Protein AF-0000000074618425 (afdb_homodimer)

Organism: Saponaria officinalis (NCBI:txid3572)

Foldseek 3Di:
DPFPPQDQVRLLVLLVVQVVQDDPLHHPPCVLVVSCVVSVGDSVLSVLSSVQSSPPDDDPDRRNSGPPPPPCPPPDQDADDPVQLVPDDPVQVQDLVSVCVSRVHDSVSSVVCCVVVVDDDDDDDDAQDDDPVLLLQLLLVLLLQKDKDFADDPDPPPPGGTDIWIWGDLFQQEKFKDKDKAFLADPDDDDDDDPPDDDDDDDDPDPVPTDIWMKIFIFGAWDADPVGHTQALRGLAIGIQWDWDFACDCDPVHGGGPTDIDHDPDQALVNQVCCCLPPRLVSCVVRPGDPDALAHEYEDEPDRSHDDQVPPSNCVSQPPPPHHYTYDYRRHSCLCLGLCSVPVVVQLNVQLNPDHDDDDVRSVVSSRVSSVPDGSLVSNVSVQLSSQQSLVSLVVSSDPPDDRDDPPQVVCVVVPNRDSIDIHDPVSSVVSCVVCVVVVNCPPPCVVCVVNPHDD/DPFPPQDQVRLLVLLVVQVVCDDPLHHPPCVLVVSCVVSVGDSVLSVLLSVQSSPPPDDPDRRNSGPPPPPCPPPDQDADDPVQQVPDDPVQVQDLVSVCVSRVHDSVSSVVCCVVVVDDDDDDDDAQDDDPVLLLQLLLVLLLQKDKDFADDPDPPPPGGTDIWIWGDLFQQEKFKDKDKAFLADPDDDDDDDPPDDDDDDDDPDPVPTDIWMKIFIFGAWDADPVGHTQALRGLAIGTQWDWDFACDCDPVHGGGPTDIDHDPDQALVNQVCCCLPPRLVSCVVRPGDPDALEHEYEDEPDRSHDDQVPPSNCVSQPPPPHHYTYDYRRHSCLCLGLCSVPVVVQLNVQLNPDHDDDDVRSVVSSRVSSVPDGSLVSNVSVQLSSQQSLVSLVVSSDPPDDRDDPPQVVCVVVPNRDSIDIHDPVSSVVSCVVCVVVPNCPPPCVVCVVNPHDD

Structure (mmCIF, N/CA/C/O backbone):
data_AF-0000000074618425-model_v1
#
loop_
_entity.id
_entity.type
_entity.pdbx_description
1 polymer 'DUF7769 domain-containing protein'
#
loop_
_atom_site.group_PDB
_atom_site.id
_atom_site.type_symbol
_atom_site.label_atom_id
_atom_site.label_alt_id
_atom_site.label_comp_id
_atom_site.label_asym_id
_atom_site.label_entity_id
_atom_site.label_seq_id
_atom_site.pdbx_PDB_ins_code
_atom_site.Cartn_x
_atom_site.Cartn_y
_atom_site.Cartn_z
_atom_site.occupancy
_atom_site.B_iso_or_equiv
_atom_site.auth_seq_id
_atom_site.auth_comp_id
_atom_site.auth_asym_id
_atom_site.auth_atom_id
_atom_site.pdbx_PDB_model_num
ATOM 1 N N . MET A 1 1 ? 39.094 30.672 15.562 1 30.22 1 MET A N 1
ATOM 2 C CA . MET A 1 1 ? 38.625 30.641 14.18 1 30.22 1 MET A CA 1
ATOM 3 C C . MET A 1 1 ? 39.125 29.391 13.461 1 30.22 1 MET A C 1
ATOM 5 O O . MET A 1 1 ? 40.312 29.141 13.406 1 30.22 1 MET A O 1
ATOM 9 N N . GLY A 1 2 ? 38.469 28.312 13.625 1 39.31 2 GLY A N 1
ATOM 10 C CA . GLY A 1 2 ? 38.938 27.031 13.133 1 39.31 2 GLY A CA 1
ATOM 11 C C . GLY A 1 2 ? 39.438 27.078 11.703 1 39.31 2 GLY A C 1
ATOM 12 O O . GLY A 1 2 ? 38.938 27.859 10.891 1 39.31 2 GLY A O 1
ATOM 13 N N . ALA A 1 3 ? 40.719 26.875 11.398 1 42.81 3 ALA A N 1
ATOM 14 C CA . ALA A 1 3 ? 41.438 26.859 10.125 1 42.81 3 ALA A CA 1
ATOM 15 C C . ALA A 1 3 ? 40.625 26.156 9.047 1 42.81 3 ALA A C 1
ATOM 17 O O . ALA A 1 3 ? 40.156 25.031 9.25 1 42.81 3 ALA A O 1
ATOM 18 N N . THR A 1 4 ? 39.812 26.875 8.328 1 51.66 4 THR A N 1
ATOM 19 C CA . THR A 1 4 ? 39 26.406 7.207 1 51.66 4 THR A CA 1
ATOM 20 C C . THR A 1 4 ? 39.844 25.547 6.266 1 51.66 4 THR A C 1
ATOM 22 O O . THR A 1 4 ? 40.938 25.938 5.859 1 51.66 4 THR A O 1
ATOM 25 N N . CYS A 1 5 ? 39.844 24.234 6.469 1 56.72 5 CYS A N 1
ATOM 26 C CA . CYS A 1 5 ? 40.531 23.266 5.625 1 56.72 5 CYS A CA 1
ATOM 27 C C . CYS A 1 5 ? 40.219 23.484 4.156 1 56.72 5 CYS A C 1
ATOM 29 O O . CYS A 1 5 ? 39.062 23.609 3.781 1 56.72 5 CYS A O 1
ATOM 31 N N . LEU A 1 6 ? 41.125 24.016 3.398 1 67.62 6 LEU A N 1
ATOM 32 C CA . LEU A 1 6 ? 41.031 24.25 1.964 1 67.62 6 LEU A CA 1
ATOM 33 C C . LEU A 1 6 ? 40.688 22.953 1.227 1 67.62 6 LEU A C 1
ATOM 35 O O . LEU A 1 6 ? 41.25 21.891 1.536 1 67.62 6 LEU A O 1
ATOM 39 N N . SER A 1 7 ? 39.688 22.953 0.461 1 70.56 7 SER A N 1
ATOM 40 C CA . SER A 1 7 ? 39.406 21.828 -0.425 1 70.56 7 SER A CA 1
ATOM 41 C C . SER A 1 7 ? 40.562 21.547 -1.346 1 70.56 7 SER A C 1
ATOM 43 O O . SER A 1 7 ? 41.5 22.359 -1.462 1 70.56 7 SER A O 1
ATOM 45 N N . GLU A 1 8 ? 40.625 20.281 -1.841 1 69.38 8 GLU A N 1
ATOM 46 C CA . GLU A 1 8 ? 41.688 19.922 -2.762 1 69.38 8 GLU A CA 1
ATOM 47 C C . GLU A 1 8 ? 41.781 20.922 -3.916 1 69.38 8 GLU A C 1
ATOM 49 O O . GLU A 1 8 ? 42.875 21.281 -4.355 1 69.38 8 GLU A O 1
ATOM 54 N N . LYS A 1 9 ? 40.625 21.297 -4.234 1 75.62 9 LYS A N 1
ATOM 55 C CA . LYS A 1 9 ? 40.625 22.297 -5.301 1 75.62 9 LYS A CA 1
ATOM 56 C C . LYS A 1 9 ? 41.219 23.625 -4.816 1 75.62 9 LYS A C 1
ATOM 58 O O . LYS A 1 9 ? 41.969 24.281 -5.543 1 75.62 9 LYS A O 1
ATOM 63 N N . GLY A 1 10 ? 40.906 23.953 -3.621 1 77.06 10 GLY A N 1
ATOM 64 C CA . GLY A 1 10 ? 41.438 25.172 -3.041 1 77.06 10 GLY A CA 1
ATOM 65 C C . GLY A 1 10 ? 42.938 25.141 -2.869 1 77.06 10 GLY A C 1
ATOM 66 O O . GLY A 1 10 ? 43.625 26.109 -3.164 1 77.06 10 GLY A O 1
ATOM 67 N N . ARG A 1 11 ? 43.438 24.031 -2.477 1 79.75 11 ARG A N 1
ATOM 68 C CA . ARG A 1 11 ? 44.875 23.859 -2.303 1 79.75 11 ARG A CA 1
ATOM 69 C C . ARG A 1 11 ? 45.594 23.984 -3.633 1 79.75 11 ARG A C 1
ATOM 71 O O . ARG A 1 11 ? 46.656 24.594 -3.699 1 79.75 11 ARG A O 1
ATOM 78 N N . HIS A 1 12 ? 44.969 23.406 -4.629 1 79.12 12 HIS A N 1
ATOM 79 C CA . HIS A 1 12 ? 45.531 23.516 -5.961 1 79.12 12 HIS A CA 1
ATOM 80 C C . HIS A 1 12 ? 45.594 24.953 -6.441 1 79.12 12 HIS A C 1
ATOM 82 O O . HIS A 1 12 ? 46.594 25.391 -7.02 1 79.12 12 HIS A O 1
ATOM 88 N N . GLU A 1 13 ? 44.531 25.594 -6.141 1 81.44 13 GLU A N 1
ATOM 89 C CA . GLU A 1 13 ? 44.469 27 -6.547 1 81.44 13 GLU A CA 1
ATOM 90 C C . GLU A 1 13 ? 45.562 27.812 -5.84 1 81.44 13 GLU A C 1
ATOM 92 O O . GLU A 1 13 ? 46.188 28.672 -6.453 1 81.44 13 GLU A O 1
ATOM 97 N N . VAL A 1 14 ? 45.719 27.531 -4.672 1 84.31 14 VAL A N 1
ATOM 98 C CA . VAL A 1 14 ? 46.75 28.219 -3.898 1 84.31 14 VAL A CA 1
ATOM 99 C C . VAL A 1 14 ? 48.125 27.859 -4.445 1 84.31 14 VAL A C 1
ATOM 101 O O . VAL A 1 14 ? 49 28.719 -4.598 1 84.31 14 VAL A O 1
ATOM 104 N N . GLY A 1 15 ? 48.344 26.625 -4.734 1 82.19 15 GLY A N 1
ATOM 105 C CA . GLY A 1 15 ? 49.625 26.172 -5.293 1 82.19 15 GLY A CA 1
ATOM 106 C C . GLY A 1 15 ? 49.969 26.859 -6.609 1 82.19 15 GLY A C 1
ATOM 107 O O . GLY A 1 15 ? 51.094 27.297 -6.805 1 82.19 15 GLY A O 1
ATOM 108 N N . VAL A 1 16 ? 48.969 26.906 -7.426 1 79.75 16 VAL A N 1
ATOM 109 C CA . VAL A 1 16 ? 49.156 27.547 -8.727 1 79.75 16 VAL A CA 1
ATOM 110 C C . VAL A 1 16 ? 49.469 29.031 -8.539 1 79.75 16 VAL A C 1
ATOM 112 O O . VAL A 1 16 ? 50.344 29.578 -9.203 1 79.75 16 VAL A O 1
ATOM 115 N N . TYR A 1 17 ? 48.812 29.703 -7.688 1 83.44 17 TYR A N 1
ATOM 116 C CA . TYR A 1 17 ? 49 31.109 -7.387 1 83.44 17 TYR A CA 1
ATOM 117 C C . TYR A 1 17 ? 50.438 31.359 -6.887 1 83.44 17 TYR A C 1
ATOM 119 O O . TYR A 1 17 ? 51.094 32.312 -7.32 1 83.44 17 TYR A O 1
ATOM 127 N N . LEU A 1 18 ? 50.906 30.5 -6.07 1 85 18 LEU A N 1
ATOM 128 C CA . LEU A 1 18 ? 52.25 30.641 -5.504 1 85 18 LEU A CA 1
ATOM 129 C C . LEU A 1 18 ? 53.312 30.422 -6.574 1 85 18 LEU A C 1
ATOM 131 O O . LEU A 1 18 ? 54.344 31.125 -6.594 1 85 18 LEU A O 1
ATOM 135 N N . LEU A 1 19 ? 53.031 29.516 -7.434 1 80.06 19 LEU A N 1
ATOM 136 C CA . LEU A 1 19 ? 53.969 29.25 -8.516 1 80.06 19 LEU A CA 1
ATOM 137 C C . LEU A 1 19 ? 54.062 30.438 -9.469 1 80.06 19 LEU A C 1
ATOM 139 O O . LEU A 1 19 ? 55.125 30.75 -9.977 1 80.06 19 LEU A O 1
ATOM 143 N N . GLN A 1 20 ? 52.969 31.016 -9.656 1 81 20 GLN A N 1
ATOM 144 C CA . GLN A 1 20 ? 52.906 32.188 -10.531 1 81 20 GLN A CA 1
ATOM 145 C C . GLN A 1 20 ? 53.688 33.375 -9.906 1 81 20 GLN A C 1
ATOM 147 O O . GLN A 1 20 ? 54.25 34.188 -10.625 1 81 20 GLN A O 1
ATOM 152 N N . GLN A 1 21 ? 53.719 33.406 -8.617 1 80.56 21 GLN A N 1
ATOM 153 C CA . GLN A 1 21 ? 54.375 34.531 -7.926 1 80.56 21 GLN A CA 1
ATOM 154 C C . GLN A 1 21 ? 55.844 34.219 -7.652 1 80.56 21 GLN A C 1
ATOM 156 O O . GLN A 1 21 ? 56.562 35.062 -7.156 1 80.56 21 GLN A O 1
ATOM 161 N N . SER A 1 22 ? 56.188 33 -7.938 1 79.44 22 SER A N 1
ATOM 162 C CA . SER A 1 22 ? 57.562 32.594 -7.68 1 79.44 22 SER A CA 1
ATOM 163 C C . SER A 1 22 ? 58.5 32.969 -8.828 1 79.44 22 SER A C 1
ATOM 165 O O . SER A 1 22 ? 58.094 32.938 -9.992 1 79.44 22 SER A O 1
ATOM 167 N N . VAL A 1 23 ? 59.594 33.688 -8.438 1 77.31 23 VAL A N 1
ATOM 168 C CA . VAL A 1 23 ? 60.656 34 -9.406 1 77.31 23 VAL A CA 1
ATOM 169 C C . VAL A 1 23 ? 61.875 33.125 -9.156 1 77.31 23 VAL A C 1
ATOM 171 O O . VAL A 1 23 ? 62.469 33.156 -8.086 1 77.31 23 VAL A O 1
ATOM 174 N N . ASN A 1 24 ? 62.344 32.219 -10.156 1 73.88 24 ASN A N 1
ATOM 175 C CA . ASN A 1 24 ? 63.469 31.281 -10.109 1 73.88 24 ASN A CA 1
ATOM 176 C C . ASN A 1 24 ? 63.375 30.344 -8.906 1 73.88 24 ASN A C 1
ATOM 178 O O . ASN A 1 24 ? 64.375 30.078 -8.227 1 73.88 24 ASN A O 1
ATOM 182 N N . GLY A 1 25 ? 62.125 29.812 -8.555 1 72.81 25 GLY A N 1
ATOM 183 C CA . GLY A 1 25 ? 61.875 28.828 -7.504 1 72.81 25 GLY A CA 1
ATOM 184 C C . GLY A 1 25 ? 61.844 29.453 -6.117 1 72.81 25 GLY A C 1
ATOM 185 O O . GLY A 1 25 ? 61.812 28.734 -5.113 1 72.81 25 GLY A O 1
ATOM 186 N N . LYS A 1 26 ? 61.969 30.75 -6.074 1 79.69 26 LYS A N 1
ATOM 187 C CA . LYS A 1 26 ? 61.969 31.438 -4.785 1 79.69 26 LYS A CA 1
ATOM 188 C C . LYS A 1 26 ? 60.781 32.438 -4.691 1 79.69 26 LYS A C 1
ATOM 190 O O . LYS A 1 26 ? 60.438 33.094 -5.672 1 79.69 26 LYS A O 1
ATOM 195 N N . LEU A 1 27 ? 60.062 32.438 -3.545 1 81.69 27 LEU A N 1
ATOM 196 C CA . LEU A 1 27 ? 58.969 33.344 -3.324 1 81.69 27 LEU A CA 1
ATOM 197 C C . LEU A 1 27 ? 59.438 34.688 -2.771 1 81.69 27 LEU A C 1
ATOM 199 O O . LEU A 1 27 ? 60.375 34.719 -1.945 1 81.69 27 LEU A O 1
ATOM 203 N N . ALA A 1 28 ? 59.094 35.812 -3.482 1 79.94 28 ALA A N 1
ATOM 204 C CA . ALA A 1 28 ? 59.469 37.125 -2.98 1 79.94 28 ALA A CA 1
ATOM 205 C C . ALA A 1 28 ? 59.031 37.312 -1.531 1 79.94 28 ALA A C 1
ATOM 207 O O . ALA A 1 28 ? 58.125 36.625 -1.06 1 79.94 28 ALA A O 1
ATOM 208 N N . ARG A 1 29 ? 59.781 38.062 -0.752 1 80.12 29 ARG A N 1
ATOM 209 C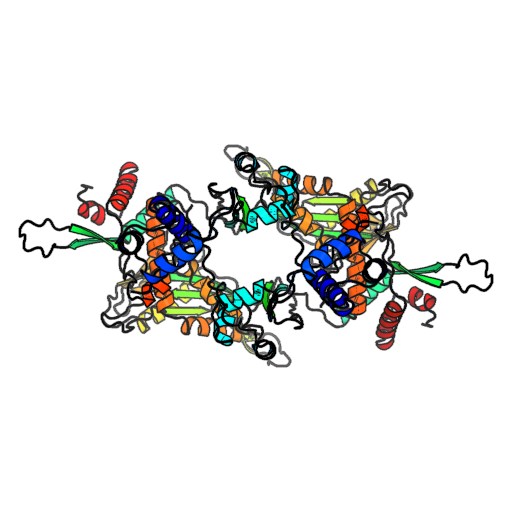 CA . ARG A 1 29 ? 59.5 38.344 0.647 1 80.12 29 ARG A CA 1
ATOM 210 C C . ARG A 1 29 ? 58.094 38.875 0.81 1 80.12 29 ARG A C 1
ATOM 212 O O . ARG A 1 29 ? 57.625 39.719 0.042 1 80.12 29 ARG A O 1
ATOM 219 N N . GLY A 1 30 ? 57.188 38.281 1.681 1 83.12 30 GLY A N 1
ATOM 220 C CA . GLY A 1 30 ? 55.844 38.781 2.008 1 83.12 30 GLY A CA 1
ATOM 221 C C . GLY A 1 30 ? 54.75 38.062 1.266 1 83.12 30 GLY A C 1
ATOM 222 O O . GLY A 1 30 ? 53.562 38.219 1.592 1 83.12 30 GLY A O 1
ATOM 223 N N . VAL A 1 31 ? 55.125 37.281 0.175 1 87.75 31 VAL A N 1
ATOM 224 C CA . VAL A 1 31 ? 54.125 36.625 -0.673 1 87.75 31 VAL A CA 1
ATOM 225 C C . VAL A 1 31 ? 53.406 35.562 0.123 1 87.75 31 VAL A C 1
ATOM 227 O O . VAL A 1 31 ? 52.188 35.375 -0.043 1 87.75 31 VAL A O 1
ATOM 230 N N . MET A 1 32 ? 54.125 34.906 0.938 1 86.19 32 MET A N 1
ATOM 231 C CA . MET A 1 32 ? 53.5 33.844 1.754 1 86.19 32 MET A CA 1
ATOM 232 C C . MET A 1 32 ? 52.469 34.438 2.695 1 86.19 32 MET A C 1
ATOM 234 O O . MET A 1 32 ? 51.375 33.875 2.854 1 86.19 32 MET A O 1
ATOM 238 N N . THR A 1 33 ? 52.75 35.594 3.275 1 86.44 33 THR A N 1
ATOM 239 C CA . THR A 1 33 ? 51.812 36.25 4.188 1 86.44 33 THR A CA 1
ATOM 240 C C . THR A 1 33 ? 50.625 36.812 3.434 1 86.44 33 THR A C 1
ATOM 242 O O . THR A 1 33 ? 49.5 36.75 3.92 1 86.44 33 THR A O 1
ATOM 245 N N . GLU A 1 34 ? 50.875 37.25 2.311 1 87.06 34 GLU A N 1
ATOM 246 C CA . GLU A 1 34 ? 49.812 37.781 1.464 1 87.06 34 GLU A CA 1
ATOM 247 C C . GLU A 1 34 ? 48.875 36.656 1.007 1 87.06 34 GLU A C 1
ATOM 249 O O . GLU A 1 34 ? 47.656 36.844 0.983 1 87.06 34 GLU A O 1
ATOM 254 N N . THR A 1 35 ? 49.469 35.594 0.581 1 87.5 35 THR A N 1
ATOM 255 C CA . THR A 1 35 ? 48.656 34.438 0.153 1 87.5 35 THR A CA 1
ATOM 256 C C . THR A 1 35 ? 47.812 33.906 1.303 1 87.5 35 THR A C 1
ATOM 258 O O . THR A 1 35 ? 46.656 33.562 1.107 1 87.5 35 THR A O 1
ATOM 261 N N . ALA A 1 36 ? 48.312 33.812 2.471 1 86.88 36 ALA A N 1
ATOM 262 C CA . ALA A 1 36 ? 47.594 33.375 3.664 1 86.88 36 ALA A CA 1
ATOM 263 C C . ALA A 1 36 ? 46.406 34.25 3.961 1 86.88 36 ALA A C 1
ATOM 265 O O . ALA A 1 36 ? 45.344 33.75 4.312 1 86.88 36 ALA A O 1
ATOM 266 N N . ALA A 1 37 ? 46.625 35.5 3.75 1 83.94 37 ALA A N 1
ATOM 267 C CA . ALA A 1 37 ? 45.562 36.469 3.969 1 83.94 37 ALA A CA 1
ATOM 268 C C . ALA A 1 37 ? 44.5 36.344 2.885 1 83.94 37 ALA A C 1
ATOM 270 O O . ALA A 1 37 ? 43.281 36.406 3.178 1 83.94 37 ALA A O 1
ATOM 271 N N . LYS A 1 38 ? 44.906 36.125 1.663 1 86 38 LYS A N 1
ATOM 272 C CA . LYS A 1 38 ? 44.031 36.062 0.509 1 86 38 LYS A CA 1
ATOM 273 C C . LYS A 1 38 ? 43.062 34.875 0.602 1 86 38 LYS A C 1
ATOM 275 O O . LYS A 1 38 ? 41.875 35 0.288 1 86 38 LYS A O 1
ATOM 280 N N . TRP A 1 39 ? 43.594 33.75 0.96 1 84.31 39 TRP A N 1
ATOM 281 C CA . TRP A 1 39 ? 42.812 32.531 1.002 1 84.31 39 TRP A CA 1
ATOM 282 C C . TRP A 1 39 ? 42.375 32.219 2.428 1 84.31 39 TRP A C 1
ATOM 284 O O . TRP A 1 39 ? 41.781 31.172 2.686 1 84.31 39 TRP A O 1
ATOM 294 N N . SER A 1 40 ? 42.656 33.156 3.441 1 81.38 40 SER A N 1
ATOM 295 C CA . SER A 1 40 ? 42.312 33 4.848 1 81.38 40 SER A CA 1
ATOM 296 C C . SER A 1 40 ? 42.812 31.656 5.402 1 81.38 40 SER A C 1
ATOM 298 O O . SER A 1 40 ? 42.031 30.922 6.016 1 81.38 40 SER A O 1
ATOM 300 N N . ILE A 1 41 ? 44.031 31.344 5.117 1 81.62 41 ILE A N 1
ATOM 301 C CA . ILE A 1 41 ? 44.688 30.141 5.645 1 81.62 41 ILE A CA 1
ATOM 302 C C . ILE A 1 41 ? 45.938 30.531 6.395 1 81.62 41 ILE A C 1
ATOM 304 O O . ILE A 1 41 ? 46.406 31.656 6.293 1 81.62 41 ILE A O 1
ATOM 308 N N . SER A 1 42 ? 46.375 29.578 7.188 1 81.69 42 SER A N 1
ATOM 309 C CA . SER A 1 42 ? 47.562 29.844 7.992 1 81.69 42 SER A CA 1
ATOM 310 C C . SER A 1 42 ? 48.812 29.906 7.125 1 81.69 42 SER A C 1
ATOM 312 O O . SER A 1 42 ? 48.875 29.281 6.07 1 81.69 42 SER A O 1
ATOM 314 N N . ARG A 1 43 ? 49.812 30.672 7.531 1 84.44 43 ARG A N 1
ATOM 315 C CA . ARG A 1 43 ? 51.094 30.766 6.844 1 84.44 43 ARG A CA 1
ATOM 316 C C . ARG A 1 43 ? 51.75 29.406 6.742 1 84.44 43 ARG A C 1
ATOM 318 O O . ARG A 1 43 ? 52.469 29.109 5.77 1 84.44 43 ARG A O 1
ATOM 325 N N . ARG A 1 44 ? 51.5 28.625 7.742 1 82.88 44 ARG A N 1
ATOM 326 C CA . ARG A 1 44 ? 52.062 27.281 7.746 1 82.88 44 ARG A CA 1
ATOM 327 C C . ARG A 1 44 ? 51.5 26.438 6.605 1 82.88 44 ARG A C 1
ATOM 329 O O . ARG A 1 44 ? 52.25 25.719 5.938 1 82.88 44 ARG A O 1
ATOM 336 N N . THR A 1 45 ? 50.188 26.562 6.434 1 80.06 45 THR A N 1
ATOM 337 C CA . THR A 1 45 ? 49.562 25.828 5.355 1 80.06 45 THR A CA 1
ATOM 338 C C . THR A 1 45 ? 50.062 26.297 3.994 1 80.06 45 THR A C 1
ATOM 340 O O . THR A 1 45 ? 50.312 25.469 3.102 1 80.06 45 THR A O 1
ATOM 343 N N . VAL A 1 46 ? 50.188 27.531 3.912 1 86.25 46 VAL A N 1
ATOM 344 C CA . VAL A 1 46 ? 50.75 28.078 2.676 1 86.25 46 VAL A CA 1
ATOM 345 C C . VAL A 1 46 ? 52.156 27.547 2.457 1 86.25 46 VAL A C 1
ATOM 347 O O . VAL A 1 46 ? 52.531 27.172 1.341 1 86.25 46 VAL A O 1
ATOM 350 N N . GLY A 1 47 ? 52.969 27.609 3.49 1 83.75 47 GLY A N 1
ATOM 351 C CA . GLY A 1 47 ? 54.312 27.078 3.414 1 83.75 47 GLY A CA 1
ATOM 352 C C . GLY A 1 47 ? 54.344 25.625 2.996 1 83.75 47 GLY A C 1
ATOM 353 O O . GLY A 1 47 ? 55.188 25.234 2.182 1 83.75 47 GLY A O 1
ATOM 354 N N . GLU A 1 48 ? 53.438 24.828 3.543 1 81.69 48 GLU A N 1
ATOM 355 C CA . GLU A 1 48 ? 53.344 23.406 3.188 1 81.69 48 GLU A CA 1
ATOM 356 C C . GLU A 1 48 ? 53 23.234 1.713 1 81.69 48 GLU A C 1
ATOM 358 O O . GLU A 1 48 ? 53.562 22.375 1.033 1 81.69 48 GLU A O 1
ATOM 363 N N . ILE A 1 49 ? 52.031 23.953 1.268 1 81.81 49 ILE A N 1
ATOM 364 C CA . ILE A 1 49 ? 51.625 23.906 -0.127 1 81.81 49 ILE A CA 1
ATOM 365 C C . ILE A 1 49 ? 52.781 24.328 -1.034 1 81.81 49 ILE A C 1
ATOM 367 O O . ILE A 1 49 ? 53.031 23.703 -2.072 1 81.81 49 ILE A O 1
ATOM 371 N N . TRP A 1 50 ? 53.438 25.297 -0.564 1 84.44 50 TRP A N 1
ATOM 372 C CA . TRP A 1 50 ? 54.594 25.797 -1.345 1 84.44 50 TRP A CA 1
ATOM 373 C C . TRP A 1 50 ? 55.688 24.75 -1.429 1 84.44 50 TRP A C 1
ATOM 375 O O . TRP A 1 50 ? 56.25 24.516 -2.498 1 84.44 50 TRP A O 1
ATOM 385 N N . LYS A 1 51 ? 55.969 24.188 -0.359 1 81.88 51 LYS A N 1
ATOM 386 C CA . LYS A 1 51 ? 57 23.141 -0.329 1 81.88 51 LYS A CA 1
ATOM 387 C C . LYS A 1 51 ? 56.656 22.016 -1.308 1 81.88 51 LYS A C 1
ATOM 389 O O . LYS A 1 51 ? 57.562 21.469 -1.956 1 81.88 51 LYS A O 1
ATOM 394 N N . LEU A 1 52 ? 55.375 21.75 -1.408 1 78.62 52 LEU A N 1
ATOM 395 C CA . LEU A 1 52 ? 54.938 20.703 -2.312 1 78.62 52 LEU A CA 1
ATOM 396 C C . LEU A 1 52 ? 54.938 21.188 -3.758 1 78.62 52 LEU A C 1
ATOM 398 O O . LEU A 1 52 ? 55.312 20.438 -4.668 1 78.62 52 LEU A O 1
ATOM 402 N N . ALA A 1 53 ? 54.5 22.344 -3.896 1 78.19 53 ALA A N 1
ATOM 403 C CA . ALA A 1 53 ? 54.375 22.922 -5.227 1 78.19 53 ALA A CA 1
ATOM 404 C C . ALA A 1 53 ? 55.75 23.234 -5.832 1 78.19 53 ALA A C 1
ATOM 406 O O . ALA A 1 53 ? 55.906 23.188 -7.051 1 78.19 53 ALA A O 1
ATOM 407 N N . SER A 1 54 ? 56.656 23.672 -4.957 1 73.81 54 SER A N 1
ATOM 408 C CA . SER A 1 54 ? 57.969 24.125 -5.441 1 73.81 54 SER A CA 1
ATOM 409 C C . SER A 1 54 ? 58.844 22.938 -5.797 1 73.81 54 SER A C 1
ATOM 411 O O . SER A 1 54 ? 59.938 23.109 -6.309 1 73.81 54 SER A O 1
ATOM 413 N N . LYS A 1 55 ? 58.438 21.75 -5.477 1 71.12 55 LYS A N 1
ATOM 414 C CA . LYS A 1 55 ? 59.219 20.594 -5.887 1 71.12 55 LYS A CA 1
ATOM 415 C C . LYS A 1 55 ? 59.344 20.531 -7.402 1 71.12 55 LYS A C 1
ATOM 417 O O . LYS A 1 55 ? 58.438 20.922 -8.133 1 71.12 55 LYS A O 1
ATOM 422 N N . PRO A 1 56 ? 60.656 20.438 -7.867 1 58.31 56 PRO A N 1
ATOM 423 C CA . PRO A 1 56 ? 60.906 20.484 -9.312 1 58.31 56 PRO A CA 1
ATOM 424 C C . PRO A 1 56 ? 59.938 19.625 -10.109 1 58.31 56 PRO A C 1
ATOM 426 O O . PRO A 1 56 ? 59.719 18.453 -9.766 1 58.31 56 PRO A O 1
ATOM 429 N N . LEU A 1 57 ? 58.844 20.281 -10.586 1 52.91 57 LEU A N 1
ATOM 430 C CA . LEU A 1 57 ? 57.875 19.594 -11.453 1 52.91 57 LEU A CA 1
ATOM 431 C C . LEU A 1 57 ? 58.531 19.094 -12.727 1 52.91 57 LEU A C 1
ATOM 433 O O . LEU A 1 57 ? 59.344 19.812 -13.328 1 52.91 57 LEU A O 1
ATOM 437 N N . LEU A 1 58 ? 58.781 17.844 -12.805 1 45.25 58 LEU A N 1
ATOM 438 C CA . LEU A 1 58 ? 59.156 17.438 -14.164 1 45.25 58 LEU A CA 1
ATOM 439 C C . LEU A 1 58 ? 58.188 18.047 -15.188 1 45.25 58 LEU A C 1
ATOM 441 O O . LEU A 1 58 ? 57.062 18.375 -14.875 1 45.25 58 LEU A O 1
ATOM 445 N N . VAL A 1 59 ? 58.594 18.281 -16.375 1 44.59 59 VAL A N 1
ATOM 446 C CA . VAL A 1 59 ? 57.875 18.766 -17.547 1 44.59 59 VAL A CA 1
ATOM 447 C C . VAL A 1 59 ? 56.594 17.969 -17.734 1 44.59 59 VAL A C 1
ATOM 449 O O . VAL A 1 59 ? 56.625 16.734 -17.812 1 44.59 59 VAL A O 1
ATOM 452 N N . GLY A 1 60 ? 55.281 18.641 -17.516 1 50.69 60 GLY A N 1
ATOM 453 C CA . GLY A 1 60 ? 53.938 18.109 -17.766 1 50.69 60 GLY A CA 1
ATOM 454 C C . GLY A 1 60 ? 53.219 17.703 -16.5 1 50.69 60 GLY A C 1
ATOM 455 O O . GLY A 1 60 ? 52.062 17.266 -16.562 1 50.69 60 GLY A O 1
ATOM 456 N N . GLN A 1 61 ? 53.938 17.484 -15.43 1 50.66 61 GLN A N 1
ATOM 457 C CA . GLN A 1 61 ? 53.281 16.938 -14.242 1 50.66 61 GLN A CA 1
ATOM 458 C C . GLN A 1 61 ? 52.625 18.047 -13.438 1 50.66 61 GLN A C 1
ATOM 460 O O . GLN A 1 61 ? 53.156 19.141 -13.297 1 50.66 61 GLN A O 1
ATOM 465 N N . LYS A 1 62 ? 51.375 17.922 -13.312 1 55.66 62 LYS A N 1
ATOM 466 C CA . LYS A 1 62 ? 50.594 18.875 -12.516 1 55.66 62 LYS A CA 1
ATOM 467 C C . LYS A 1 62 ? 51.062 18.875 -11.062 1 55.66 62 LYS A C 1
ATOM 469 O O . LYS A 1 62 ? 51.5 17.844 -10.547 1 55.66 62 LYS A O 1
ATOM 474 N N . CYS A 1 63 ? 51.25 20.047 -10.492 1 57.78 63 CYS A N 1
ATOM 475 C CA . CYS A 1 63 ? 51.656 20.281 -9.109 1 57.78 63 CYS A CA 1
ATOM 476 C C . CYS A 1 63 ? 50.719 19.562 -8.148 1 57.78 63 CYS A C 1
ATOM 478 O O . CYS A 1 63 ? 49.5 19.734 -8.227 1 57.78 63 CYS A O 1
ATOM 480 N N . ASP A 1 64 ? 51.125 18.391 -7.633 1 61.22 64 ASP A N 1
ATOM 481 C CA . ASP A 1 64 ? 50.281 17.656 -6.68 1 61.22 64 ASP A CA 1
ATOM 482 C C . ASP A 1 64 ? 50.312 18.328 -5.309 1 61.22 64 ASP A C 1
ATOM 484 O O . ASP A 1 64 ? 51.25 18.156 -4.547 1 61.22 64 ASP A O 1
ATOM 488 N N . VAL A 1 65 ? 49.594 19.297 -5.039 1 67.19 65 VAL A N 1
ATOM 489 C CA . VAL A 1 65 ? 49.531 20.016 -3.766 1 67.19 65 VAL A CA 1
ATOM 490 C C . VAL A 1 65 ? 48.438 19.406 -2.895 1 67.19 65 VAL A C 1
ATOM 492 O O . VAL A 1 65 ? 47.875 20.078 -2.035 1 67.19 65 VAL A O 1
ATOM 495 N N . LYS A 1 66 ? 48.125 18.109 -3.158 1 62.91 66 LYS A N 1
ATOM 496 C CA . LYS A 1 66 ? 47.062 17.438 -2.414 1 62.91 66 LYS A CA 1
ATOM 497 C C . LYS A 1 66 ? 47.375 17.391 -0.924 1 62.91 66 LYS A C 1
ATOM 499 O O . LYS A 1 66 ? 48.531 17.266 -0.541 1 62.91 66 LYS A O 1
ATOM 504 N N . SER A 1 67 ? 46.531 17.766 -0.021 1 60.41 67 SER A N 1
ATOM 505 C CA . SER A 1 67 ? 46.719 17.609 1.418 1 60.41 67 SER A CA 1
ATOM 506 C C . SER A 1 67 ? 47.094 16.172 1.773 1 60.41 67 SER A C 1
ATOM 508 O O . SER A 1 67 ? 46.594 15.227 1.145 1 60.41 67 SER A O 1
ATOM 510 N N . LYS A 1 68 ? 48.25 15.898 2.377 1 51.72 68 LYS A N 1
ATOM 511 C CA . LYS A 1 68 ? 48.625 14.562 2.844 1 51.72 68 LYS A CA 1
ATOM 512 C C . LYS A 1 68 ? 47.688 14.086 3.943 1 51.72 68 LYS A C 1
ATOM 514 O O . LYS A 1 68 ? 47.938 13.07 4.598 1 51.72 68 LYS A O 1
ATOM 519 N N . ARG A 1 69 ? 46.938 15.016 4.383 1 48.38 69 ARG A N 1
ATOM 520 C CA . ARG A 1 69 ? 46 14.609 5.422 1 48.38 69 ARG A CA 1
ATOM 521 C C . ARG A 1 69 ? 45.312 13.305 5.051 1 48.38 69 ARG A C 1
ATOM 523 O O . ARG A 1 69 ? 44.875 13.125 3.91 1 48.38 69 ARG A O 1
ATOM 530 N N . ILE A 1 70 ? 45.906 12.242 5.691 1 44.44 70 ILE A N 1
ATOM 531 C CA . ILE A 1 70 ? 45.188 10.969 5.527 1 44.44 70 ILE A CA 1
ATOM 532 C C . ILE A 1 70 ? 43.688 11.203 5.566 1 44.44 70 ILE A C 1
ATOM 534 O O . ILE A 1 70 ? 43.219 12.086 6.289 1 44.44 70 ILE A O 1
ATOM 538 N N . GLY A 1 71 ? 43.125 11 4.391 1 45.31 71 GLY A N 1
ATOM 539 C CA . GLY A 1 71 ? 41.688 11.109 4.418 1 45.31 71 GLY A CA 1
ATOM 540 C C . GLY A 1 71 ? 41.094 10.953 5.809 1 45.31 71 GLY A C 1
ATOM 541 O O . GLY A 1 71 ? 41.844 10.727 6.773 1 45.31 71 GLY A O 1
ATOM 542 N N . ASN A 1 72 ? 40 11.438 6.168 1 42.66 72 ASN A N 1
ATOM 543 C CA . ASN A 1 72 ? 39.281 11.289 7.43 1 42.66 72 ASN A CA 1
ATOM 544 C C . ASN A 1 72 ? 39.562 9.938 8.078 1 42.66 72 ASN A C 1
ATOM 546 O O . ASN A 1 72 ? 39.375 8.891 7.457 1 42.66 72 ASN A O 1
ATOM 550 N N . ALA A 1 73 ? 40.75 9.75 8.711 1 45.69 73 ALA A N 1
ATOM 551 C CA . ALA A 1 73 ? 40.75 8.586 9.594 1 45.69 73 ALA A CA 1
ATOM 552 C C . ALA A 1 73 ? 39.375 8.344 10.195 1 45.69 73 ALA A C 1
ATOM 554 O O . ALA A 1 73 ? 38.906 9.133 11.016 1 45.69 73 ALA A O 1
ATOM 555 N N . ASN A 1 74 ? 38.469 8.148 9.469 1 45.75 74 ASN A N 1
ATOM 556 C CA . ASN A 1 74 ? 37.062 7.969 9.883 1 45.75 74 ASN A CA 1
ATOM 557 C C . ASN A 1 74 ? 36.969 7.184 11.188 1 45.75 74 ASN A C 1
ATOM 559 O O . ASN A 1 74 ? 37.75 6.238 11.406 1 45.75 74 ASN A O 1
ATOM 563 N N . ARG A 1 75 ? 36.844 7.891 12.289 1 53.03 75 ARG A N 1
ATOM 564 C CA . ARG A 1 75 ? 36.5 7.152 13.492 1 53.03 75 ARG A CA 1
ATOM 565 C C . ARG A 1 75 ? 36 5.758 13.156 1 53.03 75 ARG A C 1
ATOM 567 O O . ARG A 1 75 ? 35.312 5.562 12.141 1 53.03 75 ARG A O 1
ATOM 574 N N . LYS A 1 76 ? 36.688 4.832 13.844 1 55.81 76 LYS A N 1
ATOM 575 C CA . LYS A 1 76 ? 36.281 3.445 13.68 1 55.81 76 LYS A CA 1
ATOM 576 C C . LYS A 1 76 ? 34.75 3.344 13.586 1 55.81 76 LYS A C 1
ATOM 578 O O . LYS A 1 76 ? 34.031 3.994 14.352 1 55.81 76 LYS A O 1
ATOM 583 N N . ARG A 1 77 ? 34.25 2.812 12.492 1 67 77 ARG A N 1
ATOM 584 C CA . ARG A 1 77 ? 32.812 2.625 12.273 1 67 77 ARG A CA 1
ATOM 585 C C . ARG A 1 77 ? 32.188 1.841 13.422 1 67 77 ARG A C 1
ATOM 587 O O . ARG A 1 77 ? 32.781 0.906 13.945 1 67 77 ARG A O 1
ATOM 594 N N . LEU A 1 78 ? 31.219 2.438 14 1 80.75 78 LEU A N 1
ATOM 595 C CA . LEU A 1 78 ? 30.469 1.73 15.039 1 80.75 78 LEU A CA 1
ATOM 596 C C . LEU A 1 78 ? 29.766 0.502 14.461 1 80.75 78 LEU A C 1
ATOM 598 O O . LEU A 1 78 ? 29.062 0.6 13.453 1 80.75 78 LEU A O 1
ATOM 602 N N . LEU A 1 79 ? 30.203 -0.684 14.906 1 84.38 79 LEU A N 1
ATOM 603 C CA . LEU A 1 79 ? 29.531 -1.914 14.492 1 84.38 79 LEU A CA 1
ATOM 604 C C . LEU A 1 79 ? 28.328 -2.199 15.367 1 84.38 79 LEU A C 1
ATOM 606 O O . LEU A 1 79 ? 28.344 -1.909 16.562 1 84.38 79 LEU A O 1
ATOM 610 N N . PRO A 1 80 ? 27.312 -2.682 14.688 1 87.56 80 PRO A N 1
ATOM 611 C CA . PRO A 1 80 ? 26.125 -3.004 15.484 1 87.56 80 PRO A CA 1
ATOM 612 C C . PRO A 1 80 ? 26.328 -4.211 16.391 1 87.56 80 PRO A C 1
ATOM 614 O O . PRO A 1 80 ? 27.031 -5.156 16.016 1 87.56 80 PRO A O 1
ATOM 617 N N . A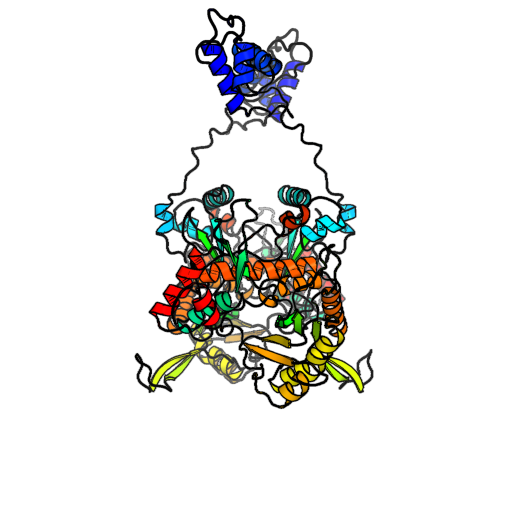SP A 1 81 ? 25.844 -4.055 17.547 1 87.31 81 ASP A N 1
ATOM 618 C CA . ASP A 1 81 ? 25.766 -5.203 18.453 1 87.31 81 ASP A CA 1
ATOM 619 C C . ASP A 1 81 ? 24.625 -6.129 18.062 1 87.31 81 ASP A C 1
ATOM 621 O O . ASP A 1 81 ? 23.469 -5.895 18.438 1 87.31 81 ASP A O 1
ATOM 625 N N . VAL A 1 82 ? 25 -7.16 17.391 1 87.44 82 VAL A N 1
ATOM 626 C CA . VAL A 1 82 ? 24.016 -8.07 16.812 1 87.44 82 VAL A CA 1
ATOM 627 C C . VAL A 1 82 ? 23.172 -8.68 17.922 1 87.44 82 VAL A C 1
ATOM 629 O O . VAL A 1 82 ? 21.938 -8.789 17.781 1 87.44 82 VAL A O 1
ATOM 632 N N . GLU A 1 83 ? 23.719 -9.055 18.969 1 88.19 83 GLU A N 1
ATOM 633 C CA . GLU A 1 83 ? 23 -9.703 20.062 1 88.19 83 GLU A CA 1
ATOM 634 C C . GLU A 1 83 ? 22.031 -8.734 20.734 1 88.19 83 GLU A C 1
ATOM 636 O O . GLU A 1 83 ? 20.938 -9.117 21.125 1 88.19 83 GLU A O 1
ATOM 641 N N . PHE A 1 84 ? 22.531 -7.609 20.844 1 90.44 84 PHE A N 1
ATOM 642 C CA . PHE A 1 84 ? 21.672 -6.598 21.453 1 90.44 84 PHE A CA 1
ATOM 643 C C . PHE A 1 84 ? 20.469 -6.312 20.562 1 90.44 84 PHE A C 1
ATOM 645 O O . PHE A 1 84 ? 19.344 -6.172 21.062 1 90.44 84 PHE A O 1
ATOM 652 N N . ILE A 1 85 ? 20.688 -6.285 19.312 1 90.75 85 ILE A N 1
ATOM 653 C CA . ILE A 1 85 ? 19.609 -5.984 18.375 1 90.75 85 ILE A CA 1
ATOM 654 C C . ILE A 1 85 ? 18.578 -7.109 18.391 1 90.75 85 ILE A C 1
ATOM 656 O O . ILE A 1 85 ? 17.375 -6.852 18.359 1 90.75 85 ILE A O 1
ATOM 660 N N . LYS A 1 86 ? 19.031 -8.281 18.547 1 89.19 86 LYS A N 1
ATOM 661 C CA . LYS A 1 86 ? 18.141 -9.445 18.562 1 89.19 86 LYS A CA 1
ATOM 662 C C . LYS A 1 86 ? 17.25 -9.438 19.797 1 89.19 86 LYS A C 1
ATOM 664 O O . LYS A 1 86 ? 16.172 -10.023 19.797 1 89.19 86 LYS A O 1
ATOM 669 N N . LYS A 1 87 ? 17.703 -8.75 20.781 1 90.06 87 LYS A N 1
ATOM 670 C CA . LYS A 1 87 ? 16.953 -8.711 22.031 1 90.06 87 LYS A CA 1
ATOM 671 C C . LYS A 1 87 ? 15.82 -7.68 21.969 1 90.06 87 LYS A C 1
ATOM 673 O O . LYS A 1 87 ? 14.867 -7.746 22.75 1 90.06 87 LYS A O 1
ATOM 678 N N . ILE A 1 88 ? 15.984 -6.805 21.078 1 90.94 88 ILE A N 1
ATOM 679 C CA . ILE A 1 88 ? 14.93 -5.809 20.922 1 90.94 88 ILE A CA 1
ATOM 680 C C . ILE A 1 88 ? 13.695 -6.461 20.297 1 90.94 88 ILE A C 1
ATOM 682 O O . ILE A 1 88 ? 13.805 -7.254 19.359 1 90.94 88 ILE A O 1
ATOM 686 N N . ASP A 1 89 ? 12.57 -6.148 20.859 1 89.19 89 ASP A N 1
ATOM 687 C CA . ASP A 1 89 ? 11.32 -6.672 20.312 1 89.19 89 ASP A CA 1
ATOM 688 C C . ASP A 1 89 ? 11.195 -6.336 18.828 1 89.19 89 ASP A C 1
ATOM 690 O O . ASP A 1 89 ? 11.516 -5.219 18.406 1 89.19 89 ASP A O 1
ATOM 694 N N . ILE A 1 90 ? 10.797 -7.266 18.047 1 87.69 90 ILE A N 1
ATOM 695 C CA . ILE A 1 90 ? 10.727 -7.137 16.594 1 87.69 90 ILE A CA 1
ATOM 696 C C . ILE A 1 90 ? 9.789 -5.984 16.234 1 87.69 90 ILE A C 1
ATOM 698 O O . ILE A 1 90 ? 10.008 -5.305 15.227 1 87.69 90 ILE A O 1
ATOM 702 N N . LYS A 1 91 ? 8.82 -5.703 17.047 1 85.5 91 LYS A N 1
ATOM 703 C CA . LYS A 1 91 ? 7.844 -4.652 16.766 1 85.5 91 LYS A CA 1
ATOM 704 C C . LYS A 1 91 ? 8.469 -3.27 16.922 1 85.5 91 LYS A C 1
ATOM 706 O O . LYS A 1 91 ? 7.98 -2.293 16.359 1 85.5 91 LYS A O 1
ATOM 711 N N . GLU A 1 92 ? 9.523 -3.221 17.672 1 88.31 92 GLU A N 1
ATOM 712 C CA . GLU A 1 92 ? 10.211 -1.952 17.891 1 88.31 92 GLU A CA 1
ATOM 713 C C . GLU A 1 92 ? 11.352 -1.761 16.906 1 88.31 92 GLU A C 1
ATOM 715 O O . GLU A 1 92 ? 12.164 -0.847 17.047 1 88.31 92 GLU A O 1
ATOM 720 N N . ARG A 1 93 ? 11.406 -2.631 15.938 1 89.88 93 ARG A N 1
ATOM 721 C CA . ARG A 1 93 ? 12.453 -2.566 14.914 1 89.88 93 ARG A CA 1
ATOM 722 C C . ARG A 1 93 ? 11.852 -2.285 13.539 1 89.88 93 ARG A C 1
ATOM 724 O O . ARG A 1 93 ? 12.375 -2.742 12.523 1 89.88 93 ARG A O 1
ATOM 731 N N . ASP A 1 94 ? 10.75 -1.638 13.484 1 88.81 94 ASP A N 1
ATOM 732 C CA . ASP A 1 94 ? 10.039 -1.454 12.219 1 88.81 94 ASP A CA 1
ATOM 733 C C . ASP A 1 94 ? 10.539 -0.212 11.484 1 88.81 94 ASP A C 1
ATOM 735 O O . ASP A 1 94 ? 10.336 -0.076 10.281 1 88.81 94 ASP A O 1
ATOM 739 N N . THR A 1 95 ? 11.062 0.715 12.25 1 90.25 95 THR A N 1
ATOM 740 C CA . THR A 1 95 ? 11.617 1.913 11.625 1 90.25 95 THR A CA 1
ATOM 741 C C . THR A 1 95 ? 13.039 2.162 12.117 1 90.25 95 THR A C 1
ATOM 743 O O . THR A 1 95 ? 13.414 1.733 13.211 1 90.25 95 THR A O 1
ATOM 746 N N . MET A 1 96 ? 13.773 2.891 11.289 1 90.62 96 MET A N 1
ATOM 747 C CA . MET A 1 96 ? 15.133 3.258 11.688 1 90.62 96 MET A CA 1
ATOM 748 C C . MET A 1 96 ? 15.117 4.199 12.883 1 90.62 96 MET A C 1
ATOM 750 O O . MET A 1 96 ? 16 4.141 13.734 1 90.62 96 MET A O 1
ATOM 754 N N . TYR A 1 97 ? 14.109 4.945 12.906 1 87 97 TYR A N 1
ATOM 755 C CA . TYR A 1 97 ? 13.992 5.906 13.992 1 87 97 TYR A CA 1
ATOM 756 C C . TYR A 1 97 ? 13.805 5.195 15.328 1 87 97 TYR A C 1
ATOM 758 O O . TYR A 1 97 ? 14.461 5.531 16.312 1 87 97 TYR A O 1
ATOM 766 N N . ARG A 1 98 ? 12.992 4.262 15.391 1 88.88 98 ARG A N 1
ATOM 767 C CA . ARG A 1 98 ? 12.766 3.533 16.641 1 88.88 98 ARG A CA 1
ATOM 768 C C . ARG A 1 98 ? 14.008 2.754 17.047 1 88.88 98 ARG A C 1
ATOM 770 O O . ARG A 1 98 ? 14.328 2.664 18.234 1 88.88 98 ARG A O 1
ATOM 777 N N . LEU A 1 99 ? 14.672 2.203 16.062 1 90.88 99 LEU A N 1
ATOM 778 C CA . LEU A 1 99 ? 15.891 1.46 16.344 1 90.88 99 LEU A CA 1
ATOM 779 C C . LEU A 1 99 ? 16.953 2.373 16.953 1 90.88 99 LEU A C 1
ATOM 781 O O . LEU A 1 99 ? 17.703 1.963 17.844 1 90.88 99 LEU A O 1
ATOM 785 N N . HIS A 1 100 ? 17.016 3.625 16.328 1 91.62 100 HIS A N 1
ATOM 786 C CA . HIS A 1 100 ? 18.016 4.551 16.844 1 91.62 100 HIS A CA 1
ATOM 787 C C . HIS A 1 100 ? 17.766 4.871 18.312 1 91.62 100 HIS A C 1
ATOM 789 O O . HIS A 1 100 ? 18.719 5.023 19.094 1 91.62 100 HIS A O 1
ATOM 795 N N . ILE A 1 101 ? 16.531 4.91 18.75 1 87.5 101 ILE A N 1
ATOM 796 C CA . ILE A 1 101 ? 16.156 5.199 20.141 1 87.5 101 ILE A CA 1
ATOM 797 C C . ILE A 1 101 ? 16.516 4.008 21.016 1 87.5 101 ILE A C 1
ATOM 799 O O . ILE A 1 101 ? 17.094 4.172 22.094 1 87.5 101 ILE A O 1
ATOM 803 N N . GLN A 1 102 ? 16.234 2.83 20.594 1 90.56 102 GLN A N 1
ATOM 804 C CA . GLN A 1 102 ? 16.438 1.62 21.391 1 90.56 102 GLN A CA 1
ATOM 805 C C . GLN A 1 102 ? 17.922 1.307 21.531 1 90.56 102 GLN A C 1
ATOM 807 O O . GLN A 1 102 ? 18.375 0.901 22.609 1 90.56 102 GLN A O 1
ATOM 812 N N . ILE A 1 103 ? 18.641 1.489 20.5 1 90.94 103 ILE A N 1
ATOM 813 C CA . ILE A 1 103 ? 20.047 1.109 20.5 1 90.94 103 ILE A CA 1
ATOM 814 C C . ILE A 1 103 ? 20.891 2.244 21.078 1 90.94 103 ILE A C 1
ATOM 816 O O . ILE A 1 103 ? 21.953 2.004 21.641 1 90.94 103 ILE A O 1
ATOM 820 N N . GLY A 1 104 ? 20.469 3.486 20.891 1 89.75 104 GLY A N 1
ATOM 821 C CA . GLY A 1 104 ? 21.203 4.633 21.406 1 89.75 104 GLY A CA 1
ATOM 822 C C . GLY A 1 104 ? 22.266 5.137 20.453 1 89.75 104 GLY A C 1
ATOM 823 O O . GLY A 1 104 ? 23.391 5.465 20.859 1 89.75 104 GLY A O 1
ATOM 824 N N . VAL A 1 105 ? 22.016 5.008 19.172 1 90.38 105 VAL A N 1
ATOM 825 C CA . VAL A 1 105 ? 22.906 5.523 18.141 1 90.38 105 VAL A CA 1
ATOM 826 C C . VAL A 1 105 ? 22.156 6.516 17.25 1 90.38 105 VAL A C 1
ATOM 828 O O . VAL A 1 105 ? 20.953 6.707 17.406 1 90.38 105 VAL A O 1
ATOM 831 N N . SER A 1 106 ? 22.859 7.23 16.375 1 89 106 SER A N 1
ATOM 832 C CA . SER A 1 106 ? 22.203 8.18 15.484 1 89 106 SER A CA 1
ATOM 833 C C . SER A 1 106 ? 21.484 7.453 14.352 1 89 106 SER A C 1
ATOM 835 O O . SER A 1 106 ? 21.828 6.32 14.008 1 89 106 SER A O 1
ATOM 837 N N . VAL A 1 107 ? 20.484 8.078 13.828 1 90.69 107 VAL A N 1
ATOM 838 C CA . VAL A 1 107 ? 19.734 7.512 12.711 1 90.69 107 VAL A CA 1
ATOM 839 C C . VAL A 1 107 ? 20.672 7.297 11.523 1 90.69 107 VAL A C 1
ATOM 841 O O . VAL A 1 107 ? 20.531 6.324 10.781 1 90.69 107 VAL A O 1
ATOM 844 N N . GLY A 1 108 ? 21.609 8.188 11.344 1 89.62 108 GLY A N 1
ATOM 845 C CA . GLY A 1 108 ? 22.594 8.055 10.281 1 89.62 108 GLY A CA 1
ATOM 846 C C . GLY A 1 108 ? 23.422 6.789 10.383 1 89.62 108 GLY A C 1
ATOM 847 O O . GLY A 1 108 ? 23.703 6.148 9.367 1 89.62 108 GLY A O 1
ATOM 848 N N . THR A 1 109 ? 23.75 6.465 11.602 1 89.94 109 THR A N 1
ATOM 849 C CA . THR A 1 109 ? 24.484 5.234 11.836 1 89.94 109 THR A CA 1
ATOM 850 C C . THR A 1 109 ? 23.672 4.016 11.414 1 89.94 109 THR A C 1
ATOM 852 O O . THR A 1 109 ? 24.203 3.096 10.781 1 89.94 109 THR A O 1
ATOM 855 N N . ILE A 1 110 ? 22.406 3.998 11.758 1 92.12 110 ILE A N 1
ATOM 856 C CA . ILE A 1 110 ? 21.516 2.902 11.367 1 92.12 110 ILE A CA 1
ATOM 857 C C . ILE A 1 110 ? 21.438 2.822 9.852 1 92.12 110 ILE A C 1
ATOM 859 O O . ILE A 1 110 ? 21.516 1.734 9.273 1 92.12 110 ILE A O 1
ATOM 863 N N . HIS A 1 111 ? 21.328 3.934 9.289 1 91.81 111 HIS A N 1
ATOM 864 C CA . HIS A 1 111 ? 21.281 4 7.832 1 91.81 111 HIS A CA 1
ATOM 865 C C . HIS A 1 111 ? 22.547 3.391 7.219 1 91.81 111 HIS A C 1
ATOM 867 O O . HIS A 1 111 ? 22.453 2.631 6.25 1 91.81 111 HIS A O 1
ATOM 873 N N . SER A 1 112 ? 23.641 3.766 7.766 1 88.75 112 SER A N 1
ATOM 874 C CA . SER A 1 112 ? 24.922 3.232 7.293 1 88.75 112 SER A CA 1
ATOM 875 C C . SER A 1 112 ? 24.969 1.716 7.445 1 88.75 112 SER A C 1
ATOM 877 O O . SER A 1 112 ? 25.484 1.016 6.566 1 88.75 112 SER A O 1
ATOM 879 N N . TRP A 1 113 ? 24.469 1.266 8.602 1 91.5 113 TRP A N 1
ATOM 880 C CA . TRP A 1 113 ? 24.453 -0.17 8.859 1 91.5 113 TRP A CA 1
ATOM 881 C C . TRP A 1 113 ? 23.594 -0.898 7.824 1 91.5 113 TRP A C 1
ATOM 883 O O . TRP A 1 113 ? 23.953 -1.987 7.371 1 91.5 113 TRP A O 1
ATOM 893 N N . VAL A 1 114 ? 22.484 -0.354 7.418 1 90.81 114 VAL A N 1
ATOM 894 C CA . VAL A 1 114 ? 21.594 -0.953 6.438 1 90.81 114 VAL A CA 1
ATOM 895 C C . VAL A 1 114 ? 22.234 -0.934 5.055 1 90.81 114 VAL A C 1
ATOM 897 O O . VAL A 1 114 ? 22.219 -1.936 4.336 1 90.81 114 VAL A O 1
ATOM 900 N N . LYS A 1 115 ? 22.828 0.192 4.754 1 84.75 115 LYS A N 1
ATOM 901 C CA . LYS A 1 115 ? 23.484 0.356 3.459 1 84.75 115 LYS A CA 1
ATOM 902 C C . LYS A 1 115 ? 24.641 -0.629 3.299 1 84.75 115 LYS A C 1
ATOM 904 O O . LYS A 1 115 ? 24.859 -1.162 2.209 1 84.75 115 LYS A O 1
ATOM 909 N N . GLU A 1 116 ? 25.312 -0.846 4.359 1 84.94 116 GLU A N 1
ATOM 910 C CA . GLU A 1 116 ? 26.469 -1.722 4.34 1 84.94 116 GLU A CA 1
ATOM 911 C C . GLU A 1 116 ? 26.062 -3.188 4.461 1 84.94 116 GLU A C 1
ATOM 913 O O . GLU A 1 116 ? 26.906 -4.082 4.371 1 84.94 116 GLU A O 1
ATOM 918 N N . GLY A 1 117 ? 24.797 -3.463 4.707 1 86.44 117 GLY A N 1
ATOM 919 C CA . GLY A 1 117 ? 24.297 -4.828 4.781 1 86.44 117 GLY A CA 1
ATOM 920 C C . GLY A 1 117 ? 24.438 -5.438 6.164 1 86.44 117 GLY A C 1
ATOM 921 O O . GLY A 1 117 ? 24.266 -6.645 6.336 1 86.44 117 GLY A O 1
ATOM 922 N N . LEU A 1 118 ? 24.828 -4.625 7.125 1 87.12 118 LEU A N 1
ATOM 923 C CA . LEU A 1 118 ? 24.938 -5.117 8.492 1 87.12 118 LEU A CA 1
ATOM 924 C C . LEU A 1 118 ? 23.562 -5.285 9.125 1 87.12 118 LEU A C 1
ATOM 926 O O . LEU A 1 118 ? 23.391 -6.074 10.055 1 87.12 118 LEU A O 1
ATOM 930 N N . LEU A 1 119 ? 22.688 -4.48 8.711 1 90.94 119 LEU A N 1
ATOM 931 C CA . LEU A 1 119 ? 21.266 -4.578 9.031 1 90.94 119 LEU A CA 1
ATOM 932 C C . LEU A 1 119 ? 20.438 -4.758 7.77 1 90.94 119 LEU A C 1
ATOM 934 O O . LEU A 1 119 ? 20.703 -4.129 6.746 1 90.94 119 LEU A O 1
ATOM 938 N N . LYS A 1 120 ? 19.516 -5.605 7.871 1 90.56 120 LYS A N 1
ATOM 939 C CA . LYS A 1 120 ? 18.719 -5.883 6.691 1 90.56 120 LYS A CA 1
ATOM 940 C C . LYS A 1 120 ? 17.266 -5.434 6.895 1 90.56 120 LYS A C 1
ATOM 942 O O . LYS A 1 120 ? 16.641 -5.777 7.902 1 90.56 120 LYS A O 1
ATOM 947 N N . ALA A 1 121 ? 16.859 -4.641 5.957 1 90.5 121 ALA A N 1
ATOM 948 C CA . ALA A 1 121 ? 15.445 -4.289 5.941 1 90.5 121 ALA A CA 1
ATOM 949 C C . ALA A 1 121 ? 14.609 -5.402 5.316 1 90.5 121 ALA A C 1
ATOM 951 O O . ALA A 1 121 ? 14.945 -5.91 4.242 1 90.5 121 ALA A O 1
ATOM 952 N N . HIS A 1 122 ? 13.609 -5.859 6.031 1 88.88 122 HIS A N 1
ATOM 953 C CA . HIS A 1 122 ? 12.781 -6.957 5.539 1 88.88 122 HIS A CA 1
ATOM 954 C C . HIS A 1 122 ? 11.297 -6.609 5.633 1 88.88 122 HIS A C 1
ATOM 956 O O . HIS A 1 122 ? 10.836 -6.121 6.664 1 88.88 122 HIS A O 1
ATOM 962 N N . SER A 1 123 ? 10.641 -6.77 4.535 1 87.56 123 SER A N 1
ATOM 963 C CA . SER A 1 123 ? 9.188 -6.641 4.523 1 87.56 123 SER A CA 1
ATOM 964 C C . SER A 1 123 ? 8.516 -7.988 4.766 1 87.56 123 SER A C 1
ATOM 966 O O . SER A 1 123 ? 8.703 -8.93 3.996 1 87.56 123 SER A O 1
ATOM 968 N N . SER A 1 124 ? 7.793 -8.078 5.785 1 85 124 SER A N 1
ATOM 969 C CA . SER A 1 124 ? 7.121 -9.32 6.16 1 85 124 SER A CA 1
ATOM 970 C C . SER A 1 124 ? 5.648 -9.297 5.762 1 85 124 SER A C 1
ATOM 972 O O . SER A 1 124 ? 4.852 -8.57 6.359 1 85 124 SER A O 1
ATOM 974 N N . PRO A 1 125 ? 5.332 -10.062 4.73 1 87.12 125 PRO A N 1
ATOM 975 C CA . PRO A 1 125 ? 3.916 -10.164 4.379 1 87.12 125 PRO A CA 1
ATOM 976 C C . PRO A 1 125 ? 3.125 -11.039 5.348 1 87.12 125 PRO A C 1
ATOM 978 O O . PRO A 1 125 ? 3.697 -11.914 6 1 87.12 125 PRO A O 1
ATOM 981 N N . LEU A 1 126 ? 1.911 -10.789 5.445 1 88.88 126 LEU A N 1
ATOM 982 C CA . LEU A 1 126 ? 1.012 -11.625 6.227 1 88.88 126 LEU A CA 1
ATOM 983 C C . LEU A 1 126 ? 0.661 -12.906 5.473 1 88.88 126 LEU A C 1
ATOM 985 O O . LEU A 1 126 ? 0.104 -12.844 4.371 1 88.88 126 LEU A O 1
ATOM 989 N N . HIS A 1 127 ? 0.997 -14.031 6.07 1 91.81 127 HIS A N 1
ATOM 990 C CA . HIS A 1 127 ? 0.681 -15.312 5.461 1 91.81 127 HIS A CA 1
ATOM 991 C C . HIS A 1 127 ? -0.694 -15.812 5.895 1 91.81 127 HIS A C 1
ATOM 993 O O . HIS A 1 127 ? -1.173 -15.453 6.973 1 91.81 127 HIS A O 1
ATOM 999 N N . PRO A 1 128 ? -1.307 -16.578 4.996 1 92.06 128 PRO A N 1
ATOM 1000 C CA . PRO A 1 128 ? -2.516 -17.25 5.477 1 92.06 128 PRO A CA 1
ATOM 1001 C C . PRO A 1 128 ? -2.232 -18.234 6.617 1 92.06 128 PRO A C 1
ATOM 1003 O O . PRO A 1 128 ? -1.27 -19 6.555 1 92.06 128 PRO A O 1
ATOM 1006 N N . LYS A 1 129 ? -3.031 -18.156 7.625 1 93.25 129 LYS A N 1
ATOM 1007 C CA . LYS A 1 129 ? -2.881 -19.078 8.742 1 93.25 129 LYS A CA 1
ATOM 1008 C C . LYS A 1 129 ? -3.254 -20.5 8.336 1 93.25 129 LYS A C 1
ATOM 1010 O O . LYS A 1 129 ? -4.312 -20.734 7.75 1 93.25 129 LYS A O 1
ATOM 1015 N N . LEU A 1 130 ? -2.359 -21.438 8.672 1 95.44 130 LEU A N 1
ATOM 1016 C CA . LEU A 1 130 ? -2.572 -22.844 8.297 1 95.44 130 LEU A CA 1
ATOM 1017 C C . LEU A 1 130 ? -2.775 -23.703 9.539 1 95.44 130 LEU A C 1
ATOM 1019 O O . LEU A 1 130 ? -2.02 -23.594 10.508 1 95.44 130 LEU A O 1
ATOM 1023 N N . ASN A 1 131 ? -3.832 -24.438 9.562 1 94.81 131 ASN A N 1
ATOM 1024 C CA . ASN A 1 131 ? -3.973 -25.469 10.578 1 94.81 131 ASN A CA 1
ATOM 1025 C C . ASN A 1 131 ? -3.34 -26.781 10.125 1 94.81 131 ASN A C 1
ATOM 1027 O O . ASN A 1 131 ? -2.771 -26.859 9.039 1 94.81 131 ASN A O 1
ATOM 1031 N N . ASP A 1 132 ? -3.346 -27.734 10.883 1 94.81 132 ASP A N 1
ATOM 1032 C CA . ASP A 1 132 ? -2.68 -29 10.578 1 94.81 132 ASP A CA 1
ATOM 1033 C C . ASP A 1 132 ? -3.314 -29.672 9.359 1 94.81 132 ASP A C 1
ATOM 1035 O O . ASP A 1 132 ? -2.615 -30.266 8.539 1 94.81 132 ASP A O 1
ATOM 1039 N N . VAL A 1 133 ? -4.57 -29.547 9.258 1 96.06 133 VAL A N 1
ATOM 1040 C CA . VAL A 1 133 ? -5.266 -30.141 8.125 1 96.06 133 VAL A CA 1
ATOM 1041 C C . VAL A 1 133 ? -4.824 -29.469 6.832 1 96.06 133 VAL A C 1
ATOM 1043 O O . VAL A 1 133 ? -4.617 -30.125 5.812 1 96.06 133 VAL A O 1
ATOM 1046 N N . ASN A 1 134 ? -4.672 -28.156 6.887 1 96.25 134 ASN A N 1
ATOM 1047 C CA . ASN A 1 134 ? -4.191 -27.406 5.73 1 96.25 134 ASN A CA 1
ATOM 1048 C C . ASN A 1 134 ? -2.807 -27.875 5.289 1 96.25 134 ASN A C 1
ATOM 1050 O O . ASN A 1 134 ? -2.562 -28.078 4.098 1 96.25 134 ASN A O 1
ATOM 1054 N N . LYS A 1 135 ? -1.978 -28.062 6.238 1 97.12 135 LYS A N 1
ATOM 1055 C CA . LYS A 1 135 ? -0.602 -28.469 5.953 1 97.12 135 LYS A CA 1
ATOM 1056 C C . LYS A 1 135 ? -0.553 -29.828 5.277 1 97.12 135 LYS A C 1
ATOM 1058 O O . LYS A 1 135 ? 0.198 -30.031 4.32 1 97.12 135 LYS A O 1
ATOM 1063 N N . ILE A 1 136 ? -1.366 -30.688 5.789 1 97.25 136 ILE A N 1
ATOM 1064 C CA . ILE A 1 136 ? -1.438 -32.031 5.238 1 97.25 136 ILE A CA 1
ATOM 1065 C C . ILE A 1 136 ? -1.919 -31.969 3.789 1 97.25 136 ILE A C 1
ATOM 1067 O O . ILE A 1 136 ? -1.339 -32.594 2.908 1 97.25 136 ILE A O 1
ATOM 1071 N N . GLN A 1 137 ? -2.91 -31.203 3.564 1 97.44 137 GLN A N 1
ATOM 1072 C CA . GLN A 1 137 ? -3.467 -31.078 2.221 1 97.44 137 GLN A CA 1
ATOM 1073 C C . GLN A 1 137 ? -2.447 -30.484 1.253 1 97.44 137 GLN A C 1
ATOM 1075 O O . GLN A 1 137 ? -2.395 -30.875 0.084 1 97.44 137 GLN A O 1
ATOM 1080 N N . ARG A 1 138 ? -1.69 -29.578 1.737 1 98 138 ARG A N 1
ATOM 1081 C CA . ARG A 1 138 ? -0.649 -28.969 0.92 1 98 138 ARG A CA 1
ATOM 1082 C C . ARG A 1 138 ? 0.419 -29.984 0.537 1 98 138 ARG A C 1
ATOM 1084 O O . ARG A 1 138 ? 0.833 -30.062 -0.623 1 98 138 ARG A O 1
ATOM 1091 N N . MET A 1 139 ? 0.831 -30.797 1.461 1 97.81 139 MET A N 1
ATOM 1092 C CA . MET A 1 139 ? 1.812 -31.844 1.184 1 97.81 139 MET A CA 1
ATOM 1093 C C . MET A 1 139 ? 1.255 -32.875 0.194 1 97.81 139 MET A C 1
ATOM 1095 O O . MET A 1 139 ? 1.94 -33.25 -0.753 1 97.81 139 MET A O 1
ATOM 1099 N N . LYS A 1 140 ? 0.057 -33.25 0.42 1 97.44 140 LYS A N 1
ATOM 1100 C CA . LYS A 1 140 ? -0.58 -34.219 -0.472 1 97.44 140 LYS A CA 1
ATOM 1101 C C . LYS A 1 140 ? -0.659 -33.688 -1.897 1 97.44 140 LYS A C 1
ATOM 1103 O O . LYS A 1 140 ? -0.395 -34.406 -2.857 1 97.44 140 LYS A O 1
ATOM 1108 N N . HIS A 1 141 ? -1.041 -32.438 -1.938 1 97.62 141 HIS A N 1
ATOM 1109 C CA . HIS A 1 141 ? -1.133 -31.797 -3.244 1 97.62 141 HIS A CA 1
ATOM 1110 C C . HIS A 1 141 ? 0.207 -31.828 -3.973 1 97.62 141 HIS A C 1
ATOM 1112 O O . HIS A 1 141 ? 0.262 -32.125 -5.168 1 97.62 141 HIS A O 1
ATOM 1118 N N . ALA A 1 142 ? 1.256 -31.516 -3.289 1 97.88 142 ALA A N 1
ATOM 1119 C CA . ALA A 1 142 ? 2.596 -31.531 -3.867 1 97.88 142 ALA A CA 1
ATOM 1120 C C . ALA A 1 142 ? 2.988 -32.938 -4.316 1 97.88 142 ALA A C 1
ATOM 1122 O O . ALA A 1 142 ? 3.484 -33.125 -5.43 1 97.88 142 ALA A O 1
ATOM 1123 N N . LEU A 1 143 ? 2.705 -33.906 -3.521 1 97.38 143 LEU A N 1
ATOM 1124 C CA . LEU A 1 143 ? 3.074 -35.281 -3.809 1 97.38 143 LEU A CA 1
ATOM 1125 C C . LEU A 1 143 ? 2.273 -35.844 -4.988 1 97.38 143 LEU A C 1
ATOM 1127 O O . LEU A 1 143 ? 2.805 -36.562 -5.812 1 97.38 143 LEU A O 1
ATOM 1131 N N . GLN A 1 144 ? 1.035 -35.438 -5.051 1 95.88 144 GLN A N 1
ATOM 1132 C CA . GLN A 1 144 ? 0.168 -35.906 -6.129 1 95.88 144 GLN A CA 1
ATOM 1133 C C . GLN A 1 144 ? 0.617 -35.344 -7.473 1 95.88 144 GLN A C 1
ATOM 1135 O O . GLN A 1 144 ? 0.243 -35.875 -8.531 1 95.88 144 GLN A O 1
ATOM 1140 N N . SER A 1 145 ? 1.404 -34.344 -7.41 1 96.5 145 SER A N 1
ATOM 1141 C CA . SER A 1 145 ? 1.852 -33.656 -8.633 1 96.5 145 SER A CA 1
ATOM 1142 C C . SER A 1 145 ? 3.145 -34.281 -9.156 1 96.5 145 SER A C 1
ATOM 1144 O O . SER A 1 145 ? 3.701 -33.844 -10.148 1 96.5 145 SER A O 1
ATOM 1146 N N . LEU A 1 146 ? 3.623 -35.344 -8.547 1 96.81 146 LEU A N 1
ATOM 1147 C CA . LEU A 1 146 ? 4.887 -35.969 -8.914 1 96.81 146 LEU A CA 1
ATOM 1148 C C . LEU A 1 146 ? 4.652 -37.219 -9.781 1 96.81 146 LEU A C 1
ATOM 1150 O O . LEU A 1 146 ? 3.566 -37.781 -9.75 1 96.81 146 LEU A O 1
ATOM 1154 N N . VAL A 1 147 ? 5.707 -37.562 -10.602 1 94.44 147 VAL A N 1
ATOM 1155 C CA . VAL A 1 147 ? 5.777 -38.781 -11.375 1 94.44 147 VAL A CA 1
ATOM 1156 C C . VAL A 1 147 ? 7.125 -39.469 -11.148 1 94.44 147 VAL A C 1
ATOM 1158 O O . VAL A 1 147 ? 8.164 -38.812 -11.102 1 94.44 147 VAL A O 1
ATOM 1161 N N . ILE A 1 148 ? 7.066 -40.719 -10.984 1 92.94 148 ILE A N 1
ATOM 1162 C CA . ILE A 1 148 ? 8.273 -41.5 -10.789 1 92.94 148 ILE A CA 1
ATOM 1163 C C . ILE A 1 148 ? 8.578 -42.281 -12.062 1 92.94 148 ILE A C 1
ATOM 1165 O O . ILE A 1 148 ? 7.715 -43 -12.586 1 92.94 148 ILE A O 1
ATOM 1169 N N . GLU A 1 149 ? 9.711 -42.094 -12.586 1 88.25 149 GLU A N 1
ATOM 1170 C CA . GLU A 1 149 ? 10.148 -42.812 -13.781 1 88.25 149 GLU A CA 1
ATOM 1171 C C . GLU A 1 149 ? 11.414 -43.625 -13.508 1 88.25 149 GLU A C 1
ATOM 1173 O O . GLU A 1 149 ? 12.297 -43.156 -12.781 1 88.25 149 GLU A O 1
ATOM 1178 N N . GLN A 1 150 ? 11.438 -44.812 -14.055 1 82.62 150 GLN A N 1
ATOM 1179 C CA . GLN A 1 150 ? 12.625 -45.656 -13.977 1 82.62 150 GLN A CA 1
ATOM 1180 C C . GLN A 1 150 ? 13.5 -45.469 -15.211 1 82.62 150 GLN A C 1
ATOM 1182 O O . GLN A 1 150 ? 13.023 -45.625 -16.344 1 82.62 150 GLN A O 1
ATOM 1187 N N . VAL A 1 151 ? 14.562 -44.875 -15.008 1 78.19 151 VAL A N 1
ATOM 1188 C CA . VAL A 1 151 ? 15.469 -44.656 -16.125 1 78.19 151 VAL A CA 1
ATOM 1189 C C . VAL A 1 151 ? 16.547 -45.719 -16.156 1 78.19 151 VAL A C 1
ATOM 1191 O O . VAL A 1 151 ? 17.188 -46 -15.133 1 78.19 151 VAL A O 1
ATOM 1194 N N . GLU A 1 152 ? 16.625 -46.469 -17.281 1 71.69 152 GLU A N 1
ATOM 1195 C CA . GLU A 1 152 ? 17.656 -47.469 -17.469 1 71.69 152 GLU A CA 1
ATOM 1196 C C . GLU A 1 152 ? 19 -46.844 -17.797 1 71.69 152 GLU A C 1
ATOM 1198 O O . GLU A 1 152 ? 19.062 -45.875 -18.578 1 71.69 152 GLU A O 1
ATOM 1203 N N . GLN A 1 153 ? 19.969 -46.875 -17 1 60.88 153 GLN A N 1
ATOM 1204 C CA . GLN A 1 153 ? 21.312 -46.375 -17.281 1 60.88 153 GLN A CA 1
ATOM 1205 C C . GLN A 1 153 ? 21.906 -47.031 -18.516 1 60.88 153 GLN A C 1
ATOM 1207 O O . GLN A 1 153 ? 21.828 -48.281 -18.656 1 60.88 153 GLN A O 1
ATOM 1212 N N . GLU A 1 154 ? 21.859 -46.375 -19.625 1 55.81 154 GLU A N 1
ATOM 1213 C CA . GLU A 1 154 ? 22.484 -46.906 -20.828 1 55.81 154 GLU A CA 1
ATOM 1214 C C . GLU A 1 154 ? 23.906 -47.406 -20.531 1 55.81 154 GLU A C 1
ATOM 1216 O O . GLU A 1 154 ? 24.875 -46.781 -20.969 1 55.81 154 GLU A O 1
ATOM 1221 N N . THR A 1 155 ? 24.328 -47.594 -19.422 1 54.75 155 THR A N 1
ATOM 1222 C CA . THR A 1 155 ? 25.672 -48.156 -19.391 1 54.75 155 THR A CA 1
ATOM 1223 C C . THR A 1 155 ? 25.672 -49.625 -19.844 1 54.75 155 THR A C 1
ATOM 1225 O O . THR A 1 155 ? 24.656 -50.312 -19.75 1 54.75 155 THR A O 1
ATOM 1228 N N . PHE A 1 156 ? 26.625 -50.031 -20.719 1 57.75 156 PHE A N 1
ATOM 1229 C CA . PHE A 1 156 ? 26.984 -51.344 -21.203 1 57.75 156 PHE A CA 1
ATOM 1230 C C . PHE A 1 156 ? 26.922 -52.375 -20.078 1 57.75 156 PHE A C 1
ATOM 1232 O O . PHE A 1 156 ? 27.156 -53.562 -20.297 1 57.75 156 PHE A O 1
ATOM 1239 N N . ASP A 1 157 ? 26.75 -51.781 -18.938 1 54.31 157 ASP A N 1
ATOM 1240 C CA . ASP A 1 157 ? 26.75 -52.75 -17.859 1 54.31 157 ASP A CA 1
ATOM 1241 C C . ASP A 1 157 ? 25.359 -53.344 -17.656 1 54.31 157 ASP A C 1
ATOM 1243 O O . ASP A 1 157 ? 24.422 -52.594 -17.312 1 54.31 157 ASP A O 1
ATOM 1247 N N . LEU A 1 158 ? 25.062 -54.406 -18.219 1 58.56 158 LEU A N 1
ATOM 1248 C CA . LEU A 1 158 ? 23.844 -55.188 -18.172 1 58.56 158 LEU A CA 1
ATOM 1249 C C . LEU A 1 158 ? 23.281 -55.25 -16.766 1 58.56 158 LEU A C 1
ATOM 1251 O O . LEU A 1 158 ? 22.109 -55.594 -16.562 1 58.56 158 LEU A O 1
ATOM 1255 N N . ASN A 1 159 ? 24.109 -54.969 -15.75 1 59.56 159 ASN A N 1
ATOM 1256 C CA . ASN A 1 159 ? 23.672 -55.094 -14.367 1 59.56 159 ASN A CA 1
ATOM 1257 C C . ASN A 1 159 ? 23.297 -53.719 -13.773 1 59.56 159 ASN A C 1
ATOM 1259 O O . ASN A 1 159 ? 23.141 -53.594 -12.562 1 59.56 159 ASN A O 1
ATOM 1263 N N . ALA A 1 160 ? 23.219 -52.75 -14.656 1 62.5 160 ALA A N 1
ATOM 1264 C CA . ALA A 1 160 ? 22.969 -51.406 -14.094 1 62.5 160 ALA A CA 1
ATOM 1265 C C . ALA A 1 160 ? 21.531 -51.281 -13.586 1 62.5 160 ALA A C 1
ATOM 1267 O O . ALA A 1 160 ? 20.594 -51.688 -14.273 1 62.5 160 ALA A O 1
ATOM 1268 N N . ILE A 1 161 ? 21.359 -51.156 -12.289 1 66.12 161 ILE A N 1
ATOM 1269 C CA . ILE A 1 161 ? 20.078 -50.969 -11.609 1 66.12 161 ILE A CA 1
ATOM 1270 C C . ILE A 1 161 ? 19.422 -49.688 -12.086 1 66.12 161 ILE A C 1
ATOM 1272 O O . ILE A 1 161 ? 20.062 -48.625 -12.133 1 66.12 161 ILE A O 1
ATOM 1276 N N . PRO A 1 162 ? 18.328 -49.844 -12.633 1 72.06 162 PRO A N 1
ATOM 1277 C CA . PRO A 1 162 ? 17.609 -48.625 -13.047 1 72.06 162 PRO A CA 1
ATOM 1278 C C . PRO A 1 162 ? 17.531 -47.594 -11.938 1 72.06 162 PRO A C 1
ATOM 1280 O O . PRO A 1 162 ? 17.453 -47.938 -10.758 1 72.06 162 PRO A O 1
ATOM 1283 N N . THR A 1 163 ? 17.906 -46.406 -12.312 1 79.94 163 THR A N 1
ATOM 1284 C CA . THR A 1 163 ? 17.797 -45.312 -11.352 1 79.94 163 THR A CA 1
ATOM 1285 C C . THR A 1 163 ? 16.406 -44.688 -11.391 1 79.94 163 THR A C 1
ATOM 1287 O O . THR A 1 163 ? 15.797 -44.562 -12.453 1 79.94 163 THR A O 1
ATOM 1290 N N . THR A 1 164 ? 15.859 -44.5 -10.18 1 83.56 164 THR A N 1
ATOM 1291 C CA . THR A 1 164 ? 14.547 -43.875 -10.031 1 83.56 164 THR A CA 1
ATOM 1292 C C . THR A 1 164 ? 14.656 -42.375 -10.133 1 83.56 164 THR A C 1
ATOM 1294 O O . THR A 1 164 ? 15.453 -41.75 -9.422 1 83.56 164 THR A O 1
ATOM 1297 N N . GLU A 1 165 ? 13.953 -41.844 -11.109 1 90.62 165 GLU A N 1
ATOM 1298 C CA . GLU A 1 165 ? 13.875 -40.375 -11.242 1 90.62 165 GLU A CA 1
ATOM 1299 C C . GLU A 1 165 ? 12.477 -39.875 -10.906 1 90.62 165 GLU A C 1
ATOM 1301 O O . GLU A 1 165 ? 11.477 -40.406 -11.383 1 90.62 165 GLU A O 1
ATOM 1306 N N . ILE A 1 166 ? 12.484 -38.906 -9.953 1 95.56 166 ILE A N 1
ATOM 1307 C CA . ILE A 1 166 ? 11.219 -38.281 -9.562 1 95.56 166 ILE A CA 1
ATOM 1308 C C . ILE A 1 166 ? 11.141 -36.844 -10.102 1 95.56 166 ILE A C 1
ATOM 1310 O O . ILE A 1 166 ? 12.055 -36.062 -9.875 1 95.56 166 ILE A O 1
ATOM 1314 N N . LYS A 1 167 ? 10.133 -36.594 -10.844 1 95.88 167 LYS A N 1
ATOM 1315 C CA . LYS A 1 167 ? 9.945 -35.25 -11.383 1 95.88 167 LYS A CA 1
ATOM 1316 C C . LYS A 1 167 ? 8.477 -34.812 -11.32 1 95.88 167 LYS A C 1
ATOM 1318 O O . LYS A 1 167 ? 7.602 -35.656 -11.07 1 95.88 167 LYS A O 1
ATOM 1323 N N . PHE A 1 168 ? 8.227 -33.594 -11.438 1 97.44 168 PHE A N 1
ATOM 1324 C CA . PHE A 1 168 ? 6.852 -33.125 -11.469 1 97.44 168 PHE A CA 1
ATOM 1325 C C . PHE A 1 168 ? 6.184 -33.469 -12.797 1 97.44 168 PHE A C 1
ATOM 1327 O O . PHE A 1 168 ? 6.848 -33.562 -13.828 1 97.44 168 PHE A O 1
ATOM 1334 N N . LYS A 1 169 ? 4.848 -33.625 -12.672 1 94.12 169 LYS A N 1
ATOM 1335 C CA . LYS A 1 169 ? 4.043 -33.75 -13.891 1 94.12 169 LYS A CA 1
ATOM 1336 C C . LYS A 1 169 ? 4.109 -32.469 -14.719 1 94.12 169 LYS A C 1
ATOM 1338 O O . LYS A 1 169 ? 4.387 -31.375 -14.188 1 94.12 169 LYS A O 1
ATOM 1343 N N . GLU A 1 170 ? 3.93 -32.531 -16 1 91.25 170 GLU A N 1
ATOM 1344 C CA . GLU A 1 170 ? 3.943 -31.375 -16.891 1 91.25 170 GLU A CA 1
ATOM 1345 C C . GLU A 1 170 ? 2.836 -30.391 -16.531 1 91.25 170 GLU A C 1
ATOM 1347 O O . GLU A 1 170 ? 2.992 -29.188 -16.719 1 91.25 170 GLU A O 1
ATOM 1352 N N . MET A 1 171 ? 1.719 -30.891 -16.016 1 92.88 171 MET A N 1
ATOM 1353 C CA . MET A 1 171 ? 0.607 -30.094 -15.5 1 92.88 171 MET A CA 1
ATOM 1354 C C . MET A 1 171 ? -0.098 -29.359 -16.641 1 92.88 171 MET A C 1
ATOM 1356 O O . MET A 1 171 ? -0.787 -28.359 -16.406 1 92.88 171 MET A O 1
ATOM 1360 N N . SER A 1 172 ? 0.075 -29.688 -17.891 1 93.44 172 SER A N 1
ATOM 1361 C CA . SER A 1 172 ? -0.53 -29.031 -19.047 1 93.44 172 SER A CA 1
ATOM 1362 C C . SER A 1 172 ? -2.029 -29.312 -19.109 1 93.44 172 SER A C 1
ATOM 1364 O O . SER A 1 172 ? -2.764 -28.594 -19.797 1 93.44 172 SER A O 1
ATOM 1366 N N . HIS A 1 173 ? -2.48 -30.375 -18.406 1 95.12 173 HIS A N 1
ATOM 1367 C CA . HIS A 1 173 ? -3.898 -30.719 -18.438 1 95.12 173 HIS A CA 1
ATOM 1368 C C . HIS A 1 173 ? -4.652 -30.031 -17.297 1 95.12 173 HIS A C 1
ATOM 1370 O O . HIS A 1 173 ? -5.863 -30.219 -17.156 1 95.12 173 HIS A O 1
ATOM 1376 N N . ILE A 1 174 ? -3.947 -29.25 -16.531 1 97.4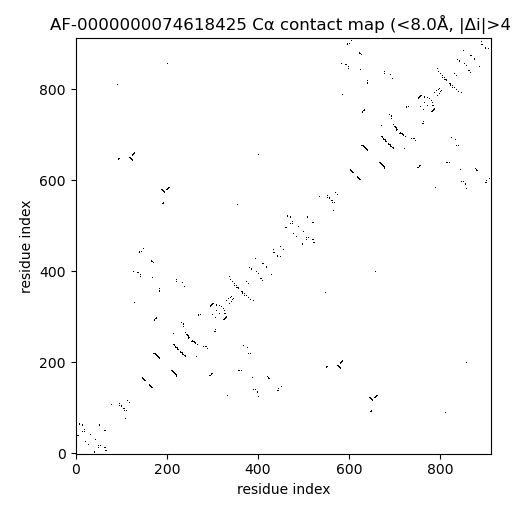4 174 ILE A N 1
ATOM 1377 C CA . ILE A 1 174 ? -4.551 -28.578 -15.391 1 97.44 174 ILE A CA 1
ATOM 1378 C C . ILE A 1 174 ? -4.742 -27.094 -15.711 1 97.44 174 ILE A C 1
ATOM 1380 O O . ILE A 1 174 ? -3.793 -26.406 -16.094 1 97.44 174 ILE A O 1
ATOM 1384 N N . ILE A 1 175 ? -5.906 -26.609 -15.547 1 98.31 175 ILE A N 1
ATOM 1385 C CA . ILE A 1 175 ? -6.23 -25.203 -15.727 1 98.31 175 ILE A CA 1
ATOM 1386 C C . ILE A 1 175 ? -6.371 -24.531 -14.359 1 98.31 175 ILE A C 1
ATOM 1388 O O . ILE A 1 175 ? -7.156 -24.969 -13.523 1 98.31 175 ILE A O 1
ATOM 1392 N N . HIS A 1 176 ? -5.59 -23.531 -14.109 1 98.62 176 HIS A N 1
ATOM 1393 C CA . HIS A 1 176 ? -5.715 -22.719 -12.906 1 98.62 176 HIS A CA 1
ATOM 1394 C C . HIS A 1 176 ? -6.695 -21.562 -13.117 1 98.62 176 HIS A C 1
ATOM 1396 O O . HIS A 1 176 ? -6.504 -20.734 -14.008 1 98.62 176 HIS A O 1
ATOM 1402 N N . MET A 1 177 ? -7.695 -21.547 -12.312 1 98.31 177 MET A N 1
ATOM 1403 C CA . MET A 1 177 ? -8.727 -20.516 -12.406 1 98.31 177 MET A CA 1
ATOM 1404 C C . MET A 1 177 ? -8.758 -19.656 -11.141 1 98.31 177 MET A C 1
ATOM 1406 O O . MET A 1 177 ? -8.609 -20.172 -10.039 1 98.31 177 MET A O 1
ATOM 1410 N N . ASP A 1 178 ? -8.844 -18.375 -11.266 1 97.5 178 ASP A N 1
ATOM 1411 C CA . ASP A 1 178 ? -8.922 -17.422 -10.156 1 97.5 178 ASP A CA 1
ATOM 1412 C C . ASP A 1 178 ? -9.477 -16.078 -10.625 1 97.5 178 ASP A C 1
ATOM 1414 O O . ASP A 1 178 ? -9.594 -15.836 -11.828 1 97.5 178 ASP A O 1
ATOM 1418 N N . GLU A 1 179 ? -9.93 -15.305 -9.695 1 96.75 179 GLU A N 1
ATOM 1419 C CA . GLU A 1 179 ? -10.492 -13.992 -10.016 1 96.75 179 GLU A CA 1
ATOM 1420 C C . GLU A 1 179 ? -9.609 -12.867 -9.484 1 96.75 179 GLU A C 1
ATOM 1422 O O . GLU A 1 179 ? -8.914 -13.039 -8.484 1 96.75 179 GLU A O 1
ATOM 1427 N N . LYS A 1 180 ? -9.648 -11.734 -10.156 1 96.94 180 LYS A N 1
ATOM 1428 C CA . LYS A 1 180 ? -8.844 -10.586 -9.758 1 96.94 180 LYS A CA 1
ATOM 1429 C C . LYS A 1 180 ? -9.516 -9.273 -10.148 1 96.94 180 LYS A C 1
ATOM 1431 O O . LYS A 1 180 ? -10.094 -9.172 -11.234 1 96.94 180 LYS A O 1
ATOM 1436 N N . TRP A 1 181 ? -9.484 -8.32 -9.242 1 96.19 181 TRP A N 1
ATOM 1437 C CA . TRP A 1 181 ? -9.938 -6.961 -9.531 1 96.19 181 TRP A CA 1
ATOM 1438 C C . TRP A 1 181 ? -8.852 -6.168 -10.258 1 96.19 181 TRP A C 1
ATOM 1440 O O . TRP A 1 181 ? -7.68 -6.211 -9.875 1 96.19 181 TRP A O 1
ATOM 1450 N N . PHE A 1 182 ? -9.203 -5.527 -11.289 1 96.94 182 PHE A N 1
ATOM 1451 C CA . PHE A 1 182 ? -8.367 -4.543 -11.961 1 96.94 182 PHE A CA 1
ATOM 1452 C C . PHE A 1 182 ? -8.969 -3.148 -11.852 1 96.94 182 PHE A C 1
ATOM 1454 O O . PHE A 1 182 ? -10.18 -2.979 -11.961 1 96.94 182 PHE A O 1
ATOM 1461 N N . PHE A 1 183 ? -8.117 -2.166 -11.609 1 94.38 183 PHE A N 1
ATOM 1462 C CA . PHE A 1 183 ? -8.555 -0.795 -11.375 1 94.38 183 PHE A CA 1
ATOM 1463 C C . PHE A 1 183 ? -8.102 0.118 -12.508 1 94.38 183 PHE A C 1
ATOM 1465 O O . PHE A 1 183 ? -7.066 -0.126 -13.133 1 94.38 183 PHE A O 1
ATOM 1472 N N . ILE A 1 184 ? -8.867 1.158 -12.742 1 92.12 184 ILE A N 1
ATOM 1473 C CA . ILE A 1 184 ? -8.523 2.117 -13.789 1 92.12 184 ILE A CA 1
ATOM 1474 C C . ILE A 1 184 ? -7.258 2.877 -13.391 1 92.12 184 ILE A C 1
ATOM 1476 O O . ILE A 1 184 ? -6.465 3.268 -14.258 1 92.12 184 ILE A O 1
ATOM 1480 N N . THR A 1 185 ? -7.137 3.055 -12.07 1 88.5 185 THR A N 1
ATOM 1481 C CA . THR A 1 185 ? -5.961 3.73 -11.531 1 88.5 185 THR A CA 1
ATOM 1482 C C . THR A 1 185 ? -5.672 3.27 -10.109 1 88.5 185 THR A C 1
ATOM 1484 O O . THR A 1 185 ? -6.496 2.588 -9.492 1 88.5 185 THR A O 1
ATOM 1487 N N . ASN A 1 186 ? -4.395 3.572 -9.75 1 87 186 ASN A N 1
ATOM 1488 C CA . ASN A 1 186 ? -3.998 3.242 -8.383 1 87 186 ASN A CA 1
ATOM 1489 C C . ASN A 1 186 ? -3.879 4.492 -7.516 1 87 186 ASN A C 1
ATOM 1491 O O . ASN A 1 186 ? -3.705 5.598 -8.031 1 87 186 ASN A O 1
ATOM 1495 N N . ASP A 1 187 ? -4.035 4.266 -6.215 1 86.12 187 ASP A N 1
ATOM 1496 C CA . ASP A 1 187 ? -3.926 5.371 -5.266 1 86.12 187 ASP A CA 1
ATOM 1497 C C . ASP A 1 187 ? -2.555 6.039 -5.359 1 86.12 187 ASP A C 1
ATOM 1499 O O . ASP A 1 187 ? -2.449 7.266 -5.266 1 86.12 187 ASP A O 1
ATOM 1503 N N . ASN A 1 188 ? -1.615 5.219 -5.488 1 87.06 188 ASN A N 1
ATOM 1504 C CA . ASN A 1 188 ? -0.248 5.703 -5.645 1 87.06 188 ASN A CA 1
ATOM 1505 C C . ASN A 1 188 ? 0.429 5.086 -6.863 1 87.06 188 ASN A C 1
ATOM 1507 O O . ASN A 1 188 ? 0.244 3.902 -7.152 1 87.06 188 ASN A O 1
ATOM 1511 N N . HIS A 1 189 ? 1.019 5.945 -7.574 1 87.06 189 HIS A N 1
ATOM 1512 C CA . HIS A 1 189 ? 1.739 5.488 -8.758 1 87.06 189 HIS A CA 1
ATOM 1513 C C . HIS A 1 189 ? 3.176 6.004 -8.758 1 87.06 189 HIS A C 1
ATOM 1515 O O . HIS A 1 189 ? 3.42 7.172 -8.461 1 87.06 189 HIS A O 1
ATOM 1521 N N . LYS A 1 190 ? 4.062 5.156 -9 1 89.19 190 LYS A N 1
ATOM 1522 C CA . LYS A 1 190 ? 5.473 5.523 -9.062 1 89.19 190 LYS A CA 1
ATOM 1523 C C . LYS A 1 190 ? 5.895 5.863 -10.492 1 89.19 190 LYS A C 1
ATOM 1525 O O . LYS A 1 190 ? 5.48 5.191 -11.438 1 89.19 190 LYS A O 1
ATOM 1530 N N . TYR A 1 191 ? 6.668 6.93 -10.648 1 90.12 191 TYR A N 1
ATOM 1531 C CA . TYR A 1 191 ? 7.203 7.352 -11.938 1 90.12 191 TYR A CA 1
ATOM 1532 C C . TYR A 1 191 ? 8.688 7.676 -11.836 1 90.12 191 TYR A C 1
ATOM 1534 O O . TYR A 1 191 ? 9.164 8.102 -10.773 1 90.12 191 TYR A O 1
ATOM 1542 N N . TYR A 1 192 ? 9.328 7.414 -12.859 1 92.12 192 TYR A N 1
ATOM 1543 C CA . TYR A 1 192 ? 10.695 7.898 -13.008 1 92.12 192 TYR A CA 1
ATOM 1544 C C . TYR A 1 192 ? 10.75 9.133 -13.898 1 92.12 192 TYR A C 1
ATOM 1546 O O . TYR A 1 192 ? 10.305 9.086 -15.047 1 92.12 192 TYR A O 1
ATOM 1554 N N . LEU A 1 193 ? 11.242 10.211 -13.336 1 92.12 193 LEU A N 1
ATOM 1555 C CA . LEU A 1 193 ? 11.219 11.5 -14.023 1 92.12 193 LEU A CA 1
ATOM 1556 C C . LEU A 1 193 ? 12.641 12 -14.273 1 92.12 193 LEU A C 1
ATOM 1558 O O . LEU A 1 193 ? 13.555 11.711 -13.5 1 92.12 193 LEU A O 1
ATOM 1562 N N . ALA A 1 194 ? 12.727 12.695 -15.383 1 88.81 194 ALA A N 1
ATOM 1563 C CA . ALA A 1 194 ? 13.977 13.406 -15.656 1 88.81 194 ALA A CA 1
ATOM 1564 C C . ALA A 1 194 ? 14.133 14.609 -14.734 1 88.81 194 ALA A C 1
ATOM 1566 O O . ALA A 1 194 ? 13.148 15.117 -14.188 1 88.81 194 ALA A O 1
ATOM 1567 N N . ASN A 1 195 ? 15.359 15.031 -14.531 1 82.62 195 ASN A N 1
ATOM 1568 C CA . ASN A 1 195 ? 15.609 16.188 -13.68 1 82.62 195 ASN A CA 1
ATOM 1569 C C . ASN A 1 195 ? 14.922 17.438 -14.219 1 82.62 195 ASN A C 1
ATOM 1571 O O . ASN A 1 195 ? 14.969 17.703 -15.414 1 82.62 195 ASN A O 1
ATOM 1575 N N . GLY A 1 196 ? 14.281 18.094 -13.328 1 79.88 196 GLY A N 1
ATOM 1576 C CA . GLY A 1 196 ? 13.641 19.344 -13.695 1 79.88 196 GLY A CA 1
ATOM 1577 C C . GLY A 1 196 ? 12.234 19.156 -14.242 1 79.88 196 GLY A C 1
ATOM 1578 O O . GLY A 1 196 ? 11.539 20.125 -14.531 1 79.88 196 GLY A O 1
ATOM 1579 N N . GLU A 1 197 ? 11.875 17.938 -14.461 1 86.19 197 GLU A N 1
ATOM 1580 C CA . GLU A 1 197 ? 10.539 17.672 -14.984 1 86.19 197 GLU A CA 1
ATOM 1581 C C . GLU A 1 197 ? 9.469 17.969 -13.938 1 86.19 197 GLU A C 1
ATOM 1583 O O . GLU A 1 197 ? 9.695 17.797 -12.742 1 86.19 197 GLU A O 1
ATOM 1588 N N . GLU A 1 198 ? 8.375 18.484 -14.469 1 83.94 198 GLU A N 1
ATOM 1589 C CA . GLU A 1 198 ? 7.246 18.75 -13.578 1 83.94 198 GLU A CA 1
ATOM 1590 C C . GLU A 1 198 ? 6.617 17.453 -13.078 1 83.94 198 GLU A C 1
ATOM 1592 O O . GLU A 1 198 ? 6.508 16.484 -13.828 1 83.94 198 GLU A O 1
ATOM 1597 N N . LEU A 1 199 ? 6.207 17.531 -11.883 1 86.19 199 LEU A N 1
ATOM 1598 C CA . LEU A 1 199 ? 5.59 16.344 -11.289 1 86.19 199 LEU A CA 1
ATOM 1599 C C . LEU A 1 199 ? 4.191 16.125 -11.859 1 86.19 199 LEU A C 1
ATOM 1601 O O . LEU A 1 199 ? 3.439 17.078 -12.078 1 86.19 199 LEU A O 1
ATOM 1605 N N . PRO A 1 200 ? 3.988 14.898 -12.203 1 86.38 200 PRO A N 1
ATOM 1606 C CA . PRO A 1 200 ? 2.646 14.594 -12.695 1 86.38 200 PRO A CA 1
ATOM 1607 C C . PRO A 1 200 ? 1.561 14.828 -11.648 1 86.38 200 PRO A C 1
ATOM 1609 O O . PRO A 1 200 ? 1.775 14.57 -10.461 1 86.38 200 PRO A O 1
ATOM 1612 N N . TYR A 1 201 ? 0.417 15.406 -12.102 1 89.25 201 TYR A N 1
ATOM 1613 C CA . TYR A 1 201 ? -0.729 15.641 -11.234 1 89.25 201 TYR A CA 1
ATOM 1614 C C . TYR A 1 201 ? -1.85 14.648 -11.531 1 89.25 201 TYR A C 1
ATOM 1616 O O . TYR A 1 201 ? -2.33 14.57 -12.664 1 89.25 201 TYR A O 1
ATOM 1624 N N . ARG A 1 202 ? -2.176 13.844 -10.586 1 88.12 202 ARG A N 1
ATOM 1625 C CA . ARG A 1 202 ? -3.277 12.891 -10.68 1 88.12 202 ARG A CA 1
ATOM 1626 C C . ARG A 1 202 ? -4.352 13.188 -9.641 1 88.12 202 ARG A C 1
ATOM 1628 O O . ARG A 1 202 ? -4.035 13.5 -8.492 1 88.12 202 ARG A O 1
ATOM 1635 N N . SER A 1 203 ? -5.613 13.141 -10.07 1 89.12 203 SER A N 1
ATOM 1636 C CA . SER A 1 203 ? -6.711 13.406 -9.141 1 89.12 203 SER A CA 1
ATOM 1637 C C . SER A 1 203 ? -7.879 12.461 -9.375 1 89.12 203 SER A C 1
ATOM 1639 O O . SER A 1 203 ? -7.957 11.812 -10.43 1 89.12 203 SER A O 1
ATOM 1641 N N . CYS A 1 204 ? -8.562 12.219 -8.367 1 87.06 204 CYS A N 1
ATOM 1642 C CA . CYS A 1 204 ? -9.758 11.391 -8.43 1 87.06 204 CYS A CA 1
ATOM 1643 C C . CYS A 1 204 ? -10.867 11.969 -7.562 1 87.06 204 CYS A C 1
ATOM 1645 O O . CYS A 1 204 ? -10.602 12.57 -6.52 1 87.06 204 CYS A O 1
ATOM 1647 N N . GLN A 1 205 ? -12.094 11.859 -8.031 1 82 205 GLN A N 1
ATOM 1648 C CA . GLN A 1 205 ? -13.242 12.383 -7.293 1 82 205 GLN A CA 1
ATOM 1649 C C . GLN A 1 205 ? -13.367 11.703 -5.934 1 82 205 GLN A C 1
ATOM 1651 O O . GLN A 1 205 ? -13.555 12.375 -4.914 1 82 205 GLN A O 1
ATOM 1656 N N . SER A 1 206 ? -13.352 10.43 -6.004 1 81 206 SER A N 1
ATOM 1657 C CA . SER A 1 206 ? -13.391 9.648 -4.773 1 81 206 SER A CA 1
ATOM 1658 C C . SER A 1 206 ? -12.469 8.445 -4.855 1 81 206 SER A C 1
ATOM 1660 O O . SER A 1 206 ? -12.617 7.598 -5.738 1 81 206 SER A O 1
ATOM 1662 N N . LYS A 1 207 ? -11.555 8.406 -3.916 1 77.81 207 LYS A N 1
ATOM 1663 C CA . LYS A 1 207 ? -10.633 7.273 -3.885 1 77.81 207 LYS A CA 1
ATOM 1664 C C . LYS A 1 207 ? -11.367 5.973 -3.564 1 77.81 207 LYS A C 1
ATOM 1666 O O . LYS A 1 207 ? -10.867 4.887 -3.854 1 77.81 207 LYS A O 1
ATOM 1671 N N . ARG A 1 208 ? -12.555 6.133 -2.959 1 76 208 ARG A N 1
ATOM 1672 C CA . ARG A 1 208 ? -13.328 4.965 -2.549 1 76 208 ARG A CA 1
ATOM 1673 C C . ARG A 1 208 ? -14.055 4.34 -3.736 1 76 208 ARG A C 1
ATOM 1675 O O . ARG A 1 208 ? -14.453 3.176 -3.684 1 76 208 ARG A O 1
ATOM 1682 N N . TYR A 1 209 ? -14.18 5.145 -4.777 1 81.62 209 TYR A N 1
ATOM 1683 C CA . TYR A 1 209 ? -15 4.668 -5.883 1 81.62 209 TYR A CA 1
ATOM 1684 C C . TYR A 1 209 ? -14.203 4.629 -7.18 1 81.62 209 TYR A C 1
ATOM 1686 O O . TYR A 1 209 ? -14.719 4.984 -8.242 1 81.62 209 TYR A O 1
ATOM 1694 N N . ILE A 1 210 ? -12.938 4.25 -7.059 1 86.81 210 ILE A N 1
ATOM 1695 C CA . ILE A 1 210 ? -12.164 4.055 -8.281 1 86.81 210 ILE A CA 1
ATOM 1696 C C . ILE A 1 210 ? -12.766 2.916 -9.094 1 86.81 210 ILE A C 1
ATOM 1698 O O . ILE A 1 210 ? -13.039 1.838 -8.562 1 86.81 210 ILE A O 1
ATOM 1702 N N . THR A 1 211 ? -13 3.184 -10.336 1 90.62 211 THR A N 1
ATOM 1703 C CA . THR A 1 211 ? -13.602 2.197 -11.227 1 90.62 211 THR A CA 1
ATOM 1704 C C . THR A 1 211 ? -12.781 0.913 -11.242 1 90.62 211 THR A C 1
ATOM 1706 O O . THR A 1 211 ? -11.555 0.956 -11.391 1 90.62 211 THR A O 1
ATOM 1709 N N . LYS A 1 212 ? -13.469 -0.157 -11.023 1 93.81 212 LYS A N 1
ATOM 1710 C CA . LYS A 1 212 ? -12.805 -1.46 -11.008 1 93.81 212 LYS A CA 1
ATOM 1711 C C . LYS A 1 212 ? -13.664 -2.518 -11.695 1 93.81 212 LYS A C 1
ATOM 1713 O O . LYS A 1 212 ? -14.891 -2.389 -11.75 1 93.81 212 LYS A O 1
ATOM 1718 N N . VAL A 1 213 ? -13.023 -3.467 -12.273 1 96.62 213 VAL A N 1
ATOM 1719 C CA . VAL A 1 213 ? -13.688 -4.598 -12.914 1 96.62 213 VAL A CA 1
ATOM 1720 C C . VAL A 1 213 ? -13.016 -5.902 -12.484 1 96.62 213 VAL A C 1
ATOM 1722 O O . VAL A 1 213 ? -11.789 -5.996 -12.469 1 96.62 213 VAL A O 1
ATOM 1725 N N . MET A 1 214 ? -13.875 -6.848 -12.023 1 97.44 214 MET A N 1
ATOM 1726 C CA . MET A 1 214 ? -13.359 -8.172 -11.703 1 97.44 214 MET A CA 1
ATOM 1727 C C . MET A 1 214 ? -13.273 -9.047 -12.953 1 97.44 214 MET A C 1
ATOM 1729 O O . MET A 1 214 ? -14.164 -9 -13.805 1 97.44 214 MET A O 1
ATOM 1733 N N . PHE A 1 215 ? -12.18 -9.773 -13.078 1 98.12 215 PHE A N 1
ATOM 1734 C CA . PHE A 1 215 ? -11.984 -10.703 -14.18 1 98.12 215 PHE A CA 1
ATOM 1735 C C . PHE A 1 215 ? -11.797 -12.125 -13.664 1 98.12 215 PHE A C 1
ATOM 1737 O O . PHE A 1 215 ? -11.164 -12.336 -12.625 1 98.12 215 PHE A O 1
ATOM 1744 N N . MET A 1 216 ? -12.375 -13.102 -14.352 1 97.88 216 MET A N 1
ATOM 1745 C CA . MET A 1 216 ? -12.039 -14.516 -14.18 1 97.88 216 MET A CA 1
ATOM 1746 C C . MET A 1 216 ? -10.93 -14.93 -15.148 1 97.88 216 MET A C 1
ATOM 1748 O O . MET A 1 216 ? -11.07 -14.766 -16.359 1 97.88 216 MET A O 1
ATOM 1752 N N . CYS A 1 217 ? -9.875 -15.406 -14.547 1 98.62 217 CYS A N 1
ATOM 1753 C CA . CYS A 1 217 ? -8.719 -15.797 -15.344 1 98.62 217 CYS A CA 1
ATOM 1754 C C . CYS A 1 217 ? -8.539 -17.312 -15.336 1 98.62 217 CYS A C 1
ATOM 1756 O O . CYS A 1 217 ? -8.633 -17.953 -14.281 1 98.62 217 CYS A O 1
ATOM 1758 N N . ALA A 1 218 ? -8.359 -17.922 -16.516 1 98.56 218 ALA A N 1
ATOM 1759 C CA . ALA A 1 218 ? -8.078 -19.344 -16.672 1 98.56 218 ALA A CA 1
ATOM 1760 C C . ALA A 1 218 ? -6.84 -19.562 -17.531 1 98.56 218 ALA A C 1
ATOM 1762 O O . ALA A 1 218 ? -6.801 -19.141 -18.688 1 98.56 218 ALA A O 1
ATOM 1763 N N . VAL A 1 219 ? -5.859 -20.219 -16.922 1 98.56 219 VAL A N 1
ATOM 1764 C CA . VAL A 1 219 ? -4.629 -20.469 -17.672 1 98.56 219 VAL A CA 1
ATOM 1765 C C . VAL A 1 219 ? -4.133 -21.891 -17.391 1 98.56 219 VAL A C 1
ATOM 1767 O O . VAL A 1 219 ? -4.367 -22.422 -16.312 1 98.56 219 VAL A O 1
ATOM 1770 N N . SER A 1 220 ? -3.543 -22.453 -18.328 1 97.88 220 SER A N 1
ATOM 1771 C CA . SER A 1 220 ? -2.82 -23.719 -18.234 1 97.88 220 SER A CA 1
ATOM 1772 C C . SER A 1 220 ? -1.36 -23.547 -18.656 1 97.88 220 SER A C 1
ATOM 1774 O O . SER A 1 220 ? -0.928 -22.453 -19 1 97.88 220 SER A O 1
ATOM 1776 N N . ARG A 1 221 ? -0.655 -24.562 -18.516 1 97.19 221 ARG A N 1
ATOM 1777 C CA . ARG A 1 221 ? 0.764 -24.484 -18.844 1 97.19 221 ARG A CA 1
ATOM 1778 C C . ARG A 1 221 ? 0.979 -24.531 -20.359 1 97.19 221 ARG A C 1
ATOM 1780 O O . ARG A 1 221 ? 0.426 -25.406 -21.047 1 97.19 221 ARG A O 1
ATOM 1787 N N . PRO A 1 222 ? 1.776 -23.594 -20.859 1 96.31 222 PRO A N 1
ATOM 1788 C CA . PRO A 1 222 ? 2.1 -23.656 -22.281 1 96.31 222 PRO A CA 1
ATOM 1789 C C . PRO A 1 222 ? 2.807 -24.953 -22.672 1 96.31 222 PRO A C 1
ATOM 1791 O O . PRO A 1 222 ? 3.555 -25.516 -21.875 1 96.31 222 PRO A O 1
ATOM 1794 N N . VAL A 1 223 ? 2.521 -25.406 -23.859 1 94.19 223 VAL A N 1
ATOM 1795 C CA . VAL A 1 223 ? 3.109 -26.641 -24.375 1 94.19 223 VAL A CA 1
ATOM 1796 C C . VAL A 1 223 ? 3.949 -26.344 -25.609 1 94.19 223 VAL A C 1
ATOM 1798 O O . VAL A 1 223 ? 3.494 -25.641 -26.516 1 94.19 223 VAL A O 1
ATOM 1801 N N . TYR A 1 224 ? 5.113 -26.828 -25.578 1 90.75 224 TYR A N 1
ATOM 1802 C CA . TYR A 1 224 ? 6.031 -26.656 -26.703 1 90.75 224 TYR A CA 1
ATOM 1803 C C . TYR A 1 224 ? 6.41 -28 -27.312 1 90.75 224 TYR A C 1
ATOM 1805 O O . TYR A 1 224 ? 6.484 -29 -26.609 1 90.75 224 TYR A O 1
ATOM 1813 N N . SER A 1 225 ? 6.621 -28.016 -28.625 1 88.25 225 SER A N 1
ATOM 1814 C CA . SER A 1 225 ? 7.16 -29.203 -29.297 1 88.25 225 SER A CA 1
ATOM 1815 C C . SER A 1 225 ? 8.617 -29.422 -28.922 1 88.25 225 SER A C 1
ATOM 1817 O O . SER A 1 225 ? 9.266 -28.547 -28.344 1 88.25 225 SER A O 1
ATOM 1819 N N . PRO A 1 226 ? 9.078 -30.625 -29.203 1 83.81 226 PRO A N 1
ATOM 1820 C CA . PRO A 1 226 ? 10.492 -30.891 -28.922 1 83.81 226 PRO A CA 1
ATOM 1821 C C . PRO A 1 226 ? 11.422 -29.938 -29.656 1 83.81 226 PRO A C 1
ATOM 1823 O O . PRO A 1 226 ? 12.531 -29.672 -29.188 1 83.81 226 PRO A O 1
ATOM 1826 N N . GLU A 1 227 ? 10.977 -29.328 -30.812 1 84.94 227 GLU A N 1
ATOM 1827 C CA . GLU A 1 227 ? 11.766 -28.391 -31.594 1 84.94 227 GLU A CA 1
ATOM 1828 C C . GLU A 1 227 ? 11.633 -26.969 -31.078 1 84.94 227 GLU A C 1
ATOM 1830 O O . GLU A 1 227 ? 12.312 -26.047 -31.547 1 84.94 227 GLU A O 1
ATOM 1835 N N . GLY A 1 228 ? 10.75 -26.828 -30.094 1 83.69 228 GLY A N 1
ATOM 1836 C CA . GLY A 1 228 ? 10.633 -25.516 -29.469 1 83.69 228 GLY A CA 1
ATOM 1837 C C . GLY A 1 228 ? 9.484 -24.688 -30.031 1 83.69 228 GLY A C 1
ATOM 1838 O O . GLY A 1 228 ? 9.352 -23.5 -29.719 1 83.69 228 GLY A O 1
ATOM 1839 N N . GLU A 1 229 ? 8.719 -25.328 -30.797 1 90.31 229 GLU A N 1
ATOM 1840 C CA . GLU A 1 229 ? 7.57 -24.625 -31.375 1 90.31 229 GLU A CA 1
ATOM 1841 C C . GLU A 1 229 ? 6.391 -24.609 -30.406 1 90.31 229 GLU A C 1
ATOM 1843 O O . GLU A 1 229 ? 6.102 -25.625 -29.75 1 90.31 229 GLU A O 1
ATOM 1848 N N . LEU A 1 230 ? 5.812 -23.469 -30.312 1 93.38 230 LEU A N 1
ATOM 1849 C CA . LEU A 1 230 ? 4.66 -23.328 -29.422 1 93.38 230 LEU A CA 1
ATOM 1850 C C . LEU A 1 230 ? 3.445 -24.047 -30 1 93.38 230 LEU A C 1
ATOM 1852 O O . LEU A 1 230 ? 2.977 -23.719 -31.094 1 93.38 230 LEU A O 1
ATOM 1856 N N . LEU A 1 231 ? 2.945 -25.047 -29.266 1 93 231 LEU A N 1
ATOM 1857 C CA . LEU A 1 231 ? 1.783 -25.812 -29.688 1 93 231 LEU A CA 1
ATOM 1858 C C . LEU A 1 231 ? 0.511 -25.281 -29.031 1 93 231 LEU A C 1
ATOM 1860 O O . LEU A 1 231 ? -0.559 -25.297 -29.656 1 93 231 LEU A O 1
ATOM 1864 N N . PHE A 1 232 ? 0.66 -24.938 -27.859 1 95.75 232 PHE A N 1
ATOM 1865 C CA . PHE A 1 232 ? -0.429 -24.438 -27.016 1 95.75 232 PHE A CA 1
ATOM 1866 C C . PHE A 1 232 ? 0.067 -23.359 -26.062 1 95.75 232 PHE A C 1
ATOM 1868 O O . PHE A 1 232 ? 1.018 -23.578 -25.312 1 95.75 232 PHE A O 1
ATOM 1875 N N . ASP A 1 233 ? -0.594 -22.141 -26.016 1 96.5 233 ASP A N 1
ATOM 1876 C CA . ASP A 1 233 ? -0.047 -21.031 -25.25 1 96.5 233 ASP A CA 1
ATOM 1877 C C . ASP A 1 233 ? -0.537 -21.062 -23.797 1 96.5 233 ASP A C 1
ATOM 1879 O O . ASP A 1 233 ? -0.051 -20.312 -22.953 1 96.5 233 ASP A O 1
ATOM 1883 N N . GLY A 1 234 ? -1.54 -21.906 -23.547 1 96.94 234 GLY A N 1
ATOM 1884 C CA . GLY A 1 234 ? -2.012 -22.109 -22.188 1 96.94 234 GLY A CA 1
ATOM 1885 C C . GLY A 1 234 ? -2.986 -21.031 -21.734 1 96.94 234 GLY A C 1
ATOM 1886 O O . GLY A 1 234 ? -3.539 -21.109 -20.625 1 96.94 234 GLY A O 1
ATOM 1887 N N . LYS A 1 235 ? -3.201 -20 -22.578 1 97.94 235 LYS A N 1
ATOM 1888 C CA . LYS A 1 235 ? -4.09 -18.891 -22.219 1 97.94 235 LYS A CA 1
ATOM 1889 C C . LYS A 1 235 ? -5.523 -19.188 -22.641 1 97.94 235 LYS A C 1
ATOM 1891 O O . LYS A 1 235 ? -5.922 -18.875 -23.766 1 97.94 235 LYS A O 1
ATOM 1896 N N . ILE A 1 236 ? -6.25 -19.75 -21.75 1 97.94 236 ILE A N 1
ATOM 1897 C CA . ILE A 1 236 ? -7.633 -20.109 -22.031 1 97.94 236 ILE A CA 1
ATOM 1898 C C . ILE A 1 236 ? -8.477 -18.859 -22.203 1 97.94 236 ILE A C 1
ATOM 1900 O O . ILE A 1 236 ? -9.195 -18.719 -23.203 1 97.94 236 ILE A O 1
ATOM 1904 N N . GLY A 1 237 ? -8.328 -18.016 -21.094 1 98 237 GLY A N 1
ATOM 1905 C CA . GLY A 1 237 ? -9.07 -16.781 -21.281 1 98 237 GLY A CA 1
ATOM 1906 C C . GLY A 1 237 ? -9.102 -15.898 -20.047 1 98 237 GLY A C 1
ATOM 1907 O O . GLY A 1 237 ? -8.758 -16.344 -18.953 1 98 237 GLY A O 1
ATOM 1908 N N . MET A 1 238 ? -9.367 -14.68 -20.297 1 98.06 238 MET A N 1
ATOM 1909 C CA . MET A 1 238 ? -9.688 -13.648 -19.312 1 98.06 238 MET A CA 1
ATOM 1910 C C . MET A 1 238 ? -11.109 -13.141 -19.5 1 98.06 238 MET A C 1
ATOM 1912 O O . MET A 1 238 ? -11.445 -12.602 -20.562 1 98.06 238 MET A O 1
ATOM 1916 N N . PHE A 1 239 ? -11.953 -13.289 -18.469 1 98.31 239 PHE A N 1
ATOM 1917 C CA . PHE A 1 239 ? -13.383 -13.047 -18.656 1 98.31 239 PHE A CA 1
ATOM 1918 C C . PHE A 1 239 ? -13.867 -11.984 -17.672 1 98.31 239 PHE A C 1
ATOM 1920 O O . PHE A 1 239 ? -13.953 -12.227 -16.469 1 98.31 239 PHE A O 1
ATOM 1927 N N . PRO A 1 240 ? -14.211 -10.773 -18.219 1 98 240 PRO A N 1
ATOM 1928 C CA . PRO A 1 240 ? -14.672 -9.703 -17.328 1 98 240 PRO A CA 1
ATOM 1929 C C . PRO A 1 240 ? -16.078 -9.953 -16.781 1 98 240 PRO A C 1
ATOM 1931 O O . PRO A 1 240 ? -16.953 -10.438 -17.516 1 98 240 PRO A O 1
ATOM 1934 N N . PHE A 1 241 ? -16.266 -9.734 -15.516 1 97.62 241 PHE A N 1
ATOM 1935 C CA . PHE A 1 241 ? -17.594 -9.75 -14.93 1 97.62 241 PHE A CA 1
ATOM 1936 C C . PHE A 1 241 ? -18.328 -8.445 -15.219 1 97.62 241 PHE A C 1
ATOM 1938 O O . PHE A 1 241 ? -18.469 -7.59 -14.336 1 97.62 241 PHE A O 1
ATOM 1945 N N . THR A 1 242 ? -18.828 -8.312 -16.406 1 95.94 242 THR A N 1
ATOM 1946 C CA . THR A 1 242 ? -19.562 -7.125 -16.844 1 95.94 242 THR A CA 1
ATOM 1947 C C . THR A 1 242 ? -20.922 -7.504 -17.422 1 95.94 242 THR A C 1
ATOM 1949 O O . THR A 1 242 ? -21.141 -8.656 -17.797 1 95.94 242 THR A O 1
ATOM 1952 N N . LYS A 1 243 ? -21.844 -6.594 -17.312 1 92.19 243 LYS A N 1
ATOM 1953 C CA . LYS A 1 243 ? -23.172 -6.754 -17.922 1 92.19 243 LYS A CA 1
ATOM 1954 C C . LYS A 1 243 ? -23.547 -5.523 -18.734 1 92.19 243 LYS A C 1
ATOM 1956 O O . LYS A 1 243 ? -23.062 -4.422 -18.469 1 92.19 243 LYS A O 1
ATOM 1961 N N . GLN A 1 244 ? -24.281 -5.805 -19.75 1 89.12 244 GLN A N 1
ATOM 1962 C CA . GLN A 1 244 ? -24.812 -4.703 -20.547 1 89.12 244 GLN A CA 1
ATOM 1963 C C . GLN A 1 244 ? -26.156 -4.227 -19.969 1 89.12 244 GLN A C 1
ATOM 1965 O O . GLN A 1 244 ? -27.047 -5.035 -19.719 1 89.12 244 GLN A O 1
ATOM 1970 N N . GLN A 1 245 ? -26.172 -2.963 -19.641 1 85.94 245 GLN A N 1
ATOM 1971 C CA . GLN A 1 245 ? -27.406 -2.387 -19.125 1 85.94 245 GLN A CA 1
ATOM 1972 C C . GLN A 1 245 ? -27.734 -1.066 -19.812 1 85.94 245 GLN A C 1
ATOM 1974 O O . GLN A 1 245 ? -26.828 -0.315 -20.188 1 85.94 245 GLN A O 1
ATOM 1979 N N . PRO A 1 246 ? -29.094 -0.917 -20.125 1 80.81 246 PRO A N 1
ATOM 1980 C CA . PRO A 1 246 ? -29.484 0.37 -20.719 1 80.81 246 PRO A CA 1
ATOM 1981 C C . PRO A 1 246 ? -29.219 1.545 -19.766 1 80.81 246 PRO A C 1
ATOM 1983 O O . PRO A 1 246 ? -29.453 1.437 -18.562 1 80.81 246 PRO A O 1
ATOM 1986 N N . ALA A 1 247 ? -28.734 2.59 -20.344 1 75.25 247 ALA A N 1
ATOM 1987 C CA . ALA A 1 247 ? -28.484 3.797 -19.562 1 75.25 247 ALA A CA 1
ATOM 1988 C C . ALA A 1 247 ? -29.766 4.32 -18.922 1 75.25 247 ALA A C 1
ATOM 1990 O O . ALA A 1 247 ? -30.781 4.5 -19.609 1 75.25 247 ALA A O 1
ATOM 1991 N N . ALA A 1 248 ? -29.781 4.516 -17.656 1 70.19 248 ALA A N 1
ATOM 1992 C CA . ALA A 1 248 ? -30.969 4.977 -16.938 1 70.19 248 ALA A CA 1
ATOM 1993 C C . ALA A 1 248 ? -31.234 6.457 -17.203 1 70.19 248 ALA A C 1
ATOM 1995 O O . ALA A 1 248 ? -32.375 6.895 -17.219 1 70.19 248 ALA A O 1
ATOM 1996 N N . ARG A 1 249 ? -30.188 7.219 -17.328 1 71.69 249 ARG A N 1
ATOM 1997 C CA . ARG A 1 249 ? -30.312 8.664 -17.484 1 71.69 249 ARG A CA 1
ATOM 1998 C C . ARG A 1 249 ? -29.641 9.148 -18.766 1 71.69 249 ARG A C 1
ATOM 2000 O O . ARG A 1 249 ? -28.734 8.5 -19.266 1 71.69 249 ARG A O 1
ATOM 2007 N N . ARG A 1 250 ? -30.375 10.148 -19.406 1 69.75 250 ARG A N 1
ATOM 2008 C CA . ARG A 1 250 ? -29.781 10.805 -20.562 1 69.75 250 ARG A CA 1
ATOM 2009 C C . ARG A 1 250 ? -28.562 11.633 -20.172 1 69.75 250 ARG A C 1
ATOM 2011 O O . ARG A 1 250 ? -28.5 12.148 -19.047 1 69.75 250 ARG A O 1
ATOM 2018 N N . SER A 1 251 ? -27.422 11.336 -20.672 1 66.81 251 SER A N 1
ATOM 2019 C CA . SER A 1 251 ? -26.281 12.242 -20.484 1 66.81 251 SER A CA 1
ATOM 2020 C C . SER A 1 251 ? -25.969 13.016 -21.75 1 66.81 251 SER A C 1
ATOM 2022 O O . SER A 1 251 ? -26.594 12.781 -22.797 1 66.81 251 SER A O 1
ATOM 2024 N N . ARG A 1 252 ? -25.172 14.141 -21.672 1 65.5 252 ARG A N 1
ATOM 2025 C CA . ARG A 1 252 ? -24.766 14.961 -22.812 1 65.5 252 ARG A CA 1
ATOM 2026 C C . ARG A 1 252 ? -24.312 14.086 -23.984 1 65.5 252 ARG A C 1
ATOM 2028 O O . ARG A 1 252 ? -24.562 14.414 -25.141 1 65.5 252 ARG A O 1
ATOM 2035 N N . TYR A 1 253 ? -23.641 12.945 -23.688 1 63.03 253 TYR A N 1
ATOM 2036 C CA . TYR A 1 253 ? -23.031 12.195 -24.781 1 63.03 253 TYR A CA 1
ATOM 2037 C C . TYR A 1 253 ? -23.766 10.883 -25.031 1 63.03 253 TYR A C 1
ATOM 2039 O O . TYR A 1 253 ? -23.375 10.094 -25.875 1 63.03 253 TYR A O 1
ATOM 2047 N N . ARG A 1 254 ? -24.797 10.656 -24.125 1 66.56 254 ARG A N 1
ATOM 2048 C CA . ARG A 1 254 ? -25.453 9.367 -24.297 1 66.56 254 ARG A CA 1
ATOM 2049 C C . ARG A 1 254 ? -26.969 9.5 -24.094 1 66.56 254 ARG A C 1
ATOM 2051 O O . ARG A 1 254 ? -27.406 10.227 -23.203 1 66.56 254 ARG A O 1
ATOM 2058 N N . GLN A 1 255 ? -27.641 8.938 -25.031 1 72.69 255 GLN A N 1
ATOM 2059 C CA . GLN A 1 255 ? -29.094 8.945 -24.922 1 72.69 255 GLN A CA 1
ATOM 2060 C C . GLN A 1 255 ? -29.578 7.91 -23.922 1 72.69 255 GLN A C 1
ATOM 2062 O O . GLN A 1 255 ? -28.906 6.914 -23.672 1 72.69 255 GLN A O 1
ATOM 2067 N N . ARG A 1 256 ? -30.578 8.297 -23.203 1 75.56 256 ARG A N 1
ATOM 2068 C CA . ARG A 1 256 ? -31.234 7.32 -22.328 1 75.56 256 ARG A CA 1
ATOM 2069 C C . ARG A 1 256 ? -31.547 6.039 -23.094 1 75.56 256 ARG A C 1
ATOM 2071 O O . ARG A 1 256 ? -31.969 6.09 -24.25 1 75.56 256 ARG A O 1
ATOM 2078 N N . GLY A 1 257 ? -31.141 4.891 -22.531 1 76.06 257 GLY A N 1
ATOM 2079 C CA . GLY A 1 257 ? -31.438 3.615 -23.156 1 76.06 257 GLY A CA 1
ATOM 2080 C C . GLY A 1 257 ? -30.25 3.016 -23.891 1 76.06 257 GLY A C 1
ATOM 2081 O O . GLY A 1 257 ? -30.281 1.849 -24.281 1 76.06 257 GLY A O 1
ATOM 2082 N N . THR A 1 258 ? -29.188 3.893 -24.047 1 79.31 258 THR A N 1
ATOM 2083 C CA . THR A 1 258 ? -27.984 3.361 -24.703 1 79.31 258 THR A CA 1
ATOM 2084 C C . THR A 1 258 ? -27.328 2.291 -23.844 1 79.31 258 THR A C 1
ATOM 2086 O O . THR A 1 258 ? -27.219 2.445 -22.625 1 79.31 258 THR A O 1
ATOM 2089 N N . MET A 1 259 ? -27.078 1.21 -24.547 1 83.69 259 MET A N 1
ATOM 2090 C CA . MET A 1 259 ? -26.484 0.098 -23.812 1 83.69 259 MET A CA 1
ATOM 2091 C C . MET A 1 259 ? -25.094 0.462 -23.312 1 83.69 259 MET A C 1
ATOM 2093 O O . MET A 1 259 ? -24.25 0.934 -24.094 1 83.69 259 MET A O 1
ATOM 2097 N N . GLU A 1 260 ? -25.016 0.355 -21.953 1 84.94 260 GLU A N 1
ATOM 2098 C CA . GLU A 1 260 ? -23.719 0.631 -21.344 1 84.94 260 GLU A CA 1
ATOM 2099 C C . GLU A 1 260 ? -23.172 -0.592 -20.609 1 84.94 260 GLU A C 1
ATOM 2101 O O . GLU A 1 260 ? -23.953 -1.4 -20.094 1 84.94 260 GLU A O 1
ATOM 2106 N N . THR A 1 261 ? -21.828 -0.712 -20.688 1 90.31 261 THR A N 1
ATOM 2107 C CA . THR A 1 261 ? -21.156 -1.797 -19.969 1 90.31 261 THR A CA 1
ATOM 2108 C C . THR A 1 261 ? -20.969 -1.436 -18.484 1 90.31 261 THR A C 1
ATOM 2110 O O . THR A 1 261 ? -20.422 -0.382 -18.172 1 90.31 261 THR A O 1
ATOM 2113 N N . LYS A 1 262 ? -21.594 -2.242 -17.672 1 91.5 262 LYS A N 1
ATOM 2114 C CA . LYS A 1 262 ? -21.422 -2.029 -16.234 1 91.5 262 LYS A CA 1
ATOM 2115 C C . LYS A 1 262 ? -20.719 -3.209 -15.578 1 91.5 262 LYS A C 1
ATOM 2117 O O . LYS A 1 262 ? -20.953 -4.363 -15.945 1 91.5 262 LYS A O 1
ATOM 2122 N N . ALA A 1 263 ? -19.812 -2.867 -14.656 1 92.75 263 ALA A N 1
ATOM 2123 C CA . ALA A 1 263 ? -19.125 -3.902 -13.891 1 92.75 263 ALA A CA 1
ATOM 2124 C C . ALA A 1 263 ? -20.062 -4.559 -12.883 1 92.75 263 ALA A C 1
ATOM 2126 O O . ALA A 1 263 ? -20.875 -3.885 -12.25 1 92.75 263 ALA A O 1
ATOM 2127 N N . ILE A 1 264 ? -19.984 -5.867 -12.82 1 91.88 264 ILE A N 1
ATOM 2128 C CA . ILE A 1 264 ? -20.703 -6.59 -11.773 1 91.88 264 ILE A CA 1
ATOM 2129 C C . ILE A 1 264 ? -19.906 -6.547 -10.469 1 91.88 264 ILE A C 1
ATOM 2131 O O . ILE A 1 264 ? -18.828 -7.121 -10.383 1 91.88 264 ILE A O 1
ATOM 2135 N N . GLU A 1 265 ? -20.406 -5.953 -9.477 1 85.69 265 GLU A N 1
ATOM 2136 C CA . GLU A 1 265 ? -19.625 -5.727 -8.258 1 85.69 265 GLU A CA 1
ATOM 2137 C C . GLU A 1 265 ? -19.828 -6.855 -7.254 1 85.69 265 GLU A C 1
ATOM 2139 O O . GLU A 1 265 ? -18.953 -7.133 -6.434 1 85.69 265 GLU A O 1
ATOM 2144 N N . SER A 1 266 ? -20.969 -7.52 -7.348 1 88.75 266 SER A N 1
ATOM 2145 C CA . SER A 1 266 ? -21.234 -8.641 -6.449 1 88.75 266 SER A CA 1
ATOM 2146 C C . SER A 1 266 ? -21.141 -9.969 -7.184 1 88.75 266 SER A C 1
ATOM 2148 O O . SER A 1 266 ? -22.062 -10.344 -7.922 1 88.75 266 SER A O 1
ATOM 2150 N N . ILE A 1 267 ? -20.141 -10.688 -6.945 1 90 267 ILE A N 1
ATOM 2151 C CA . ILE A 1 267 ? -19.922 -11.969 -7.605 1 90 267 ILE A CA 1
ATOM 2152 C C . ILE A 1 267 ? -20.5 -13.094 -6.746 1 90 267 ILE A C 1
ATOM 2154 O O . ILE A 1 267 ? -19.859 -13.547 -5.789 1 90 267 ILE A O 1
ATOM 2158 N N . THR A 1 268 ? -21.641 -13.562 -7.137 1 92.88 268 THR A N 1
ATOM 2159 C CA . THR A 1 268 ? -22.328 -14.641 -6.434 1 92.88 268 THR A CA 1
ATOM 2160 C C . THR A 1 268 ? -22 -15.992 -7.059 1 92.88 268 THR A C 1
ATOM 2162 O O . THR A 1 268 ? -21.344 -16.062 -8.102 1 92.88 268 THR A O 1
ATOM 2165 N N . LYS A 1 269 ? -22.469 -16.984 -6.375 1 94.12 269 LYS A N 1
ATOM 2166 C CA . LYS A 1 269 ? -22.281 -18.344 -6.863 1 94.12 269 LYS A CA 1
ATOM 2167 C C . LYS A 1 269 ? -22.938 -18.531 -8.227 1 94.12 269 LYS A C 1
ATOM 2169 O O . LYS A 1 269 ? -22.375 -19.188 -9.109 1 94.12 269 LYS A O 1
ATOM 2174 N N . GLU A 1 270 ? -24.031 -17.953 -8.359 1 94.12 270 GLU A N 1
ATOM 2175 C CA . GLU A 1 270 ? -24.766 -18.078 -9.609 1 94.12 270 GLU A CA 1
ATOM 2176 C C . GLU A 1 270 ? -24.031 -17.391 -10.758 1 94.12 270 GLU A C 1
ATOM 2178 O O . GLU A 1 270 ? -23.984 -17.906 -11.867 1 94.12 270 GLU A O 1
ATOM 2183 N N . VAL A 1 271 ? -23.484 -16.281 -10.461 1 94.69 271 VAL A N 1
ATOM 2184 C CA . VAL A 1 271 ? -22.75 -15.547 -11.477 1 94.69 271 VAL A CA 1
ATOM 2185 C C . VAL A 1 271 ? -21.5 -16.328 -11.867 1 94.69 271 VAL A C 1
ATOM 2187 O O . VAL A 1 271 ? -21.188 -16.484 -13.055 1 94.69 271 VAL A O 1
ATOM 2190 N N . THR A 1 272 ? -20.859 -16.812 -10.836 1 95.62 272 THR A N 1
ATOM 2191 C CA . THR A 1 272 ? -19.641 -17.578 -11.086 1 95.62 272 THR A CA 1
ATOM 2192 C C . THR A 1 272 ? -19.953 -18.828 -11.914 1 95.62 272 THR A C 1
ATOM 2194 O O . THR A 1 272 ? -19.234 -19.156 -12.852 1 95.62 272 THR A O 1
ATOM 2197 N N . LYS A 1 273 ? -21 -19.516 -11.578 1 96.12 273 LYS A N 1
ATOM 2198 C CA . LYS A 1 273 ? -21.422 -20.703 -12.305 1 96.12 273 LYS A CA 1
ATOM 2199 C C . LYS A 1 273 ? -21.688 -20.391 -13.773 1 96.12 273 LYS A C 1
ATOM 2201 O O . LYS A 1 273 ? -21.234 -21.109 -14.664 1 96.12 273 LYS A O 1
ATOM 2206 N N . ALA A 1 274 ? -22.375 -19.328 -13.953 1 96.31 274 ALA A N 1
ATOM 2207 C CA . ALA A 1 274 ? -22.703 -18.922 -15.32 1 96.31 274 ALA A CA 1
ATOM 2208 C C . ALA A 1 274 ? -21.438 -18.641 -16.125 1 96.31 274 ALA A C 1
ATOM 2210 O O . ALA A 1 274 ? -21.359 -19 -17.297 1 96.31 274 ALA A O 1
ATOM 2211 N N . TRP A 1 275 ? -20.5 -17.984 -15.539 1 97.19 275 TRP A N 1
ATOM 2212 C CA . TRP A 1 275 ? -19.25 -17.641 -16.219 1 97.19 275 TRP A CA 1
ATOM 2213 C C . TRP A 1 275 ? -18.453 -18.891 -16.578 1 97.19 275 TRP A C 1
ATOM 2215 O O . TRP A 1 275 ? -17.875 -18.969 -17.656 1 97.19 275 TRP A O 1
ATOM 2225 N N . ILE A 1 276 ? -18.438 -19.844 -15.68 1 97.5 276 ILE A N 1
ATOM 2226 C CA . ILE A 1 276 ? -17.703 -21.078 -15.922 1 97.5 276 ILE A CA 1
ATOM 2227 C C . ILE A 1 276 ? -18.344 -21.859 -17.062 1 97.5 276 ILE A C 1
ATOM 2229 O O . ILE A 1 276 ? -17.672 -22.266 -18.016 1 97.5 276 ILE A O 1
ATOM 2233 N N . ILE A 1 277 ? -19.641 -21.969 -17.047 1 97.25 277 ILE A N 1
ATOM 2234 C CA . ILE A 1 277 ? -20.391 -22.828 -17.969 1 97.25 277 ILE A CA 1
ATOM 2235 C C . ILE A 1 277 ? -20.484 -22.141 -19.328 1 97.25 277 ILE A C 1
ATOM 2237 O O . ILE A 1 277 ? -20.328 -22.781 -20.375 1 97.25 277 ILE A O 1
ATOM 2241 N N . GLU A 1 278 ? -20.625 -20.828 -19.281 1 97.25 278 GLU A N 1
ATOM 2242 C CA . GLU A 1 278 ? -20.953 -20.141 -20.516 1 97.25 278 GLU A CA 1
ATOM 2243 C C . GLU A 1 278 ? -19.703 -19.531 -21.156 1 97.25 278 GLU A C 1
ATOM 2245 O O . GLU A 1 278 ? -19.703 -19.203 -22.344 1 97.25 278 GLU A O 1
ATOM 2250 N N . LYS A 1 279 ? -18.672 -19.359 -20.391 1 97.44 279 LYS A N 1
ATOM 2251 C CA . LYS A 1 279 ? -17.516 -18.672 -20.938 1 97.44 279 LYS A CA 1
ATOM 2252 C C . LYS A 1 279 ? -16.266 -19.547 -20.844 1 97.44 279 LYS A C 1
ATOM 2254 O O . LYS A 1 279 ? -15.633 -19.844 -21.859 1 97.44 279 LYS A O 1
ATOM 2259 N N . VAL A 1 280 ? -15.953 -20.094 -19.703 1 97.94 280 VAL A N 1
ATOM 2260 C CA . VAL A 1 280 ? -14.695 -20.797 -19.484 1 97.94 280 VAL A CA 1
ATOM 2261 C C . VAL A 1 280 ? -14.711 -22.125 -20.25 1 97.94 280 VAL A C 1
ATOM 2263 O O . VAL A 1 280 ? -13.789 -22.422 -21 1 97.94 280 VAL A O 1
ATOM 2266 N N . ILE A 1 281 ? -15.766 -22.938 -20.078 1 97.94 281 ILE A N 1
ATOM 2267 C CA . ILE A 1 281 ? -15.836 -24.266 -20.688 1 97.94 281 ILE A CA 1
ATOM 2268 C C . ILE A 1 281 ? -15.797 -24.141 -22.203 1 97.94 281 ILE A C 1
ATOM 2270 O O . ILE A 1 281 ? -14.992 -24.797 -22.875 1 97.94 281 ILE A O 1
ATOM 2274 N N . PRO A 1 282 ? -16.625 -23.266 -22.781 1 97.75 282 PRO A N 1
ATOM 2275 C CA . PRO A 1 282 ? -16.531 -23.109 -24.234 1 97.75 282 PRO A CA 1
ATOM 2276 C C . PRO A 1 282 ? -15.148 -22.656 -24.703 1 97.75 282 PRO A C 1
ATOM 2278 O O . PRO A 1 282 ? -14.68 -23.109 -25.75 1 97.75 282 PRO A O 1
ATOM 2281 N N . ALA A 1 283 ? -14.523 -21.812 -23.938 1 97.94 283 ALA A N 1
ATOM 2282 C CA . ALA A 1 283 ? -13.18 -21.359 -24.297 1 97.94 283 ALA A CA 1
ATOM 2283 C C . ALA A 1 283 ? -12.18 -22.516 -24.25 1 97.94 283 ALA A C 1
ATOM 2285 O O . ALA A 1 283 ? -11.312 -22.625 -25.109 1 97.94 283 ALA A O 1
ATOM 2286 N N . ILE A 1 284 ? -12.289 -23.375 -23.234 1 97.62 284 ILE A N 1
ATOM 2287 C CA . ILE A 1 284 ? -11.438 -24.547 -23.125 1 97.62 284 ILE A CA 1
ATOM 2288 C C . ILE A 1 284 ? -11.617 -25.438 -24.359 1 97.62 284 ILE A C 1
ATOM 2290 O O . ILE A 1 284 ? -10.641 -25.812 -25 1 97.62 284 ILE A O 1
ATOM 2294 N N . LYS A 1 285 ? -12.867 -25.703 -24.703 1 96.38 285 LYS A N 1
ATOM 2295 C CA . LYS A 1 285 ? -13.172 -26.609 -25.797 1 96.38 285 LYS A CA 1
ATOM 2296 C C . LYS A 1 285 ? -12.664 -26.062 -27.125 1 96.38 285 LYS A C 1
ATOM 2298 O O . LYS A 1 285 ? -12.18 -26.812 -27.984 1 96.38 285 LYS A O 1
ATOM 2303 N N . SER A 1 286 ? -12.734 -24.797 -27.266 1 95.56 286 SER A N 1
ATOM 2304 C CA . SER A 1 286 ? -12.352 -24.156 -28.531 1 95.56 286 SER A CA 1
ATOM 2305 C C . SER A 1 286 ? -10.836 -24.078 -28.672 1 95.56 286 SER A C 1
ATOM 2307 O O . SER A 1 286 ? -10.305 -24.203 -29.781 1 95.56 286 SER A O 1
ATOM 2309 N N . LYS A 1 287 ? -10.141 -23.906 -27.578 1 95.44 287 LYS A N 1
ATOM 2310 C CA . LYS A 1 287 ? -8.711 -23.609 -27.672 1 95.44 287 LYS A CA 1
ATOM 2311 C C . LYS A 1 287 ? -7.875 -24.859 -27.391 1 95.44 287 LYS A C 1
ATOM 2313 O O . LYS A 1 287 ? -6.676 -24.891 -27.688 1 95.44 287 LYS A O 1
ATOM 2318 N N . TRP A 1 288 ? -8.461 -25.859 -26.859 1 95 288 TRP A N 1
ATOM 2319 C CA . TRP A 1 288 ? -7.707 -27.031 -26.438 1 95 288 TRP A CA 1
ATOM 2320 C C . TRP A 1 288 ? -7.02 -27.688 -27.641 1 95 288 TRP A C 1
ATOM 2322 O O . TRP A 1 288 ? -7.613 -27.828 -28.703 1 95 288 TRP A O 1
ATOM 2332 N N . PRO A 1 289 ? -5.75 -27.953 -27.484 1 90.25 289 PRO A N 1
ATOM 2333 C CA . PRO A 1 289 ? -5.008 -28.531 -28.609 1 90.25 289 PRO A CA 1
ATOM 2334 C C . PRO A 1 289 ? -5.617 -29.828 -29.125 1 90.25 289 PRO A C 1
ATOM 2336 O O . PRO A 1 289 ? -6.074 -30.656 -28.328 1 90.25 289 PRO A O 1
ATOM 2339 N N . GLU A 1 290 ? -5.426 -29.953 -30.438 1 86.81 290 GLU A N 1
ATOM 2340 C CA . GLU A 1 290 ? -5.898 -31.188 -31.078 1 86.81 290 GLU A CA 1
ATOM 2341 C C . GLU A 1 290 ? -5.016 -32.375 -30.703 1 86.81 290 GLU A C 1
ATOM 2343 O O . GLU A 1 290 ? -3.789 -32.25 -30.656 1 86.81 290 GLU A O 1
ATOM 2348 N N . GLY A 1 291 ? -5.52 -33.406 -30.281 1 84.75 291 GLY A N 1
ATOM 2349 C CA . GLY A 1 291 ? -4.75 -34.625 -29.969 1 84.75 291 GLY A CA 1
ATOM 2350 C C . GLY A 1 291 ? -4.445 -34.781 -28.5 1 84.75 291 GLY A C 1
ATOM 2351 O O . GLY A 1 291 ? -4.012 -35.844 -28.062 1 84.75 291 GLY A O 1
ATOM 2352 N N . ALA A 1 292 ? -4.574 -33.656 -27.828 1 88 292 ALA A N 1
ATOM 2353 C CA . ALA A 1 292 ? -4.348 -33.75 -26.391 1 88 292 ALA A CA 1
ATOM 2354 C C . ALA A 1 292 ? -5.492 -34.469 -25.703 1 88 292 ALA A C 1
ATOM 2356 O O . ALA A 1 292 ? -6.582 -34.625 -26.266 1 88 292 ALA A O 1
ATOM 2357 N N . SER A 1 293 ? -5.121 -34.969 -24.547 1 90.19 293 SER A N 1
ATOM 2358 C CA . SER A 1 293 ? -6.152 -35.625 -23.75 1 90.19 293 SER A CA 1
ATOM 2359 C C . SER A 1 293 ? -7.297 -34.688 -23.422 1 90.19 293 SER A C 1
ATOM 2361 O O . SER A 1 293 ? -7.062 -33.5 -23.094 1 90.19 293 SER A O 1
ATOM 2363 N N . LYS A 1 294 ? -8.484 -35.219 -23.547 1 93.12 294 LYS A N 1
ATOM 2364 C CA . LYS A 1 294 ? -9.656 -34.375 -23.281 1 93.12 294 LYS A CA 1
ATOM 2365 C C . LYS A 1 294 ? -10.094 -34.5 -21.812 1 93.12 294 LYS A C 1
ATOM 2367 O O . LYS A 1 294 ? -11.18 -34.031 -21.453 1 93.12 294 LYS A O 1
ATOM 2372 N N . HIS A 1 295 ? -9.234 -35.156 -21.094 1 95.62 295 HIS A N 1
ATOM 2373 C CA . HIS A 1 295 ? -9.414 -35.125 -19.641 1 95.62 295 HIS A CA 1
ATOM 2374 C C . HIS A 1 295 ? -8.711 -33.906 -19.047 1 95.62 295 HIS A C 1
ATOM 2376 O O . HIS A 1 295 ? -7.477 -33.875 -18.984 1 95.62 295 HIS A O 1
ATOM 2382 N N . ILE A 1 296 ? -9.43 -32.938 -18.641 1 97 296 ILE A N 1
ATOM 2383 C CA . ILE A 1 296 ? -8.914 -31.641 -18.203 1 97 296 ILE A CA 1
ATOM 2384 C C . ILE A 1 296 ? -9.352 -31.375 -16.75 1 97 296 ILE A C 1
ATOM 2386 O O . ILE A 1 296 ? -10.5 -31.641 -16.391 1 97 296 ILE A O 1
ATOM 2390 N N . LEU A 1 297 ? -8.469 -30.875 -15.984 1 97.38 297 LEU A N 1
ATOM 2391 C CA . LEU A 1 297 ? -8.781 -30.516 -14.602 1 97.38 297 LEU A CA 1
ATOM 2392 C C . LEU A 1 297 ? -8.781 -29 -14.438 1 97.38 297 LEU A C 1
ATOM 2394 O O . LEU A 1 297 ? -7.855 -28.312 -14.898 1 97.38 297 LEU A O 1
ATOM 2398 N N . ILE A 1 298 ? -9.844 -28.469 -13.852 1 98.06 298 ILE A N 1
ATOM 2399 C CA . ILE A 1 298 ? -9.898 -27.047 -13.5 1 98.06 298 ILE A CA 1
ATOM 2400 C C . ILE A 1 298 ? -9.695 -26.891 -12 1 98.06 298 ILE A C 1
ATOM 2402 O O . ILE A 1 298 ? -10.445 -27.453 -11.203 1 98.06 298 ILE A O 1
ATOM 2406 N N . GLN A 1 299 ? -8.672 -26.141 -11.688 1 98.06 299 GLN A N 1
ATOM 2407 C CA . GLN A 1 299 ? -8.367 -25.875 -10.289 1 98.06 299 GLN A CA 1
ATOM 2408 C C . GLN A 1 299 ? -8.938 -24.531 -9.844 1 98.06 299 GLN A C 1
ATOM 2410 O O . GLN A 1 299 ? -8.727 -23.516 -10.516 1 98.06 299 GLN A O 1
ATOM 2415 N N . GLN A 1 300 ? -9.688 -24.469 -8.766 1 96.75 300 GLN A N 1
ATOM 2416 C CA . GLN A 1 300 ? -10.203 -23.25 -8.18 1 96.75 300 GLN A CA 1
ATOM 2417 C C . GLN A 1 300 ? -9.906 -23.172 -6.684 1 96.75 300 GLN A C 1
ATOM 2419 O O . GLN A 1 300 ? -9.57 -24.188 -6.066 1 96.75 300 GLN A O 1
ATOM 2424 N N . ASP A 1 301 ? -9.93 -21.984 -6.145 1 94.44 301 ASP A N 1
ATOM 2425 C CA . ASP A 1 301 ? -9.758 -21.875 -4.699 1 94.44 301 ASP A CA 1
ATOM 2426 C C . ASP A 1 301 ? -11.062 -22.172 -3.965 1 94.44 301 ASP A C 1
ATOM 2428 O O . ASP A 1 301 ? -12.016 -22.672 -4.562 1 94.44 301 ASP A O 1
ATOM 2432 N N . ASN A 1 302 ? -11.094 -21.984 -2.658 1 92.06 302 ASN A N 1
ATOM 2433 C CA . ASN A 1 302 ? -12.211 -22.391 -1.814 1 92.06 302 ASN A CA 1
ATOM 2434 C C . ASN A 1 302 ? -13.117 -21.203 -1.477 1 92.06 302 ASN A C 1
ATOM 2436 O O . ASN A 1 302 ? -13.82 -21.234 -0.468 1 92.06 302 ASN A O 1
ATOM 2440 N N . ALA A 1 303 ? -13.109 -20.188 -2.311 1 89.94 303 ALA A N 1
ATOM 2441 C CA . ALA A 1 303 ? -13.914 -19 -2.029 1 89.94 303 ALA A CA 1
ATOM 2442 C C . ALA A 1 303 ? -15.406 -19.328 -2.018 1 89.94 303 ALA A C 1
ATOM 2444 O O . ALA A 1 303 ? -15.852 -20.203 -2.768 1 89.94 303 ALA A O 1
ATOM 2445 N N . LYS A 1 304 ? -16.234 -18.625 -1.282 1 85.81 304 LYS A N 1
ATOM 2446 C CA . LYS A 1 304 ? -17.656 -18.875 -1.052 1 85.81 304 LYS A CA 1
ATOM 2447 C C . LYS A 1 304 ? -18.438 -18.844 -2.359 1 85.81 304 LYS A C 1
ATOM 2449 O O . LYS A 1 304 ? -19.312 -19.672 -2.588 1 85.81 304 LYS A O 1
ATOM 2454 N N . PRO A 1 305 ? -18.094 -17.969 -3.254 1 90 305 PRO A N 1
ATOM 2455 C CA . PRO A 1 305 ? -18.875 -17.875 -4.488 1 90 305 PRO A CA 1
ATOM 2456 C C . PRO A 1 305 ? -18.562 -19 -5.473 1 90 305 PRO A C 1
ATOM 2458 O O . PRO A 1 305 ? -19.25 -19.141 -6.496 1 90 305 PRO A O 1
ATOM 2461 N N . HIS A 1 306 ? -17.641 -19.859 -5.215 1 92.12 306 HIS A N 1
ATOM 2462 C CA . HIS A 1 306 ? -17.266 -20.891 -6.164 1 92.12 306 HIS A CA 1
ATOM 2463 C C . HIS A 1 306 ? -18.219 -22.078 -6.094 1 92.12 306 HIS A C 1
ATOM 2465 O O . HIS A 1 306 ? -18.797 -22.359 -5.035 1 92.12 306 HIS A O 1
ATOM 2471 N N . ILE A 1 307 ? -18.391 -22.75 -7.168 1 91.69 307 ILE A N 1
ATOM 2472 C CA . ILE A 1 307 ? -19.344 -23.844 -7.25 1 91.69 307 ILE A CA 1
ATOM 2473 C C . ILE A 1 307 ? -18.656 -25.141 -6.824 1 91.69 307 ILE A C 1
ATOM 2475 O O . ILE A 1 307 ?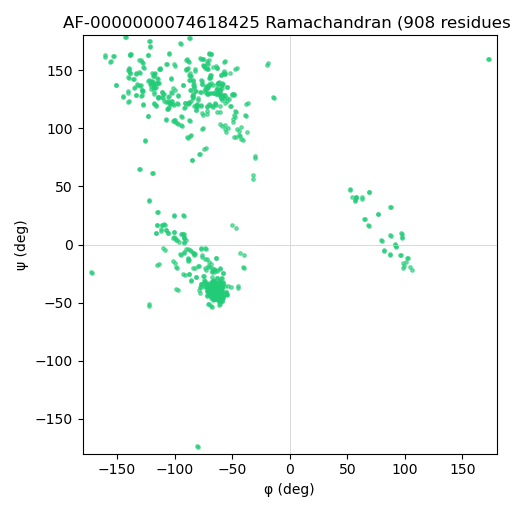 -17.438 -25.281 -6.922 1 91.69 307 ILE A O 1
ATOM 2479 N N . LYS A 1 308 ? -19.484 -26.062 -6.422 1 92.5 308 LYS A N 1
ATOM 2480 C CA . LYS A 1 308 ? -18.969 -27.375 -6.062 1 92.5 308 LYS A CA 1
ATOM 2481 C C . LYS A 1 308 ? -18.672 -28.203 -7.309 1 92.5 308 LYS A C 1
ATOM 2483 O O . LYS A 1 308 ? -19.203 -27.938 -8.391 1 92.5 308 LYS A O 1
ATOM 2488 N N . ASN A 1 309 ? -17.828 -29.234 -7.055 1 91.44 309 ASN A N 1
ATOM 2489 C CA . ASN A 1 309 ? -17.375 -30.047 -8.172 1 91.44 309 ASN A CA 1
ATOM 2490 C C . ASN A 1 309 ? -18.484 -30.969 -8.68 1 91.44 309 ASN A C 1
ATOM 2492 O O . ASN A 1 309 ? -18.391 -31.484 -9.797 1 91.44 309 ASN A O 1
ATOM 2496 N N . ASP A 1 310 ? -19.594 -31.125 -7.945 1 92.38 310 ASP A N 1
ATOM 2497 C CA . ASP A 1 310 ? -20.672 -32.031 -8.344 1 92.38 310 ASP A CA 1
ATOM 2498 C C . ASP A 1 310 ? -21.906 -31.25 -8.805 1 92.38 310 ASP A C 1
ATOM 2500 O O . ASP A 1 310 ? -23 -31.797 -8.844 1 92.38 310 ASP A O 1
ATOM 2504 N N . ASP A 1 311 ? -21.719 -29.984 -9.094 1 94.75 311 ASP A N 1
ATOM 2505 C CA . ASP A 1 311 ? -22.844 -29.203 -9.617 1 94.75 311 ASP A CA 1
ATOM 2506 C C . ASP A 1 311 ? -23.391 -29.812 -10.898 1 94.75 311 ASP A C 1
ATOM 2508 O O . ASP A 1 311 ? -22.641 -30.031 -11.859 1 94.75 311 ASP A O 1
ATOM 2512 N N . PRO A 1 312 ? -24.656 -30.047 -10.977 1 95.12 312 PRO A N 1
ATOM 2513 C CA . PRO A 1 312 ? -25.219 -30.781 -12.102 1 95.12 312 PRO A CA 1
ATOM 2514 C C . PRO A 1 312 ? -25.094 -30.031 -13.422 1 95.12 312 PRO A C 1
ATOM 2516 O O . PRO A 1 312 ? -24.828 -30.641 -14.469 1 95.12 312 PRO A O 1
ATOM 2519 N N . GLU A 1 313 ? -25.344 -28.766 -13.375 1 95.81 313 GLU A N 1
ATOM 2520 C CA . GLU A 1 313 ? -25.25 -27.984 -14.602 1 95.81 313 GLU A CA 1
ATOM 2521 C C . GLU A 1 313 ? -23.828 -27.922 -15.117 1 95.81 313 GLU A C 1
ATOM 2523 O O . GLU A 1 313 ? -23.594 -28 -16.328 1 95.81 313 GLU A O 1
ATOM 2528 N N . PHE A 1 314 ? -22.922 -27.781 -14.234 1 96.25 314 PHE A N 1
ATOM 2529 C CA . PHE A 1 314 ? -21.516 -27.797 -14.609 1 96.25 314 PHE A CA 1
ATOM 2530 C C . PHE A 1 314 ? -21.125 -29.141 -15.227 1 96.25 314 PHE A C 1
ATOM 2532 O O . PHE A 1 314 ? -20.484 -29.172 -16.281 1 96.25 314 PHE A O 1
ATOM 2539 N N . MET A 1 315 ? -21.531 -30.219 -14.562 1 96.5 315 MET A N 1
ATOM 2540 C CA . MET A 1 315 ? -21.172 -31.562 -15.008 1 96.5 315 MET A CA 1
ATOM 2541 C C . MET A 1 315 ? -21.703 -31.828 -16.406 1 96.5 315 MET A C 1
ATOM 2543 O O . MET A 1 315 ? -21.031 -32.438 -17.234 1 96.5 315 MET A O 1
ATOM 2547 N N . ALA A 1 316 ? -22.906 -31.312 -16.609 1 96.75 316 ALA A N 1
ATOM 2548 C CA . ALA A 1 316 ? -23.516 -31.516 -17.922 1 96.75 316 ALA A CA 1
ATOM 2549 C C . ALA A 1 316 ? -22.703 -30.812 -19.016 1 96.75 316 ALA A C 1
ATOM 2551 O O . ALA A 1 316 ? -22.453 -31.391 -20.062 1 96.75 316 ALA A O 1
ATOM 2552 N N . ALA A 1 317 ? -22.281 -29.641 -18.734 1 96.56 317 ALA A N 1
ATOM 2553 C CA . ALA A 1 317 ? -21.516 -28.875 -19.703 1 96.56 317 ALA A CA 1
ATOM 2554 C C . ALA A 1 317 ? -20.094 -29.422 -19.828 1 96.56 317 ALA A C 1
ATOM 2556 O O . ALA A 1 317 ? -19.531 -29.469 -20.922 1 96.56 317 ALA A O 1
ATOM 2557 N N . ALA A 1 318 ? -19.562 -29.922 -18.781 1 95.69 318 ALA A N 1
ATOM 2558 C CA . ALA A 1 318 ? -18.172 -30.359 -18.672 1 95.69 318 ALA A CA 1
ATOM 2559 C C . ALA A 1 318 ? -17.953 -31.688 -19.391 1 95.69 318 ALA A C 1
ATOM 2561 O O . ALA A 1 318 ? -16.859 -31.984 -19.844 1 95.69 318 ALA A O 1
ATOM 2562 N N . THR A 1 319 ? -19 -32.5 -19.5 1 95.25 319 THR A N 1
ATOM 2563 C CA . THR A 1 319 ? -18.844 -33.812 -20.062 1 95.25 319 THR A CA 1
ATOM 2564 C C . THR A 1 319 ? -19.453 -33.906 -21.469 1 95.25 319 THR A C 1
ATOM 2566 O O . THR A 1 319 ? -19.547 -34.969 -22.047 1 95.25 319 THR A O 1
ATOM 2569 N N . SER A 1 320 ? -19.75 -32.812 -21.984 1 93.31 320 SER A N 1
ATOM 2570 C CA . SER A 1 320 ? -20.328 -32.781 -23.328 1 93.31 320 SER A CA 1
ATOM 2571 C C . SER A 1 320 ? -19.25 -32.688 -24.391 1 93.31 320 SER A C 1
ATOM 2573 O O . SER A 1 320 ? -18.094 -32.375 -24.094 1 93.31 320 SER A O 1
ATOM 2575 N N . ASP A 1 321 ? -19.578 -33.062 -25.656 1 92.75 321 ASP A N 1
ATOM 2576 C CA . ASP A 1 321 ? -18.75 -32.875 -26.859 1 92.75 321 ASP A CA 1
ATOM 2577 C C . ASP A 1 321 ? -17.469 -33.688 -26.766 1 92.75 321 ASP A C 1
ATOM 2579 O O . ASP A 1 321 ? -16.406 -33.281 -27.25 1 92.75 321 ASP A O 1
ATOM 2583 N N . GLY A 1 322 ? -17.453 -34.719 -25.953 1 92.38 322 GLY A N 1
ATOM 2584 C CA . GLY A 1 322 ? -16.344 -35.656 -25.875 1 92.38 322 GLY A CA 1
ATOM 2585 C C . GLY A 1 322 ? -15.305 -35.25 -24.828 1 92.38 322 GLY A C 1
ATOM 2586 O O . GLY A 1 322 ? -14.258 -35.875 -24.703 1 92.38 322 GLY A O 1
ATOM 2587 N N . PHE A 1 323 ? -15.539 -34.188 -24.172 1 95.81 323 PHE A N 1
ATOM 2588 C CA . PHE A 1 323 ? -14.617 -33.719 -23.141 1 95.81 323 PHE A CA 1
ATOM 2589 C C . PHE A 1 323 ? -14.984 -34.312 -21.781 1 95.81 323 PHE A C 1
ATOM 2591 O O . PHE A 1 323 ? -16.125 -34.688 -21.562 1 95.81 323 PHE A O 1
ATOM 2598 N N . ASN A 1 324 ? -13.961 -34.438 -21.016 1 96.88 324 ASN A N 1
ATOM 2599 C CA . ASN A 1 324 ? -14.094 -34.781 -19.594 1 96.88 324 ASN A CA 1
ATOM 2600 C C . ASN A 1 324 ? -13.375 -33.75 -18.719 1 96.88 324 ASN A C 1
ATOM 2602 O O . ASN A 1 324 ? -12.211 -33.969 -18.359 1 96.88 324 ASN A O 1
ATOM 2606 N N . ILE A 1 325 ? -14.125 -32.75 -18.375 1 97.19 325 ILE A N 1
ATOM 2607 C CA . ILE A 1 325 ? -13.578 -31.656 -17.578 1 97.19 325 ILE A CA 1
ATOM 2608 C C . ILE A 1 325 ? -14.023 -31.797 -16.125 1 97.19 325 ILE A C 1
ATOM 2610 O O . ILE A 1 325 ? -15.211 -31.953 -15.844 1 97.19 325 ILE A O 1
ATOM 2614 N N . GLU A 1 326 ? -13.078 -31.844 -15.281 1 96.94 326 GLU A N 1
ATOM 2615 C CA . GLU A 1 326 ? -13.375 -31.984 -13.852 1 96.94 326 GLU A CA 1
ATOM 2616 C C . GLU A 1 326 ? -12.93 -30.734 -13.086 1 96.94 326 GLU A C 1
ATOM 2618 O O . GLU A 1 326 ? -11.93 -30.109 -13.438 1 96.94 326 GLU A O 1
ATOM 2623 N N . LEU A 1 327 ? -13.727 -30.422 -12.133 1 96.19 327 LEU A N 1
ATOM 2624 C CA . LEU A 1 327 ? -13.422 -29.297 -11.242 1 96.19 327 LEU A CA 1
ATOM 2625 C C . LEU A 1 327 ? -12.898 -29.797 -9.898 1 96.19 327 LEU A C 1
ATOM 2627 O O . LEU A 1 327 ? -13.422 -30.766 -9.344 1 96.19 327 LEU A O 1
ATOM 2631 N N . PHE A 1 328 ? -11.75 -29.203 -9.445 1 95 328 PHE A N 1
ATOM 2632 C CA . PHE A 1 328 ? -11.297 -29.562 -8.109 1 95 328 PHE A CA 1
ATOM 2633 C C . PHE A 1 328 ? -10.789 -28.328 -7.355 1 95 328 PHE A C 1
ATOM 2635 O O . PHE A 1 328 ? -10.562 -27.281 -7.957 1 95 328 PHE A O 1
ATOM 2642 N N . PHE A 1 329 ? -10.664 -28.469 -6.043 1 96.62 329 PHE A N 1
ATOM 2643 C CA . PHE A 1 329 ? -10.281 -27.375 -5.168 1 96.62 329 PHE A CA 1
ATOM 2644 C C . PHE A 1 329 ? -8.797 -27.453 -4.809 1 96.62 329 PHE A C 1
ATOM 2646 O O . PHE A 1 329 ? -8.289 -28.547 -4.52 1 96.62 329 PHE A O 1
ATOM 2653 N N . GLN A 1 330 ? -8.133 -26.359 -4.914 1 96.75 330 GLN A N 1
ATOM 2654 C CA . GLN A 1 330 ? -6.793 -26.312 -4.344 1 96.75 330 GLN A CA 1
ATOM 2655 C C . GLN A 1 330 ? -6.84 -26.375 -2.818 1 96.75 330 GLN A C 1
ATOM 2657 O O . GLN A 1 330 ? -7.883 -26.125 -2.213 1 96.75 330 GLN A O 1
ATOM 2662 N N . PRO A 1 331 ? -5.641 -26.688 -2.225 1 96.88 331 PRO A N 1
ATOM 2663 C CA . PRO A 1 331 ? -5.629 -26.688 -0.76 1 96.88 331 PRO A CA 1
ATOM 2664 C C . PRO A 1 331 ? -6.031 -25.328 -0.168 1 96.88 331 PRO A C 1
ATOM 2666 O O . PRO A 1 331 ? -5.648 -24.281 -0.698 1 96.88 331 PRO A O 1
ATOM 2669 N N . PRO A 1 332 ? -6.859 -25.422 0.922 1 95 332 PRO A N 1
ATOM 2670 C CA . PRO A 1 332 ? -7.316 -24.156 1.519 1 95 332 PRO A CA 1
ATOM 2671 C C . PRO A 1 332 ? -6.16 -23.266 1.968 1 95 332 PRO A C 1
ATOM 2673 O O . PRO A 1 332 ? -5.117 -23.766 2.393 1 95 332 PRO A O 1
ATOM 2676 N N . ASN A 1 333 ? -6.355 -21.938 1.889 1 93.88 333 ASN A N 1
ATOM 2677 C CA . ASN A 1 333 ? -5.398 -20.938 2.342 1 93.88 333 ASN A CA 1
ATOM 2678 C C . ASN A 1 333 ? -4.043 -21.109 1.664 1 93.88 333 ASN A C 1
ATOM 2680 O O . ASN A 1 333 ? -3 -21.031 2.316 1 93.88 333 ASN A O 1
ATOM 2684 N N . SER A 1 334 ? -4.125 -21.484 0.338 1 96.19 334 SER A N 1
ATOM 2685 C CA . SER A 1 334 ? -2.893 -21.75 -0.394 1 96.19 334 SER A CA 1
ATOM 2686 C C . SER A 1 334 ? -2.863 -21 -1.723 1 96.19 334 SER A C 1
ATOM 2688 O O . SER A 1 334 ? -2.766 -21.609 -2.785 1 96.19 334 SER A O 1
ATOM 2690 N N . PRO A 1 335 ? -2.828 -19.703 -1.584 1 94.88 335 PRO A N 1
ATOM 2691 C CA . PRO A 1 335 ? -2.758 -18.938 -2.83 1 94.88 335 PRO A CA 1
ATOM 2692 C C . PRO A 1 335 ? -1.475 -19.188 -3.613 1 94.88 335 PRO A C 1
ATOM 2694 O O . PRO A 1 335 ? -1.44 -19 -4.832 1 94.88 335 PRO A O 1
ATOM 2697 N N . ASP A 1 336 ? -0.441 -19.641 -2.965 1 95.75 336 ASP A N 1
ATOM 2698 C CA . ASP A 1 336 ? 0.846 -19.906 -3.602 1 95.75 336 ASP A CA 1
ATOM 2699 C C . ASP A 1 336 ? 0.781 -21.156 -4.477 1 95.75 336 ASP A C 1
ATOM 2701 O O . ASP A 1 336 ? 1.729 -21.469 -5.203 1 95.75 336 ASP A O 1
ATOM 2705 N N . LEU A 1 337 ? -0.313 -21.828 -4.48 1 97.81 337 LEU A N 1
ATOM 2706 C CA . LEU A 1 337 ? -0.463 -23.031 -5.297 1 97.81 337 LEU A CA 1
ATOM 2707 C C . LEU A 1 337 ? -1.34 -22.75 -6.512 1 97.81 337 LEU A C 1
ATOM 2709 O O . LEU A 1 337 ? -1.801 -23.688 -7.176 1 97.81 337 LEU A O 1
ATOM 2713 N N . ASN A 1 338 ? -1.636 -21.531 -6.754 1 98.06 338 ASN A N 1
ATOM 2714 C CA . ASN A 1 338 ? -2.326 -21.047 -7.949 1 98.06 338 ASN A CA 1
ATOM 2715 C C . ASN A 1 338 ? -1.456 -20.094 -8.758 1 98.06 338 ASN A C 1
ATOM 2717 O O . ASN A 1 338 ? -1.058 -19.047 -8.266 1 98.06 338 ASN A O 1
ATOM 2721 N N . THR A 1 339 ? -1.203 -20.453 -9.992 1 97.88 339 THR A N 1
ATOM 2722 C CA . THR A 1 339 ? -0.277 -19.703 -10.828 1 97.88 339 THR A CA 1
ATOM 2723 C C . THR A 1 339 ? -0.738 -18.25 -10.969 1 97.88 339 THR A C 1
ATOM 2725 O O . THR A 1 339 ? 0.085 -17.344 -11.055 1 97.88 339 THR A O 1
ATOM 2728 N N . ASN A 1 340 ? -2.094 -18.062 -10.977 1 98.38 340 ASN A N 1
ATOM 2729 C CA . ASN A 1 340 ? -2.625 -16.703 -11.078 1 98.38 340 ASN A CA 1
ATOM 2730 C C . ASN A 1 340 ? -2.154 -15.828 -9.914 1 98.38 340 ASN A C 1
ATOM 2732 O O . ASN A 1 340 ? -1.646 -14.727 -10.133 1 98.38 340 ASN A O 1
ATOM 2736 N N . ASP A 1 341 ? -2.188 -16.375 -8.719 1 96.31 341 ASP A N 1
ATOM 2737 C CA . ASP A 1 341 ? -1.808 -15.648 -7.516 1 96.31 341 ASP A CA 1
ATOM 2738 C C . ASP A 1 341 ? -0.291 -15.641 -7.332 1 96.31 341 ASP A C 1
ATOM 2740 O O . ASP A 1 341 ? 0.26 -14.719 -6.723 1 96.31 341 ASP A O 1
ATOM 2744 N N . LEU A 1 342 ? 0.328 -16.594 -7.805 1 95.19 342 LEU A N 1
ATOM 2745 C CA . LEU A 1 342 ? 1.762 -16.766 -7.594 1 95.19 342 LEU A CA 1
ATOM 2746 C C . LEU A 1 342 ? 2.551 -15.688 -8.32 1 95.19 342 LEU A C 1
ATOM 2748 O O . LEU A 1 342 ? 3.572 -15.211 -7.82 1 95.19 342 LEU A O 1
ATOM 2752 N N . GLY A 1 343 ? 2.004 -15.266 -9.492 1 94.5 343 GLY A N 1
ATOM 2753 C CA . GLY A 1 343 ? 2.771 -14.242 -10.195 1 94.5 343 GLY A CA 1
ATOM 2754 C C . GLY A 1 343 ? 2.045 -13.672 -11.398 1 94.5 343 GLY A C 1
ATOM 2755 O O . GLY A 1 343 ? 2.312 -12.539 -11.805 1 94.5 343 GLY A O 1
ATOM 2756 N N . TYR A 1 344 ? 1.156 -14.375 -11.938 1 97.56 344 TYR A N 1
ATOM 2757 C CA . TYR A 1 344 ? 0.543 -13.992 -13.211 1 97.56 344 TYR A CA 1
ATOM 2758 C C . TYR A 1 344 ? -0.26 -12.711 -13.062 1 97.56 344 TYR A C 1
ATOM 2760 O O . TYR A 1 344 ? -0.111 -11.781 -13.859 1 97.56 344 TYR A O 1
ATOM 2768 N N . PHE A 1 345 ? -1.089 -12.633 -12.008 1 98.06 345 PHE A N 1
ATOM 2769 C CA . PHE A 1 345 ? -1.916 -11.453 -11.781 1 98.06 345 PHE A CA 1
ATOM 2770 C C . PHE A 1 345 ? -1.05 -10.219 -11.562 1 98.06 345 PHE A C 1
ATOM 2772 O O . PHE A 1 345 ? -1.364 -9.141 -12.07 1 98.06 345 PHE A O 1
ATOM 2779 N N . ARG A 1 346 ? -0.038 -10.391 -10.797 1 95 346 ARG A N 1
ATOM 2780 C CA . ARG A 1 346 ? 0.865 -9.266 -10.562 1 95 346 ARG A CA 1
ATOM 2781 C C . ARG A 1 346 ? 1.458 -8.766 -11.875 1 95 346 ARG A C 1
ATOM 2783 O O . ARG A 1 346 ? 1.563 -7.555 -12.094 1 95 346 ARG A O 1
ATOM 2790 N N . ALA A 1 347 ? 1.877 -9.617 -12.711 1 95.06 347 ALA A N 1
ATOM 2791 C CA . ALA A 1 347 ? 2.443 -9.258 -14.008 1 95.06 347 ALA A CA 1
ATOM 2792 C C . ALA A 1 347 ? 1.419 -8.531 -14.875 1 95.06 347 ALA A C 1
ATOM 2794 O O . ALA A 1 347 ? 1.727 -7.496 -15.469 1 95.06 347 ALA A O 1
ATOM 2795 N N . LEU A 1 348 ? 0.232 -9.078 -14.891 1 97.19 348 LEU A N 1
ATOM 2796 C CA . LEU A 1 348 ? -0.821 -8.469 -15.695 1 97.19 348 LEU A CA 1
ATOM 2797 C C . LEU A 1 348 ? -1.169 -7.078 -15.18 1 97.19 348 LEU A C 1
ATOM 2799 O O . LEU A 1 348 ? -1.374 -6.152 -15.969 1 97.19 348 LEU A O 1
ATOM 2803 N N . GLN A 1 349 ? -1.222 -6.957 -13.875 1 95.25 349 GLN A N 1
ATOM 2804 C CA . GLN A 1 349 ? -1.538 -5.664 -13.281 1 95.25 349 GLN A CA 1
ATOM 2805 C C . GLN A 1 349 ? -0.468 -4.625 -13.609 1 95.25 349 GLN A C 1
ATOM 2807 O O . GLN A 1 349 ? -0.785 -3.473 -13.906 1 95.25 349 GLN A O 1
ATOM 2812 N N . SER A 1 350 ? 0.721 -5.055 -13.531 1 92.06 350 SER A N 1
ATOM 2813 C CA . SER A 1 350 ? 1.822 -4.152 -13.852 1 92.06 350 SER A CA 1
ATOM 2814 C C . SER A 1 350 ? 1.729 -3.662 -15.289 1 92.06 350 SER A C 1
ATOM 2816 O O . SER A 1 350 ? 1.888 -2.469 -15.555 1 92.06 350 SER A O 1
ATOM 2818 N N . LEU A 1 351 ? 1.457 -4.539 -16.156 1 92.94 351 LEU A N 1
ATOM 2819 C CA . LEU A 1 351 ? 1.366 -4.191 -17.578 1 92.94 351 LEU A CA 1
ATOM 2820 C C . LEU A 1 351 ? 0.135 -3.336 -17.844 1 92.94 351 LEU A C 1
ATOM 2822 O O . LEU A 1 351 ? 0.193 -2.389 -18.641 1 92.94 351 LEU A O 1
ATOM 2826 N N . GLN A 1 352 ? -0.911 -3.676 -17.219 1 94.06 352 GLN A N 1
ATOM 2827 C CA . GLN A 1 352 ? -2.158 -2.941 -17.391 1 94.06 352 GLN A CA 1
ATOM 2828 C C . GLN A 1 352 ? -2.043 -1.518 -16.859 1 94.06 352 GLN A C 1
ATOM 2830 O O . GLN A 1 352 ? -2.605 -0.584 -17.438 1 94.06 352 GLN A O 1
ATOM 2835 N N . SER A 1 353 ? -1.348 -1.361 -15.734 1 88.62 353 SER A N 1
ATOM 2836 C CA . SER A 1 353 ? -1.209 -0.056 -15.102 1 88.62 353 SER A CA 1
ATOM 2837 C C . SER A 1 353 ? -0.512 0.938 -16.016 1 88.62 353 SER A C 1
ATOM 2839 O O . SER A 1 353 ? -0.664 2.152 -15.867 1 88.62 353 SER A O 1
ATOM 2841 N N . ALA A 1 354 ? 0.2 0.439 -16.984 1 87.88 354 ALA A N 1
ATOM 2842 C CA . ALA A 1 354 ? 0.924 1.281 -17.938 1 87.88 354 ALA A CA 1
ATOM 2843 C C . ALA A 1 354 ? 0.008 1.75 -19.062 1 87.88 354 ALA A C 1
ATOM 2845 O O . ALA A 1 354 ? 0.377 2.629 -19.844 1 87.88 354 ALA A O 1
ATOM 2846 N N . LYS A 1 355 ? -1.118 1.219 -19.078 1 88.75 355 LYS A N 1
ATOM 2847 C CA . LYS A 1 355 ? -2.07 1.595 -20.125 1 88.75 355 LYS A CA 1
ATOM 2848 C C . LYS A 1 355 ? -3.127 2.555 -19.578 1 88.75 355 LYS A C 1
ATOM 2850 O O . LYS A 1 355 ? -3.562 2.426 -18.438 1 88.75 355 LYS A O 1
ATOM 2855 N N . LYS A 1 356 ? -3.479 3.467 -20.422 1 85.44 356 LYS A N 1
ATOM 2856 C CA . LYS A 1 356 ? -4.488 4.445 -20.031 1 85.44 356 LYS A CA 1
ATOM 2857 C C . LYS A 1 356 ? -5.895 3.902 -20.25 1 85.44 356 LYS A C 1
ATOM 2859 O O . LYS A 1 356 ? -6.164 3.262 -21.281 1 85.44 356 LYS A O 1
ATOM 2864 N N . ALA A 1 357 ? -6.711 3.992 -19.219 1 91 357 ALA A N 1
ATOM 2865 C CA . ALA A 1 357 ? -8.133 3.682 -19.312 1 91 357 ALA A CA 1
ATOM 2866 C C . ALA A 1 357 ? -8.977 4.746 -18.609 1 91 357 ALA A C 1
ATOM 2868 O O . ALA A 1 357 ? -8.625 5.211 -17.531 1 91 357 ALA A O 1
ATOM 2869 N N . ASN A 1 358 ? -10.078 5.191 -19.297 1 88.56 358 ASN A N 1
ATOM 2870 C CA . ASN A 1 358 ? -10.898 6.258 -18.734 1 88.56 358 ASN A CA 1
ATOM 2871 C C . ASN A 1 358 ? -12.297 5.762 -18.359 1 88.56 358 ASN A C 1
ATOM 2873 O O . ASN A 1 358 ? -13.047 6.461 -17.688 1 88.56 358 ASN A O 1
ATOM 2877 N N . ASN A 1 359 ? -12.664 4.656 -18.875 1 90.81 359 ASN A N 1
ATOM 2878 C CA . ASN A 1 359 ? -13.969 4.07 -18.594 1 90.81 359 ASN A CA 1
ATOM 2879 C C . ASN A 1 359 ? -13.891 2.549 -18.5 1 90.81 359 ASN A C 1
ATOM 2881 O O . ASN A 1 359 ? -12.82 1.966 -18.672 1 90.81 359 ASN A O 1
ATOM 2885 N N . VAL A 1 360 ? -14.961 1.937 -18.234 1 93.81 360 VAL A N 1
ATOM 2886 C CA . VAL A 1 360 ? -15.023 0.5 -18 1 93.81 360 VAL A CA 1
ATOM 2887 C C . VAL A 1 360 ? -14.617 -0.257 -19.266 1 93.81 360 VAL A C 1
ATOM 2889 O O . VAL A 1 360 ? -13.836 -1.21 -19.188 1 93.81 360 VAL A O 1
ATOM 2892 N N . ASP A 1 361 ? -15.062 0.165 -20.375 1 94.81 361 ASP A N 1
ATOM 2893 C CA . ASP A 1 361 ? -14.758 -0.504 -21.641 1 94.81 361 ASP A CA 1
ATOM 2894 C C . ASP A 1 361 ? -13.266 -0.456 -21.938 1 94.81 361 ASP A C 1
ATOM 2896 O O . ASP A 1 361 ? -12.68 -1.458 -22.359 1 94.81 361 ASP A O 1
ATOM 2900 N N . GLU A 1 362 ? -12.742 0.658 -21.688 1 95.44 362 GLU A N 1
ATOM 2901 C CA . GLU A 1 362 ? -11.312 0.806 -21.938 1 95.44 362 GLU A CA 1
ATOM 2902 C C . GLU A 1 362 ? -10.492 -0.035 -20.953 1 95.44 362 GLU A C 1
ATOM 2904 O O . GLU A 1 362 ? -9.461 -0.595 -21.328 1 95.44 362 GLU A O 1
ATOM 2909 N N . LEU A 1 363 ? -10.945 -0.08 -19.75 1 96.44 363 LEU A N 1
ATOM 2910 C CA . LEU A 1 363 ? -10.273 -0.922 -18.781 1 96.44 363 LEU A CA 1
ATOM 2911 C C . LEU A 1 363 ? -10.328 -2.391 -19.188 1 96.44 363 LEU A C 1
ATOM 2913 O O . LEU A 1 363 ? -9.312 -3.084 -19.172 1 96.44 363 LEU A O 1
ATOM 2917 N N . VAL A 1 364 ? -11.469 -2.826 -19.578 1 97.19 364 VAL A N 1
ATOM 2918 C CA . VAL A 1 364 ? -11.664 -4.211 -20 1 97.19 364 VAL A CA 1
ATOM 2919 C C . VAL A 1 364 ? -10.766 -4.512 -21.203 1 97.19 364 VAL A C 1
ATOM 2921 O O . VAL A 1 364 ? -10.062 -5.527 -21.219 1 97.19 364 VAL A O 1
ATOM 2924 N N . ASN A 1 365 ? -10.734 -3.637 -22.125 1 96.75 365 ASN A N 1
ATOM 2925 C CA . ASN A 1 365 ? -9.922 -3.828 -23.328 1 96.75 365 ASN A CA 1
ATOM 2926 C C . ASN A 1 365 ? -8.438 -3.873 -22.984 1 96.75 365 ASN A C 1
ATOM 2928 O O . ASN A 1 365 ? -7.688 -4.676 -23.547 1 96.75 365 ASN A O 1
ATOM 2932 N N . SER A 1 366 ? -8.125 -2.99 -22.094 1 96.38 366 SER A N 1
ATOM 2933 C CA . SER A 1 366 ? -6.723 -2.945 -21.703 1 96.38 366 SER A CA 1
ATOM 2934 C C . SER A 1 366 ? -6.293 -4.25 -21.047 1 96.38 366 SER A C 1
ATOM 2936 O O . SER A 1 366 ? -5.223 -4.777 -21.344 1 96.38 366 SER A O 1
ATOM 2938 N N . VAL A 1 367 ? -7.062 -4.801 -20.172 1 97.81 367 VAL A N 1
ATOM 2939 C CA . VAL A 1 367 ? -6.75 -6.039 -19.469 1 97.81 367 VAL A CA 1
ATOM 2940 C C . VAL A 1 367 ? -6.719 -7.207 -20.453 1 97.81 367 VAL A C 1
ATOM 2942 O O . VAL A 1 367 ? -5.805 -8.031 -20.422 1 97.81 367 VAL A O 1
ATOM 2945 N N . MET A 1 368 ? -7.664 -7.215 -21.344 1 97.44 368 MET A N 1
ATOM 2946 C CA . MET A 1 368 ? -7.727 -8.273 -22.344 1 97.44 368 MET A CA 1
ATOM 2947 C C . MET A 1 368 ? -6.504 -8.234 -23.266 1 97.44 368 MET A C 1
ATOM 2949 O O . MET A 1 368 ? -5.941 -9.281 -23.594 1 97.44 368 MET A O 1
ATOM 2953 N N . GLN A 1 369 ? -6.16 -7.086 -23.594 1 97 369 GLN A N 1
ATOM 2954 C CA . GLN A 1 369 ? -4.992 -6.934 -24.453 1 97 369 GLN A CA 1
ATOM 2955 C C . GLN A 1 369 ? -3.725 -7.41 -23.75 1 97 369 GLN A C 1
ATOM 2957 O O . GLN A 1 369 ? -2.912 -8.125 -24.359 1 97 369 GLN A O 1
ATOM 2962 N N . VAL A 1 370 ? -3.605 -6.969 -22.547 1 96.88 370 VAL A N 1
ATOM 2963 C CA . VAL A 1 370 ? -2.432 -7.359 -21.766 1 96.88 370 VAL A CA 1
ATOM 2964 C C . VAL A 1 370 ? -2.396 -8.875 -21.609 1 96.88 370 VAL A C 1
ATOM 2966 O O . VAL A 1 370 ? -1.335 -9.492 -21.734 1 96.88 370 VAL A O 1
ATOM 2969 N N . PHE A 1 371 ? -3.494 -9.477 -21.375 1 98.06 371 PHE A N 1
ATOM 2970 C CA . PHE A 1 371 ? -3.598 -10.922 -21.234 1 98.06 371 PHE A CA 1
ATOM 2971 C C . PHE A 1 371 ? -3.188 -11.625 -22.531 1 98.06 371 PHE A C 1
ATOM 2973 O O . PHE A 1 371 ? -2.375 -12.547 -22.516 1 98.06 371 PHE A O 1
ATOM 2980 N N . ASN A 1 372 ? -3.746 -11.117 -23.625 1 97.19 372 ASN A N 1
ATOM 2981 C CA . ASN A 1 372 ? -3.484 -11.727 -24.922 1 97.19 372 ASN A CA 1
ATOM 2982 C C . ASN A 1 372 ? -2.023 -11.562 -25.328 1 97.19 372 ASN A C 1
ATOM 2984 O O . ASN A 1 372 ? -1.443 -12.461 -25.938 1 97.19 372 ASN A O 1
ATOM 2988 N N . ASP A 1 373 ? -1.457 -10.477 -24.906 1 95.69 373 ASP A N 1
ATOM 2989 C CA . ASP A 1 373 ? -0.103 -10.164 -25.344 1 95.69 373 ASP A CA 1
ATOM 2990 C C . ASP A 1 373 ? 0.939 -10.797 -24.438 1 95.69 373 ASP A C 1
ATOM 2992 O O . ASP A 1 373 ? 2.123 -10.852 -24.781 1 95.69 373 ASP A O 1
ATOM 2996 N N . TYR A 1 374 ? 0.533 -11.266 -23.312 1 96.81 374 TYR A N 1
ATOM 2997 C CA . TYR A 1 374 ? 1.492 -11.797 -22.344 1 96.81 374 TYR A CA 1
ATOM 2998 C C . TYR A 1 374 ? 2.223 -13.008 -22.922 1 96.81 374 TYR A C 1
ATOM 3000 O O . TYR A 1 374 ? 1.605 -13.883 -23.531 1 96.81 374 TYR A O 1
ATOM 3008 N N . SER A 1 375 ? 3.477 -13.086 -22.688 1 95.31 375 SER A N 1
ATOM 3009 C CA . SER A 1 375 ? 4.328 -14.117 -23.266 1 95.31 375 SER A CA 1
ATOM 3010 C C . SER A 1 375 ? 4.047 -15.484 -22.656 1 95.31 375 SER A C 1
ATOM 3012 O O . SER A 1 375 ? 4.082 -15.648 -21.438 1 95.31 375 SER A O 1
ATOM 3014 N N . PRO A 1 376 ? 3.842 -16.5 -23.531 1 95.62 376 PRO A N 1
ATOM 3015 C CA . PRO A 1 376 ? 3.684 -17.859 -23.016 1 95.62 376 PRO A CA 1
ATOM 3016 C C . PRO A 1 376 ? 4.934 -18.359 -22.297 1 95.62 376 PRO A C 1
ATOM 3018 O O . PRO A 1 376 ? 4.832 -19.156 -21.359 1 95.62 376 PRO A O 1
ATOM 3021 N N . THR A 1 377 ? 6.035 -17.875 -22.688 1 93.44 377 THR A N 1
ATOM 3022 C CA . THR A 1 377 ? 7.285 -18.281 -22.047 1 93.44 377 THR A CA 1
ATOM 3023 C C . THR A 1 377 ? 7.328 -17.812 -20.594 1 93.44 377 THR A C 1
ATOM 3025 O O . THR A 1 377 ? 7.781 -18.547 -19.719 1 93.44 377 THR A O 1
ATOM 3028 N N . LYS A 1 378 ? 6.883 -16.609 -20.391 1 94.69 378 LYS A N 1
ATOM 3029 C CA . LYS A 1 378 ? 6.832 -16.094 -19.031 1 94.69 378 LYS A CA 1
ATOM 3030 C C . LYS A 1 378 ? 5.816 -16.844 -18.188 1 94.69 378 LYS A C 1
ATOM 3032 O O . LYS A 1 378 ? 6.043 -17.094 -17 1 94.69 378 LYS A O 1
ATOM 3037 N N . LEU A 1 379 ? 4.723 -17.172 -18.844 1 96.94 379 LEU A N 1
ATOM 3038 C CA . LEU A 1 379 ? 3.721 -17.984 -18.141 1 96.94 379 LEU A CA 1
ATOM 3039 C C . LEU A 1 379 ? 4.293 -19.328 -17.75 1 96.94 379 LEU A C 1
ATOM 3041 O O . LEU A 1 379 ? 4.07 -19.812 -16.625 1 96.94 379 LEU A O 1
ATOM 3045 N N . ASN A 1 380 ? 5.02 -19.953 -18.656 1 95.62 380 ASN A N 1
ATOM 3046 C CA . ASN A 1 380 ? 5.652 -21.25 -18.375 1 95.62 380 ASN A CA 1
ATOM 3047 C C . ASN A 1 380 ? 6.609 -21.141 -17.188 1 95.62 380 ASN A C 1
ATOM 3049 O O . ASN A 1 380 ? 6.699 -22.078 -16.375 1 95.62 380 ASN A O 1
ATOM 3053 N N . ARG A 1 381 ? 7.301 -20.047 -17.078 1 95 381 ARG A N 1
ATOM 3054 C CA . ARG A 1 381 ? 8.211 -19.844 -15.961 1 95 381 ARG A CA 1
ATOM 3055 C C . ARG A 1 381 ? 7.457 -19.828 -14.641 1 95 381 ARG A C 1
ATOM 3057 O O . ARG A 1 381 ? 7.977 -20.312 -13.625 1 95 381 ARG A O 1
ATOM 3064 N N . ILE A 1 382 ? 6.301 -19.266 -14.648 1 96.38 382 ILE A N 1
ATOM 3065 C CA . ILE A 1 382 ? 5.504 -19.219 -13.422 1 96.38 382 ILE A CA 1
ATOM 3066 C C . ILE A 1 382 ? 5.109 -20.641 -13.016 1 96.38 382 ILE A C 1
ATOM 3068 O O . ILE A 1 382 ? 5.098 -20.969 -11.828 1 96.38 382 ILE A O 1
ATOM 3072 N N . PHE A 1 383 ? 4.801 -21.453 -13.992 1 97 383 PHE A N 1
ATOM 3073 C CA . PHE A 1 383 ? 4.473 -22.844 -13.695 1 97 383 PHE A CA 1
ATOM 3074 C C . PHE A 1 383 ? 5.684 -23.578 -13.125 1 97 383 PHE A C 1
ATOM 3076 O O . PHE A 1 383 ? 5.539 -24.453 -12.266 1 97 383 PHE A O 1
ATOM 3083 N N . LEU A 1 384 ? 6.836 -23.234 -13.602 1 95.88 384 LEU A N 1
ATOM 3084 C CA . LEU A 1 384 ? 8.039 -23.828 -13.039 1 95.88 384 LEU A CA 1
ATOM 3085 C C . LEU A 1 384 ? 8.258 -23.359 -11.602 1 95.88 384 LEU A C 1
ATOM 3087 O O . LEU A 1 384 ? 8.695 -24.125 -10.75 1 95.88 384 LEU A O 1
ATOM 3091 N N . THR A 1 385 ? 7.98 -22.109 -11.414 1 96.19 385 THR A N 1
ATOM 3092 C CA . THR A 1 385 ? 8.047 -21.594 -10.055 1 96.19 385 THR A CA 1
ATOM 3093 C C . THR A 1 385 ? 7.062 -22.312 -9.141 1 96.19 385 THR A C 1
ATOM 3095 O O . THR A 1 385 ? 7.359 -22.562 -7.973 1 96.19 385 THR A O 1
ATOM 3098 N N . LEU A 1 386 ? 5.891 -22.594 -9.672 1 97.69 386 LEU A N 1
ATOM 3099 C CA . LEU A 1 386 ? 4.902 -23.375 -8.93 1 97.69 386 LEU A CA 1
ATOM 3100 C C . LEU A 1 386 ? 5.492 -24.703 -8.453 1 97.69 386 LEU A C 1
ATOM 3102 O O . LEU A 1 386 ? 5.297 -25.094 -7.297 1 97.69 386 LEU A O 1
ATOM 3106 N N . GLN A 1 387 ? 6.23 -25.344 -9.328 1 97.75 387 GLN A N 1
ATOM 3107 C CA . GLN A 1 387 ? 6.859 -26.609 -8.969 1 97.75 387 GLN A CA 1
ATOM 3108 C C . GLN A 1 387 ? 7.902 -26.406 -7.871 1 97.75 387 GLN A C 1
ATOM 3110 O O . GLN A 1 387 ? 7.992 -27.219 -6.945 1 97.75 387 GLN A O 1
ATOM 3115 N N . SER A 1 388 ? 8.617 -25.328 -7.977 1 97 388 SER A N 1
ATOM 3116 C CA . SER A 1 388 ? 9.602 -25.031 -6.941 1 97 388 SER A CA 1
ATOM 3117 C C . SER A 1 388 ? 8.93 -24.75 -5.602 1 97 388 SER A C 1
ATOM 3119 O O . SER A 1 388 ? 9.477 -25.078 -4.547 1 97 388 SER A O 1
ATOM 3121 N N . VAL A 1 389 ? 7.828 -24.125 -5.637 1 97.75 389 VAL A N 1
ATOM 3122 C CA . VAL A 1 389 ? 7.066 -23.859 -4.422 1 97.75 389 VAL A CA 1
ATOM 3123 C C . VAL A 1 389 ? 6.621 -25.172 -3.785 1 97.75 389 VAL A C 1
ATOM 3125 O O . VAL A 1 389 ? 6.684 -25.328 -2.564 1 97.75 389 VAL A O 1
ATOM 3128 N N . MET A 1 390 ? 6.215 -26.094 -4.617 1 98.19 390 MET A N 1
ATOM 3129 C CA . MET A 1 390 ? 5.777 -27.391 -4.098 1 98.19 390 MET A CA 1
ATOM 3130 C C . MET A 1 390 ? 6.941 -28.141 -3.453 1 98.19 390 MET A C 1
ATOM 3132 O O . MET A 1 390 ? 6.75 -28.859 -2.477 1 98.19 390 MET A O 1
ATOM 3136 N N . VAL A 1 391 ? 8.117 -27.938 -3.986 1 97.94 391 VAL A N 1
ATOM 3137 C CA . VAL A 1 391 ? 9.297 -28.516 -3.346 1 97.94 391 VAL A CA 1
ATOM 3138 C C . VAL A 1 391 ? 9.469 -27.906 -1.952 1 97.94 391 VAL A C 1
ATOM 3140 O O . VAL A 1 391 ? 9.688 -28.641 -0.979 1 97.94 391 VAL A O 1
ATOM 3143 N N . GLU A 1 392 ? 9.336 -26.609 -1.882 1 97.62 392 GLU A N 1
ATOM 3144 C CA . GLU A 1 392 ? 9.477 -25.922 -0.601 1 97.62 392 GLU A CA 1
ATOM 3145 C C . GLU A 1 392 ? 8.398 -26.375 0.386 1 97.62 392 GLU A C 1
ATOM 3147 O O . GLU A 1 392 ? 8.648 -26.453 1.591 1 97.62 392 GLU A O 1
ATOM 3152 N N . ILE A 1 393 ? 7.227 -26.609 -0.091 1 98 393 ILE A N 1
ATOM 3153 C CA . ILE A 1 393 ? 6.125 -27.062 0.75 1 98 393 ILE A CA 1
ATOM 3154 C C . ILE A 1 393 ? 6.48 -28.406 1.377 1 98 393 ILE A C 1
ATOM 3156 O O . ILE A 1 393 ? 6.242 -28.625 2.568 1 98 393 ILE A O 1
ATOM 3160 N N . MET A 1 394 ? 7.051 -29.297 0.597 1 97.69 394 MET A N 1
ATOM 3161 C CA . MET A 1 394 ? 7.465 -30.594 1.115 1 97.69 394 MET A CA 1
ATOM 3162 C C . MET A 1 394 ? 8.57 -30.438 2.154 1 97.69 394 MET A C 1
ATOM 3164 O O . MET A 1 394 ? 8.523 -31.078 3.213 1 97.69 394 MET A O 1
ATOM 3168 N N . LYS A 1 395 ? 9.508 -29.547 1.894 1 96.94 395 LYS A N 1
ATOM 3169 C CA . LYS A 1 395 ? 10.602 -29.297 2.828 1 96.94 395 LYS A CA 1
ATOM 3170 C C . LYS A 1 395 ? 10.086 -28.734 4.148 1 96.94 395 LYS A C 1
ATOM 3172 O O . LYS A 1 395 ? 10.586 -29.094 5.219 1 96.94 395 LYS A O 1
ATOM 3177 N N . ALA A 1 396 ? 9.07 -27.953 4.008 1 96.44 396 ALA A N 1
ATOM 3178 C CA . ALA A 1 396 ? 8.531 -27.25 5.176 1 96.44 396 ALA A CA 1
ATOM 3179 C C . ALA A 1 396 ? 7.418 -28.062 5.832 1 96.44 396 ALA A C 1
ATOM 3181 O O . ALA A 1 396 ? 6.719 -27.562 6.715 1 96.44 396 ALA A O 1
ATOM 3182 N N . LYS A 1 397 ? 7.188 -29.219 5.383 1 96.56 397 LYS A N 1
ATOM 3183 C CA . LYS A 1 397 ? 6.156 -30.109 5.922 1 96.56 397 LYS A CA 1
ATOM 3184 C C . LYS A 1 397 ? 4.781 -29.438 5.863 1 96.56 397 LYS A C 1
ATOM 3186 O O . LYS A 1 397 ? 4.043 -29.438 6.848 1 96.56 397 LYS A O 1
ATOM 3191 N N . GLY A 1 398 ? 4.566 -28.781 4.781 1 96.94 398 GLY A N 1
ATOM 3192 C CA . GLY A 1 398 ? 3.256 -28.219 4.512 1 96.94 398 GLY A CA 1
ATOM 3193 C C . GLY A 1 398 ? 3.146 -26.766 4.926 1 96.94 398 GLY A C 1
ATOM 3194 O O . GLY A 1 398 ? 2.178 -26.078 4.574 1 96.94 398 GLY A O 1
ATOM 3195 N N . HIS A 1 399 ? 4.102 -26.25 5.602 1 96 399 HIS A N 1
ATOM 3196 C CA . HIS A 1 399 ? 4.074 -24.875 6.09 1 96 399 HIS A CA 1
ATOM 3197 C C . HIS A 1 399 ? 4.34 -23.891 4.965 1 96 399 HIS A C 1
ATOM 3199 O O . HIS A 1 399 ? 4.797 -24.266 3.887 1 96 399 HIS A O 1
ATOM 3205 N N . ASN A 1 400 ? 3.92 -22.656 5.223 1 94.69 400 ASN A N 1
ATOM 3206 C CA . ASN A 1 400 ? 4.129 -21.641 4.191 1 94.69 400 ASN A CA 1
ATOM 3207 C C . ASN A 1 400 ? 5.18 -20.609 4.617 1 94.69 400 ASN A C 1
ATOM 3209 O O . ASN A 1 400 ? 5.223 -19.5 4.082 1 94.69 400 ASN A O 1
ATOM 3213 N N . ASN A 1 401 ? 5.91 -21 5.598 1 91.62 401 ASN A N 1
ATOM 3214 C CA . ASN A 1 401 ? 6.992 -20.125 6.043 1 91.62 401 ASN A CA 1
ATOM 3215 C C . ASN A 1 401 ? 8.258 -20.328 5.219 1 91.62 401 ASN A C 1
ATOM 3217 O O . ASN A 1 401 ? 9.25 -20.875 5.723 1 91.62 401 ASN A O 1
ATOM 3221 N N . PHE A 1 402 ? 8.289 -19.875 4.004 1 91.31 402 PHE A N 1
ATOM 3222 C CA . PHE A 1 402 ? 9.438 -19.922 3.111 1 91.31 402 PHE A CA 1
ATOM 3223 C C . PHE A 1 402 ? 9.344 -18.844 2.047 1 91.31 402 PHE A C 1
ATOM 3225 O O . PHE A 1 402 ? 8.266 -18.297 1.8 1 91.31 402 PHE A O 1
ATOM 3232 N N . SER A 1 403 ? 10.469 -18.484 1.512 1 87.44 403 SER A N 1
ATOM 3233 C CA . SER A 1 403 ? 10.492 -17.562 0.389 1 87.44 403 SER A CA 1
ATOM 3234 C C . SER A 1 403 ? 10.344 -18.297 -0.94 1 87.44 403 SER A C 1
ATOM 3236 O O . SER A 1 403 ? 10.859 -19.391 -1.108 1 87.44 403 SER A O 1
ATOM 3238 N N . ILE A 1 404 ? 9.625 -17.703 -1.801 1 88.25 404 ILE A N 1
ATOM 3239 C CA . ILE A 1 404 ? 9.508 -18.266 -3.137 1 88.25 404 ILE A CA 1
ATOM 3240 C C . ILE A 1 404 ? 10.891 -18.406 -3.766 1 88.25 404 ILE A C 1
ATOM 3242 O O . ILE A 1 404 ? 11.648 -17.438 -3.83 1 88.25 404 ILE A O 1
ATOM 3246 N N . PRO A 1 405 ? 11.211 -19.516 -4.199 1 87.5 405 PRO A N 1
ATOM 3247 C CA . PRO A 1 405 ? 12.555 -19.734 -4.742 1 87.5 405 PRO A CA 1
ATOM 3248 C C . PRO A 1 405 ? 12.797 -18.984 -6.047 1 87.5 405 PRO A C 1
ATOM 3250 O O . PRO A 1 405 ? 11.898 -18.875 -6.879 1 87.5 405 PRO A O 1
ATOM 3253 N N . HIS A 1 406 ? 14 -18.438 -6.113 1 85.06 406 HIS A N 1
ATOM 3254 C CA . HIS A 1 406 ? 14.438 -17.797 -7.352 1 85.06 406 HIS A CA 1
ATOM 3255 C C . HIS A 1 406 ? 15.367 -18.703 -8.141 1 85.06 406 HIS A C 1
ATOM 3257 O O . HIS A 1 406 ? 16.547 -18.844 -7.809 1 85.06 406 HIS A O 1
ATOM 3263 N N . MET A 1 407 ? 14.914 -19.25 -9.188 1 84.31 407 MET A N 1
ATOM 3264 C CA . MET A 1 407 ? 15.688 -20.234 -9.938 1 84.31 407 MET A CA 1
ATOM 3265 C C . MET A 1 407 ? 16.438 -19.578 -11.094 1 84.31 407 MET A C 1
ATOM 3267 O O . MET A 1 407 ? 17.328 -20.188 -11.695 1 84.31 407 MET A O 1
ATOM 3271 N N . GLY A 1 408 ? 16.172 -18.344 -11.336 1 86.5 408 GLY A N 1
ATOM 3272 C CA . GLY A 1 408 ? 16.781 -17.703 -12.492 1 86.5 408 GLY A CA 1
ATOM 3273 C C . GLY A 1 408 ? 16.266 -18.234 -13.812 1 86.5 408 GLY A C 1
ATOM 3274 O O . GLY A 1 408 ? 17.047 -18.547 -14.711 1 86.5 408 GLY A O 1
ATOM 3275 N N . ASN A 1 409 ? 14.992 -18.375 -13.914 1 82.62 409 ASN A N 1
ATOM 3276 C CA . ASN A 1 409 ? 14.336 -19 -15.055 1 82.62 409 ASN A CA 1
ATOM 3277 C C . ASN A 1 409 ? 14.727 -18.312 -16.359 1 82.62 409 ASN A C 1
ATOM 3279 O O . ASN A 1 409 ? 15 -19 -17.359 1 82.62 409 ASN A O 1
ATOM 3283 N N . ALA A 1 410 ? 14.789 -17.016 -16.312 1 82.81 410 ALA A N 1
ATOM 3284 C CA . ALA A 1 410 ? 15.117 -16.281 -17.531 1 82.81 410 ALA A CA 1
ATOM 3285 C C . ALA A 1 410 ? 16.516 -16.625 -18.016 1 82.81 410 ALA A C 1
ATOM 3287 O O . ALA A 1 410 ? 16.734 -16.859 -19.203 1 82.81 410 ALA A O 1
ATOM 3288 N N . HIS A 1 411 ? 17.406 -16.672 -17.078 1 80.94 411 HIS A N 1
ATOM 3289 C CA . HIS A 1 411 ? 18.781 -17 -17.422 1 80.94 411 HIS A CA 1
ATOM 3290 C C . HIS A 1 411 ? 18.906 -18.438 -17.922 1 80.94 411 HIS A C 1
ATOM 3292 O O . HIS A 1 411 ? 19.531 -18.688 -18.953 1 80.94 411 HIS A O 1
ATOM 3298 N N . LEU A 1 412 ? 18.297 -19.328 -17.234 1 83 412 LEU A N 1
ATOM 3299 C CA . LEU A 1 412 ? 18.328 -20.734 -17.625 1 83 412 LEU A CA 1
ATOM 3300 C C . LEU A 1 412 ? 17.703 -20.938 -19 1 83 412 LEU A C 1
ATOM 3302 O O . LEU A 1 412 ? 18.188 -21.766 -19.781 1 83 412 LEU A O 1
ATOM 3306 N N . GLU A 1 413 ? 16.75 -20.203 -19.234 1 84.62 413 GLU A N 1
ATOM 3307 C CA . GLU A 1 413 ? 16.078 -20.266 -20.531 1 84.62 413 GLU A CA 1
ATOM 3308 C C . GLU A 1 413 ? 17 -19.766 -21.656 1 84.62 413 GLU A C 1
ATOM 3310 O O . GLU A 1 413 ? 17.047 -20.375 -22.734 1 84.62 413 GLU A O 1
ATOM 3315 N N . ALA A 1 414 ? 17.703 -18.672 -21.406 1 80.75 414 ALA A N 1
ATOM 3316 C CA . ALA A 1 414 ? 18.578 -18.062 -22.391 1 80.75 414 ALA A CA 1
ATOM 3317 C C . ALA A 1 414 ? 19.703 -19.016 -22.797 1 80.75 414 ALA A C 1
ATOM 3319 O O . ALA A 1 414 ? 20.109 -19.047 -23.953 1 80.75 414 ALA A O 1
ATOM 3320 N N . ILE A 1 415 ? 20.125 -19.828 -21.844 1 83.81 415 ILE A N 1
ATOM 3321 C CA . ILE A 1 415 ? 21.234 -20.734 -22.141 1 83.81 415 ILE A CA 1
ATOM 3322 C C . ILE A 1 415 ? 20.688 -22.109 -22.5 1 83.81 415 ILE A C 1
ATOM 3324 O O . ILE A 1 415 ? 21.453 -23.078 -22.625 1 83.81 415 ILE A O 1
ATOM 3328 N N . GLY A 1 416 ? 19.359 -22.25 -22.562 1 79.19 416 GLY A N 1
ATOM 3329 C CA . GLY A 1 416 ? 18.719 -23.484 -23 1 79.19 416 GLY A CA 1
ATOM 3330 C C . GLY A 1 416 ? 18.734 -24.562 -21.938 1 79.19 416 GLY A C 1
ATOM 3331 O O . GLY A 1 416 ? 18.719 -25.75 -22.25 1 79.19 416 GLY A O 1
ATOM 3332 N N . MET A 1 417 ? 18.797 -24.141 -20.703 1 79.75 417 MET A N 1
ATOM 3333 C CA . MET A 1 417 ? 18.938 -25.109 -19.625 1 79.75 417 MET A CA 1
ATOM 3334 C C . MET A 1 417 ? 17.719 -25.078 -18.703 1 79.75 417 MET A C 1
ATOM 3336 O O . MET A 1 417 ? 17.75 -25.641 -17.609 1 79.75 417 MET A O 1
ATOM 3340 N N . LEU A 1 418 ? 16.75 -24.391 -19.141 1 87.56 418 LEU A N 1
ATOM 3341 C CA . LEU A 1 418 ? 15.539 -24.406 -18.328 1 87.56 418 LEU A CA 1
ATOM 3342 C C . LEU A 1 418 ? 14.859 -25.766 -18.375 1 87.56 418 LEU A C 1
ATOM 3344 O O . LEU A 1 418 ? 14.5 -26.25 -19.453 1 87.56 418 LEU A O 1
ATOM 3348 N N . PRO A 1 419 ? 14.734 -26.375 -17.234 1 87.19 419 PRO A N 1
ATOM 3349 C CA . PRO A 1 419 ? 14.102 -27.703 -17.25 1 87.19 419 PRO A CA 1
ATOM 3350 C C . PRO A 1 419 ? 12.617 -27.641 -17.609 1 87.19 419 PRO A C 1
ATOM 3352 O O . PRO A 1 419 ? 11.945 -26.656 -17.281 1 87.19 419 PRO A O 1
ATOM 3355 N N . ARG A 1 420 ? 12.195 -28.641 -18.281 1 87.44 420 ARG A N 1
ATOM 3356 C CA . ARG A 1 420 ? 10.766 -28.734 -18.578 1 87.44 420 ARG A CA 1
ATOM 3357 C C . ARG A 1 420 ? 9.969 -29 -17.297 1 87.44 420 ARG A C 1
ATOM 3359 O O . ARG A 1 420 ? 8.922 -28.375 -17.078 1 87.44 420 ARG A O 1
ATOM 3366 N N . ASN A 1 421 ? 10.5 -29.891 -16.531 1 93.81 421 ASN A N 1
ATOM 3367 C CA . ASN A 1 421 ? 9.953 -30.219 -15.211 1 93.81 421 ASN A CA 1
ATOM 3368 C C . ASN A 1 421 ? 11.055 -30.344 -14.164 1 93.81 421 ASN A C 1
ATOM 3370 O O . ASN A 1 421 ? 12.148 -30.828 -14.461 1 93.81 421 ASN A O 1
ATOM 3374 N N . LEU A 1 422 ? 10.766 -29.891 -13 1 95.19 422 LEU A N 1
ATOM 3375 C CA . LEU A 1 422 ? 11.766 -29.969 -11.93 1 95.19 422 LEU A CA 1
ATOM 3376 C C . LEU A 1 422 ? 11.859 -31.391 -11.383 1 95.19 422 LEU A C 1
ATOM 3378 O O . LEU A 1 422 ? 10.844 -32.062 -11.227 1 95.19 422 LEU A O 1
ATOM 3382 N N . MET A 1 423 ? 13.086 -31.734 -11.18 1 95.25 423 MET A N 1
ATOM 3383 C CA . MET A 1 423 ? 13.344 -33 -10.492 1 95.25 423 MET A CA 1
ATOM 3384 C C . MET A 1 423 ? 13.312 -32.812 -8.984 1 95.25 423 MET A C 1
ATOM 3386 O O . MET A 1 423 ? 13.656 -31.734 -8.477 1 95.25 423 MET A O 1
ATOM 3390 N N . VAL A 1 424 ? 12.852 -33.781 -8.352 1 96.81 424 VAL A N 1
ATOM 3391 C CA . VAL A 1 424 ? 12.781 -33.719 -6.898 1 96.81 424 VAL A CA 1
ATOM 3392 C C . VAL A 1 424 ? 13.617 -34.844 -6.285 1 96.81 424 VAL A C 1
ATOM 3394 O O . VAL A 1 424 ? 13.617 -35.969 -6.781 1 96.81 424 VAL A O 1
ATOM 3397 N N . ASP A 1 425 ? 14.305 -34.5 -5.242 1 95.12 425 ASP A N 1
ATOM 3398 C CA . ASP A 1 425 ? 15.133 -35.469 -4.52 1 95.12 425 ASP A CA 1
ATOM 3399 C C . ASP A 1 425 ? 14.281 -36.594 -3.922 1 95.12 425 ASP A C 1
ATOM 3401 O O . ASP A 1 425 ? 13.289 -36.312 -3.24 1 95.12 425 ASP A O 1
ATOM 3405 N N . GLU A 1 426 ? 14.766 -37.75 -4.176 1 94.12 426 GLU A N 1
ATOM 3406 C CA . GLU A 1 426 ? 14.031 -38.906 -3.676 1 94.12 426 GLU A CA 1
ATOM 3407 C C . GLU A 1 426 ? 13.961 -38.906 -2.15 1 94.12 426 GLU A C 1
ATOM 3409 O O . GLU A 1 426 ? 12.953 -39.312 -1.567 1 94.12 426 GLU A O 1
ATOM 3414 N N . VAL A 1 427 ? 14.984 -38.469 -1.538 1 95.31 427 VAL A N 1
ATOM 3415 C CA . VAL A 1 427 ? 15.039 -38.438 -0.081 1 95.31 427 VAL A CA 1
ATOM 3416 C C . VAL A 1 427 ? 13.961 -37.5 0.467 1 95.31 427 VAL A C 1
ATOM 3418 O O . VAL A 1 427 ? 13.289 -37.844 1.451 1 95.31 427 VAL A O 1
ATOM 3421 N N . LEU A 1 428 ? 13.805 -36.438 -0.179 1 97 428 LEU A N 1
ATOM 3422 C CA . LEU A 1 428 ? 12.789 -35.5 0.245 1 97 428 LEU A CA 1
ATOM 3423 C C . LEU A 1 428 ? 11.391 -36.062 0.104 1 97 428 LEU A C 1
ATOM 3425 O O . LEU A 1 428 ? 10.555 -35.938 0.998 1 97 428 LEU A O 1
ATOM 3429 N N . VAL A 1 429 ? 11.148 -36.719 -0.99 1 97.19 429 VAL A N 1
ATOM 3430 C CA . VAL A 1 429 ? 9.836 -37.312 -1.255 1 97.19 429 VAL A CA 1
ATOM 3431 C C . VAL A 1 429 ? 9.547 -38.406 -0.221 1 97.19 429 VAL A C 1
ATOM 3433 O O . VAL A 1 429 ? 8.453 -38.438 0.348 1 97.19 429 VAL A O 1
ATOM 3436 N N . ARG A 1 430 ? 10.547 -39.188 0.098 1 95.25 430 ARG A N 1
ATOM 3437 C CA . ARG A 1 430 ? 10.383 -40.25 1.075 1 95.25 430 ARG A CA 1
ATOM 3438 C C . ARG A 1 430 ? 10.109 -39.688 2.465 1 95.25 430 ARG A C 1
ATOM 3440 O O . ARG A 1 430 ? 9.258 -40.188 3.197 1 95.25 430 ARG A O 1
ATOM 3447 N N . GLU A 1 431 ? 10.805 -38.688 2.748 1 96.25 431 GLU A N 1
ATOM 3448 C CA . GLU A 1 431 ? 10.586 -38.031 4.039 1 96.25 431 GLU A CA 1
ATOM 3449 C C . GLU A 1 431 ? 9.156 -37.5 4.164 1 96.25 431 GLU A C 1
ATOM 3451 O O . GLU A 1 431 ? 8.531 -37.656 5.215 1 96.25 431 GLU A O 1
ATOM 3456 N N . CYS A 1 432 ? 8.68 -36.906 3.146 1 96.56 432 CYS A N 1
ATOM 3457 C CA . CYS A 1 432 ? 7.328 -36.344 3.139 1 96.56 432 CYS A CA 1
ATOM 3458 C C . CYS A 1 432 ? 6.293 -37.469 3.26 1 96.56 432 CYS A C 1
ATOM 3460 O O . CYS A 1 432 ? 5.34 -37.344 4.031 1 96.56 432 CYS A O 1
ATOM 3462 N N . VAL A 1 433 ? 6.52 -38.5 2.547 1 95.88 433 VAL A N 1
ATOM 3463 C CA . VAL A 1 433 ? 5.605 -39.656 2.566 1 95.88 433 VAL A CA 1
ATOM 3464 C C . VAL A 1 433 ? 5.605 -40.281 3.955 1 95.88 433 VAL A C 1
ATOM 3466 O O . VAL A 1 433 ? 4.543 -40.594 4.496 1 95.88 433 VAL A O 1
ATOM 3469 N N . GLU A 1 434 ? 6.766 -40.406 4.539 1 95 434 GLU A N 1
ATOM 3470 C CA . GLU A 1 434 ? 6.887 -41 5.867 1 95 434 GLU A CA 1
ATOM 3471 C C . GLU A 1 434 ? 6.188 -40.156 6.922 1 95 434 GLU A C 1
ATOM 3473 O O . GLU A 1 434 ? 5.57 -40.688 7.848 1 95 434 GLU A O 1
ATOM 3478 N N . ASN A 1 435 ? 6.328 -38.938 6.777 1 94.44 435 ASN A N 1
ATOM 3479 C CA . ASN A 1 435 ? 5.629 -38.031 7.684 1 94.44 435 ASN A CA 1
ATOM 3480 C C . ASN A 1 435 ? 4.117 -38.219 7.621 1 94.44 435 ASN A C 1
ATOM 3482 O O . ASN A 1 435 ? 3.443 -38.25 8.656 1 94.44 435 ASN A O 1
ATOM 3486 N N . LEU A 1 436 ? 3.596 -38.375 6.422 1 95.5 436 LEU A N 1
ATOM 3487 C CA . LEU A 1 436 ? 2.16 -38.562 6.23 1 95.5 436 LEU A CA 1
ATOM 3488 C C . LEU A 1 436 ? 1.716 -39.938 6.688 1 95.5 436 LEU A C 1
ATOM 3490 O O . LEU A 1 436 ? 0.604 -40.094 7.195 1 95.5 436 LEU A O 1
ATOM 3494 N N . MET A 1 437 ? 2.609 -40.938 6.531 1 93.75 437 MET A N 1
ATOM 3495 C CA . MET A 1 437 ? 2.307 -42.281 6.988 1 93.75 437 MET A CA 1
ATOM 3496 C C . MET A 1 437 ? 2.207 -42.312 8.508 1 93.75 437 MET A C 1
ATOM 3498 O O . MET A 1 437 ? 1.341 -43 9.055 1 93.75 437 MET A O 1
ATOM 3502 N N . GLU A 1 438 ? 3.043 -41.531 9.148 1 92.31 438 GLU A N 1
ATOM 3503 C CA . GLU A 1 438 ? 3.076 -41.5 10.609 1 92.31 438 GLU A CA 1
ATOM 3504 C C . GLU A 1 438 ? 1.76 -40.969 11.18 1 92.31 438 GLU A C 1
ATOM 3506 O O . GLU A 1 438 ? 1.317 -41.406 12.242 1 92.31 438 GLU A O 1
ATOM 3511 N N . ILE A 1 439 ? 1.129 -40.062 10.477 1 93.19 439 ILE A N 1
ATOM 3512 C CA . ILE A 1 439 ? -0.101 -39.469 10.992 1 93.19 439 ILE A CA 1
ATOM 3513 C C . ILE A 1 439 ? -1.307 -40.125 10.297 1 93.19 439 ILE A C 1
ATOM 3515 O O . ILE A 1 439 ? -2.428 -39.625 10.414 1 93.19 439 ILE A O 1
ATOM 3519 N N . ARG A 1 440 ? -1.186 -41.156 9.461 1 91.06 440 ARG A N 1
ATOM 3520 C CA . ARG A 1 440 ? -2.219 -41.938 8.797 1 91.06 440 ARG A CA 1
ATOM 3521 C C . ARG A 1 440 ? -3.041 -41.062 7.848 1 91.06 440 ARG A C 1
ATOM 3523 O O . ARG A 1 440 ? -4.273 -41.125 7.863 1 91.06 440 ARG A O 1
ATOM 3530 N N . GLN A 1 441 ? -2.357 -40.188 7.133 1 92 441 GLN A N 1
ATOM 3531 C CA . GLN A 1 441 ? -2.984 -39.312 6.148 1 92 441 GLN A CA 1
ATOM 3532 C C . GLN A 1 441 ? -2.404 -39.562 4.758 1 92 441 GLN A C 1
ATOM 3534 O O . GLN A 1 441 ? -1.889 -38.625 4.129 1 92 441 GLN A O 1
ATOM 3539 N N . THR A 1 442 ? -2.551 -40.781 4.234 1 90.44 442 THR A N 1
ATOM 3540 C CA . THR A 1 442 ? -1.94 -41.156 2.959 1 90.44 442 THR A CA 1
ATOM 3541 C C . THR A 1 442 ? -3.01 -41.375 1.893 1 90.44 442 THR A C 1
ATOM 3543 O O . THR A 1 442 ? -2.713 -41.875 0.809 1 90.44 442 THR A O 1
ATOM 3546 N N . GLN A 1 443 ? -4.215 -40.969 2.229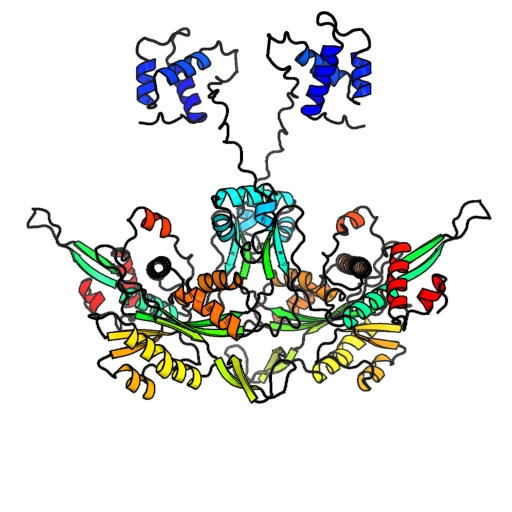 1 89.19 443 GLN A N 1
ATOM 3547 C CA . GLN A 1 443 ? -5.301 -41.188 1.276 1 89.19 443 GLN A CA 1
ATOM 3548 C C . GLN A 1 443 ? -5.027 -40.438 -0.036 1 89.19 443 GLN A C 1
ATOM 3550 O O . GLN A 1 443 ? -4.703 -39.25 -0.037 1 89.19 443 GLN A O 1
ATOM 3555 N N . GLY A 1 444 ? -5.133 -41.156 -1.147 1 88.19 444 GLY A N 1
ATOM 3556 C CA . GLY A 1 444 ? -4.961 -40.594 -2.467 1 88.19 444 GLY A CA 1
ATOM 3557 C C . GLY A 1 444 ? -3.535 -40.688 -2.98 1 88.19 444 GLY A C 1
ATOM 3558 O O . GLY A 1 444 ? -3.25 -40.281 -4.113 1 88.19 444 GLY A O 1
ATOM 3559 N N . LEU A 1 445 ? -2.633 -41.25 -2.127 1 92.62 445 LEU A N 1
ATOM 3560 C CA . LEU A 1 445 ? -1.222 -41.312 -2.494 1 92.62 445 LEU A CA 1
ATOM 3561 C C . LEU A 1 445 ? -0.768 -42.75 -2.662 1 92.62 445 LEU A C 1
ATOM 3563 O O . LEU A 1 445 ? 0.433 -43.031 -2.684 1 92.62 445 LEU A O 1
ATOM 3567 N N . GLU A 1 446 ? -1.633 -43.656 -2.801 1 91.06 446 GLU A N 1
ATOM 3568 C CA . GLU A 1 446 ? -1.344 -45.094 -2.801 1 91.06 446 GLU A CA 1
ATOM 3569 C C . GLU A 1 446 ? -0.408 -45.469 -3.945 1 91.06 446 GLU A C 1
ATOM 3571 O O . GLU A 1 446 ? 0.549 -46.219 -3.752 1 91.06 446 GLU A O 1
ATOM 3576 N N . HIS A 1 447 ? -0.725 -44.906 -5.059 1 89.5 447 HIS A N 1
ATOM 3577 C CA . HIS A 1 447 ? 0.082 -45.25 -6.23 1 89.5 447 HIS A CA 1
ATOM 3578 C C . HIS A 1 447 ? 1.528 -44.812 -6.043 1 89.5 447 HIS A C 1
ATOM 3580 O O . HIS A 1 447 ? 2.457 -45.562 -6.297 1 89.5 447 HIS A O 1
ATOM 3586 N N . LEU A 1 448 ? 1.678 -43.625 -5.559 1 90.56 448 LEU A N 1
ATOM 3587 C CA . LEU A 1 448 ? 3.012 -43.062 -5.355 1 90.56 448 LEU A CA 1
ATOM 3588 C C . LEU A 1 448 ? 3.76 -43.844 -4.27 1 90.56 448 LEU A C 1
ATOM 3590 O O . LEU A 1 448 ? 4.938 -44.156 -4.434 1 90.56 448 LEU A O 1
ATOM 3594 N N . ILE A 1 449 ? 3.096 -44.125 -3.264 1 91.56 449 ILE A N 1
ATOM 3595 C CA . ILE A 1 449 ? 3.686 -44.812 -2.117 1 91.56 449 ILE A CA 1
ATOM 3596 C C . ILE A 1 449 ? 4.145 -46.219 -2.531 1 91.56 449 ILE A C 1
ATOM 3598 O O . ILE A 1 449 ? 5.238 -46.656 -2.166 1 91.56 449 ILE A O 1
ATOM 3602 N N . ASN A 1 450 ? 3.398 -46.844 -3.402 1 89.94 450 ASN A N 1
ATOM 3603 C CA . ASN A 1 450 ? 3.752 -48.156 -3.896 1 89.94 450 ASN A CA 1
ATOM 3604 C C . ASN A 1 450 ? 4.973 -48.125 -4.812 1 89.94 450 ASN A C 1
ATOM 3606 O O . ASN A 1 450 ? 5.824 -49 -4.762 1 89.94 450 ASN A O 1
ATOM 3610 N N . GLN A 1 451 ? 5.043 -47.125 -5.566 1 89.56 451 GLN A N 1
ATOM 3611 C CA . GLN A 1 451 ? 6.168 -46.969 -6.484 1 89.56 451 GLN A CA 1
ATOM 3612 C C . GLN A 1 451 ? 7.469 -46.719 -5.727 1 89.56 451 GLN A C 1
ATOM 3614 O O . GLN A 1 451 ? 8.547 -47.062 -6.219 1 89.56 451 GLN A O 1
ATOM 3619 N N . LEU A 1 452 ? 7.336 -46.219 -4.543 1 89.75 452 LEU A N 1
ATOM 3620 C CA . LEU A 1 452 ? 8.508 -45.938 -3.734 1 89.75 452 LEU A CA 1
ATOM 3621 C C . LEU A 1 452 ? 8.914 -47.156 -2.902 1 89.75 452 LEU A C 1
ATOM 3623 O O . LEU A 1 452 ? 9.898 -47.094 -2.162 1 89.75 452 LEU A O 1
ATOM 3627 N N . GLY A 1 453 ? 8.133 -48.156 -3 1 85.25 453 GLY A N 1
ATOM 3628 C CA . GLY A 1 453 ? 8.5 -49.406 -2.352 1 85.25 453 GLY A CA 1
ATOM 3629 C C . GLY A 1 453 ? 7.84 -49.594 -0.997 1 85.25 453 GLY A C 1
ATOM 3630 O O . GLY A 1 453 ? 8.211 -50.5 -0.239 1 85.25 453 GLY A O 1
ATOM 3631 N N . TYR A 1 454 ? 6.965 -48.625 -0.737 1 87.25 454 TYR A N 1
ATOM 3632 C CA . TYR A 1 454 ? 6.262 -48.781 0.53 1 87.25 454 TYR A CA 1
ATOM 3633 C C . TYR A 1 454 ? 5.008 -49.625 0.358 1 87.25 454 TYR A C 1
ATOM 3635 O O . TYR A 1 454 ? 4.48 -49.75 -0.751 1 87.25 454 TYR A O 1
ATOM 3643 N N . ASN A 1 455 ? 4.711 -50.375 1.387 1 77.25 455 ASN A N 1
ATOM 3644 C CA . ASN A 1 455 ? 3.482 -51.188 1.366 1 77.25 455 ASN A CA 1
ATOM 3645 C C . ASN A 1 455 ? 2.346 -50.469 2.092 1 77.25 455 ASN A C 1
ATOM 3647 O O . ASN A 1 455 ? 2.506 -50.031 3.232 1 77.25 455 ASN A O 1
ATOM 3651 N N . VAL A 1 456 ? 1.419 -49.906 1.352 1 65.5 456 VAL A N 1
ATOM 3652 C CA . VAL A 1 456 ? 0.232 -49.344 1.986 1 65.5 456 VAL A CA 1
ATOM 3653 C C . VAL A 1 456 ? -0.995 -50.156 1.615 1 65.5 456 VAL A C 1
ATOM 3655 O O . VAL A 1 456 ? -1.048 -50.75 0.536 1 65.5 456 VAL A O 1
ATOM 3658 N N . MET B 1 1 ? 43.031 -18.469 -23.078 1 30.03 1 MET B N 1
ATOM 3659 C CA . MET B 1 1 ? 42.844 -18.453 -21.625 1 30.03 1 MET B CA 1
ATOM 3660 C C . MET B 1 1 ? 43.031 -17.047 -21.062 1 30.03 1 MET B C 1
ATOM 3662 O O . MET B 1 1 ? 44.031 -16.391 -21.297 1 30.03 1 MET B O 1
ATOM 3666 N N . GLY B 1 2 ? 41.969 -16.281 -21.078 1 39.31 2 GLY B N 1
ATOM 3667 C CA . GLY B 1 2 ? 42.062 -14.883 -20.703 1 39.31 2 GLY B CA 1
ATOM 3668 C C . GLY B 1 2 ? 42.812 -14.648 -19.422 1 39.31 2 GLY B C 1
ATOM 3669 O O . GLY B 1 2 ? 42.812 -15.484 -18.516 1 39.31 2 GLY B O 1
ATOM 3670 N N . ALA B 1 3 ? 44 -13.969 -19.406 1 43.25 3 ALA B N 1
ATOM 3671 C CA . ALA B 1 3 ? 44.906 -13.617 -18.328 1 43.25 3 ALA B CA 1
ATOM 3672 C C . ALA B 1 3 ? 44.156 -13.125 -17.094 1 43.25 3 ALA B C 1
ATOM 3674 O O . ALA B 1 3 ? 43.344 -12.219 -17.188 1 43.25 3 ALA B O 1
ATOM 3675 N N . THR B 1 4 ? 43.812 -14 -16.172 1 51.69 4 THR B N 1
ATOM 3676 C CA . THR B 1 4 ? 43.156 -13.727 -14.906 1 51.69 4 THR B CA 1
ATOM 3677 C C . THR B 1 4 ? 43.844 -12.586 -14.172 1 51.69 4 THR B C 1
ATOM 3679 O O . THR B 1 4 ? 45.062 -12.594 -14.016 1 51.69 4 THR B O 1
ATOM 3682 N N . CYS B 1 5 ? 43.406 -11.344 -14.336 1 56.88 5 CYS B N 1
ATOM 3683 C CA . CYS B 1 5 ? 43.906 -10.148 -13.672 1 56.88 5 CYS B CA 1
ATOM 3684 C C . CYS B 1 5 ? 44 -10.359 -12.164 1 56.88 5 CYS B C 1
ATOM 3686 O O . CYS B 1 5 ? 43.031 -10.812 -11.539 1 56.88 5 CYS B O 1
ATOM 3688 N N . LEU B 1 6 ? 45.188 -10.477 -11.625 1 67.81 6 LEU B N 1
ATOM 3689 C CA . LEU B 1 6 ? 45.438 -10.641 -10.203 1 67.81 6 LEU B CA 1
ATOM 3690 C C . LEU B 1 6 ? 44.906 -9.469 -9.406 1 67.81 6 LEU B C 1
ATOM 3692 O O . LEU B 1 6 ? 45 -8.312 -9.828 1 67.81 6 LEU B O 1
ATOM 3696 N N . SER B 1 7 ? 44.125 -9.734 -8.414 1 70.81 7 SER B N 1
ATOM 3697 C CA . SER B 1 7 ? 43.688 -8.695 -7.48 1 70.81 7 SER B CA 1
ATOM 3698 C C . SER B 1 7 ? 44.875 -7.988 -6.848 1 70.81 7 SER B C 1
ATOM 3700 O O . SER B 1 7 ? 46.031 -8.469 -6.938 1 70.81 7 SER B O 1
ATOM 3702 N N . GLU B 1 8 ? 44.625 -6.746 -6.352 1 69.31 8 GLU B N 1
ATOM 3703 C CA . GLU B 1 8 ? 45.719 -6.012 -5.691 1 69.31 8 GLU B CA 1
ATOM 3704 C C . GLU B 1 8 ? 46.344 -6.844 -4.586 1 69.31 8 GLU B C 1
ATOM 3706 O O . GLU B 1 8 ? 47.562 -6.809 -4.398 1 69.31 8 GLU B O 1
ATOM 3711 N N . LYS B 1 9 ? 45.469 -7.527 -4.004 1 75.25 9 LYS B N 1
ATOM 3712 C CA . LYS B 1 9 ? 46 -8.398 -2.961 1 75.25 9 LYS B CA 1
ATOM 3713 C C . LYS B 1 9 ? 46.875 -9.508 -3.561 1 75.25 9 LYS B C 1
ATOM 3715 O O . LYS B 1 9 ? 47.906 -9.844 -3.012 1 75.25 9 LYS B O 1
ATOM 3720 N N . GLY B 1 10 ? 46.469 -10.023 -4.676 1 77.19 10 GLY B N 1
ATOM 3721 C CA . GLY B 1 10 ? 47.219 -11.047 -5.359 1 77.19 10 GLY B CA 1
ATOM 3722 C C . GLY B 1 10 ? 48.562 -10.547 -5.859 1 77.19 10 GLY B C 1
ATOM 3723 O O . GLY B 1 10 ? 49.594 -11.242 -5.73 1 77.19 10 GLY B O 1
ATOM 3724 N N . ARG B 1 11 ? 48.594 -9.375 -6.348 1 79.88 11 ARG B N 1
ATOM 3725 C CA . ARG B 1 11 ? 49.812 -8.766 -6.832 1 79.88 11 ARG B CA 1
ATOM 3726 C C . ARG B 1 11 ? 50.812 -8.57 -5.695 1 79.88 11 ARG B C 1
ATOM 3728 O O . ARG B 1 11 ? 52 -8.805 -5.867 1 79.88 11 ARG B O 1
ATOM 3735 N N . HIS B 1 12 ? 50.25 -8.148 -4.574 1 79.06 12 HIS B N 1
ATOM 3736 C CA . HIS B 1 12 ? 51.094 -7.969 -3.406 1 79.06 12 HIS B CA 1
ATOM 3737 C C . HIS B 1 12 ? 51.688 -9.289 -2.951 1 79.06 12 HIS B C 1
ATOM 3739 O O . HIS B 1 12 ? 52.875 -9.359 -2.609 1 79.06 12 HIS B O 1
ATOM 3745 N N . GLU B 1 13 ? 50.844 -10.258 -3.004 1 81.5 13 GLU B N 1
ATOM 3746 C CA . GLU B 1 13 ? 51.344 -11.578 -2.602 1 81.5 13 GLU B CA 1
ATOM 3747 C C . GLU B 1 13 ? 52.469 -12.055 -3.533 1 81.5 13 GLU B C 1
ATOM 3749 O O . GLU B 1 13 ? 53.469 -12.625 -3.078 1 81.5 13 GLU B O 1
ATOM 3754 N N . VAL B 1 14 ? 52.281 -11.812 -4.727 1 84.5 14 VAL B N 1
ATOM 3755 C CA . VAL B 1 14 ? 53.281 -12.188 -5.707 1 84.5 14 VAL B CA 1
ATOM 3756 C C . VAL B 1 14 ? 54.562 -11.383 -5.477 1 84.5 14 VAL B C 1
ATOM 3758 O O . VAL B 1 14 ? 55.656 -11.922 -5.52 1 84.5 14 VAL B O 1
ATOM 3761 N N . GLY B 1 15 ? 54.438 -10.125 -5.246 1 82.12 15 GLY B N 1
ATOM 3762 C CA . GLY B 1 15 ? 55.562 -9.273 -4.98 1 82.12 15 GLY B CA 1
ATOM 3763 C C . GLY B 1 15 ? 56.375 -9.719 -3.777 1 82.12 15 GLY B C 1
ATOM 3764 O O . GLY B 1 15 ? 57.625 -9.773 -3.834 1 82.12 15 GLY B O 1
ATOM 3765 N N . VAL B 1 16 ? 55.656 -10.031 -2.744 1 79.75 16 VAL B N 1
ATOM 3766 C CA . VAL B 1 16 ? 56.312 -10.484 -1.522 1 79.75 16 VAL B CA 1
ATOM 3767 C C . VAL B 1 16 ? 57.031 -11.812 -1.781 1 79.75 16 VAL B C 1
ATOM 3769 O O . VAL B 1 16 ? 58.156 -12.016 -1.331 1 79.75 16 VAL B O 1
ATOM 3772 N N . TYR B 1 17 ? 56.438 -12.711 -2.486 1 83.5 17 TYR B N 1
ATOM 3773 C CA . TYR B 1 17 ? 57.031 -14 -2.834 1 83.5 17 TYR B CA 1
ATOM 3774 C C . TYR B 1 17 ? 58.312 -13.82 -3.635 1 83.5 17 TYR B C 1
ATOM 3776 O O . TYR B 1 17 ? 59.312 -14.484 -3.361 1 83.5 17 TYR B O 1
ATOM 3784 N N . LEU B 1 18 ? 58.281 -12.914 -4.535 1 85.12 18 LEU B N 1
ATOM 3785 C CA . LEU B 1 18 ? 59.438 -12.664 -5.387 1 85.12 18 LEU B CA 1
ATOM 3786 C C . LEU B 1 18 ? 60.594 -12.055 -4.578 1 85.12 18 LEU B C 1
ATOM 3788 O O . LEU B 1 18 ? 61.75 -12.398 -4.785 1 85.12 18 LEU B O 1
ATOM 3792 N N . LEU B 1 19 ? 60.219 -11.227 -3.684 1 80.06 19 LEU B N 1
ATOM 3793 C CA . LEU B 1 19 ? 61.219 -10.609 -2.836 1 80.06 19 LEU B CA 1
ATOM 3794 C C . LEU B 1 19 ? 61.906 -11.641 -1.93 1 80.06 19 LEU B C 1
ATOM 3796 O O . LEU B 1 19 ? 63.094 -11.578 -1.675 1 80.06 19 LEU B O 1
ATOM 3800 N N . GLN B 1 20 ? 61.094 -12.539 -1.487 1 80.94 20 GLN B N 1
ATOM 3801 C CA . GLN B 1 20 ? 61.625 -13.602 -0.635 1 80.94 20 GLN B CA 1
ATOM 3802 C C . GLN B 1 20 ? 62.562 -14.516 -1.412 1 80.94 20 GLN B C 1
ATOM 3804 O O . GLN B 1 20 ? 63.5 -15.07 -0.845 1 80.94 20 GLN B O 1
ATOM 3809 N N . GLN B 1 21 ? 62.344 -14.625 -2.699 1 80.62 21 GLN B N 1
ATOM 3810 C CA . GLN B 1 21 ? 63.156 -15.516 -3.52 1 80.62 21 GLN B CA 1
ATOM 3811 C C . GLN B 1 21 ? 64.375 -14.781 -4.117 1 80.62 21 GLN B C 1
ATOM 3813 O O . GLN B 1 21 ? 65.188 -15.383 -4.785 1 80.62 21 GLN B O 1
ATOM 3818 N N . SER B 1 22 ? 64.375 -13.492 -3.898 1 79.5 22 SER B N 1
ATOM 3819 C CA . SER B 1 22 ? 65.438 -12.68 -4.453 1 79.5 22 SER B CA 1
ATOM 3820 C C . SER B 1 22 ? 66.625 -12.68 -3.537 1 79.5 22 SER B C 1
ATOM 3822 O O . SER B 1 22 ? 66.5 -12.695 -2.311 1 79.5 22 SER B O 1
ATOM 3824 N N . VAL B 1 23 ? 67.812 -13.016 -4.156 1 77.5 23 VAL B N 1
ATOM 3825 C CA . VAL B 1 23 ? 69.062 -12.922 -3.447 1 77.5 23 VAL B CA 1
ATOM 3826 C C . VAL B 1 23 ? 69.875 -11.711 -3.949 1 77.5 23 VAL B C 1
ATOM 3828 O O . VAL B 1 23 ? 70.188 -11.641 -5.129 1 77.5 23 VAL B O 1
ATOM 3831 N N . ASN B 1 24 ? 70.188 -10.633 -3.109 1 73.38 24 ASN B N 1
ATOM 3832 C CA . ASN B 1 24 ? 70.938 -9.398 -3.404 1 73.38 24 ASN B CA 1
ATOM 3833 C C . ASN B 1 24 ? 70.312 -8.625 -4.551 1 73.38 24 ASN B C 1
ATOM 3835 O O . ASN B 1 24 ? 71 -8.109 -5.422 1 73.38 24 ASN B O 1
ATOM 3839 N N . GLY B 1 25 ? 68.875 -8.539 -4.602 1 73.06 25 GLY B N 1
ATOM 3840 C CA . GLY B 1 25 ? 68.125 -7.758 -5.578 1 73.06 25 GLY B CA 1
ATOM 3841 C C . GLY B 1 25 ? 68 -8.453 -6.922 1 73.06 25 GLY B C 1
ATOM 3842 O O . GLY B 1 25 ? 67.5 -7.867 -7.883 1 73.06 25 GLY B O 1
ATOM 3843 N N . LYS B 1 26 ? 68.5 -9.633 -6.988 1 79.25 26 LYS B N 1
ATOM 3844 C CA . LYS B 1 26 ? 68.438 -10.375 -8.242 1 79.25 26 LYS B CA 1
ATOM 3845 C C . LYS B 1 26 ? 67.688 -11.672 -8.078 1 79.25 26 LYS B C 1
ATOM 3847 O O . LYS B 1 26 ? 67.75 -12.344 -7.051 1 79.25 26 LYS B O 1
ATOM 3852 N N . LEU B 1 27 ? 66.75 -11.992 -9.008 1 81.94 27 LEU B N 1
ATOM 3853 C CA . LEU B 1 27 ? 65.938 -13.219 -8.977 1 81.94 27 LEU B CA 1
ATOM 3854 C C . LEU B 1 27 ? 66.75 -14.367 -9.625 1 81.94 27 LEU B C 1
ATOM 3856 O O . LEU B 1 27 ? 67.438 -14.18 -10.633 1 81.94 27 LEU B O 1
ATOM 3860 N N . ALA B 1 28 ? 66.875 -15.508 -8.836 1 80.31 28 ALA B N 1
ATOM 3861 C CA . ALA B 1 28 ? 67.562 -16.672 -9.406 1 80.31 28 ALA B CA 1
ATOM 3862 C C . ALA B 1 28 ? 66.875 -17.094 -10.719 1 80.31 28 ALA B C 1
ATOM 3864 O O . ALA B 1 28 ? 65.75 -16.75 -10.984 1 80.31 28 ALA B O 1
ATOM 3865 N N . ARG B 1 29 ? 67.688 -17.594 -11.633 1 79.69 29 ARG B N 1
ATOM 3866 C CA . ARG B 1 29 ? 67.188 -18.062 -12.938 1 79.69 29 ARG B CA 1
ATOM 3867 C C . ARG B 1 29 ? 66 -19.016 -12.781 1 79.69 29 ARG B C 1
ATOM 3869 O O . ARG B 1 29 ? 66.062 -19.906 -11.93 1 79.69 29 ARG B O 1
ATOM 3876 N N . GLY B 1 30 ? 64.875 -18.828 -13.438 1 83.31 30 GLY B N 1
ATOM 3877 C CA . GLY B 1 30 ? 63.719 -19.734 -13.461 1 83.31 30 GLY B CA 1
ATOM 3878 C C . GLY B 1 30 ? 62.625 -19.328 -12.492 1 83.31 30 GLY B C 1
ATOM 3879 O O . GLY B 1 30 ? 61.5 -19.875 -12.539 1 83.31 30 GLY B O 1
ATOM 3880 N N . VAL B 1 31 ? 62.969 -18.422 -11.523 1 87.81 31 VAL B N 1
ATOM 3881 C CA . VAL B 1 31 ? 62.031 -18.047 -10.477 1 87.81 31 VAL B CA 1
ATOM 3882 C C . VAL B 1 31 ? 60.844 -17.312 -11.094 1 87.81 31 VAL B C 1
ATOM 3884 O O . VAL B 1 31 ? 59.688 -17.5 -10.672 1 87.81 31 VAL B O 1
ATOM 3887 N N . MET B 1 32 ? 61.125 -16.531 -12.047 1 86.06 32 MET B N 1
ATOM 3888 C CA . MET B 1 32 ? 60.062 -15.781 -12.711 1 86.06 32 MET B CA 1
ATOM 3889 C C . MET B 1 32 ? 59.062 -16.719 -13.398 1 86.06 32 MET B C 1
ATOM 3891 O O . MET B 1 32 ? 57.844 -16.531 -13.312 1 86.06 32 MET B O 1
ATOM 3895 N N . THR B 1 33 ? 59.594 -17.781 -14.023 1 86.38 33 THR B N 1
ATOM 3896 C CA . THR B 1 33 ? 58.781 -18.766 -14.711 1 86.38 33 THR B CA 1
ATOM 3897 C C . THR B 1 33 ? 58 -19.609 -13.711 1 86.38 33 THR B C 1
ATOM 3899 O O . THR B 1 33 ? 56.812 -19.922 -13.938 1 86.38 33 THR B O 1
ATOM 3902 N N . GLU B 1 34 ? 58.625 -19.875 -12.672 1 87.25 34 GLU B N 1
ATOM 3903 C CA . GLU B 1 34 ? 57.969 -20.641 -11.609 1 87.25 34 GLU B CA 1
ATOM 3904 C C . GLU B 1 34 ? 56.844 -19.859 -10.961 1 87.25 34 GLU B C 1
ATOM 3906 O O . GLU B 1 34 ? 55.781 -20.406 -10.672 1 87.25 34 GLU B O 1
ATOM 3911 N N . THR B 1 35 ? 57.125 -18.609 -10.68 1 87.44 35 THR B N 1
ATOM 3912 C CA . THR B 1 35 ? 56.125 -17.75 -10.086 1 87.44 35 THR B CA 1
ATOM 3913 C C . THR B 1 35 ? 54.938 -17.578 -11.023 1 87.44 35 THR B C 1
ATOM 3915 O O . THR B 1 35 ? 53.781 -17.594 -10.578 1 87.44 35 THR B O 1
ATOM 3918 N N . ALA B 1 36 ? 55.125 -17.422 -12.266 1 86.94 36 ALA B N 1
ATOM 3919 C CA . ALA B 1 36 ? 54.062 -17.297 -13.281 1 86.94 36 ALA B CA 1
ATOM 3920 C C . ALA B 1 36 ? 53.188 -18.547 -13.305 1 86.94 36 ALA B C 1
ATOM 3922 O O . ALA B 1 36 ? 51.969 -18.438 -13.414 1 86.94 36 ALA B O 1
ATOM 3923 N N . ALA B 1 37 ? 53.844 -19.641 -13.148 1 84.12 37 ALA B N 1
ATOM 3924 C CA . ALA B 1 37 ? 53.125 -20.906 -13.133 1 84.12 37 ALA B CA 1
ATOM 3925 C C . ALA B 1 37 ? 52.312 -21.062 -11.844 1 84.12 37 ALA B C 1
ATOM 3927 O O . ALA B 1 37 ? 51.156 -21.5 -11.867 1 84.12 37 ALA B O 1
ATOM 3928 N N . LYS B 1 38 ? 52.906 -20.641 -10.75 1 86.25 38 LYS B N 1
ATOM 3929 C CA . LYS B 1 38 ? 52.312 -20.797 -9.43 1 86.25 38 LYS B CA 1
ATOM 3930 C C . LYS B 1 38 ? 51.031 -19.969 -9.312 1 86.25 38 LYS B C 1
ATOM 3932 O O . LYS B 1 38 ? 50.031 -20.438 -8.75 1 86.25 38 LYS B O 1
ATOM 3937 N N . TRP B 1 39 ? 51.094 -18.781 -9.758 1 84.31 39 TRP B N 1
ATOM 3938 C CA . TRP B 1 39 ? 49.938 -17.875 -9.625 1 84.31 39 TRP B CA 1
ATOM 3939 C C . TRP B 1 39 ? 49.125 -17.828 -10.914 1 84.31 39 TRP B C 1
ATOM 3941 O O . TRP B 1 39 ? 48.219 -17.031 -11.039 1 84.31 39 TRP B O 1
ATOM 3951 N N . SER B 1 40 ? 49.5 -18.672 -11.984 1 81.75 40 SER B N 1
ATOM 3952 C CA . SER B 1 40 ? 48.844 -18.734 -13.281 1 81.75 40 SER B CA 1
ATOM 3953 C C . SER B 1 40 ? 48.719 -17.359 -13.922 1 81.75 40 SER B C 1
ATOM 3955 O O . SER B 1 40 ? 47.656 -16.938 -14.352 1 81.75 40 SER B O 1
ATOM 3957 N N . ILE B 1 41 ? 49.844 -16.625 -13.922 1 81.94 41 ILE B N 1
ATOM 3958 C CA . ILE B 1 41 ? 49.938 -15.32 -14.57 1 81.94 41 ILE B CA 1
ATOM 3959 C C . ILE B 1 41 ? 51.062 -15.336 -15.586 1 81.94 41 ILE B C 1
ATOM 3961 O O . ILE B 1 41 ? 51.906 -16.25 -15.586 1 81.94 41 ILE B O 1
ATOM 3965 N N . SER B 1 42 ? 51 -14.336 -16.453 1 81.88 42 SER B N 1
ATOM 3966 C CA . SER B 1 42 ? 52.031 -14.281 -17.5 1 81.88 42 SER B CA 1
ATOM 3967 C C . SER B 1 42 ? 53.375 -13.883 -16.922 1 81.88 42 SER B C 1
ATOM 3969 O O . SER B 1 42 ? 53.469 -13.195 -15.906 1 81.88 42 SER B O 1
ATOM 3971 N N . ARG B 1 43 ? 54.438 -14.328 -17.531 1 84.44 43 ARG B N 1
ATOM 3972 C CA . ARG B 1 43 ? 55.812 -13.969 -17.141 1 84.44 43 ARG B CA 1
ATOM 3973 C C . ARG B 1 43 ? 56 -12.453 -17.188 1 84.44 43 ARG B C 1
ATOM 3975 O O . ARG B 1 43 ? 56.781 -11.898 -16.391 1 84.44 43 ARG B O 1
ATOM 3982 N N . ARG B 1 44 ? 55.312 -11.852 -18.078 1 83.25 44 ARG B N 1
ATOM 3983 C CA . ARG B 1 44 ? 55.406 -10.398 -18.203 1 83.25 44 ARG B CA 1
ATOM 3984 C C . ARG B 1 44 ? 54.844 -9.703 -16.969 1 83.25 44 ARG B C 1
ATOM 3986 O O . ARG B 1 44 ? 55.469 -8.742 -16.469 1 83.25 44 ARG B O 1
ATOM 3993 N N . THR B 1 45 ? 53.719 -10.234 -16.531 1 80.19 45 THR B N 1
ATOM 3994 C CA . THR B 1 45 ? 53.125 -9.656 -15.328 1 80.19 45 THR B CA 1
ATOM 3995 C C . THR B 1 45 ? 54.031 -9.852 -14.117 1 80.19 45 THR B C 1
ATOM 3997 O O . THR B 1 45 ? 54.188 -8.945 -13.297 1 80.19 45 THR B O 1
ATOM 4000 N N . VAL B 1 46 ? 54.562 -10.977 -14.07 1 86.38 46 VAL B N 1
ATOM 4001 C CA . VAL B 1 46 ? 55.5 -11.242 -12.992 1 86.38 46 VAL B CA 1
ATOM 4002 C C . VAL B 1 46 ? 56.688 -10.281 -13.086 1 86.38 46 VAL B C 1
ATOM 4004 O O . VAL B 1 46 ? 57.125 -9.734 -12.078 1 86.38 46 VAL B O 1
ATOM 4007 N N . GLY B 1 47 ? 57.25 -10.156 -14.297 1 83.69 47 GLY B N 1
ATOM 4008 C CA . GLY B 1 47 ? 58.344 -9.227 -14.516 1 83.69 47 GLY B CA 1
ATOM 4009 C C . GLY B 1 47 ? 58 -7.805 -14.109 1 83.69 47 GLY B C 1
ATOM 4010 O O . GLY B 1 47 ? 58.812 -7.117 -13.508 1 83.69 47 GLY B O 1
ATOM 4011 N N . GLU B 1 48 ? 56.75 -7.379 -14.438 1 81.81 48 GLU B N 1
ATOM 4012 C CA . GLU B 1 48 ? 56.312 -6.039 -14.07 1 81.81 48 GLU B CA 1
ATOM 4013 C C . GLU B 1 48 ? 56.25 -5.875 -12.555 1 81.81 48 GLU B C 1
ATOM 4015 O O . GLU B 1 48 ? 56.625 -4.84 -12.016 1 81.81 48 GLU B O 1
ATOM 4020 N N . ILE B 1 49 ? 55.688 -6.836 -11.93 1 81.81 49 ILE B N 1
ATOM 4021 C CA . ILE B 1 49 ? 55.562 -6.82 -10.469 1 81.81 49 ILE B CA 1
ATOM 4022 C C . ILE B 1 49 ? 56.969 -6.801 -9.852 1 81.81 49 ILE B C 1
ATOM 4024 O O . ILE B 1 49 ? 57.219 -6.07 -8.891 1 81.81 49 ILE B O 1
ATOM 4028 N N . TRP B 1 50 ? 57.812 -7.523 -10.453 1 84.44 50 TRP B N 1
ATOM 4029 C CA . TRP B 1 50 ? 59.188 -7.586 -9.945 1 84.44 50 TRP B CA 1
ATOM 4030 C C . TRP B 1 50 ? 59.875 -6.238 -10.102 1 84.44 50 TRP B C 1
ATOM 4032 O O . TRP B 1 50 ? 60.562 -5.773 -9.188 1 84.44 50 TRP B O 1
ATOM 4042 N N . LYS B 1 51 ? 59.719 -5.688 -11.211 1 81.75 51 LYS B N 1
ATOM 4043 C CA . LYS B 1 51 ? 60.344 -4.383 -11.461 1 81.75 51 LYS B CA 1
ATOM 4044 C C . LYS B 1 51 ? 59.875 -3.357 -10.43 1 81.75 51 LYS B C 1
ATOM 4046 O O . LYS B 1 51 ? 60.656 -2.51 -10 1 81.75 51 LYS B O 1
ATOM 4051 N N . LEU B 1 52 ? 58.625 -3.516 -10.047 1 78.44 52 LEU B N 1
ATOM 4052 C CA . LEU B 1 52 ? 58.094 -2.598 -9.062 1 78.44 52 LEU B CA 1
ATOM 4053 C C . LEU B 1 52 ? 58.562 -2.963 -7.656 1 78.44 52 LEU B C 1
ATOM 4055 O O . LEU B 1 52 ? 58.875 -2.08 -6.852 1 78.44 52 LEU B O 1
ATOM 4059 N N . ALA B 1 53 ? 58.594 -4.188 -7.438 1 78.19 53 ALA B N 1
ATOM 4060 C CA . ALA B 1 53 ? 58.938 -4.691 -6.113 1 78.19 53 ALA B CA 1
ATOM 4061 C C . ALA B 1 53 ? 60.438 -4.523 -5.84 1 78.19 53 ALA B C 1
ATOM 4063 O O . ALA B 1 53 ? 60.844 -4.344 -4.691 1 78.19 53 ALA B O 1
ATOM 4064 N N . SER B 1 54 ? 61.219 -4.719 -6.914 1 73.25 54 SER B N 1
ATOM 4065 C CA . SER B 1 54 ? 62.688 -4.699 -6.746 1 73.25 54 SER B CA 1
ATOM 4066 C C . SER B 1 54 ? 63.188 -3.275 -6.586 1 73.25 54 SER B C 1
ATOM 4068 O O . SER B 1 54 ? 64.375 -3.066 -6.328 1 73.25 54 SER B O 1
ATOM 4070 N N . LYS B 1 55 ? 62.375 -2.332 -6.828 1 70.62 55 LYS B N 1
ATOM 4071 C CA . LYS B 1 55 ? 62.844 -0.966 -6.602 1 70.62 55 LYS B CA 1
ATOM 4072 C C . LYS B 1 55 ? 63.281 -0.769 -5.152 1 70.62 55 LYS B C 1
ATOM 4074 O O . LYS B 1 55 ? 62.688 -1.365 -4.238 1 70.62 55 LYS B O 1
ATOM 4079 N N . PRO B 1 56 ? 64.562 -0.247 -4.996 1 57.69 56 PRO B N 1
ATOM 4080 C CA . PRO B 1 56 ? 65.125 -0.124 -3.652 1 57.69 56 PRO B CA 1
ATOM 4081 C C . PRO B 1 56 ? 64.125 0.419 -2.637 1 57.69 56 PRO B C 1
ATOM 4083 O O . PRO B 1 56 ? 63.438 1.423 -2.898 1 57.69 56 PRO B O 1
ATOM 4086 N N . LEU B 1 57 ? 63.438 -0.553 -1.942 1 52.53 57 LEU B N 1
ATOM 4087 C CA . LEU B 1 57 ? 62.562 -0.162 -0.864 1 52.53 57 LEU B CA 1
ATOM 4088 C C . LEU B 1 57 ? 63.281 0.654 0.192 1 52.53 57 LEU B C 1
ATOM 4090 O O . LEU B 1 57 ? 64.375 0.3 0.591 1 52.53 57 LEU B O 1
ATOM 4094 N N . LEU B 1 58 ? 63.062 1.883 0.155 1 44.16 58 LEU B N 1
ATOM 4095 C CA . LEU B 1 58 ? 63.594 2.508 1.371 1 44.16 58 LEU B CA 1
ATOM 4096 C C . LEU B 1 58 ? 63.156 1.73 2.607 1 44.16 58 LEU B C 1
ATOM 4098 O O . LEU B 1 58 ? 62.125 1.055 2.586 1 44.16 58 LEU B O 1
ATOM 4102 N N . VAL B 1 59 ? 63.844 1.7 3.648 1 43.5 59 VAL B N 1
ATOM 4103 C CA . VAL B 1 59 ? 63.625 1.13 4.973 1 43.5 59 VAL B CA 1
ATOM 4104 C C . VAL B 1 59 ? 62.219 1.536 5.473 1 43.5 59 VAL B C 1
ATOM 4106 O O . VAL B 1 59 ? 61.906 2.727 5.539 1 43.5 59 VAL B O 1
ATOM 4109 N N . GLY B 1 60 ? 61.156 0.568 5.586 1 48.19 60 GLY B N 1
ATOM 4110 C CA . GLY B 1 60 ? 59.812 0.718 6.156 1 48.19 60 GLY B CA 1
ATOM 4111 C C . GLY B 1 60 ? 58.719 0.784 5.105 1 48.19 60 GLY B C 1
ATOM 4112 O O . GLY B 1 60 ? 57.562 0.862 5.441 1 48.19 60 GLY B O 1
ATOM 4113 N N . GLN B 1 61 ? 59.125 1.148 3.891 1 52.31 61 GLN B N 1
ATOM 4114 C CA . GLN B 1 61 ? 58.062 1.367 2.908 1 52.31 61 GLN B CA 1
ATOM 4115 C C . GLN B 1 61 ? 57.594 0.047 2.307 1 52.31 61 GLN B C 1
ATOM 4117 O O . GLN B 1 61 ? 58.406 -0.829 2 1 52.31 61 GLN B O 1
ATOM 4122 N N . LYS B 1 62 ? 56.375 -0.241 2.49 1 56.09 62 LYS B N 1
ATOM 4123 C CA . LYS B 1 62 ? 55.781 -1.426 1.896 1 56.09 62 LYS B CA 1
ATOM 4124 C C . LYS B 1 62 ? 55.906 -1.406 0.376 1 56.09 62 LYS B C 1
ATOM 4126 O O . LYS B 1 62 ? 55.906 -0.338 -0.239 1 56.09 62 LYS B O 1
ATOM 4131 N N . CYS B 1 63 ? 56.312 -2.525 -0.239 1 57.44 63 CYS B N 1
ATOM 4132 C CA . CYS B 1 63 ? 56.438 -2.727 -1.677 1 57.44 63 CYS B CA 1
ATOM 4133 C C . CYS B 1 63 ? 55.125 -2.432 -2.398 1 57.44 63 CYS B C 1
ATOM 4135 O O . CYS B 1 63 ? 54.094 -2.979 -2.045 1 57.44 63 CYS B O 1
ATOM 4137 N N . ASP B 1 64 ? 54.969 -1.221 -2.953 1 60.88 64 ASP B N 1
ATOM 4138 C CA . ASP B 1 64 ? 53.75 -0.864 -3.695 1 60.88 64 ASP B CA 1
ATOM 4139 C C . ASP B 1 64 ? 53.719 -1.58 -5.043 1 60.88 64 ASP B C 1
ATOM 4141 O O . ASP B 1 64 ? 54.375 -1.174 -5.992 1 60.88 64 ASP B O 1
ATOM 4145 N N . VAL B 1 65 ? 53.312 -2.752 -5.176 1 66.81 65 VAL B N 1
ATOM 4146 C CA . VAL B 1 65 ? 53.219 -3.535 -6.402 1 66.81 65 VAL B CA 1
ATOM 4147 C C . VAL B 1 65 ? 51.812 -3.357 -7 1 66.81 65 VAL B C 1
ATOM 4149 O O . VAL B 1 65 ? 51.312 -4.234 -7.707 1 66.81 65 VAL B O 1
ATOM 4152 N N . LYS B 1 66 ? 51.156 -2.191 -6.676 1 62.5 66 LYS B N 1
ATOM 4153 C CA . LYS B 1 66 ? 49.812 -1.938 -7.16 1 62.5 66 LYS B CA 1
ATOM 4154 C C . LYS B 1 66 ? 49.781 -1.88 -8.68 1 62.5 66 LYS B C 1
ATOM 4156 O O . LYS B 1 66 ? 50.719 -1.438 -9.32 1 62.5 66 LYS B O 1
ATOM 4161 N N . SER B 1 67 ? 48.906 -2.568 -9.367 1 60.09 67 SER B N 1
ATOM 4162 C CA . SER B 1 67 ? 48.719 -2.455 -10.805 1 60.09 67 SER B CA 1
ATOM 4163 C C . SER B 1 67 ? 48.531 -0.999 -11.227 1 60.09 67 SER B C 1
ATOM 4165 O O . SER B 1 67 ? 47.938 -0.203 -10.5 1 60.09 67 SER B O 1
ATOM 4167 N N . LYS B 1 68 ? 49.406 -0.421 -12.086 1 51.47 68 LYS B N 1
ATOM 4168 C CA . LYS B 1 68 ? 49.219 0.929 -12.609 1 51.47 68 LYS B CA 1
ATOM 4169 C C . LYS B 1 68 ? 47.969 1.031 -13.461 1 51.47 68 LYS B C 1
ATOM 4171 O O . LYS B 1 68 ? 47.75 2.033 -14.148 1 51.47 68 LYS B O 1
ATOM 4176 N N . ARG B 1 69 ? 47.469 -0.098 -13.742 1 47.69 69 ARG B N 1
ATOM 4177 C CA . ARG B 1 69 ? 46.219 -0.053 -14.531 1 47.69 69 ARG B CA 1
ATOM 4178 C C . ARG B 1 69 ? 45.281 1.001 -13.992 1 47.69 69 ARG B C 1
ATOM 4180 O O . ARG B 1 69 ? 45.062 1.089 -12.781 1 47.69 69 ARG B O 1
ATOM 4187 N N . ILE B 1 70 ? 45.375 2.164 -14.703 1 44.34 70 ILE B N 1
ATOM 4188 C CA . ILE B 1 70 ? 44.375 3.156 -14.352 1 44.34 70 ILE B CA 1
ATOM 4189 C C . ILE B 1 70 ? 43.031 2.463 -14.086 1 44.34 70 ILE B C 1
ATOM 4191 O O . ILE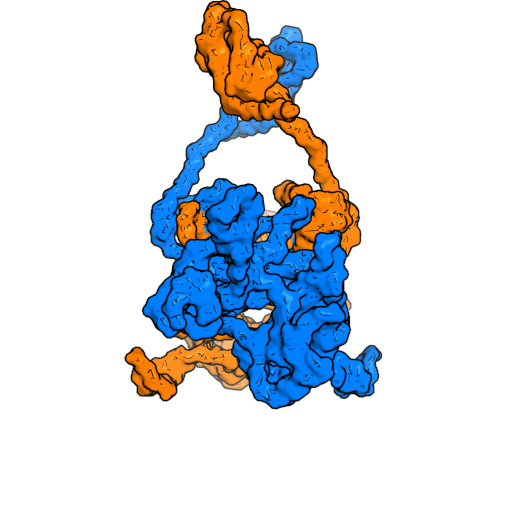 B 1 70 ? 42.719 1.451 -14.719 1 44.34 70 ILE B O 1
ATOM 4195 N N . GLY B 1 71 ? 42.719 2.543 -12.836 1 45.38 71 GLY B N 1
ATOM 4196 C CA . GLY B 1 71 ? 41.375 1.986 -12.57 1 45.38 71 GLY B CA 1
ATOM 4197 C C . GLY B 1 71 ? 40.531 1.879 -13.82 1 45.38 71 GLY B C 1
ATOM 4198 O O . GLY B 1 71 ? 40.969 2.262 -14.914 1 45.38 71 GLY B O 1
ATOM 4199 N N . ASN B 1 72 ? 39.594 1.081 -13.93 1 42.78 72 ASN B N 1
ATOM 4200 C CA . ASN B 1 72 ? 38.625 0.917 -15.016 1 42.78 72 ASN B CA 1
ATOM 4201 C C . ASN B 1 72 ? 38.344 2.238 -15.734 1 42.78 72 ASN B C 1
ATOM 4203 O O . ASN B 1 72 ? 37.938 3.217 -15.102 1 42.78 72 ASN B O 1
ATOM 4207 N N . ALA B 1 73 ? 39.281 2.746 -16.578 1 45.25 73 ALA B N 1
ATOM 4208 C CA . ALA B 1 73 ? 38.781 3.785 -17.469 1 45.25 73 ALA B CA 1
ATOM 4209 C C . ALA B 1 73 ? 37.312 3.533 -17.812 1 45.25 73 ALA B C 1
ATOM 4211 O O . ALA B 1 73 ? 37 2.641 -18.609 1 45.25 73 ALA B O 1
ATOM 4212 N N . ASN B 1 74 ? 36.531 3.432 -16.922 1 45.03 74 ASN B N 1
ATOM 4213 C CA . ASN B 1 74 ? 35.125 3.084 -17.109 1 45.03 74 ASN B CA 1
ATOM 4214 C C . ASN B 1 74 ? 34.531 3.828 -18.297 1 45.03 74 ASN B C 1
ATOM 4216 O O . ASN B 1 74 ? 34.906 4.98 -18.562 1 45.03 74 ASN B O 1
ATOM 4220 N N . ARG B 1 75 ? 34.438 3.076 -19.406 1 52.91 75 ARG B N 1
ATOM 4221 C CA . ARG B 1 75 ? 33.625 3.652 -20.484 1 52.91 75 ARG B CA 1
ATOM 4222 C C . ARG B 1 75 ? 32.812 4.824 -19.969 1 52.91 75 ARG B C 1
ATOM 4224 O O . ARG B 1 75 ? 32.281 4.789 -18.859 1 52.91 75 ARG B O 1
ATOM 4231 N N . LYS B 1 76 ? 33.031 5.922 -20.734 1 56.41 76 LYS B N 1
ATOM 4232 C CA . LYS B 1 76 ? 32.219 7.117 -20.453 1 56.41 76 LYS B CA 1
ATOM 4233 C C . LYS B 1 76 ? 30.812 6.75 -20.047 1 56.41 76 LYS B C 1
ATOM 4235 O O . LYS B 1 76 ? 30.188 5.875 -20.656 1 56.41 76 LYS B O 1
ATOM 4240 N N . ARG B 1 77 ? 30.375 7.148 -18.891 1 68.88 77 ARG B N 1
ATOM 4241 C CA . ARG B 1 77 ? 29.016 6.883 -18.406 1 68.88 77 ARG B CA 1
ATOM 4242 C C . ARG B 1 77 ? 27.969 7.418 -19.375 1 68.88 77 ARG B C 1
ATOM 4244 O O . ARG B 1 77 ? 28.141 8.492 -19.953 1 68.88 77 ARG B O 1
ATOM 4251 N N . LEU B 1 78 ? 27.188 6.461 -19.781 1 79.94 78 LEU B N 1
ATOM 4252 C CA . LEU B 1 78 ? 26.078 6.871 -20.625 1 79.94 78 LEU B CA 1
ATOM 4253 C C . LEU B 1 78 ? 25.156 7.844 -19.891 1 79.94 78 LEU B C 1
ATOM 4255 O O . LEU B 1 78 ? 24.719 7.559 -18.766 1 79.94 78 LEU B O 1
ATOM 4259 N N . LEU B 1 79 ? 25.109 9.086 -20.375 1 84.56 79 LEU B N 1
ATOM 4260 C CA . LEU B 1 79 ? 24.188 10.062 -19.797 1 84.56 79 LEU B CA 1
ATOM 4261 C C . LEU B 1 79 ? 22.797 9.93 -20.406 1 84.56 79 LEU B C 1
ATOM 4263 O O . LEU B 1 79 ? 22.672 9.625 -21.594 1 84.56 79 LEU B O 1
ATOM 4267 N N . PRO B 1 80 ? 21.812 10.086 -19.547 1 87.69 80 PRO B N 1
ATOM 4268 C CA . PRO B 1 80 ? 20.453 10 -20.078 1 87.69 80 PRO B CA 1
ATOM 4269 C C . PRO B 1 80 ? 20.094 11.188 -20.969 1 87.69 80 PRO B C 1
ATOM 4271 O O . PRO B 1 80 ? 20.531 12.312 -20.719 1 87.69 80 PRO B O 1
ATOM 4274 N N . ASP B 1 81 ? 19.469 10.859 -22.031 1 87.12 81 ASP B N 1
ATOM 4275 C CA . ASP B 1 81 ? 18.859 11.898 -22.859 1 87.12 81 ASP B CA 1
ATOM 4276 C C . ASP B 1 81 ? 17.578 12.43 -22.234 1 87.12 81 ASP B C 1
ATOM 4278 O O . ASP B 1 81 ? 16.516 11.836 -22.406 1 87.12 81 ASP B O 1
ATOM 4282 N N . VAL B 1 82 ? 17.719 13.547 -21.625 1 87.5 82 VAL B N 1
ATOM 4283 C CA . VAL B 1 82 ? 16.641 14.125 -20.844 1 87.5 82 VAL B CA 1
ATOM 4284 C C . VAL B 1 82 ? 15.438 14.398 -21.75 1 87.5 82 VAL B C 1
ATOM 4286 O O . VAL B 1 82 ? 14.297 14.117 -21.391 1 87.5 82 VAL B O 1
ATOM 4289 N N . GLU B 1 83 ? 15.633 14.914 -22.891 1 87.62 83 GLU B N 1
ATOM 4290 C CA . GLU B 1 83 ? 14.555 15.266 -23.812 1 87.62 83 GLU B CA 1
ATOM 4291 C C . GLU B 1 83 ? 13.844 14.016 -24.312 1 87.62 83 GLU B C 1
ATOM 4293 O O . GLU B 1 83 ? 12.617 14.016 -24.484 1 87.62 83 GLU B O 1
ATOM 4298 N N . PHE B 1 84 ? 14.656 13.094 -24.562 1 90.25 84 PHE B N 1
ATOM 4299 C CA . PHE B 1 84 ? 14.062 11.844 -25.016 1 90.25 84 PHE B CA 1
ATOM 4300 C C . PHE B 1 84 ? 13.195 11.219 -23.938 1 90.25 84 PHE B C 1
ATOM 4302 O O . PHE B 1 84 ? 12.102 10.719 -24.219 1 90.25 84 PHE B O 1
ATOM 4309 N N . ILE B 1 85 ? 13.625 11.312 -22.734 1 90.81 85 ILE B N 1
ATOM 4310 C CA . ILE B 1 85 ? 12.898 10.719 -21.609 1 90.81 85 ILE B CA 1
ATOM 4311 C C . ILE B 1 85 ? 11.586 11.453 -21.406 1 90.81 85 ILE B C 1
ATOM 4313 O O . ILE B 1 85 ? 10.547 10.836 -21.141 1 90.81 85 ILE B O 1
ATOM 4317 N N . LYS B 1 86 ? 11.594 12.711 -21.594 1 89.12 86 LYS B N 1
ATOM 4318 C CA . LYS B 1 86 ? 10.406 13.531 -21.406 1 89.12 86 LYS B CA 1
ATOM 4319 C C . LYS B 1 86 ? 9.336 13.203 -22.453 1 89.12 86 LYS B C 1
ATOM 4321 O O . LYS B 1 86 ? 8.148 13.422 -22.219 1 89.12 86 LYS B O 1
ATOM 4326 N N . LYS B 1 87 ? 9.789 12.641 -23.516 1 90 87 LYS B N 1
ATOM 4327 C CA . LYS B 1 87 ? 8.859 12.328 -24.594 1 90 87 LYS B CA 1
ATOM 4328 C C . LYS B 1 87 ? 8.156 11 -24.359 1 90 87 LYS B C 1
ATOM 4330 O O . LYS B 1 87 ? 7.105 10.727 -24.938 1 90 87 LYS B O 1
ATOM 4335 N N . ILE B 1 88 ? 8.758 10.25 -23.547 1 91 88 ILE B N 1
ATOM 4336 C CA . ILE B 1 88 ? 8.117 8.984 -23.219 1 91 88 ILE B CA 1
ATOM 4337 C C . ILE B 1 88 ? 6.883 9.234 -22.359 1 91 88 ILE B C 1
ATOM 4339 O O . ILE B 1 88 ? 6.918 10.055 -21.438 1 91 88 ILE B O 1
ATOM 4343 N N . ASP B 1 89 ? 5.832 8.555 -22.703 1 89.19 89 ASP B N 1
ATOM 4344 C CA . ASP B 1 89 ? 4.617 8.672 -21.906 1 89.19 89 ASP B CA 1
ATOM 4345 C C . ASP B 1 89 ? 4.891 8.359 -20.438 1 89.19 89 ASP B C 1
ATOM 4347 O O . ASP B 1 89 ? 5.613 7.414 -20.125 1 89.19 89 ASP B O 1
ATOM 4351 N N . ILE B 1 90 ? 4.379 9.148 -19.578 1 87.75 90 ILE B N 1
ATOM 4352 C CA . ILE B 1 90 ? 4.629 9.047 -18.141 1 87.75 90 ILE B CA 1
ATOM 4353 C C . ILE B 1 90 ? 4.191 7.676 -17.641 1 87.75 90 ILE B C 1
ATOM 4355 O O . ILE B 1 90 ? 4.793 7.129 -16.719 1 87.75 90 ILE B O 1
ATOM 4359 N N . LYS B 1 91 ? 3.213 7.082 -18.281 1 85.56 91 LYS B N 1
ATOM 4360 C CA . LYS B 1 91 ? 2.693 5.789 -17.828 1 85.56 91 LYS B CA 1
ATOM 4361 C C . LYS B 1 91 ? 3.676 4.664 -18.156 1 85.56 91 LYS B C 1
ATOM 4363 O O . LYS B 1 91 ? 3.633 3.604 -17.531 1 85.56 91 LYS B O 1
ATOM 4368 N N . GLU B 1 92 ? 4.527 4.93 -19.078 1 88.44 92 GLU B N 1
ATOM 4369 C CA . GLU B 1 92 ? 5.52 3.932 -19.453 1 88.44 92 GLU B CA 1
ATOM 4370 C C . GLU B 1 92 ? 6.832 4.137 -18.703 1 88.44 92 GLU B C 1
ATOM 4372 O O . GLU B 1 92 ? 7.844 3.514 -19.031 1 88.44 92 GLU B O 1
ATOM 4377 N N . ARG B 1 93 ? 6.793 5.023 -17.75 1 89.75 93 ARG B N 1
ATOM 4378 C CA . ARG B 1 93 ? 7.977 5.32 -16.953 1 89.75 93 ARG B CA 1
ATOM 4379 C C . ARG B 1 93 ? 7.781 4.906 -15.492 1 89.75 93 ARG B C 1
ATOM 4381 O O . ARG B 1 93 ? 8.336 5.527 -14.586 1 89.75 93 ARG B O 1
ATOM 4388 N N . ASP B 1 94 ? 6.961 3.928 -15.25 1 88.88 94 ASP B N 1
ATOM 4389 C CA . ASP B 1 94 ? 6.605 3.566 -13.883 1 88.88 94 ASP B CA 1
ATOM 4390 C C . ASP B 1 94 ? 7.605 2.566 -13.305 1 88.88 94 ASP B C 1
ATOM 4392 O O . ASP B 1 94 ? 7.699 2.41 -12.086 1 88.88 94 ASP B O 1
ATOM 4396 N N . THR B 1 95 ? 8.234 1.829 -14.172 1 90.25 95 THR B N 1
ATOM 4397 C CA . THR B 1 95 ? 9.25 0.883 -13.719 1 90.25 95 THR B CA 1
ATOM 4398 C C . THR B 1 95 ? 10.555 1.08 -14.477 1 90.25 95 THR B C 1
ATOM 4400 O O . THR B 1 95 ? 10.555 1.572 -15.609 1 90.25 95 THR B O 1
ATOM 4403 N N . MET B 1 96 ? 11.633 0.644 -13.836 1 90.75 96 MET B N 1
ATOM 4404 C CA . MET B 1 96 ? 12.938 0.711 -14.492 1 90.75 96 MET B CA 1
ATOM 4405 C C . MET B 1 96 ? 12.984 -0.223 -15.695 1 90.75 96 MET B C 1
ATOM 4407 O O . MET B 1 96 ? 13.633 0.087 -16.703 1 90.75 96 MET B O 1
ATOM 4411 N N . TYR B 1 97 ? 12.273 -1.259 -15.555 1 87.06 97 TYR B N 1
ATOM 4412 C CA . TYR B 1 97 ? 12.258 -2.24 -16.641 1 87.06 97 TYR B CA 1
ATOM 4413 C C . TYR B 1 97 ? 11.602 -1.666 -17.891 1 87.06 97 TYR B C 1
ATOM 4415 O O . TYR B 1 97 ? 12.125 -1.815 -18.984 1 87.06 97 TYR B O 1
ATOM 4423 N N . ARG B 1 98 ? 10.547 -1.038 -17.75 1 89 98 ARG B N 1
ATOM 4424 C CA . ARG B 1 98 ? 9.867 -0.454 -18.906 1 89 98 ARG B CA 1
ATOM 4425 C C . ARG B 1 98 ? 10.703 0.666 -19.516 1 89 98 ARG B C 1
ATOM 4427 O O . ARG B 1 98 ? 10.742 0.818 -20.75 1 89 98 ARG B O 1
ATOM 4434 N N . LEU B 1 99 ? 11.336 1.437 -18.656 1 90.81 99 LEU B N 1
ATOM 4435 C CA . LEU B 1 99 ? 12.18 2.518 -19.141 1 90.81 99 LEU B CA 1
ATOM 4436 C C . LEU B 1 99 ? 13.344 1.97 -19.969 1 90.81 99 LEU B C 1
ATOM 4438 O O . LEU B 1 99 ? 13.727 2.566 -20.984 1 90.81 99 LEU B O 1
ATOM 4442 N N . HIS B 1 100 ? 13.898 0.812 -19.438 1 91.75 100 HIS B N 1
ATOM 4443 C CA . HIS B 1 100 ? 15.023 0.239 -20.172 1 91.75 100 HIS B CA 1
ATOM 4444 C C . HIS B 1 100 ? 14.602 -0.187 -21.562 1 91.75 100 HIS B C 1
ATOM 4446 O O . HIS B 1 100 ? 15.375 -0.054 -22.516 1 91.75 100 HIS B O 1
ATOM 4452 N N . ILE B 1 101 ? 13.391 -0.64 -21.75 1 87.44 101 ILE B N 1
ATOM 4453 C CA . ILE B 1 101 ? 12.875 -1.067 -23.047 1 87.44 101 ILE B CA 1
ATOM 4454 C C . ILE B 1 101 ? 12.656 0.15 -23.938 1 87.44 101 ILE B C 1
ATOM 4456 O O . ILE B 1 101 ? 13.039 0.144 -25.109 1 87.44 101 ILE B O 1
ATOM 4460 N N . GLN B 1 102 ? 12.102 1.192 -23.422 1 90.56 102 GLN B N 1
ATOM 4461 C CA . GLN B 1 102 ? 11.766 2.385 -24.203 1 90.56 102 GLN B CA 1
ATOM 4462 C C . GLN B 1 102 ? 13.023 3.146 -24.609 1 90.56 102 GLN B C 1
ATOM 4464 O O . GLN B 1 102 ? 13.109 3.643 -25.734 1 90.56 102 GLN B O 1
ATOM 4469 N N . ILE B 1 103 ? 13.953 3.229 -23.734 1 91 103 ILE B N 1
ATOM 4470 C CA . ILE B 1 103 ? 15.141 4.035 -23.984 1 91 103 ILE B CA 1
ATOM 4471 C C . ILE B 1 103 ? 16.172 3.209 -24.75 1 91 103 ILE B C 1
ATOM 4473 O O . ILE B 1 103 ? 16.984 3.758 -25.516 1 91 103 ILE B O 1
ATOM 4477 N N . GLY B 1 104 ? 16.203 1.902 -24.547 1 89.88 104 GLY B N 1
ATOM 4478 C CA . GLY B 1 104 ? 17.156 1.031 -25.234 1 89.88 104 GLY B CA 1
ATOM 4479 C C . GLY B 1 104 ? 18.484 0.911 -24.516 1 89.88 104 GLY B C 1
ATOM 4480 O O . GLY B 1 104 ? 19.547 0.939 -25.141 1 89.88 104 GLY B O 1
ATOM 4481 N N . VAL B 1 105 ? 18.469 0.988 -23.203 1 90.56 105 VAL B N 1
ATOM 4482 C CA . VAL B 1 105 ? 19.656 0.806 -22.375 1 90.56 105 VAL B CA 1
ATOM 4483 C C . VAL B 1 105 ? 19.438 -0.349 -21.406 1 90.56 105 VAL B C 1
ATOM 4485 O O . VAL B 1 105 ? 18.344 -0.916 -21.344 1 90.56 105 VAL B O 1
ATOM 4488 N N . SER B 1 106 ? 20.469 -0.777 -20.719 1 89.31 106 SER B N 1
ATOM 4489 C CA . SER B 1 106 ? 20.328 -1.852 -19.734 1 89.31 106 SER B CA 1
ATOM 4490 C C . SER B 1 106 ? 19.641 -1.358 -18.469 1 89.31 106 SER B C 1
ATOM 4492 O O . SER B 1 106 ? 19.672 -0.166 -18.156 1 89.31 106 SER B O 1
ATOM 4494 N N . VAL B 1 107 ? 19 -2.256 -17.797 1 90.88 107 VAL B N 1
ATOM 4495 C CA . VAL B 1 107 ? 18.359 -1.916 -16.531 1 90.88 107 VAL B CA 1
ATOM 4496 C C . VAL B 1 107 ? 19.391 -1.386 -15.539 1 90.88 107 VAL B C 1
ATOM 4498 O O . VAL B 1 107 ? 19.094 -0.49 -14.75 1 90.88 107 VAL B O 1
ATOM 4501 N N . GLY B 1 108 ? 20.562 -1.928 -15.586 1 90 108 GLY B N 1
ATOM 4502 C CA . GLY B 1 108 ? 21.641 -1.467 -14.727 1 90 108 GLY B CA 1
ATOM 4503 C C . GLY B 1 108 ? 21.984 -0.007 -14.938 1 90 108 GLY B C 1
ATOM 4504 O O . GLY B 1 108 ? 22.266 0.717 -13.977 1 90 108 GLY B O 1
ATOM 4505 N N . THR B 1 109 ? 21.953 0.37 -16.172 1 90.06 109 THR B N 1
ATOM 4506 C CA . THR B 1 109 ? 22.219 1.766 -16.5 1 90.06 109 THR B CA 1
ATOM 4507 C C . THR B 1 109 ? 21.156 2.676 -15.883 1 90.06 109 THR B C 1
ATOM 4509 O O . THR B 1 109 ? 21.484 3.732 -15.336 1 90.06 109 THR B O 1
ATOM 4512 N N . ILE B 1 110 ? 19.906 2.285 -15.984 1 92.25 110 ILE B N 1
ATOM 4513 C CA . ILE B 1 110 ? 18.812 3.057 -15.398 1 92.25 110 ILE B CA 1
ATOM 4514 C C . ILE B 1 110 ? 19 3.15 -13.883 1 92.25 110 ILE B C 1
ATOM 4516 O O . ILE B 1 110 ? 18.844 4.223 -13.297 1 92.25 110 ILE B O 1
ATOM 4520 N N . HIS B 1 111 ? 19.359 2.086 -13.352 1 91.94 111 HIS B N 1
ATOM 4521 C CA . HIS B 1 111 ? 19.625 2.051 -11.922 1 91.94 111 HIS B CA 1
ATOM 4522 C C . HIS B 1 111 ? 20.719 3.041 -11.539 1 91.94 111 HIS B C 1
ATOM 4524 O O . HIS B 1 111 ? 20.594 3.764 -10.547 1 91.94 111 HIS B O 1
ATOM 4530 N N . SER B 1 112 ? 21.734 3.02 -12.281 1 88.88 112 SER B N 1
ATOM 4531 C CA . SER B 1 112 ? 22.844 3.936 -12.039 1 88.88 112 SER B CA 1
ATOM 4532 C C . SER B 1 112 ? 22.391 5.387 -12.156 1 88.88 112 SER B C 1
ATOM 4534 O O . SER B 1 112 ? 22.812 6.238 -11.367 1 88.88 112 SER B O 1
ATOM 4536 N N . TRP B 1 113 ? 21.578 5.621 -13.18 1 91.81 113 TRP B N 1
ATOM 4537 C CA . TRP B 1 113 ? 21.062 6.969 -13.383 1 91.81 113 TRP B CA 1
ATOM 4538 C C . TRP B 1 113 ? 20.234 7.43 -12.18 1 91.81 113 TRP B C 1
ATOM 4540 O O . TRP B 1 113 ? 20.312 8.586 -11.773 1 91.81 113 TRP B O 1
ATOM 4550 N N . VAL B 1 114 ? 19.453 6.578 -11.586 1 91 114 VAL B N 1
ATOM 4551 C CA . VAL B 1 114 ? 18.625 6.898 -10.438 1 91 114 VAL B CA 1
ATOM 4552 C C . VAL B 1 114 ? 19.5 7.121 -9.211 1 91 114 VAL B C 1
ATOM 4554 O O . VAL B 1 114 ? 19.312 8.086 -8.461 1 91 114 VAL B O 1
ATOM 4557 N N . LYS B 1 115 ? 20.453 6.254 -9.055 1 85 115 LYS B N 1
ATOM 4558 C CA . LYS B 1 115 ? 21.375 6.34 -7.922 1 85 115 LYS B CA 1
ATOM 4559 C C . LYS B 1 115 ? 22.172 7.641 -7.953 1 85 115 LYS B C 1
ATOM 4561 O O . LYS B 1 115 ? 22.422 8.25 -6.91 1 85 115 LYS B O 1
ATOM 4566 N N . GLU B 1 116 ? 22.5 8.016 -9.117 1 84.88 116 GLU B N 1
ATOM 4567 C CA . GLU B 1 116 ? 23.328 9.211 -9.297 1 84.88 116 GLU B CA 1
ATOM 4568 C C . GLU B 1 116 ? 22.469 10.477 -9.289 1 84.88 116 GLU B C 1
ATOM 4570 O O . GLU B 1 116 ? 22.984 11.586 -9.344 1 84.88 116 GLU B O 1
ATOM 4575 N N . GLY B 1 117 ? 21.156 10.336 -9.281 1 86.56 117 GLY B N 1
ATOM 4576 C CA . GLY B 1 117 ? 20.25 11.469 -9.211 1 86.56 117 GLY B CA 1
ATOM 4577 C C . GLY B 1 117 ? 19.906 12.047 -10.57 1 86.56 117 GLY B C 1
ATOM 4578 O O . GLY B 1 117 ? 19.344 13.133 -10.664 1 86.56 117 GLY B O 1
ATOM 4579 N N . LEU B 1 118 ? 20.344 11.375 -11.602 1 87.25 118 LEU B N 1
ATOM 4580 C CA . LEU B 1 118 ? 20.031 11.836 -12.953 1 87.25 118 LEU B CA 1
ATOM 4581 C C . LEU B 1 118 ? 18.578 11.555 -13.297 1 87.25 118 LEU B C 1
ATOM 4583 O O . LEU B 1 118 ? 17.984 12.227 -14.148 1 87.25 118 LEU B O 1
ATOM 4587 N N . LEU B 1 119 ? 18.094 10.531 -12.758 1 91.06 119 LEU B N 1
ATOM 4588 C CA . LEU B 1 119 ? 16.672 10.18 -12.797 1 91.06 119 LEU B CA 1
ATOM 4589 C C . LEU B 1 119 ? 16.094 10.125 -11.391 1 91.06 119 LEU B C 1
ATOM 4591 O O . LEU B 1 119 ? 16.75 9.641 -10.461 1 91.06 119 LEU B O 1
ATOM 4595 N N . LYS B 1 120 ? 14.953 10.641 -11.297 1 90.44 120 LYS B N 1
ATOM 4596 C CA . LYS B 1 120 ? 14.344 10.672 -9.969 1 90.44 120 LYS B CA 1
ATOM 4597 C C . LYS B 1 120 ? 13.102 9.789 -9.914 1 90.44 120 LYS B C 1
ATOM 4599 O O . LYS B 1 120 ? 12.219 9.891 -10.766 1 90.44 120 LYS B O 1
ATOM 4604 N N . ALA B 1 121 ? 13.148 8.93 -8.945 1 90.38 121 ALA B N 1
ATOM 4605 C CA . ALA B 1 121 ? 11.945 8.148 -8.664 1 90.38 121 ALA B CA 1
ATOM 4606 C C . ALA B 1 121 ? 10.938 8.961 -7.855 1 90.38 121 ALA B C 1
ATOM 4608 O O . ALA B 1 121 ? 11.297 9.578 -6.848 1 90.38 121 ALA B O 1
ATOM 4609 N N . HIS B 1 122 ? 9.742 9.07 -8.367 1 88.81 122 HIS B N 1
ATOM 4610 C CA . HIS B 1 122 ? 8.719 9.859 -7.688 1 88.81 122 HIS B CA 1
ATOM 4611 C C . HIS B 1 122 ? 7.434 9.055 -7.508 1 88.81 122 HIS B C 1
ATOM 4613 O O . HIS B 1 122 ? 6.973 8.398 -8.445 1 88.81 122 HIS B O 1
ATOM 4619 N N . SER B 1 123 ? 6.965 9.031 -6.305 1 87.25 123 SER B N 1
ATOM 4620 C CA . SER B 1 123 ? 5.652 8.453 -6.02 1 87.25 123 SER B CA 1
ATOM 4621 C C . SER B 1 123 ? 4.555 9.508 -6.086 1 87.25 123 SER B C 1
ATOM 4623 O O . SER B 1 123 ? 4.582 10.484 -5.332 1 87.25 123 SER B O 1
ATOM 4625 N N . SER B 1 124 ? 3.668 9.352 -6.957 1 84.56 124 SER B N 1
ATOM 4626 C CA . SER B 1 124 ? 2.584 10.305 -7.156 1 84.56 124 SER B CA 1
ATOM 4627 C C . SER B 1 124 ? 1.297 9.828 -6.492 1 84.56 124 SER B C 1
ATOM 4629 O O . SER B 1 124 ? 0.668 8.875 -6.957 1 84.56 124 SER B O 1
ATOM 4631 N N . PRO B 1 125 ? 0.946 10.484 -5.391 1 86.81 125 PRO B N 1
ATOM 4632 C CA . PRO B 1 125 ? -0.337 10.141 -4.773 1 86.81 125 PRO B CA 1
ATOM 4633 C C . PRO B 1 125 ? -1.531 10.688 -5.547 1 86.81 125 PRO B C 1
ATOM 4635 O O . PRO B 1 125 ? -1.397 11.68 -6.273 1 86.81 125 PRO B O 1
ATOM 4638 N N . LEU B 1 126 ? -2.605 10.07 -5.422 1 88.75 126 LEU B N 1
ATOM 4639 C CA . LEU B 1 126 ? -3.857 10.562 -5.988 1 88.75 126 LEU B CA 1
ATOM 4640 C C . LEU B 1 126 ? -4.434 11.688 -5.137 1 88.75 126 LEU B C 1
ATOM 4642 O O . LEU B 1 126 ? -4.723 11.492 -3.953 1 88.75 126 LEU B O 1
ATOM 4646 N N . HIS B 1 127 ? -4.578 12.852 -5.746 1 91.62 127 HIS B N 1
ATOM 4647 C CA . HIS B 1 127 ? -5.156 13.992 -5.043 1 91.62 127 HIS B CA 1
ATOM 4648 C C . HIS B 1 127 ? -6.672 14.016 -5.188 1 91.62 127 HIS B C 1
ATOM 4650 O O . HIS B 1 127 ? -7.215 13.492 -6.168 1 91.62 127 HIS B O 1
ATOM 4656 N N . PRO B 1 128 ? -7.312 14.586 -4.18 1 91.94 128 PRO B N 1
ATOM 4657 C CA . PRO B 1 128 ? -8.742 14.828 -4.398 1 91.94 128 PRO B CA 1
ATOM 4658 C C . PRO B 1 128 ? -9.008 15.805 -5.539 1 91.94 128 PRO B C 1
ATOM 4660 O O . PRO B 1 128 ? -8.344 16.844 -5.641 1 91.94 128 PRO B O 1
ATOM 4663 N N . LYS B 1 129 ? -9.93 15.469 -6.379 1 93.25 129 LYS B N 1
ATOM 4664 C CA . LYS B 1 129 ? -10.297 16.359 -7.477 1 93.25 129 LYS B CA 1
ATOM 4665 C C . LYS B 1 129 ? -11.016 17.594 -6.965 1 93.25 129 LYS B C 1
ATOM 4667 O O . LYS B 1 129 ? -11.969 17.5 -6.184 1 93.25 129 LYS B O 1
ATOM 4672 N N . LEU B 1 130 ? -10.539 18.75 -7.426 1 95.31 130 LEU B N 1
ATOM 4673 C CA . LEU B 1 130 ? -11.109 20.016 -6.977 1 95.31 130 LEU B CA 1
ATOM 4674 C C . LEU B 1 130 ? -11.805 20.734 -8.125 1 95.31 130 LEU B C 1
ATOM 4676 O O . LEU B 1 130 ? -11.258 20.844 -9.227 1 95.31 130 LEU B O 1
ATOM 4680 N N . ASN B 1 131 ? -13.031 21.094 -7.926 1 94.75 131 ASN B N 1
ATOM 4681 C CA . ASN B 1 131 ? -13.688 22 -8.859 1 94.75 131 ASN B CA 1
ATOM 4682 C C . ASN B 1 131 ? -13.43 23.469 -8.5 1 94.75 131 ASN B C 1
ATOM 4684 O O . ASN B 1 131 ? -12.711 23.75 -7.543 1 94.75 131 ASN B O 1
ATOM 4688 N N . ASP B 1 132 ? -13.883 24.344 -9.211 1 94.81 132 ASP B N 1
ATOM 4689 C CA . ASP B 1 132 ? -13.602 25.766 -9 1 94.81 132 ASP B CA 1
ATOM 4690 C C . ASP B 1 132 ? -14.172 26.234 -7.668 1 94.81 132 ASP B C 1
ATOM 4692 O O . ASP B 1 132 ? -13.555 27.062 -6.977 1 94.81 132 ASP B O 1
ATOM 4696 N N . VAL B 1 133 ? -15.281 25.734 -7.328 1 96.06 133 VAL B N 1
ATOM 4697 C CA . VAL B 1 133 ? -15.898 26.109 -6.062 1 96.06 133 VAL B CA 1
ATOM 4698 C C . VAL B 1 133 ? -15.023 25.641 -4.898 1 96.06 133 VAL B C 1
ATOM 4700 O O . VAL B 1 133 ? -14.852 26.359 -3.918 1 96.06 133 VAL B O 1
ATOM 4703 N N . ASN B 1 134 ? -14.477 24.453 -5.016 1 96.19 134 ASN B N 1
ATOM 4704 C CA . ASN B 1 134 ? -13.57 23.938 -3.996 1 96.19 134 ASN B CA 1
ATOM 4705 C C . ASN B 1 134 ? -12.352 24.828 -3.814 1 96.19 134 ASN B C 1
ATOM 4707 O O . ASN B 1 134 ? -11.961 25.125 -2.686 1 96.19 134 ASN B O 1
ATOM 4711 N N . LYS B 1 135 ? -11.82 25.234 -4.895 1 97.19 135 LYS B N 1
ATOM 4712 C CA . LYS B 1 135 ? -10.609 26.062 -4.867 1 97.19 135 LYS B CA 1
ATOM 4713 C C . LYS B 1 135 ? -10.875 27.391 -4.176 1 97.19 135 LYS B C 1
ATOM 4715 O O . LYS B 1 135 ? -10.055 27.859 -3.377 1 97.19 135 LYS B O 1
ATOM 4720 N N . ILE B 1 136 ? -11.992 27.922 -4.508 1 97.25 136 ILE B N 1
ATOM 4721 C CA . ILE B 1 136 ? -12.375 29.203 -3.914 1 97.25 136 ILE B CA 1
ATOM 4722 C C . ILE B 1 136 ? -12.531 29.047 -2.402 1 97.25 136 ILE B C 1
ATOM 4724 O O . ILE B 1 136 ? -12.023 29.859 -1.631 1 97.25 136 ILE B O 1
ATOM 4728 N N . GLN B 1 137 ? -13.172 28.016 -2.008 1 97.44 137 GLN B N 1
ATOM 4729 C CA . GLN B 1 137 ? -13.391 27.766 -0.586 1 97.44 137 GLN B CA 1
ATOM 4730 C C . GLN B 1 137 ? -12.078 27.562 0.151 1 97.44 137 GLN B C 1
ATOM 4732 O O . GLN B 1 137 ? -11.922 27.984 1.299 1 97.44 137 GLN B O 1
ATOM 4737 N N . ARG B 1 138 ? -11.172 26.922 -0.492 1 98 138 ARG B N 1
ATOM 4738 C CA . ARG B 1 138 ? -9.852 26.703 0.093 1 98 138 ARG B CA 1
ATOM 4739 C C . ARG B 1 138 ? -9.109 28.016 0.297 1 98 138 ARG B C 1
ATOM 4741 O O . ARG B 1 138 ? -8.523 28.25 1.356 1 98 138 ARG B O 1
ATOM 4748 N N . MET B 1 139 ? -9.164 28.891 -0.677 1 97.81 139 MET B N 1
ATOM 4749 C CA . MET B 1 139 ? -8.531 30.203 -0.56 1 97.81 139 MET B CA 1
ATOM 4750 C C . MET B 1 139 ? -9.18 31.016 0.548 1 97.81 139 MET B C 1
ATOM 4752 O O . MET B 1 139 ? -8.492 31.641 1.358 1 97.81 139 MET B O 1
ATOM 4756 N N . LYS B 1 140 ? -10.461 31 0.566 1 97.44 140 LYS B N 1
ATOM 4757 C CA . LYS B 1 140 ? -11.195 31.75 1.592 1 97.44 140 LYS B CA 1
ATOM 4758 C C . LYS B 1 140 ? -10.828 31.25 2.988 1 97.44 140 LYS B C 1
ATOM 4760 O O . LYS B 1 140 ? -10.641 32.062 3.906 1 97.44 140 LYS B O 1
ATOM 4765 N N . HIS B 1 141 ? -10.781 29.938 3.072 1 97.56 141 HIS B N 1
ATOM 4766 C CA . HIS B 1 141 ? -10.414 29.344 4.352 1 97.56 141 HIS B CA 1
ATOM 4767 C C . HIS B 1 141 ? -9.047 29.828 4.812 1 97.56 141 HIS B C 1
ATOM 4769 O O . HIS B 1 141 ? -8.867 30.172 5.984 1 97.56 141 HIS B O 1
ATOM 4775 N N . ALA B 1 142 ? -8.102 29.859 3.934 1 97.88 142 ALA B N 1
ATOM 4776 C CA . ALA B 1 142 ? -6.75 30.312 4.246 1 97.88 142 ALA B CA 1
ATOM 4777 C C . ALA B 1 142 ? -6.75 31.797 4.656 1 97.88 142 ALA B C 1
ATOM 4779 O O . ALA B 1 142 ? -6.137 32.156 5.66 1 97.88 142 ALA B O 1
ATOM 4780 N N . LEU B 1 143 ? -7.465 32.594 3.961 1 97.38 143 LEU B N 1
ATOM 4781 C CA . LEU B 1 143 ? -7.508 34.031 4.215 1 97.38 143 LEU B CA 1
ATOM 4782 C C . LEU B 1 143 ? -8.203 34.344 5.539 1 97.38 143 LEU B C 1
ATOM 4784 O O . LEU B 1 143 ? -7.789 35.25 6.27 1 97.38 143 LEU B O 1
ATOM 4788 N N . GLN B 1 144 ? -9.219 33.562 5.832 1 95.94 144 GLN B N 1
ATOM 4789 C CA . GLN B 1 144 ? -9.969 33.781 7.07 1 95.94 144 GLN B CA 1
ATOM 4790 C C . GLN B 1 144 ? -9.117 33.406 8.289 1 95.94 144 GLN B C 1
ATOM 4792 O O . GLN B 1 144 ? -9.43 33.844 9.406 1 95.94 144 GLN B O 1
ATOM 4797 N N . SER B 1 145 ? -8.07 32.719 8.039 1 96.44 145 SER B N 1
ATOM 4798 C CA . SER B 1 145 ? -7.215 32.281 9.141 1 96.44 145 SER B CA 1
ATOM 4799 C C . SER B 1 145 ? -6.113 33.281 9.422 1 96.44 145 SER B C 1
ATOM 4801 O O . SER B 1 145 ? -5.258 33.062 10.281 1 96.44 145 SER B O 1
ATOM 4803 N N . LEU B 1 146 ? -6.121 34.406 8.766 1 96.81 146 LEU B N 1
ATOM 4804 C CA . LEU B 1 146 ? -5.074 35.438 8.906 1 96.81 146 LEU B CA 1
ATOM 4805 C C . LEU B 1 146 ? -5.527 36.562 9.828 1 96.81 146 LEU B C 1
ATOM 4807 O O . LEU B 1 146 ? -6.727 36.75 10.023 1 96.81 146 LEU B O 1
ATOM 4811 N N . VAL B 1 147 ? -4.5 37.219 10.453 1 94.44 147 VAL B N 1
ATOM 4812 C CA . VAL B 1 147 ? -4.68 38.438 11.234 1 94.44 147 VAL B CA 1
ATOM 4813 C C . VAL B 1 147 ? -3.686 39.5 10.773 1 94.44 147 VAL B C 1
ATOM 4815 O O . VAL B 1 147 ? -2.518 39.219 10.516 1 94.44 147 VAL B O 1
ATOM 4818 N N . ILE B 1 148 ? -4.16 40.688 10.656 1 93 148 ILE B N 1
ATOM 4819 C CA . ILE B 1 148 ? -3.326 41.812 10.258 1 93 148 ILE B CA 1
ATOM 4820 C C . ILE B 1 148 ? -3.051 42.688 11.477 1 93 148 ILE B C 1
ATOM 4822 O O . ILE B 1 148 ? -3.98 43.125 12.164 1 93 148 ILE B O 1
ATOM 4826 N N . GLU B 1 149 ? -1.837 42.875 11.766 1 88.31 149 GLU B N 1
ATOM 4827 C CA . GLU B 1 149 ? -1.431 43.75 12.875 1 88.31 149 GLU B CA 1
ATOM 4828 C C . GLU B 1 149 ? -0.565 44.906 12.391 1 88.31 149 GLU B C 1
ATOM 4830 O O . GLU B 1 149 ? 0.262 44.719 11.492 1 88.31 149 GLU B O 1
ATOM 4835 N N . GLN B 1 150 ? -0.824 46.062 12.953 1 82.75 150 GLN B N 1
ATOM 4836 C CA . GLN B 1 150 ? -0.003 47.219 12.672 1 82.75 150 GLN B CA 1
ATOM 4837 C C . GLN B 1 150 ? 1.102 47.375 13.719 1 82.75 150 GLN B C 1
ATOM 4839 O O . GLN B 1 150 ? 0.83 47.406 14.922 1 82.75 150 GLN B O 1
ATOM 4844 N N . VAL B 1 151 ? 2.242 47.156 13.289 1 78.38 151 VAL B N 1
ATOM 4845 C CA . VAL B 1 151 ? 3.371 47.281 14.211 1 78.38 151 VAL B CA 1
ATOM 4846 C C . VAL B 1 151 ? 4.035 48.656 14.047 1 78.38 151 VAL B C 1
ATOM 4848 O O . VAL B 1 151 ? 4.363 49.062 12.938 1 78.38 151 VAL B O 1
ATOM 4851 N N . GLU B 1 152 ? 4.078 49.406 15.188 1 71.75 152 GLU B N 1
ATOM 4852 C CA . GLU B 1 152 ? 4.742 50.688 15.203 1 71.75 152 GLU B CA 1
ATOM 4853 C C . GLU B 1 152 ? 6.258 50.531 15.25 1 71.75 152 GLU B C 1
ATOM 4855 O O . GLU B 1 152 ? 6.777 49.688 15.977 1 71.75 152 GLU B O 1
ATOM 4860 N N . GLN B 1 153 ? 6.992 50.875 14.289 1 61.22 153 GLN B N 1
ATOM 4861 C CA . GLN B 1 153 ? 8.453 50.844 14.312 1 61.22 153 GLN B CA 1
ATOM 4862 C C . GLN B 1 153 ? 9 51.719 15.422 1 61.22 153 GLN B C 1
ATOM 4864 O O . GLN B 1 153 ? 8.57 52.875 15.586 1 61.22 153 GLN B O 1
ATOM 4869 N N . GLU B 1 154 ? 9.422 51.125 16.516 1 56.16 154 GLU B N 1
ATOM 4870 C CA . GLU B 1 154 ? 10.039 51.906 17.578 1 56.16 154 GLU B CA 1
ATOM 4871 C C . GLU B 1 154 ? 11.141 52.812 17.047 1 56.16 154 GLU B C 1
ATOM 4873 O O . GLU B 1 154 ? 12.32 52.531 17.25 1 56.16 154 GLU B O 1
ATOM 4878 N N . THR B 1 155 ? 11.266 53.094 15.859 1 55.72 155 THR B N 1
ATOM 4879 C CA . THR B 1 155 ? 12.328 54.031 15.586 1 55.72 155 THR B CA 1
ATOM 4880 C C . THR B 1 155 ? 11.945 55.438 16.094 1 55.72 155 THR B C 1
ATOM 4882 O O . THR B 1 155 ? 10.766 55.75 16.25 1 55.72 155 THR B O 1
ATOM 4885 N N . PHE B 1 156 ? 12.906 56.125 16.75 1 56.53 156 PHE B N 1
ATOM 4886 C CA . PHE B 1 156 ? 12.875 57.5 17.203 1 56.53 156 PHE B CA 1
ATOM 4887 C C . PHE B 1 156 ? 12.281 58.406 16.125 1 56.53 156 PHE B C 1
ATOM 4889 O O . PHE B 1 156 ? 12.125 59.625 16.344 1 56.53 156 PHE B O 1
ATOM 4896 N N . ASP B 1 157 ? 12.102 57.781 15.047 1 55 157 ASP B N 1
ATOM 4897 C CA . ASP B 1 157 ? 11.578 58.656 14.023 1 55 157 ASP B CA 1
ATOM 4898 C C . ASP B 1 157 ? 10.055 58.75 14.086 1 55 157 ASP B C 1
ATOM 4900 O O . ASP B 1 157 ? 9.375 57.719 13.906 1 55 157 ASP B O 1
ATOM 4904 N N . LEU B 1 158 ? 9.562 59.656 14.727 1 58.47 158 LEU B N 1
ATOM 4905 C CA . LEU B 1 158 ? 8.164 60 14.922 1 58.47 158 LEU B CA 1
ATOM 4906 C C . LEU B 1 158 ? 7.367 59.812 13.633 1 58.47 158 LEU B C 1
ATOM 4908 O O . LEU B 1 158 ? 6.141 59.688 13.672 1 58.47 158 LEU B O 1
ATOM 4912 N N . ASN B 1 159 ? 8.031 59.781 12.477 1 58.69 159 ASN B N 1
ATOM 4913 C CA . ASN B 1 159 ? 7.332 59.719 11.195 1 58.69 159 ASN B CA 1
ATOM 4914 C C . ASN B 1 159 ? 7.312 58.312 10.641 1 58.69 159 ASN B C 1
ATOM 4916 O O . ASN B 1 159 ? 7.008 58.094 9.469 1 58.69 159 ASN B O 1
ATOM 4920 N N . ALA B 1 160 ? 7.719 57.375 11.492 1 62.25 160 ALA B N 1
ATOM 4921 C CA . ALA B 1 160 ? 7.82 56.031 10.961 1 62.25 160 ALA B CA 1
ATOM 4922 C C . ALA B 1 160 ? 6.438 55.438 10.719 1 62.25 160 ALA B C 1
ATOM 4924 O O . ALA B 1 160 ? 5.555 55.531 11.578 1 62.25 160 ALA B O 1
ATOM 4925 N N . ILE B 1 161 ? 6.07 55.156 9.484 1 65.75 161 ILE B N 1
ATOM 4926 C CA . ILE B 1 161 ? 4.82 54.562 9.047 1 65.75 161 ILE B CA 1
ATOM 4927 C C . ILE B 1 161 ? 4.707 53.156 9.602 1 65.75 161 ILE B C 1
ATOM 4929 O O . ILE B 1 161 ? 5.645 52.344 9.492 1 65.75 161 ILE B O 1
ATOM 4933 N N . PRO B 1 162 ? 3.721 52.969 10.344 1 71.88 162 PRO B N 1
ATOM 4934 C CA . PRO B 1 162 ? 3.508 51.625 10.859 1 71.88 162 PRO B CA 1
ATOM 4935 C C . PRO B 1 162 ? 3.557 50.562 9.766 1 71.88 162 PRO B C 1
ATOM 4937 O O . PRO B 1 162 ? 3.141 50.812 8.633 1 71.88 162 PRO B O 1
ATOM 4940 N N . THR B 1 163 ? 4.352 49.562 10.023 1 79.94 163 THR B N 1
ATOM 4941 C CA . THR B 1 163 ? 4.414 48.438 9.07 1 79.94 163 THR B CA 1
ATOM 4942 C C . THR B 1 163 ? 3.324 47.406 9.359 1 79.94 163 THR B C 1
ATOM 4944 O O . THR B 1 163 ? 3.004 47.156 10.523 1 79.94 163 THR B O 1
ATOM 4947 N N . THR B 1 164 ? 2.666 47.031 8.289 1 83.5 164 THR B N 1
ATOM 4948 C CA . THR B 1 164 ? 1.616 46.031 8.383 1 83.5 164 THR B CA 1
ATOM 4949 C C . THR B 1 164 ? 2.217 44.625 8.414 1 83.5 164 THR B C 1
ATOM 4951 O O . THR B 1 164 ? 3.018 44.25 7.547 1 83.5 164 THR B O 1
ATOM 4954 N N . GLU B 1 165 ? 1.909 43.938 9.5 1 90.69 165 GLU B N 1
ATOM 4955 C CA . GLU B 1 165 ? 2.324 42.531 9.594 1 90.69 165 GLU B CA 1
ATOM 4956 C C . GLU B 1 165 ? 1.125 41.594 9.523 1 90.69 165 GLU B C 1
ATOM 4958 O O . GLU B 1 165 ? 0.116 41.812 10.195 1 90.69 165 GLU B O 1
ATOM 4963 N N . ILE B 1 166 ? 1.265 40.625 8.562 1 95.62 166 ILE B N 1
ATOM 4964 C CA . ILE B 1 166 ? 0.205 39.625 8.406 1 95.62 166 ILE B CA 1
ATOM 4965 C C . ILE B 1 166 ? 0.689 38.281 8.898 1 95.62 166 ILE B C 1
ATOM 4967 O O . ILE B 1 166 ? 1.744 37.812 8.477 1 95.62 166 ILE B O 1
ATOM 4971 N N . LYS B 1 167 ? -0.022 37.719 9.82 1 95.88 167 LYS B N 1
ATOM 4972 C CA . LYS B 1 167 ? 0.328 36.406 10.336 1 95.88 167 LYS B CA 1
ATOM 4973 C C . LYS B 1 167 ? -0.917 35.531 10.547 1 95.88 167 LYS B C 1
ATOM 4975 O O . LYS B 1 167 ? -2.041 36.062 10.492 1 95.88 167 LYS B O 1
ATOM 4980 N N . PHE B 1 168 ? -0.738 34.312 10.672 1 97.44 168 PHE B N 1
ATOM 4981 C CA . PHE B 1 168 ? -1.854 33.406 10.953 1 97.44 168 PHE B CA 1
ATOM 4982 C C . PHE B 1 168 ? -2.338 33.594 12.391 1 97.44 168 PHE B C 1
ATOM 4984 O O . PHE B 1 168 ? -1.551 33.906 13.281 1 97.44 168 PHE B O 1
ATOM 4991 N N . LYS B 1 169 ? -3.652 33.281 12.531 1 94.12 169 LYS B N 1
ATOM 4992 C CA . LYS B 1 169 ? -4.207 33.188 13.883 1 94.12 169 LYS B CA 1
ATOM 4993 C C . LYS B 1 169 ? -3.594 32 14.648 1 94.12 169 LYS B C 1
ATOM 4995 O O . LYS B 1 169 ? -3.098 31.062 14.039 1 94.12 169 LYS B O 1
ATOM 5000 N N . GLU B 1 170 ? -3.533 32.062 15.945 1 91.19 170 GLU B N 1
ATOM 5001 C CA . GLU B 1 170 ? -2.99 31.016 16.781 1 91.19 170 GLU B CA 1
ATOM 5002 C C . GLU B 1 170 ? -3.781 29.719 16.609 1 91.19 170 GLU B C 1
ATOM 5004 O O . GLU B 1 170 ? -3.225 28.625 16.719 1 91.19 170 GLU B O 1
ATOM 5009 N N . MET B 1 171 ? -5.082 29.812 16.328 1 92.69 171 MET B N 1
ATOM 5010 C CA . MET B 1 171 ? -5.961 28.688 16.016 1 92.69 171 MET B CA 1
ATOM 5011 C C . MET B 1 171 ? -6.168 27.812 17.234 1 92.69 171 MET B C 1
ATOM 5013 O O . MET B 1 171 ? -6.543 26.641 17.109 1 92.69 171 MET B O 1
ATOM 5017 N N . SER B 1 172 ? -5.883 28.219 18.453 1 93.31 172 SER B N 1
ATOM 5018 C CA . SER B 1 172 ? -6.008 27.438 19.688 1 93.31 172 SER B CA 1
ATOM 5019 C C . SER B 1 172 ? -7.473 27.219 20.047 1 93.31 172 SER B C 1
ATOM 5021 O O . SER B 1 172 ? -7.793 26.328 20.844 1 93.31 172 SER B O 1
ATOM 5023 N N . HIS B 1 173 ? -8.383 28.047 19.469 1 95.19 173 HIS B N 1
ATOM 5024 C CA . HIS B 1 173 ? -9.805 27.922 19.781 1 95.19 173 HIS B CA 1
ATOM 5025 C C . HIS B 1 173 ? -10.5 26.984 18.781 1 95.19 173 HIS B C 1
ATOM 5027 O O . HIS B 1 173 ? -11.703 26.766 18.891 1 95.19 173 HIS B O 1
ATOM 5033 N N . ILE B 1 174 ? -9.734 26.453 17.875 1 97.38 174 ILE B N 1
ATOM 5034 C CA . ILE B 1 174 ? -10.297 25.578 16.844 1 97.38 174 ILE B CA 1
ATOM 5035 C C . ILE B 1 174 ? -9.945 24.125 17.156 1 97.38 174 ILE B C 1
ATOM 5037 O O . ILE B 1 174 ? -8.773 23.797 17.344 1 97.38 174 ILE B O 1
ATOM 5041 N N . ILE B 1 175 ? -10.914 23.281 17.188 1 98.25 175 ILE B N 1
ATOM 5042 C CA . ILE B 1 175 ? -10.734 21.859 17.375 1 98.25 175 ILE B CA 1
ATOM 5043 C C . ILE B 1 175 ? -10.906 21.125 16.047 1 98.25 175 ILE B C 1
ATOM 5045 O O . ILE B 1 175 ? -11.938 21.266 15.383 1 98.25 175 ILE B O 1
ATOM 5049 N N . HIS B 1 176 ? -9.898 20.422 15.625 1 98.62 176 HIS B N 1
ATOM 5050 C CA . HIS B 1 176 ? -9.984 19.578 14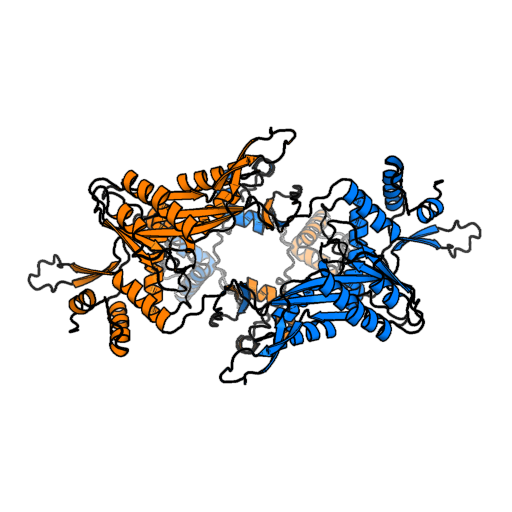.438 1 98.62 176 HIS B CA 1
ATOM 5051 C C . HIS B 1 176 ? -10.492 18.188 14.797 1 98.62 176 HIS B C 1
ATOM 5053 O O . HIS B 1 176 ? -9.875 17.484 15.609 1 98.62 176 HIS B O 1
ATOM 5059 N N . MET B 1 177 ? -11.57 17.812 14.195 1 98.31 177 MET B N 1
ATOM 5060 C CA . MET B 1 177 ? -12.18 16.516 14.453 1 98.31 177 MET B CA 1
ATOM 5061 C C . MET B 1 177 ? -12.18 15.648 13.195 1 98.31 177 MET B C 1
ATOM 5063 O O . MET B 1 177 ? -12.422 16.156 12.094 1 98.31 177 MET B O 1
ATOM 5067 N N . ASP B 1 178 ? -11.82 14.391 13.289 1 97.5 178 ASP B N 1
ATOM 5068 C CA . ASP B 1 178 ? -11.812 13.438 12.188 1 97.5 178 ASP B CA 1
ATOM 5069 C C . ASP B 1 178 ? -11.812 12 12.711 1 97.5 178 ASP B C 1
ATOM 5071 O O . ASP B 1 178 ? -11.633 11.773 13.914 1 97.5 178 ASP B O 1
ATOM 5075 N N . GLU B 1 179 ? -12.156 11.086 11.844 1 96.62 179 GLU B N 1
ATOM 5076 C CA . GLU B 1 179 ? -12.203 9.68 12.227 1 96.62 179 GLU B CA 1
ATOM 5077 C C . GLU B 1 179 ? -11.125 8.875 11.508 1 96.62 179 GLU B C 1
ATOM 5079 O O . GLU B 1 179 ? -10.711 9.227 10.398 1 96.62 179 GLU B O 1
ATOM 5084 N N . LYS B 1 180 ? -10.68 7.801 12.141 1 96.81 180 LYS B N 1
ATOM 5085 C CA . LYS B 1 180 ? -9.641 6.953 11.57 1 96.81 180 LYS B CA 1
ATOM 5086 C C . LYS B 1 180 ? -9.781 5.512 12.039 1 96.81 180 LYS B C 1
ATOM 5088 O O . LYS B 1 180 ? -10.086 5.258 13.211 1 96.81 180 LYS B O 1
ATOM 5093 N N . TRP B 1 181 ? -9.602 4.59 11.109 1 96.12 181 TRP B N 1
ATOM 5094 C CA . TRP B 1 181 ? -9.539 3.168 11.438 1 96.12 181 TRP B CA 1
ATOM 5095 C C . TRP B 1 181 ? -8.141 2.785 11.922 1 96.12 181 TRP B C 1
ATOM 5097 O O . TRP B 1 181 ? -7.141 3.184 11.32 1 96.12 181 TRP B O 1
ATOM 5107 N N . PHE B 1 182 ? -8.07 2.102 12.977 1 96.88 182 PHE B N 1
ATOM 5108 C CA . PHE B 1 182 ? -6.848 1.456 13.445 1 96.88 182 PHE B CA 1
ATOM 5109 C C . PHE B 1 182 ? -6.988 -0.061 13.406 1 96.88 182 PHE B C 1
ATOM 5111 O O . PHE B 1 182 ? -8.047 -0.603 13.734 1 96.88 182 PHE B O 1
ATOM 5118 N N . PHE B 1 183 ? -5.926 -0.734 12.977 1 94.25 183 PHE B N 1
ATOM 5119 C CA . PHE B 1 183 ? -5.945 -2.18 12.781 1 94.25 183 PHE B CA 1
ATOM 5120 C C . PHE B 1 183 ? -5.016 -2.869 13.781 1 94.25 183 PHE B C 1
ATOM 5122 O O . PHE B 1 183 ? -4.012 -2.293 14.203 1 94.25 183 PHE B O 1
ATOM 5129 N N . ILE B 1 184 ? -5.348 -4.09 14.117 1 92.06 184 ILE B N 1
ATOM 5130 C CA . ILE B 1 184 ? -4.523 -4.863 15.039 1 92.06 184 ILE B CA 1
ATOM 5131 C C . ILE B 1 184 ? -3.186 -5.199 14.383 1 92.06 184 ILE B C 1
ATOM 5133 O O . ILE B 1 184 ? -2.162 -5.293 15.062 1 92.06 184 ILE B O 1
ATOM 5137 N N . THR B 1 185 ? -3.275 -5.363 13.055 1 88.38 185 THR B N 1
ATOM 5138 C CA . THR B 1 185 ? -2.072 -5.652 12.281 1 88.38 185 THR B CA 1
ATOM 5139 C C . THR B 1 185 ? -2.225 -5.168 10.844 1 88.38 185 THR B C 1
ATOM 5141 O O . THR B 1 185 ? -3.318 -4.785 10.422 1 88.38 185 THR B O 1
ATOM 5144 N N . ASN B 1 186 ? -1.006 -5.07 10.234 1 87 186 ASN B N 1
ATOM 5145 C CA . ASN B 1 186 ? -1.006 -4.676 8.828 1 87 186 ASN B CA 1
ATOM 5146 C C . ASN B 1 186 ? -0.663 -5.848 7.918 1 87 186 ASN B C 1
ATOM 5148 O O . ASN B 1 186 ? -0.051 -6.824 8.359 1 87 186 ASN B O 1
ATOM 5152 N N . ASP B 1 187 ? -1.126 -5.727 6.672 1 86.12 187 ASP B N 1
ATOM 5153 C CA . ASP B 1 187 ? -0.854 -6.77 5.688 1 86.12 187 ASP B CA 1
ATOM 5154 C C . ASP B 1 187 ? 0.649 -6.969 5.5 1 86.12 187 ASP B C 1
ATOM 5156 O O . ASP B 1 187 ? 1.117 -8.102 5.359 1 86.12 187 ASP B O 1
ATOM 5160 N N . ASN B 1 188 ? 1.287 -5.895 5.473 1 87.06 188 ASN B N 1
ATOM 5161 C CA . ASN B 1 188 ? 2.74 -5.918 5.352 1 87.06 188 ASN B CA 1
ATOM 5162 C C . ASN B 1 188 ? 3.408 -5.07 6.43 1 87.06 188 ASN B C 1
ATOM 5164 O O . ASN B 1 188 ? 2.914 -3.998 6.777 1 87.06 188 ASN B O 1
ATOM 5168 N N . HIS B 1 189 ? 4.367 -5.656 6.996 1 87.12 189 HIS B N 1
ATOM 5169 C CA . HIS B 1 189 ? 5.121 -4.953 8.031 1 87.12 189 HIS B CA 1
ATOM 5170 C C . HIS B 1 189 ? 6.617 -5 7.746 1 87.12 189 HIS B C 1
ATOM 5172 O O . HIS B 1 189 ? 7.152 -6.051 7.379 1 87.12 189 HIS B O 1
ATOM 5178 N N . LYS B 1 190 ? 7.219 -3.918 7.832 1 89.19 190 LYS B N 1
ATOM 5179 C CA . LYS B 1 190 ? 8.664 -3.826 7.609 1 89.19 190 LYS B CA 1
ATOM 5180 C C . LYS B 1 190 ? 9.43 -3.957 8.922 1 89.19 190 LYS B C 1
ATOM 5182 O O . LYS B 1 190 ? 9.016 -3.41 9.945 1 89.19 190 LYS B O 1
ATOM 5187 N N . TYR B 1 191 ? 10.508 -4.715 8.914 1 90.19 191 TYR B N 1
ATOM 5188 C CA . TYR B 1 191 ? 11.383 -4.895 10.07 1 90.19 191 TYR B CA 1
ATOM 5189 C C . TYR B 1 191 ? 12.852 -4.746 9.672 1 90.19 191 TYR B C 1
ATOM 5191 O O . TYR B 1 191 ? 13.219 -5.023 8.523 1 90.19 191 TYR B O 1
ATOM 5199 N N . TYR B 1 192 ? 13.555 -4.266 10.57 1 92.25 192 TYR B N 1
ATOM 5200 C CA . TYR B 1 192 ? 15.008 -4.293 10.438 1 92.25 192 TYR B CA 1
ATOM 5201 C C . TYR B 1 192 ? 15.609 -5.418 11.273 1 92.25 192 TYR B C 1
ATOM 5203 O O . TYR B 1 192 ? 15.398 -5.484 12.484 1 92.25 192 TYR B O 1
ATOM 5211 N N . LEU B 1 193 ? 16.312 -6.305 10.602 1 92.12 193 LEU B N 1
ATOM 5212 C CA . LEU B 1 193 ? 16.828 -7.512 11.234 1 92.12 193 LEU B CA 1
ATOM 5213 C C . LEU B 1 193 ? 18.344 -7.535 11.195 1 92.12 193 LEU B C 1
ATOM 5215 O O . LEU B 1 193 ? 18.953 -6.992 10.273 1 92.12 193 LEU B O 1
ATOM 5219 N N . ALA B 1 194 ? 18.859 -8.125 12.258 1 88.94 194 ALA B N 1
ATOM 5220 C CA . ALA B 1 194 ? 20.297 -8.398 12.266 1 88.94 194 ALA B CA 1
ATOM 5221 C C . ALA B 1 194 ? 20.656 -9.523 11.297 1 88.94 194 ALA B C 1
ATOM 5223 O O . ALA B 1 194 ? 19.797 -10.328 10.938 1 88.94 194 ALA B O 1
ATOM 5224 N N . ASN B 1 195 ? 21.891 -9.516 10.852 1 82.56 195 ASN B N 1
ATOM 5225 C CA . ASN B 1 195 ? 22.328 -10.562 9.93 1 82.56 195 ASN B CA 1
ATOM 5226 C C . ASN B 1 195 ? 22.203 -11.953 10.555 1 82.56 195 ASN B C 1
ATOM 5228 O O . ASN B 1 195 ? 22.547 -12.156 11.711 1 82.56 195 ASN B O 1
ATOM 5232 N N . GLY B 1 196 ? 21.641 -12.812 9.773 1 79.88 196 GLY B N 1
ATOM 5233 C CA . GLY B 1 196 ? 21.516 -14.188 10.227 1 79.88 196 GLY B CA 1
ATOM 5234 C C . GLY B 1 196 ? 20.25 -14.43 11.039 1 79.88 196 GLY B C 1
ATOM 5235 O O . GLY B 1 196 ? 19.969 -15.562 11.422 1 79.88 196 GLY B O 1
ATOM 5236 N N . GLU B 1 197 ? 19.578 -13.375 11.359 1 86.25 197 GLU B N 1
ATOM 5237 C CA . GLU B 1 197 ? 18.344 -13.523 12.133 1 86.25 197 GLU B CA 1
ATOM 5238 C C . GLU B 1 197 ? 17.25 -14.18 11.297 1 86.25 197 GLU B C 1
ATOM 5240 O O . GLU B 1 197 ? 17.156 -13.961 10.086 1 86.25 197 GLU B O 1
ATOM 5245 N N . GLU B 1 198 ? 16.5 -15.008 12.016 1 84.25 198 GLU B N 1
ATOM 5246 C CA . GLU B 1 198 ? 15.367 -15.648 11.344 1 84.25 198 GLU B CA 1
ATOM 5247 C C . GLU B 1 198 ? 14.273 -14.633 11.016 1 84.25 198 GLU B C 1
ATOM 5249 O O . GLU B 1 198 ? 14.008 -13.719 11.789 1 84.25 198 GLU B O 1
ATOM 5254 N N . LEU B 1 199 ? 13.688 -14.875 9.914 1 86.25 199 LEU B N 1
ATOM 5255 C CA . LEU B 1 199 ? 12.625 -13.969 9.484 1 86.25 199 LEU B CA 1
ATOM 5256 C C . LEU B 1 199 ? 11.359 -14.172 10.312 1 86.25 199 LEU B C 1
ATOM 5258 O O . LEU B 1 199 ? 11.008 -15.305 10.641 1 86.25 199 LEU B O 1
ATOM 5262 N N . PRO B 1 200 ? 10.852 -13.055 10.719 1 86.44 200 PRO B N 1
ATOM 5263 C CA . PRO B 1 200 ? 9.602 -13.172 11.469 1 86.44 200 PRO B CA 1
ATOM 5264 C C . PRO B 1 200 ? 8.461 -13.766 10.641 1 86.44 200 PRO B C 1
ATOM 5266 O O . PRO B 1 200 ? 8.352 -13.484 9.445 1 86.44 200 PRO B O 1
ATOM 5269 N N . TYR B 1 201 ? 7.668 -14.672 11.273 1 89.44 201 TYR B N 1
ATOM 5270 C CA . TYR B 1 201 ? 6.512 -15.273 10.625 1 89.44 201 TYR B CA 1
ATOM 5271 C C . TYR B 1 201 ? 5.215 -14.688 11.164 1 89.44 201 TYR B C 1
ATOM 5273 O O . TYR B 1 201 ? 4.961 -14.727 12.375 1 89.44 201 TYR B O 1
ATOM 5281 N N . ARG B 1 202 ? 4.48 -14.062 10.336 1 88.19 202 ARG B N 1
ATOM 5282 C CA . ARG B 1 202 ? 3.176 -13.508 10.672 1 88.19 202 ARG B CA 1
ATOM 5283 C C . ARG B 1 202 ? 2.072 -14.156 9.844 1 88.19 202 ARG B C 1
ATOM 5285 O O . ARG B 1 202 ? 2.24 -14.383 8.648 1 88.19 202 ARG B O 1
ATOM 5292 N N . SER B 1 203 ? 0.956 -14.508 10.508 1 89.19 203 SER B N 1
ATOM 5293 C CA . SER B 1 203 ? -0.155 -15.133 9.797 1 89.19 203 SER B CA 1
ATOM 5294 C C . SER B 1 203 ? -1.496 -14.602 10.297 1 89.19 203 SER B C 1
ATOM 5296 O O . SER B 1 203 ? -1.572 -13.992 11.359 1 89.19 203 SER B O 1
ATOM 5298 N N . CYS B 1 204 ? -2.406 -14.633 9.43 1 87.19 204 CYS B N 1
ATOM 5299 C CA . CYS B 1 204 ? -3.768 -14.227 9.766 1 87.19 204 CYS B CA 1
ATOM 5300 C C . CYS B 1 204 ? -4.785 -15.148 9.094 1 87.19 204 CYS B C 1
ATOM 5302 O O . CYS B 1 204 ? -4.539 -15.664 8.008 1 87.19 204 CYS B O 1
ATOM 5304 N N . GLN B 1 205 ? -5.875 -15.406 9.781 1 81.94 205 GLN B N 1
ATOM 5305 C CA . GLN B 1 205 ? -6.918 -16.281 9.258 1 81.94 205 GLN B CA 1
ATOM 5306 C C . GLN B 1 205 ? -7.504 -15.719 7.961 1 81.94 205 GLN B C 1
ATOM 5308 O O . GLN B 1 205 ? -7.66 -16.453 6.977 1 81.94 205 GLN B O 1
ATOM 5313 N N . SER B 1 206 ? -7.875 -14.516 8.055 1 81.25 206 SER B N 1
ATOM 5314 C CA . SER B 1 206 ? -8.391 -13.82 6.875 1 81.25 206 SER B CA 1
ATOM 5315 C C . SER B 1 206 ? -7.887 -12.383 6.816 1 81.25 206 SER B C 1
ATOM 5317 O O . SER B 1 206 ? -8.094 -11.609 7.754 1 81.25 206 SER B O 1
ATOM 5319 N N . LYS B 1 207 ? -7.254 -12.078 5.711 1 77.88 207 LYS B N 1
ATOM 5320 C CA . LYS B 1 207 ? -6.754 -10.719 5.543 1 77.88 207 LYS B CA 1
ATOM 5321 C C . LYS B 1 207 ? -7.902 -9.727 5.414 1 77.88 207 LYS B C 1
ATOM 5323 O O . LYS B 1 207 ? -7.719 -8.523 5.641 1 77.88 207 LYS B O 1
ATOM 5328 N N . ARG B 1 208 ? -9.078 -10.258 5.051 1 75.88 208 ARG B N 1
ATOM 5329 C CA . ARG B 1 208 ? -10.234 -9.398 4.836 1 75.88 208 ARG B CA 1
ATOM 5330 C C . ARG B 1 208 ? -10.883 -9 6.16 1 75.88 208 ARG B C 1
ATOM 5332 O O . ARG B 1 208 ? -11.633 -8.023 6.227 1 75.88 208 ARG B O 1
ATOM 5339 N N . TYR B 1 209 ? -10.547 -9.789 7.164 1 81.44 209 TYR B N 1
ATOM 5340 C CA . TYR B 1 209 ? -11.258 -9.57 8.422 1 81.44 209 TYR B CA 1
ATOM 5341 C C . TYR B 1 209 ? -10.273 -9.25 9.547 1 81.44 209 TYR B C 1
ATOM 5343 O O . TYR B 1 209 ? -10.43 -9.727 10.672 1 81.44 209 TYR B O 1
ATOM 5351 N N . ILE B 1 210 ? -9.258 -8.484 9.211 1 86.69 210 ILE B N 1
ATOM 5352 C CA . ILE B 1 210 ? -8.367 -8.023 10.266 1 86.69 210 ILE B CA 1
ATOM 5353 C C . ILE B 1 210 ? -9.133 -7.113 11.227 1 86.69 210 ILE B C 1
ATOM 5355 O O . ILE B 1 210 ? -9.836 -6.195 10.797 1 86.69 210 ILE B O 1
ATOM 5359 N N . THR B 1 211 ? -9.023 -7.398 12.477 1 90.5 211 THR B N 1
ATOM 5360 C CA . THR B 1 211 ? -9.727 -6.629 13.5 1 90.5 211 THR B CA 1
ATOM 5361 C C . THR B 1 211 ? -9.359 -5.148 13.406 1 90.5 211 THR B C 1
ATOM 5363 O O . THR B 1 211 ? -8.18 -4.797 13.305 1 90.5 211 THR B O 1
ATOM 5366 N N . LYS B 1 212 ? -10.391 -4.367 13.359 1 93.75 212 LYS B N 1
ATOM 5367 C CA . LYS B 1 212 ? -10.188 -2.924 13.258 1 93.75 212 LYS B CA 1
ATOM 5368 C C . LYS B 1 212 ? -11.195 -2.17 14.125 1 93.75 212 LYS B C 1
ATOM 5370 O O . LYS B 1 212 ? -12.281 -2.676 14.406 1 93.75 212 LYS B O 1
ATOM 5375 N N . VAL B 1 213 ? -10.797 -1.042 14.602 1 96.56 213 VAL B N 1
ATOM 5376 C CA . VAL B 1 213 ? -11.648 -0.161 15.391 1 96.56 213 VAL B CA 1
ATOM 5377 C C . VAL B 1 213 ? -11.516 1.274 14.891 1 96.56 213 VAL B C 1
ATOM 5379 O O . VAL B 1 213 ? -10.406 1.755 14.648 1 96.56 213 VAL B O 1
ATOM 5382 N N . MET B 1 214 ? -12.688 1.891 14.633 1 97.44 214 MET B N 1
ATOM 5383 C CA . MET B 1 214 ? -12.695 3.303 14.258 1 97.44 214 MET B CA 1
ATOM 5384 C C . MET B 1 214 ? -12.648 4.191 15.5 1 97.44 214 MET B C 1
ATOM 5386 O O . MET B 1 214 ? -13.297 3.9 16.5 1 97.44 214 MET B O 1
ATOM 5390 N N . PHE B 1 215 ? -11.852 5.242 15.43 1 98.12 215 PHE B N 1
ATOM 5391 C CA . PHE B 1 215 ? -11.75 6.223 16.5 1 98.12 215 PHE B CA 1
ATOM 5392 C C . PHE B 1 215 ? -12.133 7.613 16 1 98.12 215 PHE B C 1
ATOM 5394 O O . PHE B 1 215 ? -11.812 7.98 14.875 1 98.12 215 PHE B O 1
ATOM 5401 N N . MET B 1 216 ? -12.844 8.375 16.812 1 97.81 216 MET B N 1
ATOM 5402 C CA . MET B 1 216 ? -13.008 9.812 16.641 1 97.81 216 MET B CA 1
ATOM 5403 C C . MET B 1 216 ? -11.938 10.586 17.391 1 97.81 216 MET B C 1
ATOM 5405 O O . MET B 1 216 ? -11.789 10.438 18.594 1 97.81 216 MET B O 1
ATOM 5409 N N . CYS B 1 217 ? -11.219 11.359 16.609 1 98.56 217 CYS B N 1
ATOM 5410 C CA . CYS B 1 217 ? -10.117 12.125 17.188 1 98.56 217 CYS B CA 1
ATOM 5411 C C . CYS B 1 217 ? -10.438 13.609 17.188 1 98.56 217 CYS B C 1
ATOM 5413 O O . CYS B 1 217 ? -10.922 14.156 16.188 1 98.56 217 CYS B O 1
ATOM 5415 N N . ALA B 1 218 ? -10.242 14.281 18.328 1 98.56 218 ALA B N 1
ATOM 5416 C CA . ALA B 1 218 ? -10.398 15.727 18.469 1 98.56 218 ALA B CA 1
ATOM 5417 C C . ALA B 1 218 ? -9.156 16.359 19.094 1 98.56 218 ALA B C 1
ATOM 5419 O O . ALA B 1 218 ? -8.766 16 20.203 1 98.56 218 ALA B O 1
ATOM 5420 N N . VAL B 1 219 ? -8.57 17.281 18.328 1 98.56 219 VAL B N 1
ATOM 5421 C CA . VAL B 1 219 ? -7.363 17.922 18.844 1 98.56 219 VAL B CA 1
ATOM 5422 C C . VAL B 1 219 ? -7.402 19.422 18.516 1 98.56 219 VAL B C 1
ATOM 5424 O O . VAL B 1 219 ? -7.992 19.828 17.516 1 98.56 219 VAL B O 1
ATOM 5427 N N . SER B 1 220 ? -6.859 20.172 19.359 1 97.88 220 SER B N 1
ATOM 5428 C CA . SER B 1 220 ? -6.609 21.609 19.172 1 97.88 220 SER B CA 1
ATOM 5429 C C . SER B 1 220 ? -5.121 21.922 19.297 1 97.88 220 SER B C 1
ATOM 5431 O O . SER B 1 220 ? -4.305 21.031 19.516 1 97.88 220 SER B O 1
ATOM 5433 N N . ARG B 1 221 ? -4.797 23.109 19.062 1 97.19 221 ARG B N 1
ATOM 5434 C CA . ARG B 1 221 ? -3.391 23.484 19.125 1 97.19 221 ARG B CA 1
ATOM 5435 C C . ARG B 1 221 ? -2.922 23.656 20.562 1 97.19 221 ARG B C 1
ATOM 5437 O O . ARG B 1 221 ? -3.584 24.312 21.359 1 97.19 221 ARG B O 1
ATOM 5444 N N . PRO B 1 222 ? -1.789 23.031 20.859 1 96.38 222 PRO B N 1
ATOM 5445 C CA . PRO B 1 222 ? -1.237 23.25 22.203 1 96.38 222 PRO B CA 1
ATOM 5446 C C . PRO B 1 222 ? -0.917 24.703 22.484 1 96.38 222 PRO B C 1
ATOM 5448 O O . PRO B 1 222 ? -0.556 25.453 21.578 1 96.38 222 PRO B O 1
ATOM 5451 N N . VAL B 1 223 ? -1.101 25.078 23.734 1 94.06 223 VAL B N 1
ATOM 5452 C CA . VAL B 1 223 ? -0.849 26.453 24.156 1 94.06 223 VAL B CA 1
ATOM 5453 C C . VAL B 1 223 ? 0.262 26.469 25.203 1 94.06 223 VAL B C 1
ATOM 5455 O O . VAL B 1 223 ? 0.232 25.688 26.172 1 94.06 223 VAL B O 1
ATOM 5458 N N . TYR B 1 224 ? 1.167 27.312 24.969 1 90.44 224 TYR B N 1
ATOM 5459 C CA . TYR B 1 224 ? 2.289 27.469 25.891 1 90.44 224 TYR B CA 1
ATOM 5460 C C . TYR B 1 224 ? 2.328 28.891 26.453 1 90.44 224 TYR B C 1
ATOM 5462 O O . TYR B 1 224 ? 1.943 29.844 25.781 1 90.44 224 TYR B O 1
ATOM 5470 N N . SER B 1 225 ? 2.787 29.016 27.719 1 88.06 225 SER B N 1
ATOM 5471 C CA . SER B 1 225 ? 3.037 30.328 28.297 1 88.06 225 SER B CA 1
ATOM 5472 C C . SER B 1 225 ? 4.246 31 27.656 1 88.06 225 SER B C 1
ATOM 5474 O O . SER B 1 225 ? 5.016 30.359 26.938 1 88.06 225 SER B O 1
ATOM 5476 N N . PRO B 1 226 ? 4.336 32.312 27.906 1 83.38 226 PRO B N 1
ATOM 5477 C CA . PRO B 1 226 ? 5.516 33 27.375 1 83.38 226 PRO B CA 1
ATOM 5478 C C . PRO B 1 226 ? 6.824 32.406 27.875 1 83.38 226 PRO B C 1
ATOM 5480 O O . PRO B 1 226 ? 7.852 32.469 27.203 1 83.38 226 PRO B O 1
ATOM 5483 N N . GLU B 1 227 ? 6.816 31.719 29.078 1 84.81 227 GLU B N 1
ATOM 5484 C CA . GLU B 1 227 ? 8 31.109 29.672 1 84.81 227 GLU B CA 1
ATOM 5485 C C . GLU B 1 227 ? 8.227 29.688 29.141 1 84.81 227 GLU B C 1
ATOM 5487 O O . GLU B 1 227 ? 9.242 29.062 29.453 1 84.81 227 GLU B O 1
ATOM 5492 N N . GLY B 1 228 ? 7.27 29.25 28.344 1 83.38 228 GLY B N 1
ATOM 5493 C CA . GLY B 1 228 ? 7.457 27.938 27.719 1 83.38 228 GLY B CA 1
ATOM 5494 C C . GLY B 1 228 ? 6.758 26.812 28.469 1 83.38 228 GLY B C 1
ATOM 5495 O O . GLY B 1 228 ? 6.949 25.641 28.141 1 83.38 228 GLY B O 1
ATOM 5496 N N . GLU B 1 229 ? 5.988 27.203 29.375 1 90.25 229 GLU B N 1
ATOM 5497 C CA . GLU B 1 229 ? 5.254 26.203 30.125 1 90.25 229 GLU B CA 1
ATOM 5498 C C . GLU B 1 229 ? 3.982 25.781 29.391 1 90.25 229 GLU B C 1
ATOM 5500 O O . GLU B 1 229 ? 3.268 26.609 28.844 1 90.25 229 GLU B O 1
ATOM 5505 N N . LEU B 1 230 ? 3.797 24.5 29.391 1 93.31 230 LEU B N 1
ATOM 5506 C CA . LEU B 1 230 ? 2.607 23.969 28.734 1 93.31 230 LEU B CA 1
ATOM 5507 C C . LEU B 1 230 ? 1.354 24.281 29.547 1 93.31 230 LEU B C 1
ATOM 5509 O O . LEU B 1 230 ? 1.228 23.844 30.688 1 93.31 230 LEU B O 1
ATOM 5513 N N . LEU B 1 231 ? 0.417 25.031 28.953 1 92.88 231 LEU B N 1
ATOM 5514 C CA . LEU B 1 231 ? -0.827 25.406 29.625 1 92.88 231 LEU B CA 1
ATOM 5515 C C . LEU B 1 231 ? -1.965 24.484 29.203 1 92.88 231 LEU B C 1
ATOM 5517 O O . LEU B 1 231 ? -2.852 24.188 30.016 1 92.88 231 LEU B O 1
ATOM 5521 N N . PHE B 1 232 ? -1.938 24.156 28 1 95.75 232 PHE B N 1
ATOM 5522 C CA . PHE B 1 232 ? -2.949 23.312 27.359 1 95.75 232 PHE B CA 1
ATOM 5523 C C . PHE B 1 232 ? -2.324 22.422 26.297 1 95.75 232 PHE B C 1
ATOM 5525 O O . PHE B 1 232 ? -1.652 22.906 25.391 1 95.75 232 PHE B O 1
ATOM 5532 N N . ASP B 1 233 ? -2.557 21.062 26.344 1 96.5 233 ASP B N 1
ATOM 5533 C CA . ASP B 1 233 ? -1.841 20.156 25.438 1 96.5 233 ASP B CA 1
ATOM 5534 C C . ASP B 1 233 ? -2.582 20 24.125 1 96.5 233 ASP B C 1
ATOM 5536 O O . ASP B 1 233 ? -2.051 19.406 23.172 1 96.5 233 ASP B O 1
ATOM 5540 N N . GLY B 1 234 ? -3.828 20.469 24.078 1 96.88 234 GLY B N 1
ATOM 5541 C CA . GLY B 1 234 ? -4.586 20.453 22.844 1 96.88 234 GLY B CA 1
ATOM 5542 C C . GLY B 1 234 ? -5.23 19.125 22.547 1 96.88 234 GLY B C 1
ATOM 5543 O O . GLY B 1 234 ? -5.98 18.984 21.578 1 96.88 234 GLY B O 1
ATOM 5544 N N . LYS B 1 235 ? -4.941 18.078 23.375 1 97.94 235 LYS B N 1
ATOM 5545 C CA . LYS B 1 235 ? -5.48 16.75 23.172 1 97.94 235 LYS B CA 1
ATOM 5546 C C . LYS B 1 235 ? -6.828 16.578 23.859 1 97.94 235 LYS B C 1
ATOM 5548 O O . LYS B 1 235 ? -6.887 16.188 25.031 1 97.94 235 LYS B O 1
ATOM 5553 N N . ILE B 1 236 ? -7.848 16.859 23.125 1 97.94 236 ILE B N 1
ATOM 5554 C CA . ILE B 1 236 ? -9.195 16.781 23.688 1 97.94 236 ILE B CA 1
ATOM 5555 C C . ILE B 1 236 ? -9.555 15.32 23.969 1 97.94 236 ILE B C 1
ATOM 5557 O O . ILE B 1 236 ? -9.992 14.992 25.078 1 97.94 236 ILE B O 1
ATOM 5561 N N . GLY B 1 237 ? -9.367 14.523 22.812 1 98 237 GLY B N 1
ATOM 5562 C CA . GLY B 1 237 ? -9.625 13.125 23.109 1 98 237 GLY B CA 1
ATOM 5563 C C . GLY B 1 237 ? -9.609 12.242 21.875 1 98 237 GLY B C 1
ATOM 5564 O O . GLY B 1 237 ? -9.641 12.742 20.75 1 98 237 GLY B O 1
ATOM 5565 N N . MET B 1 238 ? -9.414 11.008 22.141 1 98.06 238 MET B N 1
ATOM 5566 C CA . MET B 1 238 ? -9.57 9.898 21.203 1 98.06 238 MET B CA 1
ATOM 5567 C C . MET B 1 238 ? -10.688 8.961 21.641 1 98.06 238 MET B C 1
ATOM 5569 O O . MET B 1 238 ? -10.617 8.375 22.719 1 98.06 238 MET B O 1
ATOM 5573 N N . PHE B 1 239 ? -11.727 8.812 20.781 1 98.31 239 PHE B N 1
ATOM 5574 C CA . PHE B 1 239 ? -12.938 8.133 21.234 1 98.31 239 PHE B CA 1
ATOM 5575 C C . PHE B 1 239 ? -13.242 6.938 20.328 1 98.31 239 PHE B C 1
ATOM 5577 O O . PHE B 1 239 ? -13.617 7.105 19.172 1 98.31 239 PHE B O 1
ATOM 5584 N N . PRO B 1 240 ? -13.07 5.684 20.891 1 98 240 PRO B N 1
ATOM 5585 C CA . PRO B 1 240 ? -13.336 4.5 20.078 1 98 240 PRO B CA 1
ATOM 5586 C C . PRO B 1 240 ? -14.82 4.273 19.812 1 98 240 PRO B C 1
ATOM 5588 O O . PRO B 1 240 ? -15.641 4.484 20.719 1 98 240 PRO B O 1
ATOM 5591 N N . PHE B 1 241 ? -15.164 3.973 18.594 1 97.62 241 PHE B N 1
ATOM 5592 C CA . PHE B 1 241 ? -16.531 3.543 18.266 1 97.62 241 PHE B CA 1
ATOM 5593 C C . PHE B 1 241 ? -16.734 2.082 18.656 1 97.62 241 PHE B C 1
ATOM 5595 O O . PHE B 1 241 ? -16.766 1.206 17.781 1 97.62 241 PHE B O 1
ATOM 5602 N N . THR B 1 242 ? -16.922 1.829 19.906 1 95.94 242 THR B N 1
ATOM 5603 C CA . THR B 1 242 ? -17.141 0.487 20.438 1 95.94 242 THR B CA 1
ATOM 5604 C C . THR B 1 242 ? -18.406 0.437 21.297 1 95.94 242 THR B C 1
ATOM 5606 O O . THR B 1 242 ? -18.891 1.473 21.75 1 95.94 242 THR B O 1
ATOM 5609 N N . LYS B 1 243 ? -18.984 -0.727 21.359 1 92.19 243 LYS B N 1
ATOM 5610 C CA . LYS B 1 243 ? -20.156 -0.969 22.219 1 92.19 243 LYS B CA 1
ATOM 5611 C C . LYS B 1 243 ? -19.953 -2.232 23.047 1 92.19 243 LYS B C 1
ATOM 5613 O O . LYS B 1 243 ? -19.203 -3.129 22.656 1 92.19 243 LYS B O 1
ATOM 5618 N N . GLN B 1 244 ? -20.531 -2.168 24.188 1 89.19 244 GLN B N 1
ATOM 5619 C CA . GLN B 1 244 ? -20.531 -3.357 25.031 1 89.19 244 GLN B CA 1
ATOM 5620 C C . GLN B 1 244 ? -21.734 -4.25 24.719 1 89.19 244 GLN B C 1
ATOM 5622 O O . GLN B 1 244 ? -22.875 -3.781 24.672 1 89.19 244 GLN B O 1
ATOM 5627 N N . GLN B 1 245 ? -21.406 -5.465 24.344 1 86.06 245 GLN B N 1
ATOM 5628 C CA . GLN B 1 245 ? -22.469 -6.422 24.047 1 86.06 245 GLN B CA 1
ATOM 5629 C C . GLN B 1 245 ? -22.219 -7.75 24.75 1 86.06 245 GLN B C 1
ATOM 5631 O O . GLN B 1 245 ? -21.078 -8.172 24.922 1 86.06 245 GLN B O 1
ATOM 5636 N N . PRO B 1 246 ? -23.391 -8.297 25.328 1 80.75 246 PRO B N 1
ATOM 5637 C CA . PRO B 1 246 ? -23.219 -9.617 25.938 1 80.75 246 PRO B CA 1
ATOM 5638 C C . PRO B 1 246 ? -22.781 -10.688 24.938 1 80.75 246 PRO B C 1
ATOM 5640 O O . PRO B 1 246 ? -23.266 -10.703 23.797 1 80.75 246 PRO B O 1
ATOM 5643 N N . ALA B 1 247 ? -21.875 -11.492 25.359 1 75.25 247 ALA B N 1
ATOM 5644 C CA . ALA B 1 247 ? -21.406 -12.586 24.516 1 75.25 247 ALA B CA 1
ATOM 5645 C C . ALA B 1 247 ? -22.547 -13.516 24.141 1 75.25 247 ALA B C 1
ATOM 5647 O O . ALA B 1 247 ? -23.297 -13.992 25 1 75.25 247 ALA B O 1
ATOM 5648 N N . ALA B 1 248 ? -22.75 -13.727 22.891 1 70 248 ALA B N 1
ATOM 5649 C CA . ALA B 1 248 ? -23.844 -14.555 22.391 1 70 248 ALA B CA 1
ATOM 5650 C C . ALA B 1 248 ? -23.578 -16.031 22.672 1 70 248 ALA B C 1
ATOM 5652 O O . ALA B 1 248 ? -24.5 -16.797 22.906 1 70 248 ALA B O 1
ATOM 5653 N N . ARG B 1 249 ? -22.359 -16.438 22.562 1 72.06 249 ARG B N 1
ATOM 5654 C CA . ARG B 1 249 ? -22 -17.844 22.703 1 72.06 249 ARG B CA 1
ATOM 5655 C C . ARG B 1 249 ? -20.969 -18.031 23.828 1 72.06 249 ARG B C 1
ATOM 5657 O O . ARG B 1 249 ? -20.234 -17.109 24.156 1 72.06 249 ARG B O 1
ATOM 5664 N N . ARG B 1 250 ? -21.219 -19.188 24.547 1 69.5 250 ARG B N 1
ATOM 5665 C CA . ARG B 1 250 ? -20.234 -19.578 25.547 1 69.5 250 ARG B CA 1
ATOM 5666 C C . ARG B 1 250 ? -18.906 -20 24.891 1 69.5 250 ARG B C 1
ATOM 5668 O O . ARG B 1 250 ? -18.906 -20.531 23.781 1 69.5 250 ARG B O 1
ATOM 5675 N N . SER B 1 251 ? -17.844 -19.328 25.172 1 66.38 251 SER B N 1
ATOM 5676 C CA . SER B 1 251 ? -16.547 -19.828 24.734 1 66.38 251 SER B CA 1
ATOM 5677 C C . SER B 1 251 ? -15.75 -20.422 25.891 1 66.38 251 SER B C 1
ATOM 5679 O O . SER B 1 251 ? -16.188 -20.344 27.047 1 66.38 251 SER B O 1
ATOM 5681 N N . ARG B 1 252 ? -14.672 -21.203 25.578 1 66 252 ARG B N 1
ATOM 5682 C CA . ARG B 1 252 ? -13.812 -21.812 26.594 1 66 252 ARG B CA 1
ATOM 5683 C C . ARG B 1 252 ? -13.461 -20.812 27.688 1 66 252 ARG B C 1
ATOM 5685 O O . ARG B 1 252 ? -13.359 -21.172 28.859 1 66 252 ARG B O 1
ATOM 5692 N N . TYR B 1 253 ? -13.25 -19.547 27.312 1 63.84 253 TYR B N 1
ATOM 5693 C CA . TYR B 1 253 ? -12.711 -18.594 28.281 1 63.84 253 TYR B CA 1
ATOM 5694 C C . TYR B 1 253 ? -13.766 -17.594 28.719 1 63.84 253 TYR B C 1
ATOM 5696 O O . TYR B 1 253 ? -13.484 -16.672 29.5 1 63.84 253 TYR B O 1
ATOM 5704 N N . ARG B 1 254 ? -14.953 -17.703 28.062 1 66.56 254 ARG B N 1
ATOM 5705 C CA . ARG B 1 254 ? -15.945 -16.688 28.391 1 66.56 254 ARG B CA 1
ATOM 5706 C C . ARG B 1 254 ? -17.344 -17.297 28.484 1 66.56 254 ARG B C 1
ATOM 5708 O O . ARG B 1 254 ? -17.703 -18.156 27.688 1 66.56 254 ARG B O 1
ATOM 5715 N N . GLN B 1 255 ? -17.969 -16.953 29.578 1 72.56 255 GLN B N 1
ATOM 5716 C CA . GLN B 1 255 ? -19.328 -17.422 29.75 1 72.56 255 GLN B CA 1
ATOM 5717 C C . GLN B 1 255 ? -20.312 -16.641 28.891 1 72.56 255 GLN B C 1
ATOM 5719 O O . GLN B 1 255 ? -20.047 -15.492 28.531 1 72.56 255 GLN B O 1
ATOM 5724 N N . ARG B 1 256 ? -21.234 -17.359 28.375 1 75.5 256 ARG B N 1
ATOM 5725 C CA . ARG B 1 256 ? -22.312 -16.672 27.688 1 75.5 256 ARG B CA 1
ATOM 5726 C C . ARG B 1 256 ? -22.859 -15.531 28.531 1 75.5 256 ARG B C 1
ATOM 5728 O O . ARG B 1 256 ? -23.016 -15.664 29.734 1 75.5 256 ARG B O 1
ATOM 5735 N N . GLY B 1 257 ? -22.969 -14.344 27.922 1 75.88 257 GLY B N 1
ATOM 5736 C CA . GLY B 1 257 ? -23.531 -13.211 28.625 1 75.88 257 GLY B CA 1
ATOM 5737 C C . GLY B 1 257 ? -22.469 -12.242 29.125 1 75.88 257 GLY B C 1
ATOM 5738 O O . GLY B 1 257 ? -22.781 -11.125 29.547 1 75.88 257 GLY B O 1
ATOM 5739 N N . THR B 1 258 ? -21.172 -12.742 29.047 1 79.25 258 THR B N 1
ATOM 5740 C CA . THR B 1 258 ? -20.109 -11.844 29.484 1 79.25 258 THR B CA 1
ATOM 5741 C C . THR B 1 258 ? -20 -10.648 28.531 1 79.25 258 THR B C 1
ATOM 5743 O O . THR B 1 258 ? -20.094 -10.805 27.312 1 79.25 258 THR B O 1
ATOM 5746 N N . MET B 1 259 ? -19.984 -9.523 29.219 1 83.5 259 MET B N 1
ATOM 5747 C CA . MET B 1 259 ? -19.922 -8.305 28.406 1 83.5 259 MET B CA 1
ATOM 5748 C C . MET B 1 259 ? -18.609 -8.227 27.641 1 83.5 259 MET B C 1
ATOM 5750 O O . MET B 1 259 ? -17.531 -8.367 28.219 1 83.5 259 MET B O 1
ATOM 5754 N N . GLU B 1 260 ? -18.828 -8.172 26.297 1 85 260 GLU B N 1
ATOM 5755 C CA . GLU B 1 260 ? -17.656 -8.047 25.438 1 85 260 GLU B CA 1
ATOM 5756 C C . GLU B 1 260 ? -17.688 -6.738 24.641 1 85 260 GLU B C 1
ATOM 5758 O O . GLU B 1 260 ? -18.766 -6.234 24.312 1 85 260 GLU B O 1
ATOM 5763 N N . THR B 1 261 ? -16.453 -6.191 24.453 1 90.38 261 THR B N 1
ATOM 5764 C CA . THR B 1 261 ? -16.328 -4.98 23.656 1 90.38 261 THR B CA 1
ATOM 5765 C C . THR B 1 261 ? -16.328 -5.309 22.172 1 90.38 261 THR B C 1
ATOM 5767 O O . THR B 1 261 ? -15.539 -6.145 21.719 1 90.38 261 THR B O 1
ATOM 5770 N N . LYS B 1 262 ? -17.312 -4.75 21.5 1 91.62 262 LYS B N 1
ATOM 5771 C CA . LYS B 1 262 ? -17.375 -4.949 20.062 1 91.62 262 LYS B CA 1
ATOM 5772 C C . LYS B 1 262 ? -17.203 -3.627 19.312 1 91.62 262 LYS B C 1
ATOM 5774 O O . LYS B 1 262 ? -17.719 -2.596 19.75 1 91.62 262 LYS B O 1
ATOM 5779 N N . ALA B 1 263 ? -16.438 -3.693 18.219 1 92.94 263 ALA B N 1
ATOM 5780 C CA . ALA B 1 263 ? -16.266 -2.52 17.375 1 92.94 263 ALA B CA 1
ATOM 5781 C C . ALA B 1 263 ? -17.547 -2.23 16.578 1 92.94 263 ALA B C 1
ATOM 5783 O O . ALA B 1 263 ? -18.203 -3.152 16.094 1 92.94 263 ALA B O 1
ATOM 5784 N N . ILE B 1 264 ? -17.906 -0.976 16.531 1 91.88 264 ILE B N 1
ATOM 5785 C CA . ILE B 1 264 ? -19.016 -0.558 15.68 1 91.88 264 ILE B CA 1
ATOM 5786 C C . ILE B 1 264 ? -18.516 -0.389 14.242 1 91.88 264 ILE B C 1
ATOM 5788 O O . ILE B 1 264 ? -17.688 0.493 13.969 1 91.88 264 ILE B O 1
ATOM 5792 N N . GLU B 1 265 ? -18.969 -1.14 13.336 1 85.69 265 GLU B N 1
ATOM 5793 C CA . GLU B 1 265 ? -18.422 -1.149 11.984 1 85.69 265 GLU B CA 1
ATOM 5794 C C . GLU B 1 265 ? -19.156 -0.159 11.086 1 85.69 265 GLU B C 1
ATOM 5796 O O . GLU B 1 265 ? -18.578 0.372 10.133 1 85.69 265 GLU B O 1
ATOM 5801 N N . SER B 1 266 ? -20.406 0.112 11.422 1 88.81 266 SER B N 1
ATOM 5802 C CA . SER B 1 266 ? -21.172 1.065 10.625 1 88.81 266 SER B CA 1
ATOM 5803 C C . SER B 1 266 ? -21.375 2.381 11.375 1 88.81 266 SER B C 1
ATOM 5805 O O . SER B 1 266 ? -22.203 2.469 12.289 1 88.81 266 SER B O 1
ATOM 5807 N N . ILE B 1 267 ? -20.719 3.379 10.961 1 90.25 267 ILE B N 1
ATOM 5808 C CA . ILE B 1 267 ? -20.797 4.684 11.609 1 90.25 267 ILE B CA 1
ATOM 5809 C C . ILE B 1 267 ? -21.844 5.539 10.906 1 90.25 267 ILE B C 1
ATOM 5811 O O . ILE B 1 267 ? -21.578 6.148 9.875 1 90.25 267 ILE B O 1
ATOM 5815 N N . THR B 1 268 ? -22.984 5.637 11.531 1 92.94 268 THR B N 1
ATOM 5816 C CA . THR B 1 268 ? -24.094 6.418 11 1 92.94 268 THR B CA 1
ATOM 5817 C C . THR B 1 268 ? -24.094 7.824 11.594 1 92.94 268 THR B C 1
ATOM 5819 O O . THR B 1 268 ? -23.312 8.125 12.492 1 92.94 268 THR B O 1
ATOM 5822 N N . LYS B 1 269 ? -24.984 8.586 11.047 1 94.19 269 LYS B N 1
ATOM 5823 C CA . LYS B 1 269 ? -25.141 9.953 11.531 1 94.19 269 LYS B CA 1
ATOM 5824 C C . LYS B 1 269 ? -25.547 9.969 13.008 1 94.19 269 LYS B C 1
ATOM 5826 O O . LYS B 1 269 ? -25.062 10.789 13.781 1 94.19 269 LYS B O 1
ATOM 5831 N N . GLU B 1 270 ? -26.359 9.078 13.32 1 94.25 270 GLU B N 1
ATOM 5832 C CA . GLU B 1 270 ? -26.844 9 14.688 1 94.25 270 GLU B CA 1
ATOM 5833 C C . GLU B 1 270 ? -25.734 8.617 15.656 1 94.25 270 GLU B C 1
ATOM 5835 O O . GLU B 1 270 ? -25.641 9.172 16.75 1 94.25 270 GLU B O 1
ATOM 5840 N N . VAL B 1 271 ? -24.938 7.73 15.234 1 94.62 271 VAL B N 1
ATOM 5841 C CA . VAL B 1 271 ? -23.812 7.297 16.062 1 94.62 271 VAL B CA 1
ATOM 5842 C C . VAL B 1 271 ? -22.812 8.445 16.234 1 94.62 271 VAL B C 1
ATOM 5844 O O . VAL B 1 271 ? -22.359 8.719 17.344 1 94.62 271 VAL B O 1
ATOM 5847 N N . THR B 1 272 ? -22.578 9.062 15.117 1 95.62 272 THR B N 1
ATOM 5848 C CA . THR B 1 272 ? -21.641 10.188 15.156 1 95.62 272 THR B CA 1
ATOM 5849 C C . THR B 1 272 ? -22.172 11.297 16.062 1 95.62 272 THR B C 1
ATOM 5851 O O . THR B 1 272 ? -21.422 11.867 16.859 1 95.62 272 THR B O 1
ATOM 5854 N N . LYS B 1 273 ? -23.422 11.609 15.953 1 96.12 273 LYS B N 1
ATOM 5855 C CA . LYS B 1 273 ? -24.062 12.625 16.781 1 96.12 273 LYS B CA 1
ATOM 5856 C C . LYS B 1 273 ? -23.938 12.281 18.266 1 96.12 273 LYS B C 1
ATOM 5858 O O . LYS B 1 273 ? -23.562 13.141 19.078 1 96.12 273 LYS B O 1
ATOM 5863 N N . ALA B 1 274 ? -24.203 11.062 18.531 1 96.31 274 ALA B N 1
ATOM 5864 C CA . ALA B 1 274 ? -24.125 10.617 19.922 1 96.31 274 ALA B CA 1
ATOM 5865 C C . ALA B 1 274 ? -22.703 10.766 20.469 1 96.31 274 ALA B C 1
ATOM 5867 O O . ALA B 1 274 ? -22.516 11.164 21.625 1 96.31 274 ALA B O 1
ATOM 5868 N N . TRP B 1 275 ? -21.719 10.438 19.703 1 97.19 275 TRP B N 1
ATOM 5869 C CA . TRP B 1 275 ? -20.328 10.523 20.125 1 97.19 275 TRP B CA 1
ATOM 5870 C C . TRP B 1 275 ? -19.922 11.977 20.359 1 97.19 275 TRP B C 1
ATOM 5872 O O . TRP B 1 275 ? -19.203 12.281 21.312 1 97.19 275 TRP B O 1
ATOM 5882 N N . ILE B 1 276 ? -20.375 12.867 19.5 1 97.5 276 ILE B N 1
ATOM 5883 C CA . ILE B 1 276 ? -20.031 14.281 19.641 1 97.5 276 ILE B CA 1
ATOM 5884 C C . ILE B 1 276 ? -20.672 14.844 20.906 1 97.5 276 ILE B C 1
ATOM 5886 O O . ILE B 1 276 ? -19.984 15.477 21.719 1 97.5 276 ILE B O 1
ATOM 5890 N N . ILE B 1 277 ? -21.922 14.539 21.141 1 97.25 277 ILE B N 1
ATOM 5891 C CA . ILE B 1 277 ? -22.703 15.141 22.219 1 97.25 277 ILE B CA 1
ATOM 5892 C C . ILE B 1 277 ? -22.312 14.508 23.547 1 97.25 277 ILE B C 1
ATOM 5894 O O . ILE B 1 277 ? -22.188 15.195 24.562 1 97.25 277 ILE B O 1
ATOM 5898 N N . GLU B 1 278 ? -22.031 13.211 23.484 1 97.19 278 GLU B N 1
ATOM 5899 C CA . GLU B 1 278 ? -21.875 12.492 24.734 1 97.19 278 GLU B CA 1
ATOM 5900 C C . GLU B 1 278 ? -20.406 12.344 25.109 1 97.19 278 GLU B C 1
ATOM 5902 O O . GLU B 1 278 ? -20.062 12.062 26.25 1 97.19 278 GLU B O 1
ATOM 5907 N N . LYS B 1 279 ? -19.531 12.484 24.156 1 97.38 279 LYS B N 1
ATOM 5908 C CA . LYS B 1 279 ? -18.125 12.227 24.438 1 97.38 279 LYS B CA 1
ATOM 5909 C C . LYS B 1 279 ? -17.281 13.453 24.141 1 97.38 279 LYS B C 1
ATOM 5911 O O . LYS B 1 279 ? -16.594 13.969 25.031 1 97.38 279 LYS B O 1
ATOM 5916 N N . VAL B 1 280 ? -17.375 14.023 22.984 1 97.94 280 VAL B N 1
ATOM 5917 C CA . VAL B 1 280 ? -16.484 15.094 22.547 1 97.94 280 VAL B CA 1
ATOM 5918 C C . VAL B 1 280 ? -16.781 16.359 23.344 1 97.94 280 VAL B C 1
ATOM 5920 O O . VAL B 1 280 ? -15.867 16.969 23.922 1 97.94 280 VAL B O 1
ATOM 5923 N N . ILE B 1 281 ? -18.047 16.797 23.422 1 97.88 281 ILE B N 1
ATOM 5924 C CA . ILE B 1 281 ? -18.406 18.047 24.062 1 97.88 281 ILE B CA 1
ATOM 5925 C C . ILE B 1 281 ? -18.062 18 25.547 1 97.88 281 ILE B C 1
ATOM 5927 O O . ILE B 1 281 ? -17.391 18.891 26.062 1 97.88 281 ILE B O 1
ATOM 5931 N N . PRO B 1 282 ? -18.422 16.906 26.219 1 97.75 282 PRO B N 1
ATOM 5932 C CA . PRO B 1 282 ? -18.016 16.844 27.625 1 97.75 282 PRO B CA 1
ATOM 5933 C C . PRO B 1 282 ? -16.5 16.875 27.812 1 97.75 282 PRO B C 1
ATOM 5935 O O . PRO B 1 282 ? -16 17.484 28.766 1 97.75 282 PRO B O 1
ATOM 5938 N N . ALA B 1 283 ? -15.789 16.25 26.922 1 97.88 283 ALA B N 1
ATOM 5939 C CA . ALA B 1 283 ? -14.328 16.25 27 1 97.88 283 ALA B CA 1
ATOM 5940 C C . ALA B 1 283 ? -13.781 17.672 26.797 1 97.88 283 ALA B C 1
ATOM 5942 O O . ALA B 1 283 ? -12.844 18.078 27.484 1 97.88 283 ALA B O 1
ATOM 5943 N N . ILE B 1 284 ? -14.352 18.406 25.859 1 97.62 284 ILE B N 1
ATOM 5944 C CA . ILE B 1 284 ? -13.961 19.797 25.625 1 97.62 284 ILE B CA 1
ATOM 5945 C C . ILE B 1 284 ? -14.172 20.625 26.891 1 97.62 284 ILE B C 1
ATOM 5947 O O . ILE B 1 284 ? -13.266 21.312 27.359 1 97.62 284 ILE B O 1
ATOM 5951 N N . LYS B 1 285 ? -15.352 20.484 27.484 1 96.38 285 LYS B N 1
ATOM 5952 C CA . LYS B 1 285 ? -15.711 21.297 28.656 1 96.38 285 LYS B CA 1
ATOM 5953 C C . LYS B 1 285 ? -14.82 20.969 29.844 1 96.38 285 LYS B C 1
ATOM 5955 O O . LYS B 1 285 ? -14.461 21.875 30.609 1 96.38 285 LYS B O 1
ATOM 5960 N N . SER B 1 286 ? -14.438 19.766 29.953 1 95.62 286 SER B N 1
ATOM 5961 C CA . SER B 1 286 ? -13.641 19.328 31.094 1 95.62 286 SER B CA 1
ATOM 5962 C C . SER B 1 286 ? -12.188 19.75 30.953 1 95.62 286 SER B C 1
ATOM 5964 O O . SER B 1 286 ? -11.516 20.062 31.938 1 95.62 286 SER B O 1
ATOM 5966 N N . LYS B 1 287 ? -11.688 19.766 29.734 1 95.38 287 LYS B N 1
ATOM 5967 C CA . LYS B 1 287 ? -10.258 19.938 29.531 1 95.38 287 LYS B CA 1
ATOM 5968 C C . LYS B 1 287 ? -9.922 21.375 29.156 1 95.38 287 LYS B C 1
ATOM 5970 O O . LYS B 1 287 ? -8.766 21.797 29.203 1 95.38 287 LYS B O 1
ATOM 5975 N N . TRP B 1 288 ? -10.891 22.109 28.766 1 94.94 288 TRP B N 1
ATOM 5976 C CA . TRP B 1 288 ? -10.641 23.453 28.25 1 94.94 288 TRP B CA 1
ATOM 5977 C C . TRP B 1 288 ? -9.984 24.328 29.297 1 94.94 288 TRP B C 1
ATOM 5979 O O . TRP B 1 288 ? -10.383 24.297 30.469 1 94.94 288 TRP B O 1
ATOM 5989 N N . PRO B 1 289 ? -8.922 25 28.938 1 90.19 289 PRO B N 1
ATOM 5990 C CA . PRO B 1 289 ? -8.203 25.812 29.922 1 90.19 289 PRO B CA 1
ATOM 5991 C C . PRO B 1 289 ? -9.086 26.859 30.578 1 90.19 289 PRO B C 1
ATOM 5993 O O . PRO B 1 289 ? -9.93 27.469 29.906 1 90.19 289 PRO B O 1
ATOM 5996 N N . GLU B 1 290 ? -8.688 27.109 31.828 1 86.56 290 GLU B N 1
ATOM 5997 C CA . GLU B 1 290 ? -9.398 28.125 32.562 1 86.56 290 GLU B CA 1
ATOM 5998 C C . GLU B 1 290 ? -9.039 29.531 32.062 1 86.56 290 GLU B C 1
ATOM 6000 O O . GLU B 1 290 ? -7.875 29.812 31.797 1 86.56 290 GLU B O 1
ATOM 6005 N N . GLY B 1 291 ? -9.922 30.359 31.797 1 84.75 291 GLY B N 1
ATOM 6006 C CA . GLY B 1 291 ? -9.656 31.734 31.391 1 84.75 291 GLY B CA 1
ATOM 6007 C C . GLY B 1 291 ? -9.711 31.938 29.875 1 84.75 291 GLY B C 1
ATOM 6008 O O . GLY B 1 291 ? -9.734 33.062 29.406 1 84.75 291 GLY B O 1
ATOM 6009 N N . ALA B 1 292 ? -9.57 30.812 29.203 1 87.94 292 ALA B N 1
ATOM 6010 C CA . ALA B 1 292 ? -9.664 30.922 27.75 1 87.94 292 ALA B CA 1
ATOM 6011 C C . ALA B 1 292 ? -11.094 31.234 27.312 1 87.94 292 ALA B C 1
ATOM 6013 O O . ALA B 1 292 ? -12.039 31.016 28.078 1 87.94 292 ALA B O 1
ATOM 6014 N N . SER B 1 293 ? -11.133 31.766 26.125 1 90.06 293 SER B N 1
ATOM 6015 C CA . SER B 1 293 ? -12.453 32.031 25.562 1 90.06 293 SER B CA 1
ATOM 6016 C C . SER B 1 293 ? -13.273 30.766 25.438 1 90.06 293 SER B C 1
ATOM 6018 O O . SER B 1 293 ? -12.75 29.719 25.031 1 90.06 293 SER B O 1
ATOM 6020 N N . LYS B 1 294 ? -14.531 30.891 25.797 1 93 294 LYS B N 1
ATOM 6021 C CA . LYS B 1 294 ? -15.398 29.719 25.719 1 93 294 LYS B CA 1
ATOM 6022 C C . LYS B 1 294 ? -16.125 29.641 24.391 1 93 294 LYS B C 1
ATOM 6024 O O . LYS B 1 294 ? -17.062 28.859 24.219 1 93 294 LYS B O 1
ATOM 6029 N N . HIS B 1 295 ? -15.68 30.531 23.531 1 95.62 295 HIS B N 1
ATOM 6030 C CA . HIS B 1 295 ? -16.109 30.391 22.141 1 95.62 295 HIS B CA 1
ATOM 6031 C C . HIS B 1 295 ? -15.18 29.453 21.375 1 95.62 295 HIS B C 1
ATOM 6033 O O . HIS B 1 295 ? -14.039 29.797 21.078 1 95.62 295 HIS B O 1
ATOM 6039 N N . ILE B 1 296 ? -15.617 28.266 21.094 1 97.06 296 ILE B N 1
ATOM 6040 C CA . ILE B 1 296 ? -14.812 27.188 20.531 1 97.06 296 ILE B CA 1
ATOM 6041 C C . ILE B 1 296 ? -15.406 26.75 19.188 1 97.06 296 ILE B C 1
ATOM 6043 O O . ILE B 1 296 ? -16.625 26.641 19.047 1 97.06 296 ILE B O 1
ATOM 6047 N N . LEU B 1 297 ? -14.578 26.547 18.234 1 97.38 297 LEU B N 1
ATOM 6048 C CA . LEU B 1 297 ? -15.008 26.047 16.938 1 97.38 297 LEU B CA 1
ATOM 6049 C C . LEU B 1 297 ? -14.547 24.609 16.719 1 97.38 297 LEU B C 1
ATOM 6051 O O . LEU B 1 297 ? -13.391 24.281 16.984 1 97.38 297 LEU B O 1
ATOM 6055 N N . ILE B 1 298 ? -15.469 23.734 16.328 1 98.06 298 ILE B N 1
ATOM 6056 C CA . ILE B 1 298 ? -15.133 22.375 15.953 1 98.06 298 ILE B CA 1
ATOM 6057 C C . ILE B 1 298 ? -15.18 22.234 14.43 1 98.06 298 ILE B C 1
ATOM 6059 O O . ILE B 1 298 ? -16.203 22.516 13.805 1 98.06 298 ILE B O 1
ATOM 6063 N N . GLN B 1 299 ? -14.062 21.844 13.906 1 98.06 299 GLN B N 1
ATOM 6064 C CA . GLN B 1 299 ? -13.961 21.641 12.461 1 98.06 299 GLN B CA 1
ATOM 6065 C C . GLN B 1 299 ? -14.141 20.172 12.094 1 98.06 299 GLN B C 1
ATOM 6067 O O . GLN B 1 299 ? -13.5 19.297 12.68 1 98.06 299 GLN B O 1
ATOM 6072 N N . GLN B 1 300 ? -15.016 19.844 11.156 1 96.75 300 GLN B N 1
ATOM 6073 C CA . GLN B 1 300 ? -15.211 18.484 10.648 1 96.75 300 GLN B CA 1
ATOM 6074 C C . GLN B 1 300 ? -15.203 18.469 9.125 1 96.75 300 GLN B C 1
ATOM 6076 O O . GLN B 1 300 ? -15.336 19.516 8.484 1 96.75 300 GLN B O 1
ATOM 6081 N N . ASP B 1 301 ? -14.938 17.312 8.562 1 94.44 301 ASP B N 1
ATOM 6082 C CA . ASP B 1 301 ? -15.023 17.219 7.109 1 94.44 301 ASP B CA 1
ATOM 6083 C C . ASP B 1 301 ? -16.469 17.062 6.648 1 94.44 301 ASP B C 1
ATOM 6085 O O . ASP B 1 301 ? -17.406 17.234 7.434 1 94.44 301 ASP B O 1
ATOM 6089 N N . ASN B 1 302 ? -16.703 16.844 5.371 1 92 302 ASN B N 1
ATOM 6090 C CA . ASN B 1 302 ? -18.031 16.844 4.777 1 92 302 ASN B CA 1
ATOM 6091 C C . ASN B 1 302 ? -18.547 15.422 4.578 1 92 302 ASN B C 1
ATOM 6093 O O . ASN B 1 302 ? -19.406 15.188 3.713 1 92 302 ASN B O 1
ATOM 6097 N N . ALA B 1 303 ? -18.062 14.469 5.363 1 90 303 ALA B N 1
ATOM 6098 C CA . ALA B 1 303 ? -18.484 13.086 5.203 1 90 303 ALA B CA 1
ATOM 6099 C C . ALA B 1 303 ? -19.984 12.938 5.484 1 90 303 ALA B C 1
ATOM 6101 O O . ALA B 1 303 ? -20.531 13.641 6.332 1 90 303 ALA B O 1
ATOM 6102 N N . LYS B 1 304 ? -20.656 11.984 4.891 1 85.88 304 LYS B N 1
ATOM 6103 C CA . LYS B 1 304 ? -22.094 11.766 4.941 1 85.88 304 LYS B CA 1
ATOM 6104 C C . LYS B 1 304 ? -22.562 11.516 6.371 1 85.88 304 LYS B C 1
ATOM 6106 O O . LYS B 1 304 ? -23.609 12.031 6.789 1 85.88 304 LYS B O 1
ATOM 6111 N N . PRO B 1 305 ? -21.812 10.836 7.16 1 90 305 PRO B N 1
ATOM 6112 C CA . PRO B 1 305 ? -22.281 10.531 8.516 1 90 305 PRO B CA 1
ATOM 6113 C C . PRO B 1 305 ? -22.156 11.727 9.461 1 90 305 PRO B C 1
ATOM 6115 O O . PRO B 1 305 ? -22.641 11.672 10.594 1 90 305 PRO B O 1
ATOM 6118 N N . HIS B 1 306 ? -21.625 12.828 9.062 1 92.06 306 HIS B N 1
ATOM 6119 C CA . HIS B 1 306 ? -21.422 13.961 9.953 1 92.06 306 HIS B CA 1
ATOM 6120 C C . HIS B 1 306 ? -22.688 14.781 10.102 1 92.06 306 HIS B C 1
ATOM 6122 O O . HIS B 1 306 ? -23.516 14.836 9.188 1 92.06 306 HIS B O 1
ATOM 6128 N N . ILE B 1 307 ? -22.875 15.383 11.211 1 91.81 307 ILE B N 1
ATOM 6129 C CA . ILE B 1 307 ? -24.094 16.125 11.508 1 91.81 307 ILE B CA 1
ATOM 6130 C C . ILE B 1 307 ? -23.953 17.562 11 1 91.81 307 ILE B C 1
ATOM 6132 O O . ILE B 1 307 ? -22.828 18.078 10.875 1 91.81 307 ILE B O 1
ATOM 6136 N N . LYS B 1 308 ? -25.078 18.141 10.789 1 92.62 308 LYS B N 1
ATOM 6137 C CA . LYS B 1 308 ? -25.094 19.547 10.383 1 92.62 308 LYS B CA 1
ATOM 6138 C C . LYS B 1 308 ? -24.844 20.469 11.57 1 92.62 308 LYS B C 1
ATOM 6140 O O . LYS B 1 308 ? -25.031 20.078 12.719 1 92.62 308 LYS B O 1
ATOM 6145 N N . ASN B 1 309 ? -24.422 21.703 11.195 1 91.38 309 ASN B N 1
ATOM 6146 C CA . ASN B 1 309 ? -24.062 22.672 12.227 1 91.38 309 ASN B CA 1
ATOM 6147 C C . ASN B 1 309 ? -25.281 23.203 12.969 1 91.38 309 ASN B C 1
ATOM 6149 O O . ASN B 1 309 ? -25.156 23.766 14.055 1 91.38 309 ASN B O 1
ATOM 6153 N N . ASP B 1 310 ? -26.516 22.969 12.469 1 92.19 310 ASP B N 1
ATOM 6154 C CA . ASP B 1 310 ? -27.719 23.484 13.094 1 92.19 310 ASP B CA 1
ATOM 6155 C C . ASP B 1 310 ? -28.531 22.375 13.75 1 92.19 310 ASP B C 1
ATOM 6157 O O . ASP B 1 310 ? -29.719 22.531 14.008 1 92.19 310 ASP B O 1
ATOM 6161 N N . ASP B 1 311 ? -27.906 21.234 13.977 1 94.69 311 ASP B N 1
ATOM 6162 C CA . ASP B 1 311 ? -28.594 20.156 14.68 1 94.69 311 ASP B CA 1
ATOM 6163 C C . ASP B 1 311 ? -29.047 20.609 16.062 1 94.69 311 ASP B C 1
ATOM 6165 O O . ASP B 1 311 ? -28.25 21.078 16.875 1 94.69 311 ASP B O 1
ATOM 6169 N N . PRO B 1 312 ? -30.281 20.422 16.391 1 95.12 312 PRO B N 1
ATOM 6170 C CA . PRO B 1 312 ? -30.828 20.984 17.625 1 95.12 312 PRO B CA 1
ATOM 6171 C C . PRO B 1 312 ? -30.219 20.344 18.875 1 95.12 312 PRO B C 1
ATOM 6173 O O . PRO B 1 312 ? -29.969 21.047 19.859 1 95.12 312 PRO B O 1
ATOM 6176 N N . GLU B 1 313 ? -30.078 19.078 18.844 1 95.88 313 GLU B N 1
ATOM 6177 C CA . GLU B 1 313 ? -29.516 18.391 20 1 95.88 313 GLU B CA 1
ATOM 6178 C C . GLU B 1 313 ? -28.062 18.812 20.234 1 95.88 313 GLU B C 1
ATOM 6180 O O . GLU B 1 313 ? -27.656 19 21.375 1 95.88 313 GLU B O 1
ATOM 6185 N N . PHE B 1 314 ? -27.344 18.922 19.188 1 96.12 314 PHE B N 1
ATOM 6186 C CA . PHE B 1 314 ? -25.969 19.391 19.281 1 96.12 314 PHE B CA 1
ATOM 6187 C C . PHE B 1 314 ? -25.922 20.797 19.859 1 96.12 314 PHE B C 1
ATOM 6189 O O . PHE B 1 314 ? -25.141 21.078 20.766 1 96.12 314 PHE B O 1
ATOM 6196 N N . MET B 1 315 ? -26.766 21.688 19.312 1 96.5 315 MET B N 1
ATOM 6197 C CA . MET B 1 315 ? -26.781 23.094 19.734 1 96.5 315 MET B CA 1
ATOM 6198 C C . MET B 1 315 ? -27.094 23.219 21.219 1 96.5 315 MET B C 1
ATOM 6200 O O . MET B 1 315 ? -26.5 24.031 21.906 1 96.5 315 MET B O 1
ATOM 6204 N N . ALA B 1 316 ? -28 22.359 21.625 1 96.75 316 ALA B N 1
ATOM 6205 C CA . ALA B 1 316 ? -28.391 22.391 23.031 1 96.75 316 ALA B CA 1
ATOM 6206 C C . ALA B 1 316 ? -27.203 22.031 23.922 1 96.75 316 ALA B C 1
ATOM 6208 O O . ALA B 1 316 ? -26.953 22.688 24.938 1 96.75 316 ALA B O 1
ATOM 6209 N N . ALA B 1 317 ? -26.5 21.031 23.531 1 96.5 317 ALA B N 1
ATOM 6210 C CA . ALA B 1 317 ? -25.344 20.594 24.312 1 96.5 317 ALA B CA 1
ATOM 6211 C C . ALA B 1 317 ? -24.188 21.578 24.188 1 96.5 317 ALA B C 1
ATOM 6213 O O . ALA B 1 317 ? -23.469 21.828 25.156 1 96.5 317 ALA B O 1
ATOM 6214 N N . ALA B 1 318 ? -24.047 22.172 23.078 1 95.69 318 ALA B N 1
ATOM 6215 C CA . ALA B 1 318 ? -22.906 23.016 22.719 1 95.69 318 ALA B CA 1
ATOM 6216 C C . ALA B 1 318 ? -23 24.375 23.438 1 95.69 318 ALA B C 1
ATOM 6218 O O . ALA B 1 318 ? -21.984 25.016 23.688 1 95.69 318 ALA B O 1
ATOM 6219 N N . THR B 1 319 ? -24.203 24.812 23.766 1 95.25 319 THR B N 1
ATOM 6220 C CA . THR B 1 319 ? -24.391 26.141 24.328 1 95.25 319 THR B CA 1
ATOM 6221 C C . THR B 1 319 ? -24.719 26.062 25.812 1 95.25 319 THR B C 1
ATOM 6223 O O . THR B 1 319 ? -25.031 27.078 26.453 1 95.25 319 THR B O 1
ATOM 6226 N N . SER B 1 320 ? -24.547 24.953 26.359 1 93.5 320 SER B N 1
ATOM 6227 C CA . SER B 1 320 ? -24.812 24.781 27.781 1 93.5 320 SER B CA 1
ATOM 6228 C C . SER B 1 320 ? -23.578 25.062 28.609 1 93.5 320 SER B C 1
ATOM 6230 O O . SER B 1 320 ? -22.453 25.109 28.078 1 93.5 320 SER B O 1
ATOM 6232 N N . ASP B 1 321 ? -23.75 25.375 29.938 1 92.88 321 ASP B N 1
ATOM 6233 C CA . ASP B 1 321 ? -22.703 25.5 30.938 1 92.88 321 ASP B CA 1
ATOM 6234 C C . ASP B 1 321 ? -21.781 26.688 30.625 1 92.88 321 ASP B C 1
ATOM 6236 O O . ASP B 1 321 ? -20.578 26.625 30.875 1 92.88 321 ASP B O 1
ATOM 6240 N N . GLY B 1 322 ? -22.266 27.625 29.859 1 92.56 322 GLY B N 1
ATOM 6241 C CA . GLY B 1 322 ? -21.531 28.844 29.609 1 92.56 322 GLY B CA 1
ATOM 6242 C C . GLY B 1 322 ? -20.641 28.766 28.375 1 92.56 322 GLY B C 1
ATOM 6243 O O . GLY B 1 322 ? -19.891 29.688 28.078 1 92.56 322 GLY B O 1
ATOM 6244 N N . PHE B 1 323 ? -20.641 27.672 27.719 1 95.88 323 PHE B N 1
ATOM 6245 C CA . PHE B 1 323 ? -19.844 27.484 26.516 1 95.88 323 PHE B CA 1
ATOM 6246 C C . PHE B 1 323 ? -20.625 27.891 25.281 1 95.88 323 PHE B C 1
ATOM 6248 O O . PHE B 1 323 ? -21.859 27.875 25.281 1 95.88 323 PHE B O 1
ATOM 6255 N N . ASN B 1 324 ? -19.875 28.328 24.344 1 96.94 324 ASN B N 1
ATOM 6256 C CA . ASN B 1 324 ? -20.375 28.547 22.984 1 96.94 324 ASN B CA 1
ATOM 6257 C C . ASN B 1 324 ? -19.531 27.797 21.953 1 96.94 324 ASN B C 1
ATOM 6259 O O . ASN B 1 324 ? -18.594 28.344 21.391 1 96.94 324 ASN B O 1
ATOM 6263 N N . ILE B 1 325 ? -19.984 26.578 21.719 1 97.19 325 ILE B N 1
ATOM 6264 C CA . ILE B 1 325 ? -19.281 25.703 20.797 1 97.19 325 ILE B CA 1
ATOM 6265 C C . ILE B 1 325 ? -20.016 25.641 19.453 1 97.19 325 ILE B C 1
ATOM 6267 O O . ILE B 1 325 ? -21.219 25.375 19.406 1 97.19 325 ILE B O 1
ATOM 6271 N N . GLU B 1 326 ? -19.297 25.969 18.453 1 96.88 326 GLU B N 1
ATOM 6272 C CA . GLU B 1 326 ? -19.875 25.953 17.109 1 96.88 326 GLU B CA 1
ATOM 6273 C C . GLU B 1 326 ? -19.219 24.891 16.234 1 96.88 326 GLU B C 1
ATOM 6275 O O . GLU B 1 326 ? -18.031 24.609 16.375 1 96.88 326 GLU B O 1
ATOM 6280 N N . LEU B 1 327 ? -20.047 24.297 15.43 1 96.12 327 LEU B N 1
ATOM 6281 C CA . LEU B 1 327 ? -19.578 23.312 14.461 1 96.12 327 LEU B CA 1
ATOM 6282 C C . LEU B 1 327 ? -19.5 23.906 13.062 1 96.12 327 LEU B C 1
ATOM 6284 O O . LEU B 1 327 ? -20.391 24.656 12.648 1 96.12 327 LEU B O 1
ATOM 6288 N N . PHE B 1 328 ? -18.312 23.703 12.383 1 94.88 328 PHE B N 1
ATOM 6289 C CA . PHE B 1 328 ? -18.25 24.156 11 1 94.88 328 PHE B CA 1
ATOM 6290 C C . PHE B 1 328 ? -17.531 23.125 10.133 1 94.88 328 PHE B C 1
ATOM 6292 O O . PHE B 1 328 ? -16.875 22.219 10.641 1 94.88 328 PHE B O 1
ATOM 6299 N N . PHE B 1 329 ? -17.688 23.25 8.82 1 96.56 329 PHE B N 1
ATOM 6300 C CA . PHE B 1 329 ? -17.141 22.297 7.855 1 96.56 329 PHE B CA 1
ATOM 6301 C C . PHE B 1 329 ? -15.867 22.844 7.219 1 96.56 329 PHE B C 1
ATOM 6303 O O . PHE B 1 329 ? -15.797 24.031 6.871 1 96.56 329 PHE B O 1
ATOM 6310 N N . GLN B 1 330 ? -14.883 22 7.152 1 96.75 330 GLN B N 1
ATOM 6311 C CA . GLN B 1 330 ? -13.727 22.359 6.332 1 96.75 330 GLN B CA 1
ATOM 6312 C C . GLN B 1 330 ? -14.086 22.375 4.852 1 96.75 330 GLN B C 1
ATOM 6314 O O . GLN B 1 330 ? -15.102 21.797 4.449 1 96.75 330 GLN B O 1
ATOM 6319 N N . PRO B 1 331 ? -13.188 23.031 4.047 1 96.88 331 PRO B N 1
ATOM 6320 C CA . PRO B 1 331 ? -13.453 22.984 2.609 1 96.88 331 PRO B CA 1
ATOM 6321 C C . PRO B 1 331 ? -13.516 21.562 2.064 1 96.88 331 PRO B C 1
ATOM 6323 O O . PRO B 1 331 ? -12.734 20.703 2.479 1 96.88 331 PRO B O 1
ATOM 6326 N N . PRO B 1 332 ? -14.516 21.328 1.156 1 94.88 332 PRO B N 1
ATOM 6327 C CA . PRO B 1 332 ? -14.648 19.984 0.616 1 94.88 332 PRO B CA 1
ATOM 6328 C C . PRO B 1 332 ? -13.383 19.484 -0.073 1 94.88 332 PRO B C 1
ATOM 6330 O O . PRO B 1 332 ? -12.656 20.281 -0.682 1 94.88 332 PRO B O 1
ATOM 6333 N N . ASN B 1 333 ? -13.133 18.188 0.006 1 93.75 333 ASN B N 1
ATOM 6334 C CA . ASN B 1 333 ? -12.008 17.531 -0.65 1 93.75 333 ASN B CA 1
ATOM 6335 C C . ASN B 1 333 ? -10.68 18.141 -0.24 1 93.75 333 ASN B C 1
ATOM 6337 O O . ASN B 1 333 ? -9.805 18.375 -1.082 1 93.75 333 ASN B O 1
ATOM 6341 N N . SER B 1 334 ? -10.609 18.5 1.092 1 96.12 334 SER B N 1
ATOM 6342 C CA . SER B 1 334 ? -9.414 19.172 1.586 1 96.12 334 SER B CA 1
ATOM 6343 C C . SER B 1 334 ? -8.898 18.516 2.861 1 96.12 334 SER B C 1
ATOM 6345 O O . SER B 1 334 ? -8.805 19.156 3.906 1 96.12 334 SER B O 1
ATOM 6347 N N . PRO B 1 335 ? -8.477 17.281 2.676 1 94.75 335 PRO B N 1
ATOM 6348 C CA . PRO B 1 335 ? -7.934 16.609 3.861 1 94.75 335 PRO B CA 1
ATOM 6349 C C . PRO B 1 335 ? -6.676 17.297 4.398 1 94.75 335 PRO B C 1
ATOM 6351 O O . PRO B 1 335 ? -6.355 17.156 5.582 1 94.75 335 PRO B O 1
ATOM 6354 N N . ASP B 1 336 ? -5.988 18.031 3.582 1 95.69 336 ASP B N 1
ATOM 6355 C CA . ASP B 1 336 ? -4.75 18.703 3.973 1 95.69 336 ASP B CA 1
ATOM 6356 C C . ASP B 1 336 ? -5.039 19.906 4.883 1 95.69 336 ASP B C 1
ATOM 6358 O O . ASP B 1 336 ? -4.117 20.516 5.422 1 95.69 336 ASP B O 1
ATOM 6362 N N . LEU B 1 337 ? -6.273 20.203 5.121 1 97.81 337 LEU B N 1
ATOM 6363 C CA . LEU B 1 337 ? -6.637 21.312 5.984 1 97.81 337 LEU B CA 1
ATOM 6364 C C . LEU B 1 337 ? -7.133 20.812 7.34 1 97.81 337 LEU B C 1
ATOM 6366 O O . LEU B 1 337 ? -7.723 21.578 8.109 1 97.81 337 LEU B O 1
ATOM 6370 N N . ASN B 1 338 ? -6.973 19.562 7.598 1 98.06 338 ASN B N 1
ATOM 6371 C CA . ASN B 1 338 ? -7.238 18.938 8.891 1 98.06 338 ASN B CA 1
ATOM 6372 C C . ASN B 1 338 ? -5.973 18.328 9.484 1 98.06 338 ASN B C 1
ATOM 6374 O O . ASN B 1 338 ? -5.367 17.438 8.891 1 98.06 338 ASN B O 1
ATOM 6378 N N . THR B 1 339 ? -5.621 18.781 10.664 1 97.81 339 THR B N 1
ATOM 6379 C CA . THR B 1 339 ? -4.355 18.391 11.273 1 97.81 339 THR B CA 1
ATOM 6380 C C . THR B 1 339 ? -4.297 16.875 11.461 1 97.81 339 THR B C 1
ATOM 6382 O O . THR B 1 339 ? -3.225 16.266 11.352 1 97.81 339 THR B O 1
ATOM 6385 N N . ASN B 1 340 ? -5.492 16.25 11.711 1 98.38 340 ASN B N 1
ATOM 6386 C CA . ASN B 1 340 ? -5.531 14.797 11.867 1 98.38 340 ASN B CA 1
ATOM 6387 C C . ASN B 1 340 ? -5.031 14.086 10.609 1 98.38 340 ASN B C 1
ATOM 6389 O O . ASN B 1 340 ? -4.16 13.219 10.688 1 98.38 340 ASN B O 1
ATOM 6393 N N . ASP B 1 341 ? -5.484 14.555 9.453 1 96.31 341 ASP B N 1
ATOM 6394 C CA . ASP B 1 341 ? -5.133 13.945 8.172 1 96.31 341 ASP B CA 1
ATOM 6395 C C . ASP B 1 341 ? -3.758 14.414 7.703 1 96.31 341 ASP B C 1
ATOM 6397 O O . ASP B 1 341 ? -3.074 13.711 6.961 1 96.31 341 ASP B O 1
ATOM 6401 N N . LEU B 1 342 ? -3.391 15.539 8.086 1 95.12 342 LEU B N 1
ATOM 6402 C CA . LEU B 1 342 ? -2.152 16.141 7.613 1 95.12 342 LEU B CA 1
ATOM 6403 C C . LEU B 1 342 ? -0.938 15.391 8.141 1 95.12 342 LEU B C 1
ATOM 6405 O O . LEU B 1 342 ? 0.065 15.25 7.438 1 95.12 342 LEU B O 1
ATOM 6409 N N . GLY B 1 343 ? -1.079 14.867 9.391 1 94.44 343 GLY B N 1
ATOM 6410 C CA . GLY B 1 343 ? 0.093 14.172 9.891 1 94.44 343 GLY B CA 1
ATOM 6411 C C . GLY B 1 343 ? -0.169 13.43 11.188 1 94.44 343 GLY B C 1
ATOM 6412 O O . GLY B 1 343 ? 0.523 12.461 11.508 1 94.44 343 GLY B O 1
ATOM 6413 N N . TYR B 1 344 ? -1.121 13.828 11.922 1 97.56 344 TYR B N 1
ATOM 6414 C CA . TYR B 1 344 ? -1.325 13.305 13.266 1 97.56 344 TYR B CA 1
ATOM 6415 C C . TYR B 1 344 ? -1.69 11.828 13.234 1 97.56 344 TYR B C 1
ATOM 6417 O O . TYR B 1 344 ? -1.106 11.016 13.961 1 97.56 344 TYR B O 1
ATOM 6425 N N . PHE B 1 345 ? -2.641 11.453 12.352 1 98 345 PHE B N 1
ATOM 6426 C CA . PHE B 1 345 ? -3.074 10.062 12.25 1 98 345 PHE B CA 1
ATOM 6427 C C . PHE B 1 345 ? -1.916 9.164 11.836 1 98 345 PHE B C 1
ATOM 6429 O O . PHE B 1 345 ? -1.771 8.055 12.352 1 98 345 PHE B O 1
ATOM 6436 N N . ARG B 1 346 ? -1.178 9.625 10.898 1 94.94 346 ARG B N 1
ATOM 6437 C CA . ARG B 1 346 ? -0.026 8.836 10.469 1 94.94 346 ARG B CA 1
ATOM 6438 C C . ARG B 1 346 ? 0.934 8.586 11.625 1 94.94 346 ARG B C 1
ATOM 6440 O O . ARG B 1 346 ? 1.457 7.484 11.781 1 94.94 346 ARG B O 1
ATOM 6447 N N . ALA B 1 347 ? 1.227 9.562 12.391 1 95.06 347 ALA B N 1
ATOM 6448 C CA . ALA B 1 347 ? 2.113 9.438 13.547 1 95.06 347 ALA B CA 1
ATOM 6449 C C . ALA B 1 347 ? 1.557 8.453 14.562 1 95.06 347 ALA B C 1
ATOM 6451 O O . ALA B 1 347 ? 2.283 7.586 15.062 1 95.06 347 ALA B O 1
ATOM 6452 N N . LEU B 1 348 ? 0.275 8.586 14.828 1 97.19 348 LEU B N 1
ATOM 6453 C CA . LEU B 1 348 ? -0.356 7.703 15.805 1 97.19 348 LEU B CA 1
ATOM 6454 C C . LEU B 1 348 ? -0.336 6.258 15.32 1 97.19 348 LEU B C 1
ATOM 6456 O O . LEU B 1 348 ? -0.083 5.34 16.094 1 97.19 348 LEU B O 1
ATOM 6460 N N . GLN B 1 349 ? -0.592 6.082 14.047 1 95.12 349 GLN B N 1
ATOM 6461 C CA . GLN B 1 349 ? -0.591 4.738 13.477 1 95.12 349 GLN B CA 1
ATOM 6462 C C . GLN B 1 349 ? 0.793 4.102 13.57 1 95.12 349 GLN B C 1
ATOM 6464 O O . GLN B 1 349 ? 0.918 2.918 13.891 1 95.12 349 GLN B O 1
ATOM 6469 N N . SER B 1 350 ? 1.754 4.883 13.266 1 92 350 SER B N 1
ATOM 6470 C CA . SER B 1 350 ? 3.123 4.383 13.344 1 92 350 SER B CA 1
ATOM 6471 C C . SER B 1 350 ? 3.467 3.932 14.758 1 92 350 SER B C 1
ATOM 6473 O O . SER B 1 350 ? 4.047 2.859 14.953 1 92 350 SER B O 1
ATOM 6475 N N . LEU B 1 351 ? 3.111 4.711 15.688 1 92.88 351 LEU B N 1
ATOM 6476 C CA . LEU B 1 351 ? 3.408 4.395 17.078 1 92.88 351 LEU B CA 1
ATOM 6477 C C . LEU B 1 351 ? 2.588 3.199 17.562 1 92.88 351 LEU B C 1
ATOM 6479 O O . LEU B 1 351 ? 3.092 2.346 18.281 1 92.88 351 LEU B O 1
ATOM 6483 N N . GLN B 1 352 ? 1.385 3.172 17.141 1 93.94 352 GLN B N 1
ATOM 6484 C CA . GLN B 1 352 ? 0.494 2.086 17.531 1 93.94 352 GLN B CA 1
ATOM 6485 C C . GLN B 1 352 ? 0.951 0.757 16.938 1 93.94 352 GLN B C 1
ATOM 6487 O O . GLN B 1 352 ? 0.834 -0.289 17.578 1 93.94 352 GLN B O 1
ATOM 6492 N N . SER B 1 353 ? 1.427 0.798 15.711 1 88.62 353 SER B N 1
ATOM 6493 C CA . SER B 1 353 ? 1.848 -0.415 15.023 1 88.62 353 SER B CA 1
ATOM 6494 C C . SER B 1 353 ? 2.986 -1.108 15.766 1 88.62 353 SER B C 1
ATOM 6496 O O . SER B 1 353 ? 3.201 -2.311 15.594 1 88.62 353 SER B O 1
ATOM 6498 N N . ALA B 1 354 ? 3.682 -0.381 16.578 1 87.81 354 ALA B N 1
ATOM 6499 C CA . ALA B 1 354 ? 4.801 -0.923 17.344 1 87.81 354 ALA B CA 1
ATOM 6500 C C . ALA B 1 354 ? 4.312 -1.622 18.609 1 87.81 354 ALA B C 1
ATOM 6502 O O . ALA B 1 354 ? 5.082 -2.318 19.281 1 87.81 354 ALA B O 1
ATOM 6503 N N . LYS B 1 355 ? 3.096 -1.484 18.859 1 88.62 355 LYS B N 1
ATOM 6504 C CA . LYS B 1 355 ? 2.529 -2.107 20.062 1 88.62 355 LYS B CA 1
ATOM 6505 C C . LYS B 1 355 ? 1.747 -3.369 19.703 1 88.62 355 LYS B C 1
ATOM 6507 O O . LYS B 1 355 ? 1.079 -3.418 18.656 1 88.62 355 LYS B O 1
ATOM 6512 N N . LYS B 1 356 ? 1.88 -4.32 20.578 1 85.44 356 LYS B N 1
ATOM 6513 C CA . LYS B 1 356 ? 1.176 -5.582 20.344 1 85.44 356 LYS B CA 1
ATOM 6514 C C . LYS B 1 356 ? -0.262 -5.504 20.844 1 85.44 356 LYS B C 1
ATOM 6516 O O . LYS B 1 356 ? -0.524 -4.941 21.922 1 85.44 356 LYS B O 1
ATOM 6521 N N . ALA B 1 357 ? -1.19 -5.887 19.984 1 91.12 357 ALA B N 1
ATOM 6522 C CA . ALA B 1 357 ? -2.596 -6.039 20.344 1 91.12 357 ALA B CA 1
ATOM 6523 C C . ALA B 1 357 ? -3.174 -7.336 19.797 1 91.12 357 ALA B C 1
ATOM 6525 O O . ALA B 1 357 ? -2.902 -7.699 18.641 1 91.12 357 ALA B O 1
ATOM 6526 N N . ASN B 1 358 ? -3.943 -8.07 20.641 1 88.62 358 ASN B N 1
ATOM 6527 C CA . ASN B 1 358 ? -4.473 -9.359 20.219 1 88.62 358 ASN B CA 1
ATOM 6528 C C . ASN B 1 358 ? -5.996 -9.344 20.141 1 88.62 358 ASN B C 1
ATOM 6530 O O . ASN B 1 358 ? -6.602 -10.273 19.594 1 88.62 358 ASN B O 1
ATOM 6534 N N . ASN B 1 359 ? -6.598 -8.414 20.75 1 90.94 359 ASN B N 1
ATOM 6535 C CA . ASN B 1 359 ? -8.055 -8.281 20.75 1 90.94 359 ASN B CA 1
ATOM 6536 C C . ASN B 1 359 ? -8.484 -6.82 20.688 1 90.94 359 ASN B C 1
ATOM 6538 O O . ASN B 1 359 ? -7.641 -5.918 20.656 1 90.94 359 ASN B O 1
ATOM 6542 N N . VAL B 1 360 ? -9.719 -6.594 20.656 1 93.75 360 VAL B N 1
ATOM 6543 C CA . VAL B 1 360 ? -10.281 -5.258 20.484 1 93.75 360 VAL B CA 1
ATOM 6544 C C . VAL B 1 360 ? -9.898 -4.375 21.672 1 93.75 360 VAL B C 1
ATOM 6546 O O . VAL B 1 360 ? -9.492 -3.225 21.484 1 93.75 360 VAL B O 1
ATOM 6549 N N . ASP B 1 361 ? -9.969 -4.883 22.828 1 94.75 361 ASP B N 1
ATOM 6550 C CA . ASP B 1 361 ? -9.656 -4.113 24.031 1 94.75 361 ASP B CA 1
ATOM 6551 C C . ASP B 1 361 ? -8.195 -3.676 24.047 1 94.75 361 ASP B C 1
ATOM 6553 O O . ASP B 1 361 ? -7.891 -2.527 24.375 1 94.75 361 ASP B O 1
ATOM 6557 N N . GLU B 1 362 ? -7.406 -4.574 23.656 1 95.44 362 GLU B N 1
ATOM 6558 C CA . GLU B 1 362 ? -5.98 -4.254 23.625 1 95.44 362 GLU B CA 1
ATOM 6559 C C . GLU B 1 362 ? -5.676 -3.223 22.531 1 95.44 362 GLU B C 1
ATOM 6561 O O . GLU B 1 362 ? -4.824 -2.352 22.719 1 95.44 362 GLU B O 1
ATOM 6566 N N . LEU B 1 363 ? -6.348 -3.363 21.438 1 96.38 363 LEU B N 1
ATOM 6567 C CA . LEU B 1 363 ? -6.18 -2.379 20.375 1 96.38 363 LEU B CA 1
ATOM 6568 C C . LEU B 1 363 ? -6.621 -0.996 20.844 1 96.38 363 LEU B C 1
ATOM 6570 O O . LEU B 1 363 ? -5.898 -0.014 20.656 1 96.38 363 LEU B O 1
ATOM 6574 N N . VAL B 1 364 ? -7.734 -0.923 21.469 1 97.12 364 VAL B N 1
ATOM 6575 C CA . VAL B 1 364 ? -8.273 0.341 21.953 1 97.12 364 VAL B CA 1
ATOM 6576 C C . VAL B 1 364 ? -7.301 0.952 22.969 1 97.12 364 VAL B C 1
ATOM 6578 O O . VAL B 1 364 ? -6.969 2.137 22.875 1 97.12 364 VAL B O 1
ATOM 6581 N N . ASN B 1 365 ? -6.816 0.162 23.844 1 96.75 365 ASN B N 1
ATOM 6582 C CA . ASN B 1 365 ? -5.895 0.641 24.859 1 96.75 365 ASN B CA 1
ATOM 6583 C C . ASN B 1 365 ? -4.59 1.14 24.25 1 96.75 365 ASN B C 1
ATOM 6585 O O . ASN B 1 365 ? -4.039 2.15 24.688 1 96.75 365 ASN B O 1
ATOM 6589 N N . SER B 1 366 ? -4.195 0.371 23.297 1 96.31 366 SER B N 1
ATOM 6590 C CA . SER B 1 366 ? -2.953 0.759 22.641 1 96.31 366 SER B CA 1
ATOM 6591 C C . SER B 1 366 ? -3.09 2.111 21.953 1 96.31 366 SER B C 1
ATOM 6593 O O . SER B 1 366 ? -2.201 2.959 22.047 1 96.31 366 SER B O 1
ATOM 6595 N N . VAL B 1 367 ? -4.152 2.363 21.266 1 97.81 367 VAL B N 1
ATOM 6596 C CA . VAL B 1 367 ? -4.387 3.613 20.547 1 97.81 367 VAL B CA 1
ATOM 6597 C C . VAL B 1 367 ? -4.539 4.758 21.547 1 97.81 367 VAL B C 1
ATOM 6599 O O . VAL B 1 367 ? -3.959 5.832 21.359 1 97.81 367 VAL B O 1
ATOM 6602 N N . MET B 1 368 ? -5.238 4.508 22.609 1 97.44 368 MET B N 1
ATOM 6603 C CA . MET B 1 368 ? -5.441 5.523 23.641 1 97.44 368 MET B CA 1
ATOM 6604 C C . MET B 1 368 ? -4.121 5.902 24.297 1 97.44 368 MET B C 1
ATOM 6606 O O . MET B 1 368 ? -3.867 7.082 24.547 1 97.44 368 MET B O 1
ATOM 6610 N N . GLN B 1 369 ? -3.383 4.934 24.516 1 97 369 GLN B N 1
ATOM 6611 C CA . GLN B 1 369 ? -2.088 5.188 25.141 1 97 369 GLN B CA 1
ATOM 6612 C C . GLN B 1 369 ? -1.192 6.02 24.234 1 97 369 GLN B C 1
ATOM 6614 O O . GLN B 1 369 ? -0.548 6.969 24.688 1 97 369 GLN B O 1
ATOM 6619 N N . VAL B 1 370 ? -1.156 5.594 23.016 1 96.94 370 VAL B N 1
ATOM 6620 C CA . VAL B 1 370 ? -0.337 6.312 22.047 1 96.94 370 VAL B CA 1
ATOM 6621 C C . VAL B 1 370 ? -0.814 7.758 21.938 1 96.94 370 VAL B C 1
ATOM 6623 O O . VAL B 1 370 ? -0.002 8.68 21.859 1 96.94 370 VAL B O 1
ATOM 6626 N N . PHE B 1 371 ? -2.086 7.973 21.922 1 98.06 371 PHE B N 1
ATOM 6627 C CA . PHE B 1 371 ? -2.67 9.305 21.844 1 98.06 371 PHE B CA 1
ATOM 6628 C C . PHE B 1 371 ? -2.27 10.141 23.062 1 98.06 371 PHE B C 1
ATOM 6630 O O . PHE B 1 371 ? -1.814 11.273 22.922 1 98.06 371 PHE B O 1
ATOM 6637 N N . ASN B 1 372 ? -2.408 9.523 24.219 1 97.12 372 ASN B N 1
ATOM 6638 C CA . ASN B 1 372 ? -2.113 10.219 25.453 1 97.12 372 ASN B CA 1
ATOM 6639 C C . ASN B 1 372 ? -0.626 10.539 25.578 1 97.12 372 ASN B C 1
ATOM 6641 O O . ASN B 1 372 ? -0.258 11.594 26.109 1 97.12 372 ASN B O 1
ATOM 6645 N N . ASP B 1 373 ? 0.157 9.68 25.016 1 95.69 373 ASP B N 1
ATOM 6646 C CA . ASP B 1 373 ? 1.599 9.828 25.188 1 95.69 373 ASP B CA 1
ATOM 6647 C C . ASP B 1 373 ? 2.193 10.734 24.109 1 95.69 373 ASP B C 1
ATOM 6649 O O . ASP B 1 373 ? 3.338 11.172 24.234 1 95.69 373 ASP B O 1
ATOM 6653 N N . TYR B 1 374 ? 1.47 11 23.094 1 96.81 374 TYR B N 1
ATOM 6654 C CA . TYR B 1 374 ? 2.01 11.789 22 1 96.81 374 TYR B CA 1
ATOM 6655 C C . TYR B 1 374 ? 2.406 13.18 22.453 1 96.81 374 TYR B C 1
ATOM 6657 O O . TYR B 1 374 ? 1.667 13.828 23.203 1 96.81 374 TYR B O 1
ATOM 6665 N N . SER B 1 375 ? 3.492 13.664 21.984 1 95.31 375 SER B N 1
ATOM 6666 C CA . SER B 1 375 ? 4.07 14.922 22.438 1 95.31 375 SER B CA 1
ATOM 6667 C C . SER B 1 375 ? 3.252 16.109 21.953 1 95.31 375 SER B C 1
ATOM 6669 O O . SER B 1 375 ? 2.994 16.234 20.75 1 95.31 375 SER B O 1
ATOM 6671 N N . PRO B 1 376 ? 2.914 17.031 22.859 1 95.62 376 PRO B N 1
ATOM 6672 C CA . PRO B 1 376 ? 2.236 18.25 22.438 1 95.62 376 PRO B CA 1
ATOM 6673 C C . PRO B 1 376 ? 3.096 19.109 21.5 1 95.62 376 PRO B C 1
ATOM 6675 O O . PRO B 1 376 ? 2.57 19.797 20.625 1 95.62 376 PRO B O 1
ATOM 6678 N N . THR B 1 377 ? 4.352 19.016 21.656 1 93.38 377 THR B N 1
ATOM 6679 C CA . THR B 1 377 ? 5.258 19.781 20.812 1 93.38 377 THR B CA 1
ATOM 6680 C C . THR B 1 377 ? 5.172 19.312 19.359 1 93.38 377 THR B C 1
ATOM 6682 O O . THR B 1 377 ? 5.191 20.125 18.438 1 93.38 377 THR B O 1
ATOM 6685 N N . LYS B 1 378 ? 5.109 18.016 19.203 1 94.62 378 LYS B N 1
ATOM 6686 C CA . LYS B 1 378 ? 4.973 17.469 17.859 1 94.62 378 LYS B CA 1
ATOM 6687 C C . LYS B 1 378 ? 3.625 17.828 17.25 1 94.62 378 LYS B C 1
ATOM 6689 O O . LYS B 1 378 ? 3.533 18.094 16.047 1 94.62 378 LYS B O 1
ATOM 6694 N N . LEU B 1 379 ? 2.625 17.812 18.109 1 96.88 379 LEU B N 1
ATOM 6695 C CA . LEU B 1 379 ? 1.308 18.234 17.641 1 96.88 379 LEU B CA 1
ATOM 6696 C C . LEU B 1 379 ? 1.331 19.688 17.188 1 96.88 379 LEU B C 1
ATOM 6698 O O . LEU B 1 379 ? 0.758 20.031 16.156 1 96.88 379 LEU B O 1
ATOM 6702 N N . ASN B 1 380 ? 1.977 20.547 17.969 1 95.56 380 ASN B N 1
ATOM 6703 C CA . ASN B 1 380 ? 2.102 21.953 17.609 1 95.56 380 ASN B CA 1
ATOM 6704 C C . ASN B 1 380 ? 2.797 22.141 16.266 1 95.56 380 ASN B C 1
ATOM 6706 O O . ASN B 1 380 ? 2.434 23.016 15.484 1 95.56 380 ASN B O 1
ATOM 6710 N N . ARG B 1 381 ? 3.771 21.312 15.992 1 94.94 381 ARG B N 1
ATOM 6711 C CA . ARG B 1 381 ? 4.473 21.375 14.711 1 94.94 381 ARG B CA 1
ATOM 6712 C C . ARG B 1 381 ? 3.52 21.094 13.555 1 94.94 381 ARG B C 1
ATOM 6714 O O . ARG B 1 381 ? 3.66 21.672 12.469 1 94.94 381 ARG B O 1
ATOM 6721 N N . ILE B 1 382 ? 2.617 20.172 13.758 1 96.38 382 ILE B N 1
ATOM 6722 C CA . ILE B 1 382 ? 1.656 19.844 12.711 1 96.38 382 ILE B CA 1
ATOM 6723 C C . ILE B 1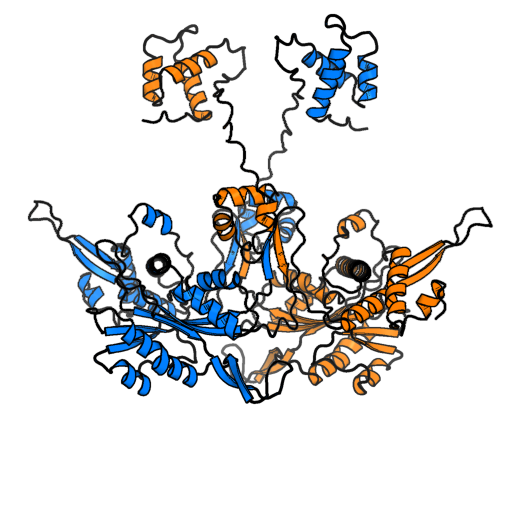 382 ? 0.763 21.062 12.438 1 96.38 382 ILE B C 1
ATOM 6725 O O . ILE B 1 382 ? 0.422 21.328 11.281 1 96.38 382 ILE B O 1
ATOM 6729 N N . PHE B 1 383 ? 0.41 21.766 13.477 1 97 383 PHE B N 1
ATOM 6730 C CA . PHE B 1 383 ? -0.391 22.969 13.289 1 97 383 PHE B CA 1
ATOM 6731 C C . PHE B 1 383 ? 0.393 24.031 12.523 1 97 383 PHE B C 1
ATOM 6733 O O . PHE B 1 383 ? -0.181 24.797 11.742 1 97 383 PHE B O 1
ATOM 6740 N N . LEU B 1 384 ? 1.661 24.078 12.742 1 95.81 384 LEU B N 1
ATOM 6741 C CA . LEU B 1 384 ? 2.488 25.016 11.977 1 95.81 384 LEU B CA 1
ATOM 6742 C C . LEU B 1 384 ? 2.566 24.578 10.516 1 95.81 384 LEU B C 1
ATOM 6744 O O . LEU B 1 384 ? 2.576 25.438 9.617 1 95.81 384 LEU B O 1
ATOM 6748 N N . THR B 1 385 ? 2.67 23.312 10.344 1 96.25 385 THR B N 1
ATOM 6749 C CA . THR B 1 385 ? 2.639 22.797 8.984 1 96.25 385 THR B CA 1
ATOM 6750 C C . THR B 1 385 ? 1.32 23.156 8.297 1 96.25 385 THR B C 1
ATOM 6752 O O . THR B 1 385 ? 1.295 23.438 7.102 1 96.25 385 THR B O 1
ATOM 6755 N N . LEU B 1 386 ? 0.251 23.062 9.047 1 97.62 386 LEU B N 1
ATOM 6756 C CA . LEU B 1 386 ? -1.054 23.453 8.531 1 97.62 386 LEU B CA 1
ATOM 6757 C C . LEU B 1 386 ? -1.017 24.891 7.992 1 97.62 386 LEU B C 1
ATOM 6759 O O . LEU B 1 386 ? -1.543 25.156 6.91 1 97.62 386 LEU B O 1
ATOM 6763 N N . GLN B 1 387 ? -0.373 25.766 8.719 1 97.75 387 GLN B N 1
ATOM 6764 C CA . GLN B 1 387 ? -0.254 27.156 8.289 1 97.75 387 GLN B CA 1
ATOM 6765 C C . GLN B 1 387 ? 0.569 27.266 7.012 1 97.75 387 GLN B C 1
ATOM 6767 O O . GLN B 1 387 ? 0.223 28.031 6.105 1 97.75 387 GLN B O 1
ATOM 6772 N N . SER B 1 388 ? 1.6 26.469 6.945 1 97 388 SER B N 1
ATOM 6773 C CA . SER B 1 388 ? 2.418 26.453 5.738 1 97 388 SER B CA 1
ATOM 6774 C C . SER B 1 388 ? 1.626 25.938 4.539 1 97 388 SER B C 1
ATOM 6776 O O . SER B 1 388 ? 1.832 26.391 3.412 1 97 388 SER B O 1
ATOM 6778 N N . VAL B 1 389 ? 0.792 25 4.773 1 97.75 389 VAL B N 1
ATOM 6779 C CA . VAL B 1 389 ? -0.059 24.453 3.715 1 97.75 389 VAL B CA 1
ATOM 6780 C C . VAL B 1 389 ? -1.009 25.547 3.213 1 97.75 389 VAL B C 1
ATOM 6782 O O . VAL B 1 389 ? -1.228 25.672 2.006 1 97.75 389 VAL B O 1
ATOM 6785 N N . MET B 1 390 ? -1.52 26.328 4.121 1 98.12 390 MET B N 1
ATOM 6786 C CA . MET B 1 390 ? -2.434 27.391 3.732 1 98.12 390 MET B CA 1
ATOM 6787 C C . MET B 1 390 ? -1.711 28.453 2.906 1 98.12 390 MET B C 1
ATOM 6789 O O . MET B 1 390 ? -2.301 29.062 2.006 1 98.12 390 MET B O 1
ATOM 6793 N N . VAL B 1 391 ? -0.451 28.656 3.195 1 97.94 391 VAL B N 1
ATOM 6794 C CA . VAL B 1 391 ? 0.343 29.562 2.363 1 97.94 391 VAL B CA 1
ATOM 6795 C C . VAL B 1 391 ? 0.433 29 0.944 1 97.94 391 VAL B C 1
ATOM 6797 O O . VAL B 1 391 ? 0.23 29.734 -0.029 1 97.94 391 VAL B O 1
ATOM 6800 N N . GLU B 1 392 ? 0.704 27.734 0.859 1 97.62 392 GLU B N 1
ATOM 6801 C CA . GLU B 1 392 ? 0.813 27.094 -0.448 1 97.62 392 GLU B CA 1
ATOM 6802 C C . GLU B 1 392 ? -0.515 27.125 -1.197 1 97.62 392 GLU B C 1
ATOM 6804 O O . GLU B 1 392 ? -0.538 27.25 -2.424 1 97.62 392 GLU B O 1
ATOM 6809 N N . ILE B 1 393 ? -1.593 27 -0.495 1 98.06 393 ILE B N 1
ATOM 6810 C CA . ILE B 1 393 ? -2.922 27.062 -1.097 1 98.06 393 ILE B CA 1
ATOM 6811 C C . ILE B 1 393 ? -3.137 28.422 -1.74 1 98.06 393 ILE B C 1
ATOM 6813 O O . ILE B 1 393 ? -3.652 28.516 -2.855 1 98.06 393 ILE B O 1
ATOM 6817 N N . MET B 1 394 ? -2.738 29.469 -1.058 1 97.75 394 MET B N 1
ATOM 6818 C CA . MET B 1 394 ? -2.865 30.812 -1.606 1 97.75 394 MET B CA 1
ATOM 6819 C C . MET B 1 394 ? -1.985 30.984 -2.84 1 97.75 394 MET B C 1
ATOM 6821 O O . MET B 1 394 ? -2.428 31.531 -3.852 1 97.75 394 MET B O 1
ATOM 6825 N N . LYS B 1 395 ? -0.778 30.453 -2.793 1 96.94 395 LYS B N 1
ATOM 6826 C CA . LYS B 1 395 ? 0.138 30.531 -3.928 1 96.94 395 LYS B CA 1
ATOM 6827 C C . LYS B 1 395 ? -0.418 29.797 -5.141 1 96.94 395 LYS B C 1
ATOM 6829 O O . LYS B 1 395 ? -0.264 30.25 -6.277 1 96.94 395 LYS B O 1
ATOM 6834 N N . ALA B 1 396 ? -1.076 28.719 -4.832 1 96.44 396 ALA B N 1
ATOM 6835 C CA . ALA B 1 396 ? -1.574 27.859 -5.895 1 96.44 396 ALA B CA 1
ATOM 6836 C C . ALA B 1 396 ? -2.992 28.234 -6.305 1 96.44 396 ALA B C 1
ATOM 6838 O O . ALA B 1 396 ? -3.65 27.516 -7.055 1 96.44 396 ALA B O 1
ATOM 6839 N N . LYS B 1 397 ? -3.504 29.297 -5.777 1 96.56 397 LYS B N 1
ATOM 6840 C CA . LYS B 1 397 ? -4.844 29.781 -6.078 1 96.56 397 LYS B CA 1
ATOM 6841 C C . LYS B 1 397 ? -5.898 28.719 -5.777 1 96.56 397 LYS B C 1
ATOM 6843 O O . LYS B 1 397 ? -6.777 28.453 -6.602 1 96.56 397 LYS B O 1
ATOM 6848 N N . GLY B 1 398 ? -5.676 28.047 -4.707 1 96.94 398 GLY B N 1
ATOM 6849 C CA . GLY B 1 398 ? -6.656 27.109 -4.211 1 96.94 398 GLY B CA 1
ATOM 6850 C C . GLY B 1 398 ? -6.375 25.672 -4.641 1 96.94 398 GLY B C 1
ATOM 6851 O O . GLY B 1 398 ? -6.992 24.734 -4.129 1 96.94 398 GLY B O 1
ATOM 6852 N N . HIS B 1 399 ? -5.457 25.469 -5.496 1 96 399 HIS B N 1
ATOM 6853 C CA . HIS B 1 399 ? -5.137 24.156 -6.012 1 96 399 HIS B CA 1
ATOM 6854 C C . HIS B 1 399 ? -4.363 23.328 -4.984 1 96 399 HIS B C 1
ATOM 6856 O O . HIS B 1 399 ? -3.859 23.875 -4.004 1 96 399 HIS B O 1
ATOM 6862 N N . ASN B 1 400 ? -4.406 22 -5.188 1 94.62 400 ASN B N 1
ATOM 6863 C CA . ASN B 1 400 ? -3.701 21.141 -4.25 1 94.62 400 ASN B CA 1
ATOM 6864 C C . ASN B 1 400 ? -2.482 20.484 -4.895 1 94.62 400 ASN B C 1
ATOM 6866 O O . ASN B 1 400 ? -1.986 19.469 -4.406 1 94.62 400 ASN B O 1
ATOM 6870 N N . ASN B 1 401 ? -2.109 21.047 -5.988 1 91.44 401 ASN B N 1
ATOM 6871 C CA . ASN B 1 401 ? -0.915 20.547 -6.656 1 91.44 401 ASN B CA 1
ATOM 6872 C C . ASN B 1 401 ? 0.354 21.172 -6.094 1 91.44 401 ASN B C 1
ATOM 6874 O O . ASN B 1 401 ? 1.009 21.969 -6.77 1 91.44 401 ASN B O 1
ATOM 6878 N N . PHE B 1 402 ? 0.758 20.812 -4.914 1 91.25 402 PHE B N 1
ATOM 6879 C CA . PHE B 1 402 ? 1.986 21.25 -4.262 1 91.25 402 PHE B CA 1
ATOM 6880 C C . PHE B 1 402 ? 2.447 20.234 -3.229 1 91.25 402 PHE B C 1
ATOM 6882 O O . PHE B 1 402 ? 1.663 19.391 -2.791 1 91.25 402 PHE B O 1
ATOM 6889 N N . SER B 1 403 ? 3.707 20.281 -2.924 1 87.5 403 SER B N 1
ATOM 6890 C CA . SER B 1 403 ? 4.246 19.453 -1.853 1 87.5 403 SER B CA 1
ATOM 6891 C C . SER B 1 403 ? 4.125 20.141 -0.5 1 87.5 403 SER B C 1
ATOM 6893 O O . SER B 1 403 ? 4.293 21.359 -0.405 1 87.5 403 SER B O 1
ATOM 6895 N N . ILE B 1 404 ? 3.82 19.375 0.459 1 88.62 404 ILE B N 1
ATOM 6896 C CA . ILE B 1 404 ? 3.777 19.938 1.809 1 88.62 404 ILE B CA 1
ATOM 6897 C C . ILE B 1 404 ? 5.141 20.516 2.172 1 88.62 404 ILE B C 1
ATOM 6899 O O . ILE B 1 404 ? 6.164 19.828 2.062 1 88.62 404 ILE B O 1
ATOM 6903 N N . PRO B 1 405 ? 5.172 21.688 2.564 1 87.5 405 PRO B N 1
ATOM 6904 C CA . PRO B 1 405 ? 6.449 22.344 2.859 1 87.5 405 PRO B CA 1
ATOM 6905 C C . PRO B 1 405 ? 7.156 21.734 4.07 1 87.5 405 PRO B C 1
ATOM 6907 O O . PRO B 1 405 ? 6.504 21.375 5.055 1 87.5 405 PRO B O 1
ATOM 6910 N N . HIS B 1 406 ? 8.461 21.562 3.895 1 85.12 406 HIS B N 1
ATOM 6911 C CA . HIS B 1 406 ? 9.305 21.125 5.008 1 85.12 406 HIS B CA 1
ATOM 6912 C C . HIS B 1 406 ? 10.031 22.312 5.645 1 85.12 406 HIS B C 1
ATOM 6914 O O . HIS B 1 406 ? 11.039 22.781 5.113 1 85.12 406 HIS B O 1
ATOM 6920 N N . MET B 1 407 ? 9.625 22.734 6.77 1 83.94 407 MET B N 1
ATOM 6921 C CA . MET B 1 407 ? 10.172 23.938 7.395 1 83.94 407 MET B CA 1
ATOM 6922 C C . MET B 1 407 ? 11.297 23.578 8.359 1 83.94 407 MET B C 1
ATOM 6924 O O . MET B 1 407 ? 12.047 24.453 8.797 1 83.94 407 MET B O 1
ATOM 6928 N N . GLY B 1 408 ? 11.477 22.312 8.625 1 86.62 408 GLY B N 1
ATOM 6929 C CA . GLY B 1 408 ? 12.469 21.938 9.625 1 86.62 408 GLY B CA 1
ATOM 6930 C C . GLY B 1 408 ? 12.07 22.328 11.031 1 86.62 408 GLY B C 1
ATOM 6931 O O . GLY B 1 408 ? 12.867 22.906 11.773 1 86.62 408 GLY B O 1
ATOM 6932 N N . ASN B 1 409 ? 10.867 22.062 11.375 1 83.19 409 ASN B N 1
ATOM 6933 C CA . ASN B 1 409 ? 10.281 22.484 12.633 1 83.19 409 ASN B CA 1
ATOM 6934 C C . ASN B 1 409 ? 11.109 22.016 13.828 1 83.19 409 ASN B C 1
ATOM 6936 O O . ASN B 1 409 ? 11.336 22.766 14.773 1 83.19 409 ASN B O 1
ATOM 6940 N N . ALA B 1 410 ? 11.555 20.781 13.742 1 82.69 410 ALA B N 1
ATOM 6941 C CA . ALA B 1 410 ? 12.328 20.234 14.852 1 82.69 410 ALA B CA 1
ATOM 6942 C C . ALA B 1 410 ? 13.617 21.016 15.062 1 82.69 410 ALA B C 1
ATOM 6944 O O . ALA B 1 410 ? 13.969 21.344 16.203 1 82.69 410 ALA B O 1
ATOM 6945 N N . HIS B 1 411 ? 14.234 21.312 13.984 1 81.06 411 HIS B N 1
ATOM 6946 C CA . HIS B 1 411 ? 15.477 22.062 14.055 1 81.06 411 HIS B CA 1
ATOM 6947 C C . HIS B 1 411 ? 15.234 23.484 14.578 1 81.06 411 HIS B C 1
ATOM 6949 O O . HIS B 1 411 ? 15.945 23.953 15.477 1 81.06 411 HIS B O 1
ATOM 6955 N N . LEU B 1 412 ? 14.266 24.125 14.039 1 83.25 412 LEU B N 1
ATOM 6956 C CA . LEU B 1 412 ? 13.938 25.484 14.453 1 83.25 412 LEU B CA 1
ATOM 6957 C C . LEU B 1 412 ? 13.555 25.531 15.93 1 83.25 412 LEU B C 1
ATOM 6959 O O . LEU B 1 412 ? 13.891 26.484 16.641 1 83.25 412 LEU B O 1
ATOM 6963 N N . GLU B 1 413 ? 12.945 24.516 16.344 1 84.75 413 GLU B N 1
ATOM 6964 C CA . GLU B 1 413 ? 12.555 24.422 17.734 1 84.75 413 GLU B CA 1
ATOM 6965 C C . GLU B 1 413 ? 13.773 24.266 18.641 1 84.75 413 GLU B C 1
ATOM 6967 O O . GLU B 1 413 ? 13.836 24.875 19.719 1 84.75 413 GLU B O 1
ATOM 6972 N N . ALA B 1 414 ? 14.703 23.438 18.219 1 81 414 ALA B N 1
ATOM 6973 C CA . ALA B 1 414 ? 15.906 23.172 19.016 1 81 414 ALA B CA 1
ATOM 6974 C C . ALA B 1 414 ? 16.719 24.438 19.219 1 81 414 ALA B C 1
ATOM 6976 O O . ALA B 1 414 ? 17.328 24.641 20.281 1 81 414 ALA B O 1
ATOM 6977 N N . ILE B 1 415 ? 16.688 25.312 18.234 1 84.06 415 ILE B N 1
ATOM 6978 C CA . ILE B 1 415 ? 17.484 26.531 18.328 1 84.06 415 ILE B CA 1
ATOM 6979 C C . ILE B 1 415 ? 16.609 27.672 18.844 1 84.06 415 ILE B C 1
ATOM 6981 O O . ILE B 1 415 ? 17.031 28.828 18.828 1 84.06 415 ILE B O 1
ATOM 6985 N N . GLY B 1 416 ? 15.344 27.391 19.156 1 79.94 416 GLY B N 1
ATOM 6986 C CA . GLY B 1 416 ? 14.438 28.375 19.734 1 79.94 416 GLY B CA 1
ATOM 6987 C C . GLY B 1 416 ? 13.914 29.359 18.719 1 79.94 416 GLY B C 1
ATOM 6988 O O . GLY B 1 416 ? 13.578 30.5 19.062 1 79.94 416 GLY B O 1
ATOM 6989 N N . MET B 1 417 ? 13.875 28.938 17.484 1 81.12 417 MET B N 1
ATOM 6990 C CA . MET B 1 417 ? 13.492 29.875 16.422 1 81.12 417 MET B CA 1
ATOM 6991 C C . MET B 1 417 ? 12.195 29.438 15.758 1 81.12 417 MET B C 1
ATOM 6993 O O . MET B 1 417 ? 11.844 29.938 14.695 1 81.12 417 MET B O 1
ATOM 6997 N N . LEU B 1 418 ? 11.586 28.5 16.344 1 87.94 418 LEU B N 1
ATOM 6998 C CA . LEU B 1 418 ? 10.305 28.109 15.773 1 87.94 418 LEU B CA 1
ATOM 6999 C C . LEU B 1 418 ? 9.25 29.188 15.992 1 87.94 418 LEU B C 1
ATOM 7001 O O . LEU B 1 418 ? 8.969 29.562 17.125 1 87.94 418 LEU B O 1
ATOM 7005 N N . PRO B 1 419 ? 8.711 29.672 14.914 1 87.31 419 PRO B N 1
ATOM 7006 C CA . PRO B 1 419 ? 7.711 30.734 15.086 1 87.31 419 PRO B CA 1
ATOM 7007 C C . PRO B 1 419 ? 6.418 30.219 15.719 1 87.31 419 PRO B C 1
ATOM 7009 O O . PRO B 1 419 ? 6.047 29.062 15.516 1 87.31 419 PRO B O 1
ATOM 7012 N N . ARG B 1 420 ? 5.828 31.047 16.484 1 87.31 420 ARG B N 1
ATOM 7013 C CA . ARG B 1 420 ? 4.523 30.703 17.031 1 87.31 420 ARG B CA 1
ATOM 7014 C C . ARG B 1 420 ? 3.461 30.641 15.945 1 87.31 420 ARG B C 1
ATOM 7016 O O . ARG B 1 420 ? 2.648 29.719 15.906 1 87.31 420 ARG B O 1
ATOM 7023 N N . ASN B 1 421 ? 3.523 31.656 15.117 1 93.88 421 ASN B N 1
ATOM 7024 C CA . ASN B 1 421 ? 2.668 31.75 13.938 1 93.88 421 ASN B CA 1
ATOM 7025 C C . ASN B 1 421 ? 3.457 32.188 12.703 1 93.88 421 ASN B C 1
ATOM 7027 O O . ASN B 1 421 ? 4.375 33 12.805 1 93.88 421 ASN B O 1
ATOM 7031 N N . LEU B 1 422 ? 3.102 31.625 11.609 1 95.19 422 LEU B N 1
ATOM 7032 C CA . LEU B 1 422 ? 3.797 31.984 10.375 1 95.19 422 LEU B CA 1
ATOM 7033 C C . LEU B 1 422 ? 3.336 33.344 9.867 1 95.19 422 LEU B C 1
ATOM 7035 O O . LEU B 1 422 ? 2.145 33.656 9.922 1 95.19 422 LEU B O 1
ATOM 7039 N N . MET B 1 423 ? 4.336 34.062 9.438 1 95.25 423 MET B N 1
ATOM 7040 C CA . MET B 1 423 ? 4.043 35.312 8.758 1 95.25 423 MET B CA 1
ATOM 7041 C C . MET B 1 423 ? 3.799 35.094 7.266 1 95.25 423 MET B C 1
ATOM 7043 O O . MET B 1 423 ? 4.375 34.188 6.676 1 95.25 423 MET B O 1
ATOM 7047 N N . VAL B 1 424 ? 2.934 35.844 6.77 1 96.81 424 VAL B N 1
ATOM 7048 C CA . VAL B 1 424 ? 2.619 35.719 5.352 1 96.81 424 VAL B CA 1
ATOM 7049 C C . VAL B 1 424 ? 2.924 37.031 4.625 1 96.81 424 VAL B C 1
ATOM 7051 O O . VAL B 1 424 ? 2.672 38.125 5.152 1 96.81 424 VAL B O 1
ATOM 7054 N N . ASP B 1 425 ? 3.459 36.906 3.461 1 95.19 425 ASP B N 1
ATOM 7055 C CA . ASP B 1 425 ? 3.785 38.062 2.623 1 95.19 425 ASP B CA 1
ATOM 7056 C C . ASP B 1 425 ? 2.525 38.812 2.229 1 95.19 425 ASP B C 1
ATOM 7058 O O . ASP B 1 425 ? 1.56 38.219 1.742 1 95.19 425 ASP B O 1
ATOM 7062 N N . GLU B 1 426 ? 2.648 40.094 2.402 1 94.12 426 GLU B N 1
ATOM 7063 C CA . GLU B 1 426 ? 1.5 40.938 2.086 1 94.12 426 GLU B CA 1
ATOM 7064 C C . GLU B 1 426 ? 1.15 40.875 0.603 1 94.12 426 GLU B C 1
ATOM 7066 O O . GLU B 1 426 ? -0.025 40.906 0.234 1 94.12 426 GLU B O 1
ATOM 7071 N N . VAL B 1 427 ? 2.123 40.75 -0.204 1 95.25 427 VAL B N 1
ATOM 7072 C CA . VAL B 1 427 ? 1.912 40.688 -1.646 1 95.25 427 VAL B CA 1
ATOM 7073 C C . VAL B 1 427 ? 1.095 39.469 -2.006 1 95.25 427 VAL B C 1
ATOM 7075 O O . VAL B 1 427 ? 0.183 39.531 -2.834 1 95.25 427 VAL B O 1
ATOM 7078 N N . LEU B 1 428 ? 1.4 38.438 -1.369 1 96.94 428 LEU B N 1
ATOM 7079 C CA . LEU B 1 428 ? 0.687 37.188 -1.622 1 96.94 428 LEU B CA 1
ATOM 7080 C C . LEU B 1 428 ? -0.774 37.312 -1.199 1 96.94 428 LEU B C 1
ATOM 7082 O O . LEU B 1 428 ? -1.67 36.875 -1.923 1 96.94 428 LEU B O 1
ATOM 7086 N N . VAL B 1 429 ? -1.001 37.875 -0.07 1 97.19 429 VAL B N 1
ATOM 7087 C CA . VAL B 1 429 ? -2.354 38.031 0.456 1 97.19 429 VAL B CA 1
ATOM 7088 C C . VAL B 1 429 ? -3.168 38.938 -0.467 1 97.19 429 VAL B C 1
ATOM 7090 O O . VAL B 1 429 ? -4.309 38.594 -0.811 1 97.19 429 VAL B O 1
ATOM 7093 N N . ARG B 1 430 ? -2.541 39.969 -0.946 1 95.31 430 ARG B N 1
ATOM 7094 C CA . ARG B 1 430 ? -3.225 40.906 -1.838 1 95.31 430 ARG B CA 1
ATOM 7095 C C . ARG B 1 430 ? -3.564 40.219 -3.168 1 95.31 430 ARG B C 1
ATOM 7097 O O . ARG B 1 430 ? -4.656 40.438 -3.707 1 95.31 430 ARG B O 1
ATOM 7104 N N . GLU B 1 431 ? -2.658 39.5 -3.625 1 96.25 431 GLU B N 1
ATOM 7105 C CA . GLU B 1 431 ? -2.906 38.781 -4.871 1 96.25 431 GLU B CA 1
ATOM 7106 C C . GLU B 1 431 ? -4.094 37.812 -4.734 1 96.25 431 GLU B C 1
ATOM 7108 O O . GLU B 1 431 ? -4.918 37.719 -5.645 1 96.25 431 GLU B O 1
ATOM 7113 N N . CYS B 1 432 ? -4.141 37.125 -3.654 1 96.56 432 CYS B N 1
ATOM 7114 C CA . CYS B 1 432 ? -5.223 36.188 -3.406 1 96.56 432 CYS B CA 1
ATOM 7115 C C . CYS B 1 432 ? -6.562 36.906 -3.291 1 96.56 432 CYS B C 1
ATOM 7117 O O . CYS B 1 432 ? -7.559 36.469 -3.865 1 96.56 432 CYS B O 1
ATOM 7119 N N . VAL B 1 433 ? -6.555 38 -2.604 1 95.88 433 VAL B N 1
ATOM 7120 C CA . VAL B 1 433 ? -7.766 38.781 -2.414 1 95.88 433 VAL B CA 1
ATOM 7121 C C . VAL B 1 433 ? -8.234 39.344 -3.754 1 95.88 433 VAL B C 1
ATOM 7123 O O . VAL B 1 433 ? -9.422 39.312 -4.07 1 95.88 433 VAL B O 1
ATOM 7126 N N . GLU B 1 434 ? -7.309 39.812 -4.547 1 95 434 GLU B N 1
ATOM 7127 C CA . GLU B 1 434 ? -7.637 40.375 -5.852 1 95 434 GLU B CA 1
ATOM 7128 C C . GLU B 1 434 ? -8.219 39.312 -6.781 1 95 434 GLU B C 1
ATOM 7130 O O . GLU B 1 434 ? -9.141 39.594 -7.555 1 95 434 GLU B O 1
ATOM 7135 N N . ASN B 1 435 ? -7.676 38.188 -6.707 1 94.5 435 ASN B N 1
ATOM 7136 C CA . ASN B 1 435 ? -8.211 37.094 -7.492 1 94.5 435 ASN B CA 1
ATOM 7137 C C . ASN B 1 435 ? -9.672 36.812 -7.133 1 94.5 435 ASN B C 1
ATOM 7139 O O . ASN B 1 435 ? -10.5 36.562 -8.016 1 94.5 435 ASN B O 1
ATOM 7143 N N . LEU B 1 436 ? -9.984 36.844 -5.859 1 95.5 436 LEU B N 1
ATOM 7144 C CA . LEU B 1 436 ? -11.336 36.531 -5.387 1 95.5 436 LEU B CA 1
ATOM 7145 C C . LEU B 1 436 ? -12.281 37.688 -5.703 1 95.5 436 LEU B C 1
ATOM 7147 O O . LEU B 1 436 ? -13.461 37.469 -5.98 1 95.5 436 LEU B O 1
ATOM 7151 N N . MET B 1 437 ? -11.742 38.906 -5.688 1 93.69 437 MET B N 1
ATOM 7152 C CA . MET B 1 437 ? -12.539 40.094 -6.031 1 93.69 437 MET B CA 1
ATOM 7153 C C . MET B 1 437 ? -12.945 40.062 -7.504 1 93.69 437 MET B C 1
ATOM 7155 O O . MET B 1 437 ? -14.07 40.406 -7.852 1 93.69 437 MET B O 1
ATOM 7159 N N . GLU B 1 438 ? -12.023 39.562 -8.32 1 92.44 438 GLU B N 1
ATOM 7160 C CA . GLU B 1 438 ? -12.266 39.5 -9.766 1 92.44 438 GLU B CA 1
ATOM 7161 C C . GLU B 1 438 ? -13.43 38.562 -10.078 1 92.44 438 GLU B C 1
ATOM 7163 O O . GLU B 1 438 ? -14.18 38.781 -11.031 1 92.44 438 GLU B O 1
ATOM 7168 N N . ILE B 1 439 ? -13.578 37.5 -9.297 1 93.25 439 ILE B N 1
ATOM 7169 C CA . ILE B 1 439 ? -14.625 36.531 -9.586 1 93.25 439 ILE B CA 1
ATOM 7170 C C . ILE B 1 439 ? -15.812 36.781 -8.656 1 93.25 439 ILE B C 1
ATOM 7172 O O . ILE B 1 439 ? -16.719 35.938 -8.578 1 93.25 439 ILE B O 1
ATOM 7176 N N . ARG B 1 440 ? -15.883 37.812 -7.828 1 91.06 440 ARG B N 1
ATOM 7177 C CA . ARG B 1 440 ? -16.969 38.25 -6.953 1 91.06 440 ARG B CA 1
ATOM 7178 C C . ARG B 1 440 ? -17.281 37.219 -5.891 1 91.06 440 ARG B C 1
ATOM 7180 O O . ARG B 1 440 ? -18.438 36.844 -5.672 1 91.06 440 ARG B O 1
ATOM 7187 N N . GLN B 1 441 ? -16.219 36.594 -5.355 1 91.81 441 GLN B N 1
ATOM 7188 C CA . GLN B 1 441 ? -16.344 35.594 -4.293 1 91.81 441 GLN B CA 1
ATOM 7189 C C . GLN B 1 441 ? -15.609 36.062 -3.033 1 91.81 441 GLN B C 1
ATOM 7191 O O . GLN B 1 441 ? -14.703 35.375 -2.551 1 91.81 441 GLN B O 1
ATOM 7196 N N . THR B 1 442 ? -16.047 37.219 -2.451 1 90.25 442 THR B N 1
ATOM 7197 C CA . THR B 1 442 ? -15.352 37.781 -1.305 1 90.25 442 THR B CA 1
ATOM 7198 C C . THR B 1 442 ? -16.219 37.688 -0.047 1 90.25 442 THR B C 1
ATOM 7200 O O . THR B 1 442 ? -15.883 38.281 0.979 1 90.25 442 THR B O 1
ATOM 7203 N N . GLN B 1 443 ? -17.25 36.906 -0.147 1 89.5 443 GLN B N 1
ATOM 7204 C CA . GLN B 1 443 ? -18.156 36.781 1.001 1 89.5 443 GLN B CA 1
ATOM 7205 C C . GLN B 1 443 ? -17.406 36.219 2.213 1 89.5 443 GLN B C 1
ATOM 7207 O O . GLN B 1 443 ? -16.734 35.219 2.111 1 89.5 443 GLN B O 1
ATOM 7212 N N . GLY B 1 444 ? -17.531 36.906 3.367 1 88.44 444 GLY B N 1
ATOM 7213 C CA . GLY B 1 444 ? -16.922 36.438 4.605 1 88.44 444 GLY B CA 1
ATOM 7214 C C . GLY B 1 444 ? -15.539 37 4.836 1 88.44 444 GLY B C 1
ATOM 7215 O O . GLY B 1 444 ? -14.922 36.75 5.879 1 88.44 444 GLY B O 1
ATOM 7216 N N . LEU B 1 445 ? -15.047 37.812 3.842 1 92.88 445 LEU B N 1
ATOM 7217 C CA . LEU B 1 445 ? -13.688 38.344 3.934 1 92.88 445 LEU B CA 1
ATOM 7218 C C . LEU B 1 445 ? -13.695 39.844 4.055 1 92.88 445 LEU B C 1
ATOM 7220 O O . LEU B 1 445 ? -12.664 40.5 3.852 1 92.88 445 LEU B O 1
ATOM 7224 N N . GLU B 1 446 ? -14.758 40.438 4.375 1 91.12 446 GLU B N 1
ATOM 7225 C CA . GLU B 1 446 ? -14.945 41.906 4.363 1 91.12 446 GLU B CA 1
ATOM 7226 C C . GLU B 1 446 ? -13.977 42.594 5.32 1 91.12 446 GLU B C 1
ATOM 7228 O O . GLU B 1 446 ? -13.359 43.594 4.973 1 91.12 446 GLU B O 1
ATOM 7233 N N . HIS B 1 447 ? -13.883 42 6.465 1 89.69 447 HIS B N 1
ATOM 7234 C CA . HIS B 1 447 ? -13.016 42.594 7.469 1 89.69 447 HIS B CA 1
ATOM 7235 C C . HIS B 1 447 ? -11.562 42.656 6.996 1 89.69 447 HIS B C 1
ATOM 7237 O O . HIS B 1 447 ? -10.898 43.688 7.094 1 89.69 447 HIS B O 1
ATOM 7243 N N . LEU B 1 448 ? -11.141 41.562 6.438 1 90.75 448 LEU B N 1
ATOM 7244 C CA . LEU B 1 448 ? -9.766 41.469 5.965 1 90.75 448 LEU B CA 1
ATOM 7245 C C . LEU B 1 448 ? -9.523 42.375 4.781 1 90.75 448 LEU B C 1
ATOM 7247 O O . LEU B 1 448 ? -8.492 43.062 4.727 1 90.75 448 LEU B O 1
ATOM 7251 N N . ILE B 1 449 ? -10.414 42.438 3.934 1 91.69 449 ILE B N 1
ATOM 7252 C CA . ILE B 1 449 ? -10.305 43.25 2.719 1 91.69 449 ILE B CA 1
ATOM 7253 C C . ILE B 1 449 ? -10.242 44.719 3.08 1 91.69 449 ILE B C 1
ATOM 7255 O O . ILE B 1 449 ? -9.438 45.469 2.527 1 91.69 449 ILE B O 1
ATOM 7259 N N . ASN B 1 450 ? -10.953 45.094 4.094 1 90.19 450 ASN B N 1
ATOM 7260 C CA . ASN B 1 450 ? -10.953 46.469 4.555 1 90.19 450 ASN B CA 1
ATOM 7261 C C . ASN B 1 450 ? -9.625 46.844 5.219 1 90.19 450 ASN B C 1
ATOM 7263 O O . ASN B 1 450 ? -9.125 47.969 5.043 1 90.19 450 ASN B O 1
ATOM 7267 N N . GLN B 1 451 ? -9.117 45.969 5.922 1 89.75 451 GLN B N 1
ATOM 7268 C CA . GLN B 1 451 ? -7.848 46.188 6.605 1 89.75 451 GLN B CA 1
ATOM 7269 C C . GLN B 1 451 ? -6.703 46.344 5.602 1 89.75 451 GLN B C 1
ATOM 7271 O O . GLN B 1 451 ? -5.707 47.031 5.895 1 89.75 451 GLN B O 1
ATOM 7276 N N . LEU B 1 452 ? -6.895 45.812 4.441 1 89.88 452 LEU B N 1
ATOM 7277 C CA . LEU B 1 452 ? -5.863 45.875 3.412 1 89.88 452 LEU B CA 1
ATOM 7278 C C . LEU B 1 452 ? -6.031 47.125 2.561 1 89.88 452 LEU B C 1
ATOM 7280 O O . LEU B 1 452 ? -5.238 47.375 1.646 1 89.88 452 LEU B O 1
ATOM 7284 N N . GLY B 1 453 ? -7.066 47.844 2.826 1 85.38 453 GLY B N 1
ATOM 7285 C CA . GLY B 1 453 ? -7.25 49.125 2.162 1 85.38 453 GLY B CA 1
ATOM 7286 C C . GLY B 1 453 ? -8.172 49.062 0.962 1 85.38 453 GLY B C 1
ATOM 7287 O O . GLY B 1 453 ? -8.266 50 0.179 1 85.38 453 GLY B O 1
ATOM 7288 N N . TYR B 1 454 ? -8.734 47.844 0.842 1 87.38 454 TYR B N 1
ATOM 7289 C CA . TYR B 1 454 ? -9.68 47.719 -0.262 1 87.38 454 TYR B CA 1
ATOM 7290 C C . TYR B 1 454 ? -11.078 48.156 0.172 1 87.38 454 TYR B C 1
ATOM 7292 O O . TYR B 1 454 ? -11.391 48.125 1.364 1 87.38 454 TYR B O 1
ATOM 7300 N N . ASN B 1 455 ? -11.805 48.719 -0.762 1 77.19 455 ASN B N 1
ATOM 7301 C CA . ASN B 1 455 ? -13.195 49.094 -0.487 1 77.19 455 ASN B CA 1
ATOM 7302 C C . ASN B 1 455 ? -14.156 48.031 -1.001 1 77.19 455 ASN B C 1
ATOM 7304 O O . ASN B 1 455 ? -14.07 47.594 -2.156 1 77.19 455 ASN B O 1
ATOM 7308 N N . VAL B 1 456 ? -14.727 47.219 -0.096 1 65.12 456 VAL B N 1
ATOM 7309 C CA . VAL B 1 456 ? -15.766 46.281 -0.517 1 65.12 456 VAL B CA 1
ATOM 7310 C C . VAL B 1 456 ? -17.125 46.719 0.011 1 65.12 456 VAL B C 1
ATOM 7312 O O . VAL B 1 456 ? -17.203 47.375 1.061 1 65.12 456 VAL B O 1
#

pLDDT: mean 87.27, std 12.37, range [30.03, 98.62]

Sequence (912 aa):
MGATCLSEKGRHEVGVYLLQQSVNGKLARGVMTETAAKWSISRRTVGEIWKLASKPLLVGQKCDVKSKRIGNANRKRLLPDVEFIKKIDIKERDTMYRLHIQIGVSVGTIHSWVKEGLLKAHSSPLHPKLNDVNKIQRMKHALQSLVIEQVEQETFDLNAIPTTEIKFKEMSHIIHMDEKWFFITNDNHKYYLANGEELPYRSCQSKRYITKVMFMCAVSRPVYSPEGELLFDGKIGMFPFTKQQPAARRSRYRQRGTMETKAIESITKEVTKAWIIEKVIPAIKSKWPEGASKHILIQQDNAKPHIKNDDPEFMAAATSDGFNIELFFQPPNSPDLNTNDLGYFRALQSLQSAKKANNVDELVNSVMQVFNDYSPTKLNRIFLTLQSVMVEIMKAKGHNNFSIPHMGNAHLEAIGMLPRNLMVDEVLVRECVENLMEIRQTQGLEHLINQLGYNVMGATCLSEKGRHEVGVYLLQQSVNGKLARGVMTETAAKWSISRRTVGEIWKLASKPLLVGQKCDVKSKRIGNANRKRLLPDVEFIKKIDIKERDTMYRLHIQIGVSVGTIHSWVKEGLLKAHSSPLHPKLNDVNKIQRMKHALQSLVIEQVEQETFDLNAIPTTEIKFKEMSHIIHMDEKWFFITNDNHKYYLANGEELPYRSCQSKRYITKVMFMCAVSRPVYSPEGELLFDGKIGMFPFTKQQPAARRSRYRQRGTMETKAIESITKEVTKAWIIEKVIPAIKSKWPEGASKHILIQQDNAKPHIKNDDPEFMAAATSDGFNIELFFQPPNSPDLNTNDLGYFRALQSLQSAKKANNVDELVNSVMQVFNDYSPTKLNRIFLTLQSVMVEIMKAKGHNNFSIPHMGNAHLEAIGMLPRNLMVDEVLVRECVENLMEIRQTQGLEHLINQLGYNV

Radius of gyration: 36.79 Å; Cα contacts (8 Å, |Δi|>4): 1365; chains: 2; bounding box: 102×115×64 Å

Nearest PDB structures (foldseek):
  3hot-assembly1_A  TM=6.007E-01  e=4.249E-10  Drosophila mauritiana
  4r79-assembly1_B  TM=5.693E-01  e=1.179E-10  Drosophila mauritiana
  4u7b-assembly2_G-2  TM=5.941E-01  e=1.797E-09  Drosophila mauritiana
  3f2k-assembly1_A  TM=7.774E-01  e=1.281E-06  Homo sapiens
  3k9k-assembly3_B  TM=7.780E-01  e=8.303E-06  Homo sapiens

Solvent-accessible surface area (backbone atoms only — not comparable to full-atom values): 52135 Å² total; per-residue (Å²): 128,81,77,65,76,66,48,65,67,48,34,39,51,49,28,53,52,50,56,69,60,32,59,97,89,38,71,55,90,62,49,58,59,49,49,14,61,73,70,61,40,53,53,65,57,45,48,52,30,42,60,44,38,64,41,86,62,58,94,88,55,74,70,67,31,63,72,78,65,69,62,79,76,62,69,79,76,85,75,81,59,56,70,61,55,68,67,47,58,68,49,51,21,48,43,62,65,48,36,18,64,73,73,70,51,54,53,67,54,51,48,50,33,38,73,72,58,57,26,39,80,42,75,39,60,54,35,58,50,73,55,71,69,37,18,50,44,41,33,50,53,38,58,68,41,48,42,81,43,76,42,71,56,85,51,93,48,88,78,54,69,58,44,80,42,39,27,42,54,80,54,55,51,37,29,39,39,51,72,48,77,46,58,52,67,64,64,61,43,50,32,55,37,48,72,89,57,80,77,78,85,48,64,36,84,45,84,88,66,60,57,58,40,38,29,43,36,35,35,33,39,42,39,61,44,98,88,65,45,80,70,37,61,22,72,52,44,74,44,69,40,59,43,80,40,59,32,86,56,67,48,100,90,38,58,55,56,42,78,36,78,38,60,51,85,75,75,39,40,67,55,45,47,48,43,42,58,69,44,49,49,54,34,42,68,70,65,54,58,87,87,54,77,49,61,31,37,36,35,31,65,78,54,84,34,54,73,65,68,78,38,64,70,52,48,56,60,28,51,41,98,78,29,41,50,42,56,46,69,47,48,63,76,42,59,68,79,30,54,51,70,59,44,50,50,61,53,46,48,56,58,32,66,41,45,86,36,90,49,63,67,43,36,52,50,42,48,49,48,43,60,70,65,51,55,39,66,60,53,37,46,44,54,51,43,41,54,50,41,35,51,49,23,46,74,49,68,23,44,81,88,69,77,80,71,81,81,50,56,70,59,29,46,75,74,71,62,52,68,90,51,59,73,48,60,64,66,58,52,51,52,44,49,50,55,29,53,74,70,72,60,52,84,91,40,58,70,60,42,45,76,73,69,45,89,126,127,80,79,65,78,67,49,65,66,49,35,38,53,50,29,53,53,50,55,71,58,32,60,96,86,36,71,54,90,62,49,57,57,48,49,13,60,71,70,61,40,54,54,64,56,44,50,52,31,42,59,44,37,61,42,84,63,58,93,88,55,75,72,68,32,64,73,77,65,67,61,80,76,60,70,79,76,85,73,80,58,56,70,61,55,69,66,45,57,66,50,51,20,48,44,63,66,49,36,19,65,74,73,70,51,54,53,66,56,52,49,50,33,40,74,71,58,56,27,40,80,42,77,39,61,55,36,59,50,71,54,70,68,37,18,51,43,41,33,49,53,40,58,68,40,49,42,80,41,76,42,71,56,85,52,93,48,86,78,55,69,60,44,80,43,39,27,42,52,81,54,57,52,37,29,40,40,51,74,47,79,46,59,54,66,64,65,63,44,51,32,56,38,46,73,89,58,78,77,80,85,48,62,36,83,45,85,88,66,60,58,57,41,37,29,43,38,34,35,32,41,42,40,63,45,99,89,66,45,80,70,38,63,24,72,54,44,75,43,71,42,58,43,80,41,59,32,86,57,67,47,100,90,37,57,56,55,42,77,35,78,38,62,53,85,78,76,40,40,66,55,46,48,47,44,42,58,70,45,49,49,52,34,42,69,71,63,54,56,84,87,54,77,50,61,32,38,37,35,31,65,79,54,83,35,56,72,65,69,78,38,64,70,52,48,55,61,29,50,42,96,80,30,42,50,43,56,47,69,48,50,63,75,41,58,68,79,31,56,52,70,60,45,49,49,60,52,48,48,58,57,34,67,42,47,88,37,90,47,64,67,43,38,52,49,44,48,49,47,44,60,70,65,51,54,41,66,60,53,37,46,45,52,51,44,41,53,49,41,36,52,48,21,46,75,48,68,22,45,80,90,71,74,80,72,83,82,50,57,69,60,29,46,75,73,69,62,51,68,90,50,59,73,48,60,65,66,60,54,50,51,46,52,49,55,30,56,74,70,70,62,52,84,91,39,59,70,60,40,44,75,73,70,44,89,129

Secondary structure (DSSP, 8-state):
-------HHHHHHHHHHHHHHEETTEEPTTHHHHHHHHTT--HHHHHHHHHHHTS---TT--------S-S----------HHHHHHS-GGGGSSHHHHHHHHTS-HHHHHHHHHTTSEEEEEEEPEEP--HHHHHHHHHHHHHTEEEEEE----S-TT-PPEEEEEE---TTEEEEEEEEEESS-SEEEEEEETTPPPP--EES-GGG--EEEEEEEE---EE-TTS-EEE--EEEEEE-EEEEE-SS-BTTB-TT-EEEEE-----HHHHHHHIIIIIHHHHHHHSPTTS-SEEEEEE---TTSPPTT-HHHHHHHTSTT-EEEEEEPPTT-GGGSHIIIIIHHHHHHHHHTS---SHHHHHHHHHHHHHHS-HHHHHHHHHHHHHHHHHHHHTTT---SPPP---HHHHHHTT---SS-B--HHHHHHHHHHHHHTT--TT-HHHHHHTT---/-------HHHHHHHHHHHHHHEETTEEPTTHHHHHHHHTT--HHHHHHHHHHHSS---TT--------S-S----------HHHHHHS-GGGGSSHHHHHHHHTS-HHHHHHHHHTTSEEEEEEEPEEP--HHHHHHHHHHHHHTEEEEEE----S-TT-PPEEEEEE---TTEEEEEEEEEESS-SEEEEEEETTPPPP--EES-GGG--EEEEEEEE---EE-TTS-EEE--EEEEEE-EEEEE-SS-BTTB-TT-EEEEE-----HHHHHHHIIIIIHHHHHHHSPTTS-SEEEEEE---TTSPPTT-HHHHHHHTSTT-EEEEEEPPTT-GGGSHIIIIIHHHHHHHHHTS---SHHHHHHHHHHHHHHS-HHHHHHHHHHHHHHHHHHHHTTT---SPPP---HHHHHHTT---SS-B--HHHHHHHHHHHHHTT--TT-HHHHHHTT---

InterPro domains:
  IPR036397 Ribonuclease H superfamily [G3DSA:3.30.420.10] (127-400)
  IPR056671 Domain of unknown function DUF7769 [PF24964] (6-55)